Protein 7UQV (pdb70)

Nearest PDB structures (foldseek):
  7uqv-assembly1_B  TM=1.002E+00  e=7.032E-59  Pseudobacteroides cellulosolvens ATCC 35603 = DSM 2933
  7uqv-assembly2_C  TM=1.001E+00  e=6.908E-58  Pseudobacteroides cellulosolvens ATCC 35603 = DSM 2933
  7uqv-assembly1_A  TM=1.001E+00  e=1.542E-57  Pseudobacteroides cellulosolvens ATCC 35603 = DSM 2933
  7uqw-assembly1_A  TM=9.599E-01  e=1.735E-29  Synechocystis sp. PCC 6803
  3en0-assembly2_C-2  TM=9.474E-01  e=6.749E-29  Synechocystis sp. PCC 6803

Sequence (1038 aa):
GNLVIIGGAEDKKGESKILKKVAEIAGFGDMEFIVLTTATEHPVEVGNEYLNVFQRLGINNIEVLDISTREDANNEENYYKIVNSGGVFMTGGDQLRITSILGGTKVFNALIEAYLKGVVIAGTSAGASVMSNTMIVDNDPARKCTLKMASGLGLLEEAIIDQHFDQRGRFGRLLCGVAENPHMLGIGIDEDTAIRVYPDAHFEVVGSYAVTIIDGKSIVSSNVSELKPDEILAIANVTVHVLPEGYGFDMKRREVLRLGNLVIIGGAEDKKGESKILKKVAEIAGFGDMEFIVLTTATEHPVEVGNEYLNVFQRLGINNIEVLDISTREDANNEENYYKIVNSGGVFMTGGDQLRITSILGGTKVFNALIEAYLKGVVIAGTSAGASVMSNTMIVDGDPARKCTLKMASGLGLLEEAIIDQHFDQRGRFGRLLCGVAENPHMLGIGIDEDTAIRVYPDAHFEVVGSYAVTIIDGKSIVSSNVSELKPDEILAIANVTVHVLPEGYGFDMKRREVLRLGNLVIIGGAEDKKGESKILKKVAEIAGFGDMEFIVLTTATEHPVEVGNEYLNVFQRLGINNIEVLDISTREDANNEENYYKIVNSGGVFMTGGDQLRITSILGGTKVFNALIEAYLKGVVIAGTSAGASVMSNTMIVDGNDPARKCTLKMASGLGLLEEAIIDQHFDQRGRFGRLLCGVAENPHMLGIGIDEDTAIRVYPDAHFEVVGSYAVTIIDGKSIVSSNVSELKPDEILAIANVTVHVLPEGYGFDMKRREVLRLGNLVIIGGAEDKKGESKILKKVAEIAGFGDMEFIVLTTATEHPVEVGNEYLNVFQRLGINNIEVLDISTREDANNEENYYKIVNSGGVFMTGGDQLRITSILGGTKVFNALIEAYLKGVVIAGTSAGASVMSNTMIVDGNDPARKCTLKMASGLGLLEEAIIDQHFDQRGRFGRLLCGVAENPHMLGIGIDEDTAIRVYPDAHFEVVGSYAVTIIDGKSIVSSNVSELKPDEILAIANVTVHVLPEGYGFDMKRREVLRL

B-factor: mean 67.1, std 17.15, range [35.16, 161.22]

InterPro domains:
  IPR005320 Peptidase S51 [PF03575] (9-207)
  IPR011811 Peptidase S51, cyanophycinase [PIRSF032067] (3-265)
  IPR011811 Peptidase S51, cyanophycinase [TIGR02069] (9-256)
  IPR029062 Class I glutamine amidotransferase-like [G3DSA:3.40.50.880] (4-268)
  IPR029062 Class I glutamine amidotransferase-like [SSF52317] (9-223)

Foldseek 3Di:
DKEKFAQAPADQDPPSFSVLVQCVQLVLAPFEEEEEEQQAPPQVVVVVSNVVSSVVSRRDRYDYQDQHALVSLADVVLLVSLLRGSAYEYEHHWLVSCCVNNPPHSNLVSPVNNVVVPRYYYYYHSSNQQQEQKEWGDPADPQFEPTDIDGHSHNPYAAYEAHCCPDPRNVVHLVLVCQVPLSHKYKYAHHNKIWIADPQQKIFIDGDAKIKIKRCPQWDDKCSVVGDRPDGIDTPGIDIDIDHGQKMARRVVGDIGGD/DKEKFAQAPADQDPPRFSVLVQCVQLVLPPFEEEEEEQQAPPQVVVVVSNVVSSVVSRRDHYDYDDQHALVSQQDVVLLVSLLRGSAYEYEHHFLVSCCVNNPPHSNLVSNVNNVVVPRYYYYYHSSNQQQEQKGWGDPADPQFEPTDIDGHSHNPYAEYEAHCCPDHCNVVHLVLVCQVPLSHKYKYAHHNKIWIADPQQKIFIIGDAKIKIKRCPQWPDWCSVVDDGVDGIDTHGIDMDIGHGQKMARPVVRDIGGD/DWEKFAQAPADQDPPRFSVLVQLVQLPQDDFEEEEEEQQAPPQVVQVVSVVVSSVVSRRDRYDYDDQHALVSQADVVLLVSLLRGSEYEYEHHFLCSCCVNNPPHSNLVSNVNSVVVPRYYYYYHSSNQQQEQKGWGPPPADPQFEPTDIDGHSHNPYAAYEHHCCPDPRNVVHLVLVCQVPLSYKYKYAHHNKIWIADPQQKTFIIGDAKIKIKRCPQWPDWCSVVDDGVGGIDTHGIDMDIGHGQKMARPVVGDIGGD/DAEKFAQAPADQDPPSFSVLVQCVQLVQAPFEEEEEELQAPPQVVVVVSVVVRSVVSRRPRYYYDDQPALVSQADVVLLVSLLRGSAYEYEHHWLCSCCVNNPPHSNLVSNVNSVVVVRHYYYYHSSNQQQEQKGWGDDQQDPQFERTDIDGHSHNPYAAYEHHCCPDPRNVNHLVLVCQVPLSYKYKYAHHNKIWTADPQQKIFIIGDAKIKIKRCPQWPDWCSVVGDRVDGIDTPGIDIDIGHGQKMARRVVRDIGGD

Secondary structure (DSSP, 8-state):
--EEEE-SS--SSS--HHHHHHHHHHTTTSS-EEEE-TT-S-HHHHHHHHHHHHHHTT--SEEEE---SHHHHT-HHHHHHHHT-SEEEE--S-HHHHHHHHTTSHHHHHHHHHHHTT-EEEEETHHHHTTBSEEE-----TTB----EEE---SBTTEEEE---SSTTHHHHHHHHHHH-TTSEEEEE-TTEEEEE-TTSEEEEEESSEEEEEEGGG--EE-GGG--TTSBP-EEEEEEEEEETTEEEETTTTEEEE-/--EEEE-SS--SSS--HHHHHHHHHHTTTSSPEEEE-TT-S-HHHHHHHHHHHHHHTT--SEEEE---SHHHHT-HHHHHHHHT-SEEEE--S-HHHHHHHHTTSHHHHHHHHHHHTT-EEEEETHHHHTTBSEEEPP---TTB----EEE---SBTTEEEE-STTSTTHHHHHHHHHHH-TTSEEEEE-TTEEEEEPTTSEEEEEESSEEEEEE-TT--EE-GGG--TTSBP-EEEEEEEEEETTEEEETTTTEEEE-/--EEEE-SS--SSS--HHHHHHHHHHTTTSS-EEEE-TT-S-HHHHHHHHHHHHHHTT--SEEEE---SHHHHT-HHHHHHHHT-SEEEE-SS-HHHHHHHHTTSHHHHHHHHHHHTT-EEEEETHHHHTTBSEEE------TTB----EEE---SBTTEEEE-STTSTTHHHHHHHHHHH-TTSEEEEE-TTEEEEEPTTSEEEEEESSEEEEEE-TT--EE-GGG--TTSBP-EEEEEEEEEETTEEEETTTTEEEE-/--EEEE-SS--SSS--HHHHHHHHHHTSSSS-EEEE-TT-S-HHHHHHHHHHHHHHTT--SEEEE---SHHHHT-HHHHHHHHT-SEEEE--S-HHHHHHHHTTSHHHHHHHHHHHTT-EEEEETHHHHTTBSEEEE-----TTB---EEEE---SBTTEEEE-STTSTTHHHHHHHHHHH-TTSEEEEE-TTEEEEEETTTEEEEEESSEEEEEEGGG--EE-GGG--TTSBP-EEEEEEEEEETTEEEETTTTEEEE-

Solvent-accessible surface area: 38401 Å² total; per-residue (Å²): 33,27,1,2,0,0,0,0,58,6,46,42,182,39,112,0,87,3,0,87,45,0,0,94,42,10,38,93,6,133,98,60,1,0,0,3,1,5,2,20,125,114,27,97,113,32,2,73,75,11,44,90,6,0,88,121,23,35,0,130,64,26,51,41,10,72,1,58,65,102,146,45,0,61,65,92,115,16,42,122,66,0,12,86,0,14,0,0,0,4,1,15,44,74,5,72,70,2,24,68,23,1,22,75,2,75,0,34,78,0,0,55,75,0,31,130,131,36,17,2,0,0,0,3,20,1,0,0,1,0,0,0,67,52,0,1,22,101,158,47,57,40,59,47,22,50,36,117,44,22,86,17,13,21,10,12,126,92,1,3,0,0,3,31,8,49,80,167,20,21,52,27,29,0,8,2,1,0,5,94,78,45,94,22,5,0,0,0,0,0,52,30,0,0,0,39,6,46,92,84,26,31,0,40,4,18,11,56,74,0,0,10,0,0,15,1,128,49,33,110,56,40,16,27,110,105,35,124,107,105,68,24,9,1,3,3,47,1,17,2,1,10,1,10,70,33,24,0,0,29,39,155,168,30,77,36,54,173,114,26,23,0,1,0,0,0,0,58,4,43,39,171,47,116,0,83,4,0,86,66,0,0,81,42,9,39,84,6,135,99,58,0,0,0,3,1,5,2,19,115,122,28,99,129,36,1,72,67,11,44,97,9,0,95,130,25,33,1,130,62,25,51,42,8,78,2,66,64,8,145,52,0,54,65,101,103,15,47,122,55,0,10,88,0,11,0,1,0,2,0,16,48,45,4,13,40,3,0,9,23,0,0,8,1,80,0,2,60,0,0,48,70,0,37,131,128,29,17,2,0,0,0,4,19,1,0,0,0,0,0,0,38,1,0,2,18,51,121,119,64,20,59,50,21,75,12,62,2,0,5,9,12,18,8,10,124,86,2,1,0,0,4,29,7,68,86,170,27,26,51,28,32,0,7,2,1,0,1,3,2,0,16,12,4,0,0,0,0,1,51,29,0,0,0,39,6,53,93,83,28,33,0,46,5,19,9,53,80,0,0,8,0,0,14,0,77,50,7,90,54,38,19,8,20,90,35,128,106,104,62,24,8,1,2,2,43,0,16,2,1,12,0,10,69,35,22,0,0,28,40,154,162,31,69,33,56,163,117,33,22,0,2,0,0,0,0,58,6,45,44,182,47,118,1,89,4,0,97,58,0,0,73,46,21,48,95,32,152,94,79,2,0,0,3,1,6,2,22,122,115,27,94,110,35,1,74,78,11,42,94,7,0,90,132,33,30,3,129,43,29,51,45,10,77,2,62,62,10,145,51,0,53,67,99,96,16,45,121,54,0,7,89,0,11,0,0,0,4,0,14,48,47,5,13,33,3,0,10,23,0,0,10,2,78,0,2,70,0,0,50,70,0,32,136,114,32,19,4,0,0,0,3,19,1,0,0,1,0,0,0,33,0,0,2,14,69,74,166,38,67,33,54,50,24,64,12,52,2,1,4,9,12,18,9,11,118,94,1,1,0,0,4,29,11,71,84,166,21,24,52,23,14,0,7,2,1,0,1,5,2,1,16,13,3,0,0,0,0,1,50,28,0,0,0,23,6,46,89,82,28,41,0,50,4,19,6,54,80,0,0,9,0,0,15,0,81,49,8,88,54,34,16,8,22,83,35,133,105,105,67,23,7,1,2,3,45,1,19,1,5,14,1,10,74,26,21,4,0,31,38,155,169,32,72,34,70,167,180,27,24,0,2,0,0,0,0,57,6,43,48,186,41,108,0,75,3,0,88,59,0,0,87,44,10,40,90,7,134,94,68,1,0,0,3,1,6,2,22,119,110,26,99,110,34,2,78,74,12,44,100,9,0,84,128,27,34,0,126,62,24,50,39,10,72,2,61,66,105,146,51,0,59,68,99,99,16,58,122,58,0,10,82,1,13,0,0,0,2,0,16,42,74,5,75,77,3,22,67,26,0,22,75,2,77,0,35,87,0,0,55,80,0,33,125,116,42,16,2,0,0,0,3,21,2,0,0,1,0,0,0,70,54,0,1,18,53,97,139,35,53,41,38,48,23,66,34,114,46,22,88,14,11,20,9,11,124,88,3,3,0,0,2,29,8,40,75,163,19,29,52,23,15,0,7,1,1,0,6,96,77,45,93,31,3,0,0,0,0,1,49,25,0,0,0,40,5,50,91,84,26,29,0,45,6,15,7,58,78,0,0,5,0,0,14,1,129,40,34,112,52,45,17,26,115,109,34,129,114,105,65,22,7,1,2,3,48,0,15,0,0,9,1,9,75,36,22,0,0,30,36,156,163,28,76,35,58,167,118

Organism: NCBI:txid398512

Radius of gyration: 34.6 Å; Cα contacts (8 Å, |Δi|>4): 2922; chains: 4; bounding box: 70×110×81 Å

Structure (mmCIF, N/CA/C/O backbone):
data_7UQV
#
_entry.id   7UQV
#
_cell.length_a   172.797
_cell.length_b   172.797
_cell.length_c   116.938
_cell.angle_alpha   90.000
_cell.angle_beta   90.000
_cell.angle_gamma   120.000
#
_symmetry.space_group_name_H-M   'P 31 2 1'
#
loop_
_atom_site.group_PDB
_atom_site.id
_atom_site.type_symbol
_atom_site.label_atom_id
_atom_site.label_alt_id
_atom_site.label_comp_id
_atom_site.label_asym_id
_atom_site.label_entity_id
_atom_site.label_seq_id
_atom_site.pdbx_PDB_ins_code
_atom_site.Cartn_x
_atom_site.Cartn_y
_atom_site.Cartn_z
_atom_site.occupancy
_atom_site.B_iso_or_equiv
_atom_site.auth_seq_id
_atom_site.auth_comp_id
_atom_site.auth_asym_id
_atom_site.auth_atom_id
_atom_site.pdbx_PDB_model_num
ATOM 1 N N . GLY A 1 7 ? -64.39000 -19.76000 5.57300 1.000 75.91000 7 GLY A N 1
ATOM 2 C CA . GLY A 1 7 ? -63.94600 -19.59200 4.19300 1.000 82.29000 7 GLY A CA 1
ATOM 3 C C . GLY A 1 7 ? -63.75000 -18.17500 3.63600 1.000 89.05000 7 GLY A C 1
ATOM 4 O O . GLY A 1 7 ? -63.94700 -17.16800 4.32900 1.000 84.41000 7 GLY A O 1
ATOM 5 N N . ASN A 1 8 ? -63.39500 -18.11600 2.34700 1.000 78.00000 8 ASN A N 1
ATOM 6 C CA . ASN A 1 8 ? -63.04800 -16.88600 1.63500 1.000 66.10000 8 ASN A CA 1
ATOM 7 C C . ASN A 1 8 ? -64.15100 -16.49600 0.65100 1.000 68.56000 8 ASN A C 1
ATOM 8 O O . ASN A 1 8 ? -64.33200 -17.16000 -0.37500 1.000 70.92000 8 ASN A O 1
ATOM 13 N N . LEU A 1 9 ? -64.88100 -15.41500 0.94100 1.000 57.37000 9 LEU A N 1
ATOM 14 C CA . LEU A 1 9 ? -65.95200 -14.97000 0.05100 1.000 51.36000 9 LEU A CA 1
ATOM 15 C C . LEU A 1 9 ? -65.67000 -13.58700 -0.52600 1.000 56.74000 9 LEU A C 1
ATOM 16 O O . LEU A 1 9 ? -64.98900 -12.77100 0.09400 1.000 64.15000 9 LEU A O 1
ATOM 21 N N . VAL A 1 10 ? -66.16300 -13.33700 -1.74000 1.000 56.63000 10 VAL A N 1
ATOM 22 C CA . VAL A 1 10 ? -66.22200 -11.98700 -2.30700 1.000 43.78000 10 VAL A CA 1
ATOM 23 C C . VAL A 1 10 ? -67.66300 -11.75900 -2.73700 1.000 53.33000 10 VAL A C 1
ATOM 24 O O . VAL A 1 10 ? -68.15000 -12.41200 -3.67200 1.000 51.78000 10 VAL A O 1
ATOM 28 N N . ILE A 1 11 ? -68.35200 -10.84700 -2.06000 1.000 48.93000 11 ILE A N 1
ATOM 29 C CA . ILE A 1 11 ? -69.77800 -10.62300 -2.26800 1.000 46.34000 11 ILE A CA 1
ATOM 30 C C . ILE A 1 11 ? -69.94900 -9.24200 -2.90800 1.000 53.65000 11 ILE A C 1
ATOM 31 O O . ILE A 1 11 ? -69.70000 -8.21200 -2.26400 1.000 62.28000 11 ILE A O 1
ATOM 36 N N . ILE A 1 12 ? -70.41000 -9.22600 -4.16000 1.000 53.90000 12 ILE A N 1
ATOM 37 C CA . ILE A 1 12 ? -70.36400 -8.06400 -5.04200 1.000 44.15000 12 ILE A CA 1
ATOM 38 C C . ILE A 1 12 ? -71.77600 -7.54000 -5.29800 1.000 55.05000 12 ILE A C 1
ATOM 39 O O . ILE A 1 12 ? -72.68400 -8.31100 -5.63400 1.000 52.74000 12 ILE A O 1
ATOM 44 N N . GLY A 1 13 ? -71.94100 -6.21800 -5.19900 1.000 51.56000 13 GLY A N 1
ATOM 45 C CA . GLY A 1 13 ? -73.22800 -5.55000 -5.29100 1.000 44.50000 13 GLY A CA 1
ATOM 46 C C . GLY A 1 13 ? -73.83000 -5.42500 -6.67400 1.000 51.94000 13 GLY A C 1
ATOM 47 O O . GLY A 1 13 ? -74.90400 -4.82600 -6.81100 1.000 53.75000 13 GLY A O 1
ATOM 48 N N . GLY A 1 14 ? -73.18000 -5.94200 -7.70600 1.000 52.46000 14 GLY A N 1
ATOM 49 C CA . GLY A 1 14 ? -73.77100 -5.87600 -9.02700 1.000 52.34000 14 GLY A CA 1
ATOM 50 C C . GLY A 1 14 ? -73.21800 -4.72500 -9.85600 1.000 55.75000 14 GLY A C 1
ATOM 51 O O . GLY A 1 14 ? -72.69200 -3.73900 -9.33900 1.000 66.40000 14 GLY A O 1
ATOM 52 N N . ALA A 1 15 ? -73.37400 -4.85200 -11.17600 1.000 67.45000 15 ALA A N 1
ATOM 53 C CA . ALA A 1 15 ? -72.92800 -3.84000 -12.14300 1.000 43.45000 15 ALA A CA 1
ATOM 54 C C . ALA A 1 15 ? -71.47400 -3.45100 -11.91500 1.000 54.61000 15 ALA A C 1
ATOM 55 O O . ALA A 1 15 ? -71.09400 -2.28500 -12.04000 1.000 69.92000 15 ALA A O 1
ATOM 57 N N . GLU A 1 16 ? -70.64700 -4.44200 -11.59700 1.000 56.00000 16 GLU A N 1
ATOM 58 C CA . GLU A 1 16 ? -69.24400 -4.16400 -11.34100 1.000 59.49000 16 GLU A CA 1
ATOM 59 C C . GLU A 1 16 ? -68.53200 -3.84800 -12.65300 1.000 61.49000 16 GLU A C 1
ATOM 60 O O . GLU A 1 16 ? -68.99800 -4.18600 -13.74400 1.000 63.28000 16 GLU A O 1
ATOM 66 N N . ASP A 1 17 ? -67.39500 -3.17300 -12.53200 1.000 69.33000 17 ASP A N 1
ATOM 67 C CA . ASP A 1 17 ? -66.63000 -2.73600 -13.69200 1.000 60.43000 17 ASP A CA 1
ATOM 68 C C . ASP A 1 17 ? -66.08000 -3.94900 -14.42600 1.000 70.45000 17 ASP A C 1
ATOM 69 O O . ASP A 1 17 ? -65.26500 -4.70000 -13.87100 1.000 68.41000 17 ASP A O 1
ATOM 74 N N . LYS A 1 18 ? -66.50800 -4.13700 -15.67400 1.000 64.46000 18 LYS A N 1
ATOM 75 C CA . LYS A 1 18 ? -65.99900 -5.22800 -16.49400 1.000 70.11000 18 LYS A CA 1
ATOM 76 C C . LYS A 1 18 ? -65.17000 -4.73400 -17.67400 1.000 82.81000 18 LYS A C 1
ATOM 77 O O . LYS A 1 18 ? -64.68700 -5.55300 -18.46300 1.000 92.68000 18 LYS A O 1
ATOM 83 N N . LYS A 1 19 ? -64.96900 -3.42100 -17.80600 1.000 77.86000 19 LYS A N 1
ATOM 84 C CA . LYS A 1 19 ? -64.27600 -2.85600 -18.95800 1.000 77.52000 19 LYS A CA 1
ATOM 85 C C . LYS A 1 19 ? -63.03900 -2.04000 -18.60900 1.000 72.31000 19 LYS A C 1
ATOM 86 O O . LYS A 1 19 ? -62.11200 -1.97700 -19.41700 1.000 76.04000 19 LYS A O 1
ATOM 92 N N . GLY A 1 20 ? -62.99200 -1.41500 -17.44300 1.000 67.00000 20 GLY A N 1
ATOM 93 C CA . GLY A 1 20 ? -61.84000 -0.60400 -17.11700 1.000 59.09000 20 GLY A CA 1
ATOM 94 C C . GLY A 1 20 ? -60.87500 -1.27800 -16.17600 1.000 66.21000 20 GLY A C 1
ATOM 95 O O . GLY A 1 20 ? -60.42500 -2.40500 -16.42700 1.000 75.11000 20 GLY A O 1
ATOM 96 N N . GLU A 1 21 ? -60.53600 -0.57300 -15.09200 1.000 63.76000 21 GLU A N 1
ATOM 97 C CA . GLU A 1 21 ? -59.62300 -1.13300 -14.10300 1.000 59.87000 21 GLU A CA 1
ATOM 98 C C . GLU A 1 21 ? -60.13100 -2.47100 -13.58400 1.000 67.02000 21 GLU A C 1
ATOM 99 O O . GLU A 1 21 ? -59.33700 -3.38300 -13.33500 1.000 74.27000 21 GLU A O 1
ATOM 105 N N . SER A 1 22 ? -61.45600 -2.60700 -13.42300 1.000 77.19000 22 SER A N 1
ATOM 106 C CA . SER A 1 22 ? -62.08100 -3.83500 -12.92800 1.000 54.93000 22 SER A CA 1
ATOM 107 C C . SER A 1 22 ? -61.45500 -4.24100 -11.60000 1.000 53.52000 22 SER A C 1
ATOM 108 O O . SER A 1 22 ? -60.96700 -5.35800 -11.41700 1.000 66.88000 22 SER A O 1
ATOM 111 N N . LYS A 1 23 ? -61.44900 -3.28300 -10.67300 1.000 59.35000 23 LYS A N 1
ATOM 112 C CA . LYS A 1 23 ? -60.78000 -3.46200 -9.39300 1.000 62.63000 23 LYS A CA 1
ATOM 113 C C . LYS A 1 23 ? -61.33300 -4.66400 -8.62400 1.000 63.42000 23 LYS A C 1
ATOM 114 O O . LYS A 1 23 ? -60.56500 -5.44900 -8.04500 1.000 67.96000 23 LYS A O 1
ATOM 120 N N . ILE A 1 24 ? -62.65800 -4.84200 -8.62300 1.000 65.09000 24 ILE A N 1
ATOM 121 C CA . ILE A 1 24 ? -63.25500 -5.93100 -7.85000 1.000 63.17000 24 ILE A CA 1
ATOM 122 C C . ILE A 1 24 ? -62.91100 -7.27500 -8.47600 1.000 56.16000 24 ILE A C 1
ATOM 123 O O . ILE A 1 24 ? -62.46200 -8.20800 -7.79400 1.000 61.73000 24 ILE A O 1
ATOM 128 N N . LEU A 1 25 ? -63.10400 -7.39600 -9.79100 1.000 57.74000 25 LEU A N 1
ATOM 129 C CA . LEU A 1 25 ? -62.78600 -8.66000 -10.44600 1.000 49.44000 25 LEU A CA 1
ATOM 130 C C . LEU A 1 25 ? -61.29800 -8.95500 -10.39100 1.000 59.59000 25 LEU A C 1
ATOM 131 O O . LEU A 1 25 ? -60.89800 -10.12200 -10.35800 1.000 67.06000 25 LEU A O 1
ATOM 136 N N . LYS A 1 26 ? -60.46900 -7.91100 -10.38000 1.000 77.02000 26 LYS A N 1
ATOM 137 C CA . LYS A 1 26 ? -59.03400 -8.09600 -10.18300 1.000 63.33000 26 LYS A CA 1
ATOM 138 C C . LYS A 1 26 ? -58.73000 -8.69000 -8.81400 1.000 55.46000 26 LYS A C 1
ATOM 139 O O . LYS A 1 26 ? -57.86500 -9.56300 -8.68600 1.000 68.82000 26 LYS A O 1
ATOM 145 N N . LYS A 1 27 ? -59.42600 -8.22400 -7.78100 1.000 64.15000 27 LYS A N 1
ATOM 146 C CA . LYS A 1 27 ? -59.25900 -8.80500 -6.45300 1.000 60.86000 27 LYS A CA 1
ATOM 147 C C . LYS A 1 27 ? -59.70200 -10.26900 -6.43300 1.000 78.99000 27 LYS A C 1
ATOM 148 O O . LYS A 1 27 ? -59.04500 -11.12700 -5.82700 1.000 72.72000 27 LYS A O 1
ATOM 154 N N . VAL A 1 28 ? -60.80200 -10.58100 -7.12500 1.000 62.81000 28 VAL A N 1
ATOM 155 C CA . VAL A 1 28 ? -61.24000 -11.97400 -7.21600 1.000 64.09000 28 VAL A CA 1
ATOM 156 C C . VAL A 1 28 ? -60.15800 -12.82300 -7.87600 1.000 66.42000 28 VAL A C 1
ATOM 157 O O . VAL A 1 28 ? -59.75700 -13.87100 -7.35400 1.000 64.98000 28 VAL A O 1
ATOM 161 N N . ALA A 1 29 ? -59.64700 -12.35800 -9.02000 1.000 67.24000 29 ALA A N 1
ATOM 162 C CA . ALA A 1 29 ? -58.62900 -13.11500 -9.74000 1.000 69.17000 29 ALA A CA 1
ATOM 163 C C . ALA A 1 29 ? -57.39400 -13.30900 -8.87800 1.000 65.44000 29 ALA A C 1
ATOM 164 O O . ALA A 1 29 ? -56.80000 -14.39400 -8.84700 1.000 79.24000 29 ALA A O 1
ATOM 166 N N . GLU A 1 30 ? -57.01800 -12.27100 -8.14400 1.000 64.51000 30 GLU A N 1
ATOM 167 C CA . GLU A 1 30 ? -55.87200 -12.35000 -7.25300 1.000 71.30000 30 GLU A CA 1
ATOM 168 C C . GLU A 1 30 ? -56.07900 -13.41300 -6.18200 1.000 64.43000 30 GLU A C 1
ATOM 169 O O . GLU A 1 30 ? -55.18900 -14.23300 -5.92400 1.000 72.16000 30 GLU A O 1
ATOM 175 N N . ILE A 1 31 ? -57.25900 -13.43200 -5.56100 1.000 77.80000 31 ILE A N 1
ATOM 176 C CA . ILE A 1 31 ? -57.49000 -14.42300 -4.51300 1.000 65.87000 31 ILE A CA 1
ATOM 177 C C . ILE A 1 31 ? -57.49200 -15.82800 -5.10100 1.000 62.17000 31 ILE A C 1
ATOM 178 O O . ILE A 1 31 ? -57.01400 -16.78000 -4.47300 1.000 59.37000 31 ILE A O 1
ATOM 183 N N . ALA A 1 32 ? -58.04400 -15.98800 -6.30300 1.000 65.04000 32 ALA A N 1
ATOM 184 C CA . ALA A 1 32 ? -58.14700 -17.30400 -6.92400 1.000 61.50000 32 ALA A CA 1
ATOM 185 C C . ALA A 1 32 ? -56.81000 -17.86300 -7.40400 1.000 80.96000 32 ALA A C 1
ATOM 186 O O . ALA A 1 32 ? -56.74300 -19.05500 -7.72600 1.000 94.99000 32 ALA A O 1
ATOM 188 N N . GLY A 1 33 ? -55.76000 -17.05300 -7.49300 1.000 82.15000 33 GLY A N 1
ATOM 189 C CA . GLY A 1 33 ? -54.48500 -17.56000 -7.95900 1.000 83.34000 33 GLY A CA 1
ATOM 190 C C . GLY A 1 33 ? -54.28600 -17.49800 -9.45700 1.000 91.31000 33 GLY A C 1
ATOM 191 O O . GLY A 1 33 ? -53.35800 -18.13600 -9.97100 1.000 102.79000 33 GLY A O 1
ATOM 192 N N . PHE A 1 34 ? -55.13400 -16.75100 -10.16900 1.000 83.95000 34 PHE A N 1
ATOM 193 C CA . PHE A 1 34 ? -55.01800 -16.51700 -11.61400 1.000 102.32000 34 PHE A CA 1
ATOM 194 C C . PHE A 1 34 ? -55.08700 -17.79200 -12.45000 1.000 102.64000 34 PHE A C 1
ATOM 195 O O . PHE A 1 34 ? -54.59100 -17.82800 -13.58000 1.000 103.31000 34 PHE A O 1
ATOM 203 N N . GLY A 1 35 ? -55.69500 -18.85300 -11.93900 1.000 106.67000 35 GLY A N 1
ATOM 204 C CA . GLY A 1 35 ? -55.94200 -20.00300 -12.77800 1.000 91.54000 35 GLY A CA 1
ATOM 205 C C . GLY A 1 35 ? -55.09300 -21.21100 -12.48100 1.000 109.25000 35 GLY A C 1
ATOM 206 O O . GLY A 1 35 ? -55.17600 -22.19500 -13.22900 1.000 116.90000 35 GLY A O 1
ATOM 207 N N . ASP A 1 36 ? -54.23400 -21.14600 -11.45400 1.000 108.18000 36 ASP A N 1
ATOM 208 C CA . ASP A 1 36 ? -53.37000 -22.27500 -11.12600 1.000 113.96000 36 ASP A CA 1
ATOM 209 C C . ASP A 1 36 ? -54.17900 -23.56600 -11.09900 1.000 108.62000 36 ASP A C 1
ATOM 210 O O . ASP A 1 36 ? -53.80800 -24.56700 -11.72300 1.000 105.63000 36 ASP A O 1
ATOM 215 N N . MET A 1 37 ? -55.31600 -23.53400 -10.41700 1.000 89.55000 37 MET A N 1
ATOM 216 C CA . MET A 1 37 ? -56.38000 -24.50800 -10.58000 1.000 86.61000 37 MET A CA 1
ATOM 217 C C . MET A 1 37 ? -57.53400 -23.82800 -11.31100 1.000 83.91000 37 MET A C 1
ATOM 218 O O . MET A 1 37 ? -57.71900 -22.61300 -11.18800 1.000 99.47000 37 MET A O 1
ATOM 223 N N . GLU A 1 38 ? -58.30000 -24.60600 -12.08700 1.000 75.35000 38 GLU A N 1
ATOM 224 C CA . GLU A 1 38 ? -59.32200 -24.02200 -12.95600 1.000 74.22000 38 GLU A CA 1
ATOM 225 C C . GLU A 1 38 ? -60.21900 -23.04900 -12.19800 1.000 77.99000 38 GLU A C 1
ATOM 226 O O . GLU A 1 38 ? -60.58500 -23.27700 -11.04000 1.000 71.81000 38 GLU A O 1
ATOM 232 N N . PHE A 1 39 ? -60.52300 -21.93200 -12.85400 1.000 68.89000 39 PHE A N 1
ATOM 233 C CA . PHE A 1 39 ? -61.45300 -20.92700 -12.35500 1.000 60.53000 39 PHE A CA 1
ATOM 234 C C . PHE A 1 39 ? -62.78500 -21.15400 -13.05600 1.000 66.65000 39 PHE A C 1
ATOM 235 O O . PHE A 1 39 ? -62.81600 -21.33300 -14.27800 1.000 65.14000 39 PHE A O 1
ATOM 243 N N . ILE A 1 40 ? -63.87800 -21.16500 -12.29600 1.000 70.69000 40 ILE A N 1
ATOM 244 C CA . ILE A 1 40 ? -65.18500 -21.53100 -12.83000 1.000 62.37000 40 ILE A CA 1
ATOM 245 C C . ILE A 1 40 ? -66.13600 -20.34800 -12.74200 1.000 62.38000 40 ILE A C 1
ATOM 246 O O . ILE A 1 40 ? -66.23500 -19.70200 -11.69400 1.000 56.96000 40 ILE A O 1
ATOM 251 N N . VAL A 1 41 ? -66.80900 -20.05200 -13.84800 1.000 60.26000 41 VAL A N 1
ATOM 252 C CA . VAL A 1 41 ? -67.88600 -19.07000 -13.89200 1.000 56.65000 41 VAL A CA 1
ATOM 253 C C . VAL A 1 41 ? -69.20300 -19.83000 -14.04600 1.000 64.34000 41 VAL A C 1
ATOM 254 O O . VAL A 1 41 ? -69.37900 -20.58100 -15.01300 1.000 69.24000 41 VAL A O 1
ATOM 258 N N . LEU A 1 42 ? -70.13700 -19.61900 -13.11200 1.000 62.26000 42 LEU A N 1
ATOM 259 C CA . LEU A 1 42 ? -71.41800 -20.32700 -13.07400 1.000 52.26000 42 LEU A CA 1
ATOM 260 C C . LEU A 1 42 ? -72.52300 -19.37400 -13.48600 1.000 51.57000 42 LEU A C 1
ATOM 261 O O . LEU A 1 42 ? -72.76200 -18.37200 -12.80500 1.000 60.70000 42 LEU A O 1
ATOM 266 N N . THR A 1 43 ? -73.20800 -19.69000 -14.58000 1.000 52.75000 43 THR A N 1
ATOM 267 C CA . THR A 1 43 ? -74.18100 -18.77500 -15.15600 1.000 65.70000 43 THR A CA 1
ATOM 268 C C . THR A 1 43 ? -75.61700 -19.18300 -14.84100 1.000 67.93000 43 THR A C 1
ATOM 269 O O . THR A 1 43 ? -76.55300 -18.65800 -15.45800 1.000 79.18000 43 THR A O 1
ATOM 273 N N . THR A 1 44 ? -75.79800 -20.07900 -13.86100 1.000 65.47000 44 THR A N 1
ATOM 274 C CA . THR A 1 44 ? -77.11700 -20.61800 -13.51400 1.000 66.77000 44 THR A CA 1
ATOM 275 C C . THR A 1 44 ? -78.18100 -19.54500 -13.35100 1.000 66.92000 44 THR A C 1
ATOM 276 O O . THR A 1 44 ? -79.32200 -19.71800 -13.79900 1.000 62.13000 44 THR A O 1
ATOM 280 N N . ALA A 1 45 ? -77.82300 -18.42200 -12.73000 1.000 62.08000 45 ALA A N 1
ATOM 281 C CA . ALA A 1 45 ? -78.81900 -17.41900 -12.37000 1.000 60.49000 45 ALA A CA 1
ATOM 282 C C . ALA A 1 45 ? -79.49900 -16.78000 -13.57000 1.000 63.87000 45 ALA A C 1
ATOM 283 O O . ALA A 1 45 ? -80.60300 -16.23900 -13.41800 1.000 66.61000 45 ALA A O 1
ATOM 285 N N . THR A 1 46 ? -78.87300 -16.80100 -14.74500 1.000 69.69000 46 THR A N 1
ATOM 286 C CA . THR A 1 46 ? -79.34500 -15.96800 -15.83700 1.000 71.51000 46 THR A CA 1
ATOM 287 C C . THR A 1 46 ? -79.93400 -16.82100 -16.94700 1.000 56.50000 46 THR A C 1
ATOM 288 O O . THR A 1 46 ? -79.55000 -17.97500 -17.15200 1.000 69.65000 46 THR A O 1
ATOM 292 N N . GLU A 1 47 ? -80.86600 -16.20500 -17.67300 1.000 77.82000 47 GLU A N 1
ATOM 293 C CA . GLU A 1 47 ? -81.46800 -16.74400 -18.88400 1.000 76.00000 47 GLU A CA 1
ATOM 294 C C . GLU A 1 47 ? -80.67100 -16.35600 -20.11800 1.000 81.08000 47 GLU A C 1
ATOM 295 O O . GLU A 1 47 ? -81.09300 -16.66200 -21.23500 1.000 95.66000 47 GLU A O 1
ATOM 301 N N . HIS A 1 48 ? -79.54300 -15.67100 -19.93600 1.000 80.83000 48 HIS A N 1
ATOM 302 C CA . HIS A 1 48 ? -78.64600 -15.29300 -21.03000 1.000 73.96000 48 HIS A CA 1
ATOM 303 C C . HIS A 1 48 ? -77.23700 -15.81100 -20.74100 1.000 75.08000 48 HIS A C 1
ATOM 304 O O . HIS A 1 48 ? -76.26800 -15.04900 -20.76200 1.000 79.86000 48 HIS A O 1
ATOM 311 N N . PRO A 1 49 ? -77.08200 -17.12400 -20.50000 1.000 70.02000 49 PRO A N 1
ATOM 312 C CA . PRO A 1 49 ? -75.78900 -17.62700 -20.00600 1.000 67.19000 49 PRO A CA 1
ATOM 313 C C . PRO A 1 49 ? -74.65600 -17.55400 -21.01100 1.000 73.00000 49 PRO A C 1
ATOM 314 O O . PRO A 1 49 ? -73.48700 -17.61900 -20.59900 1.000 75.44000 49 PRO A O 1
ATOM 318 N N . VAL A 1 50 ? -74.94300 -17.45500 -22.30700 1.000 68.72000 50 VAL A N 1
ATOM 319 C CA . VAL A 1 50 ? -73.85200 -17.42000 -23.28000 1.000 79.46000 50 VAL A CA 1
ATOM 320 C C . VAL A 1 50 ? -73.22300 -16.03100 -23.33000 1.000 82.11000 50 VAL A C 1
ATOM 321 O O . VAL A 1 50 ? -72.00300 -15.87900 -23.17900 1.000 81.47000 50 VAL A O 1
ATOM 325 N N . GLU A 1 51 ? -74.05100 -14.99900 -23.51900 1.000 69.14000 51 GLU A N 1
ATOM 326 C CA . GLU A 1 51 ? -73.57200 -13.61900 -23.44900 1.000 67.71000 51 GLU A CA 1
ATOM 327 C C . GLU A 1 51 ? -72.84000 -13.34900 -22.13500 1.000 79.93000 51 GLU A C 1
ATOM 328 O O . GLU A 1 51 ? -71.68400 -12.90400 -22.13000 1.000 92.29000 51 GLU A O 1
ATOM 334 N N . VAL A 1 52 ? -73.50100 -13.63000 -21.00800 1.000 77.40000 52 VAL A N 1
ATOM 335 C CA . VAL A 1 52 ? -72.92200 -13.34500 -19.69600 1.000 61.55000 52 VAL A CA 1
ATOM 336 C C . VAL A 1 52 ? -71.64800 -14.15300 -19.48600 1.000 66.19000 52 VAL A C 1
ATOM 337 O O . VAL A 1 52 ? -70.62000 -13.63800 -19.01500 1.000 76.81000 52 VAL A O 1
ATOM 341 N N . GLY A 1 53 ? -71.70100 -15.43600 -19.82700 1.000 64.42000 53 GLY A N 1
ATOM 342 C CA . GLY A 1 53 ? -70.52700 -16.26800 -19.67100 1.000 74.13000 53 GLY A CA 1
ATOM 343 C C . GLY A 1 53 ? -69.36900 -15.75300 -20.49200 1.000 74.51000 53 GLY A C 1
ATOM 344 O O . GLY A 1 53 ? -68.22500 -15.75000 -20.03500 1.000 75.31000 53 GLY A O 1
ATOM 345 N N . ASN A 1 54 ? -69.65500 -15.28300 -21.71000 1.000 82.80000 54 ASN A N 1
ATOM 346 C CA . ASN A 1 54 ? -68.58700 -14.78500 -22.57000 1.000 83.91000 54 ASN A CA 1
ATOM 347 C C . ASN A 1 54 ? -68.00000 -13.48700 -22.03800 1.000 81.37000 54 ASN A C 1
ATOM 348 O O . ASN A 1 54 ? -66.77700 -13.29800 -22.06600 1.000 84.82000 54 ASN A O 1
ATOM 353 N N . GLU A 1 55 ? -68.84500 -12.59300 -21.52300 1.000 70.63000 55 GLU A N 1
ATOM 354 C CA . GLU A 1 55 ? -68.33800 -11.33600 -20.98100 1.000 65.78000 55 GLU A CA 1
ATOM 355 C C . GLU A 1 55 ? -67.42200 -11.58400 -19.78200 1.000 67.83000 55 GLU A C 1
ATOM 356 O O . GLU A 1 55 ? -66.31100 -11.03700 -19.70800 1.000 78.97000 55 GLU A O 1
ATOM 362 N N . TYR A 1 56 ? -67.84100 -12.45700 -18.85800 1.000 71.79000 56 TYR A N 1
ATOM 363 C CA . TYR A 1 56 ? -66.97600 -12.73700 -17.71000 1.000 68.33000 56 TYR A CA 1
ATOM 364 C C . TYR A 1 56 ? -65.73600 -13.50300 -18.14100 1.000 70.25000 56 TYR A C 1
ATOM 365 O O . TYR A 1 56 ? -64.65000 -13.31800 -17.56800 1.000 70.61000 56 TYR A O 1
ATOM 374 N N . LEU A 1 57 ? -65.87300 -14.31600 -19.18800 1.000 74.67000 57 LEU A N 1
ATOM 375 C CA . LEU A 1 57 ? -64.74900 -15.06600 -19.72200 1.000 73.83000 57 LEU A CA 1
ATOM 376 C C . LEU A 1 57 ? -63.68300 -14.11300 -20.23100 1.000 82.26000 57 LEU A C 1
ATOM 377 O O . LEU A 1 57 ? -62.50000 -14.23200 -19.88500 1.000 83.19000 57 LEU A O 1
ATOM 382 N N . ASN A 1 58 ? -64.11100 -13.10600 -20.99100 1.000 78.01000 58 ASN A N 1
ATOM 383 C CA . ASN A 1 58 ? -63.18600 -12.13000 -21.54900 1.000 74.77000 58 ASN A CA 1
ATOM 384 C C . ASN A 1 58 ? -62.55400 -11.26100 -20.47100 1.000 77.62000 58 ASN A C 1
ATOM 385 O O . ASN A 1 58 ? -61.34200 -11.01600 -20.50500 1.000 85.21000 58 ASN A O 1
ATOM 390 N N . VAL A 1 59 ? -63.33600 -10.82800 -19.48000 1.000 77.22000 59 VAL A N 1
ATOM 391 C CA . VAL A 1 59 ? -62.77000 -9.97400 -18.43800 1.000 65.23000 59 VAL A CA 1
ATOM 392 C C . VAL A 1 59 ? -61.71900 -10.73600 -17.64100 1.000 67.44000 59 VAL A C 1
ATOM 393 O O . VAL A 1 59 ? -60.63700 -10.21200 -17.34500 1.000 73.10000 59 VAL A O 1
ATOM 397 N N . PHE A 1 60 ? -62.02600 -11.97800 -17.26000 1.000 76.80000 60 PHE A N 1
ATOM 398 C CA . PHE A 1 60 ? -61.07200 -12.73800 -16.46500 1.000 73.48000 60 PHE A CA 1
ATOM 399 C C . PHE A 1 60 ? -59.84700 -13.13300 -17.27800 1.000 73.01000 60 PHE A C 1
ATOM 400 O O . PHE A 1 60 ? -58.75500 -13.27400 -16.70900 1.000 72.54000 60 PHE A O 1
ATOM 408 N N . GLN A 1 61 ? -59.98600 -13.32100 -18.59700 1.000 76.52000 61 GLN A N 1
ATOM 409 C CA . GLN A 1 61 ? -58.78000 -13.52100 -19.40000 1.000 80.86000 61 GLN A CA 1
ATOM 410 C C . GLN A 1 61 ? -57.93700 -12.25100 -19.43400 1.000 83.23000 61 GLN A C 1
ATOM 411 O O . GLN A 1 61 ? -56.72900 -12.28700 -19.16600 1.000 74.70000 61 GLN A O 1
ATOM 417 N N . ARG A 1 62 ? -58.58400 -11.10700 -19.66600 1.000 82.67000 62 ARG A N 1
ATOM 418 C CA . ARG A 1 62 ? -57.89600 -9.82000 -19.64500 1.000 65.19000 62 ARG A CA 1
ATOM 419 C C . ARG A 1 62 ? -57.19200 -9.55600 -18.31400 1.000 67.54000 62 ARG A C 1
ATOM 420 O O . ARG A 1 62 ? -56.17900 -8.85200 -18.28000 1.000 77.43000 62 ARG A O 1
ATOM 428 N N . LEU A 1 63 ? -57.72500 -10.06400 -17.21000 1.000 73.48000 63 LEU A N 1
ATOM 429 C CA . LEU A 1 63 ? -57.08800 -9.88200 -15.91400 1.000 64.30000 63 LEU A CA 1
ATOM 430 C C . LEU A 1 63 ? -56.02600 -10.92900 -15.62100 1.000 63.98000 63 LEU A C 1
ATOM 431 O O . LEU A 1 63 ? -55.44300 -10.91000 -14.53100 1.000 71.10000 63 LEU A O 1
ATOM 436 N N . GLY A 1 64 ? -55.79000 -11.86900 -16.52900 1.000 61.85000 64 GLY A N 1
ATOM 437 C CA . GLY A 1 64 ? -54.70100 -12.80500 -16.35400 1.000 73.67000 64 GLY A CA 1
ATOM 438 C C . GLY A 1 64 ? -55.04600 -14.22200 -15.94000 1.000 89.58000 64 GLY A C 1
ATOM 439 O O . GLY A 1 64 ? -54.13100 -14.97000 -15.56400 1.000 78.22000 64 GLY A O 1
ATOM 440 N N . ILE A 1 65 ? -56.31900 -14.61500 -15.95000 1.000 88.39000 65 ILE A N 1
ATOM 441 C CA . ILE A 1 65 ? -56.68600 -15.99900 -15.66900 1.000 78.39000 65 ILE A CA 1
ATOM 442 C C . ILE A 1 65 ? -56.84300 -16.70200 -17.00700 1.000 80.08000 65 ILE A C 1
ATOM 443 O O . ILE A 1 65 ? -57.65100 -16.28300 -17.84700 1.000 83.84000 65 ILE A O 1
ATOM 448 N N . ASN A 1 66 ? -56.03400 -17.73300 -17.22900 1.000 85.11000 66 ASN A N 1
ATOM 449 C CA . ASN A 1 66 ? -56.07100 -18.49900 -18.46900 1.000 83.39000 66 ASN A CA 1
ATOM 450 C C . ASN A 1 66 ? -56.82400 -19.81100 -18.34300 1.000 79.07000 66 ASN A C 1
ATOM 451 O O . ASN A 1 66 ? -57.40600 -20.26900 -19.33300 1.000 81.05000 66 ASN A O 1
ATOM 456 N N . ASN A 1 67 ? -56.83000 -20.42600 -17.15700 1.000 65.80000 67 ASN A N 1
ATOM 457 C CA . ASN A 1 67 ? -57.48800 -21.71500 -16.95800 1.000 78.40000 67 ASN A CA 1
ATOM 458 C C . ASN A 1 67 ? -58.90200 -21.42200 -16.44400 1.000 77.46000 67 ASN A C 1
ATOM 459 O O . ASN A 1 67 ? -59.18700 -21.41800 -15.24400 1.000 73.89000 67 ASN A O 1
ATOM 464 N N . ILE A 1 68 ? -59.80600 -21.18400 -17.39700 1.000 65.61000 68 ILE A N 1
ATOM 465 C CA . ILE A 1 68 ? -61.15300 -20.71700 -17.10800 1.000 64.21000 68 ILE A CA 1
ATOM 466 C C . ILE A 1 68 ? -62.16400 -21.63200 -17.79000 1.000 65.51000 68 ILE A C 1
ATOM 467 O O . ILE A 1 68 ? -62.03500 -21.94700 -18.98000 1.000 69.81000 68 ILE A O 1
ATOM 472 N N . GLU A 1 69 ? -63.20000 -22.01300 -17.05700 1.000 70.25000 69 GLU A N 1
ATOM 473 C CA . GLU A 1 69 ? -64.31200 -22.69800 -17.68200 1.000 64.72000 69 GLU A CA 1
ATOM 474 C C . GLU A 1 69 ? -65.62500 -22.07900 -17.21500 1.000 66.09000 69 GLU A C 1
ATOM 475 O O . GLU A 1 69 ? -65.81100 -21.77300 -16.02900 1.000 67.16000 69 GLU A O 1
ATOM 481 N N . VAL A 1 70 ? -66.52700 -21.88800 -18.16400 1.000 59.73000 70 VAL A N 1
ATOM 482 C CA . VAL A 1 70 ? -67.86500 -21.40500 -17.87800 1.000 55.56000 70 VAL A CA 1
ATOM 483 C C . VAL A 1 70 ? -68.77500 -22.62000 -17.89000 1.000 63.09000 70 VAL A C 1
ATOM 484 O O . VAL A 1 70 ? -68.87300 -23.31500 -18.90700 1.000 65.76000 70 VAL A O 1
ATOM 488 N N . LEU A 1 71 ? -69.46200 -22.86200 -16.77300 1.000 70.02000 71 LEU A N 1
ATOM 489 C CA . LEU A 1 71 ? -70.38900 -23.98000 -16.64000 1.000 61.33000 71 LEU A CA 1
ATOM 490 C C . LEU A 1 71 ? -71.81000 -23.46400 -16.80800 1.000 65.37000 71 LEU A C 1
ATOM 491 O O . LEU A 1 71 ? -72.29100 -22.66300 -16.00000 1.000 67.54000 71 LEU A O 1
ATOM 496 N N . ASP A 1 72 ? -72.46000 -23.88100 -17.88900 1.000 61.52000 72 ASP A N 1
ATOM 497 C CA . ASP A 1 72 ? -73.85900 -23.53800 -18.10000 1.000 78.11000 72 ASP A CA 1
ATOM 498 C C . ASP A 1 72 ? -74.70500 -24.59400 -17.39800 1.000 73.70000 72 ASP A C 1
ATOM 499 O O . ASP A 1 72 ? -75.19300 -25.55300 -18.00100 1.000 88.36000 72 ASP A O 1
ATOM 504 N N . ILE A 1 73 ? -74.86000 -24.41600 -16.08800 1.000 65.73000 73 ILE A N 1
ATOM 505 C CA . ILE A 1 73 ? -75.67900 -25.31200 -15.27800 1.000 64.28000 73 ILE A CA 1
ATOM 506 C C . ILE A 1 73 ? -77.07200 -24.69300 -15.20100 1.000 52.80000 73 ILE A C 1
ATOM 507 O O . ILE A 1 73 ? -77.35900 -23.86700 -14.33900 1.000 58.75000 73 ILE A O 1
ATOM 512 N N . SER A 1 74 ? -77.95500 -25.13900 -16.09300 1.000 53.50000 74 SER A N 1
ATOM 513 C CA . SER A 1 74 ? -79.27800 -24.56400 -16.28200 1.000 49.32000 74 SER A CA 1
ATOM 514 C C . SER A 1 74 ? -80.42600 -25.51600 -15.94200 1.000 57.59000 74 SER A C 1
ATOM 515 O O . SER A 1 74 ? -81.58900 -25.10800 -16.01000 1.000 71.77000 74 SER A O 1
ATOM 518 N N . THR A 1 75 ? -80.14400 -26.78500 -15.66800 1.000 60.75000 75 THR A N 1
ATOM 519 C CA . THR A 1 75 ? -81.14400 -27.75200 -15.25200 1.000 52.54000 75 THR A CA 1
ATOM 520 C C . THR A 1 75 ? -80.63700 -28.48900 -14.02300 1.000 60.42000 75 THR A C 1
ATOM 521 O O . THR A 1 75 ? -79.42800 -28.57100 -13.77200 1.000 64.14000 75 THR A O 1
ATOM 525 N N . ARG A 1 76 ? -81.57000 -29.08200 -13.28200 1.000 62.41000 76 ARG A N 1
ATOM 526 C CA . ARG A 1 76 ? -81.15000 -29.85100 -12.11800 1.000 61.84000 76 ARG A CA 1
ATOM 527 C C . ARG A 1 76 ? -80.39700 -31.10100 -12.54900 1.000 59.82000 76 ARG A C 1
ATOM 528 O O . ARG A 1 76 ? -79.56600 -31.62800 -11.79100 1.000 60.48000 76 ARG A O 1
ATOM 536 N N . GLU A 1 77 ? -80.66300 -31.57600 -13.77300 1.000 67.56000 77 GLU A N 1
ATOM 537 C CA . GLU A 1 77 ? -79.88100 -32.67500 -14.32800 1.000 62.39000 77 GLU A CA 1
ATOM 538 C C . GLU A 1 77 ? -78.41800 -32.28000 -14.42100 1.000 64.66000 77 GLU A C 1
ATOM 539 O O . GLU A 1 77 ? -77.53800 -32.98300 -13.90700 1.000 62.13000 77 GLU A O 1
ATOM 545 N N . ASP A 1 78 ? -78.15000 -31.10200 -15.00300 1.000 62.71000 78 ASP A N 1
ATOM 546 C CA . ASP A 1 78 ? -76.78200 -30.60000 -15.06300 1.000 57.58000 78 ASP A CA 1
ATOM 547 C C . ASP A 1 78 ? -76.20000 -30.46400 -13.66700 1.000 62.31000 78 ASP A C 1
ATOM 548 O O . ASP A 1 78 ? -75.04600 -30.84100 -13.42500 1.000 61.87000 78 ASP A O 1
ATOM 553 N N . ALA A 1 79 ? -77.00800 -29.96800 -12.72200 1.000 62.39000 79 ALA A N 1
ATOM 554 C CA . ALA A 1 79 ? -76.52700 -29.75500 -11.36600 1.000 53.06000 79 ALA A CA 1
ATOM 555 C C . ALA A 1 79 ? -76.20900 -31.05100 -10.65900 1.000 56.54000 79 ALA A C 1
ATOM 556 O O . ALA A 1 79 ? -75.50800 -31.02300 -9.64000 1.000 61.84000 79 ALA A O 1
ATOM 558 N N . ASN A 1 80 ? -76.71100 -32.18000 -11.16600 1.000 62.55000 80 ASN A N 1
ATOM 559 C CA . ASN A 1 80 ? -76.37300 -33.48500 -10.61200 1.000 59.71000 80 ASN A CA 1
ATOM 560 C C . ASN A 1 80 ? -75.40200 -34.27400 -11.48400 1.000 56.61000 80 ASN A C 1
ATOM 561 O O . ASN A 1 80 ? -75.12400 -35.44200 -11.18800 1.000 69.61000 80 ASN A O 1
ATOM 566 N N . ASN A 1 81 ? -74.79900 -33.63900 -12.48000 1.000 59.74000 81 ASN A N 1
ATOM 567 C CA . ASN A 1 81 ? -73.78600 -34.29200 -13.29800 1.000 53.31000 81 ASN A CA 1
ATOM 568 C C . ASN A 1 81 ? -72.46500 -34.29700 -12.53600 1.000 57.64000 81 ASN A C 1
ATOM 569 O O . ASN A 1 81 ? -71.90100 -33.23200 -12.25900 1.000 68.20000 81 ASN A O 1
ATOM 574 N N . GLU A 1 82 ? -71.94900 -35.49200 -12.22700 1.000 64.02000 82 GLU A N 1
ATOM 575 C CA . GLU A 1 82 ? -70.76300 -35.57600 -11.38200 1.000 50.67000 82 GLU A CA 1
ATOM 576 C C . GLU A 1 82 ? -69.55400 -34.91000 -12.02100 1.000 56.83000 82 GLU A C 1
ATOM 577 O O . GLU A 1 82 ? -68.59000 -34.57600 -11.31000 1.000 62.79000 82 GLU A O 1
ATOM 583 N N . GLU A 1 83 ? -69.56600 -34.72200 -13.34600 1.000 58.36000 83 GLU A N 1
ATOM 584 C CA . GLU A 1 83 ? -68.47600 -33.97700 -13.96800 1.000 64.22000 83 GLU A CA 1
ATOM 585 C C . GLU A 1 83 ? -68.37200 -32.59300 -13.36100 1.000 60.25000 83 GLU A C 1
ATOM 586 O O . GLU A 1 83 ? -67.27200 -32.12600 -13.03500 1.000 68.40000 83 GLU A O 1
ATOM 592 N N . ASN A 1 84 ? -69.52000 -31.94400 -13.14500 1.000 59.11000 84 ASN A N 1
ATOM 593 C CA . ASN A 1 84 ? -69.49900 -30.58300 -12.63000 1.000 51.83000 84 ASN A CA 1
ATOM 594 C C . ASN A 1 84 ? -69.12600 -30.57100 -11.15600 1.000 57.57000 84 ASN A C 1
ATOM 595 O O . ASN A 1 84 ? -68.37700 -29.69200 -10.70300 1.000 61.74000 84 ASN A O 1
ATOM 600 N N . TYR A 1 85 ? -69.55500 -31.59500 -10.41700 1.000 61.36000 85 TYR A N 1
ATOM 601 C CA . TYR A 1 85 ? -69.10100 -31.75200 -9.04200 1.000 56.75000 85 TYR A CA 1
ATOM 602 C C . TYR A 1 85 ? -67.58400 -31.73700 -8.99400 1.000 61.13000 85 TYR A C 1
ATOM 603 O O . TYR A 1 85 ? -66.97700 -30.97500 -8.22700 1.000 66.55000 85 TYR A O 1
ATOM 612 N N . TYR A 1 86 ? -66.95100 -32.55600 -9.83700 1.000 59.82000 86 TYR A N 1
ATOM 613 C CA . TYR A 1 86 ? -65.49600 -32.67500 -9.77000 1.000 59.74000 86 TYR A CA 1
ATOM 614 C C . TYR A 1 86 ? -64.79900 -31.41500 -10.26500 1.000 62.43000 86 TYR A C 1
ATOM 615 O O . TYR A 1 86 ? -63.77900 -31.00400 -9.69400 1.000 66.72000 86 TYR A O 1
ATOM 624 N N . LYS A 1 87 ? -65.33700 -30.77000 -11.30500 1.000 63.09000 87 LYS A N 1
ATOM 625 C CA . LYS A 1 87 ? -64.74800 -29.50700 -11.75000 1.000 56.45000 87 LYS A CA 1
ATOM 626 C C . LYS A 1 87 ? -64.77400 -28.47000 -10.63800 1.000 59.94000 87 LYS A C 1
ATOM 627 O O . LYS A 1 87 ? -63.78900 -27.75700 -10.42300 1.000 70.41000 87 LYS A O 1
ATOM 633 N N . ILE A 1 88 ? -65.86800 -28.40700 -9.87900 1.000 63.75000 88 ILE A N 1
ATOM 634 C CA . ILE A 1 88 ? -65.96700 -27.38700 -8.84200 1.000 46.00000 88 ILE A CA 1
ATOM 635 C C . ILE A 1 88 ? -65.07300 -27.71900 -7.65100 1.000 56.26000 88 ILE A C 1
ATOM 636 O O . ILE A 1 88 ? -64.35300 -26.84800 -7.15300 1.000 66.44000 88 ILE A O 1
ATOM 641 N N . VAL A 1 89 ? -65.10100 -28.96200 -7.15800 1.000 60.90000 89 VAL A N 1
ATOM 642 C CA . VAL A 1 89 ? -64.28600 -29.24200 -5.97000 1.000 62.99000 89 VAL A CA 1
ATOM 643 C C . VAL A 1 89 ? -62.79200 -29.13100 -6.25500 1.000 66.31000 89 VAL A C 1
ATOM 644 O O . VAL A 1 89 ? -61.99500 -28.95400 -5.32200 1.000 70.65000 89 VAL A O 1
ATOM 648 N N . ASN A 1 90 ? -62.38200 -29.24400 -7.51800 1.000 65.57000 90 ASN A N 1
ATOM 649 C CA . ASN A 1 90 ? -60.98000 -29.12500 -7.90000 1.000 73.29000 90 ASN A CA 1
ATOM 650 C C . ASN A 1 90 ? -60.62700 -27.75200 -8.45100 1.000 73.49000 90 ASN A C 1
ATOM 651 O O . ASN A 1 90 ? -59.54300 -27.58100 -9.02000 1.000 74.59000 90 ASN A O 1
ATOM 656 N N . SER A 1 91 ? -61.51800 -26.77900 -8.30800 1.000 75.08000 91 SER A N 1
ATOM 657 C CA . SER A 1 91 ? -61.27700 -25.44800 -8.83300 1.000 69.49000 91 SER A CA 1
ATOM 658 C C . SER A 1 91 ? -60.40200 -24.64400 -7.88100 1.000 70.27000 91 SER A C 1
ATOM 659 O O . SER A 1 91 ? -60.20600 -25.00400 -6.71100 1.000 70.30000 91 SER A O 1
ATOM 662 N N . GLY A 1 92 ? -59.87200 -23.53800 -8.40400 1.000 66.27000 92 GLY A N 1
ATOM 663 C CA . GLY A 1 92 ? -59.18500 -22.54400 -7.61100 1.000 68.49000 92 GLY A CA 1
ATOM 664 C C . GLY A 1 92 ? -60.07900 -21.39700 -7.21200 1.000 62.85000 92 GLY A C 1
ATOM 665 O O . GLY A 1 92 ? -59.65300 -20.52600 -6.44500 1.000 66.78000 92 GLY A O 1
ATOM 666 N N . GLY A 1 93 ? -61.33700 -21.41500 -7.65500 1.000 60.50000 93 GLY A N 1
ATOM 667 C CA . GLY A 1 93 ? -62.29100 -20.36400 -7.38400 1.000 55.70000 93 GLY A CA 1
ATOM 668 C C . GLY A 1 93 ? -63.53700 -20.48000 -8.24000 1.000 63.40000 93 GLY A C 1
ATOM 669 O O . GLY A 1 93 ? -63.48900 -20.95300 -9.38600 1.000 61.81000 93 GLY A O 1
ATOM 670 N N . VAL A 1 94 ? -64.66700 -20.04700 -7.68100 1.000 60.73000 94 VAL A N 1
ATOM 671 C CA . VAL A 1 94 ? -65.95800 -20.10400 -8.35700 1.000 55.54000 94 VAL A CA 1
ATOM 672 C C . VAL A 1 94 ? -66.55200 -18.70800 -8.32900 1.000 53.00000 94 VAL A C 1
ATOM 673 O O . VAL A 1 94 ? -66.45400 -18.01400 -7.31300 1.000 58.97000 94 VAL A O 1
ATOM 677 N N . PHE A 1 95 ? -67.10500 -18.27100 -9.45700 1.000 56.86000 95 PHE A N 1
ATOM 678 C CA . PHE A 1 95 ? -67.75200 -16.97000 -9.58100 1.000 50.17000 95 PHE A CA 1
ATOM 679 C C . PHE A 1 95 ? -69.18000 -17.14600 -10.07800 1.000 52.40000 95 PHE A C 1
ATOM 680 O O . PHE A 1 95 ? -69.39200 -17.54900 -11.22500 1.000 58.01000 95 PHE A O 1
ATOM 688 N N . MET A 1 96 ? -70.15600 -16.76000 -9.26300 1.000 47.36000 96 MET A N 1
ATOM 689 C CA . MET A 1 96 ? -71.55300 -16.89700 -9.64100 1.000 54.43000 96 MET A CA 1
ATOM 690 C C . MET A 1 96 ? -72.07000 -15.58800 -10.22100 1.000 51.06000 96 MET A C 1
ATOM 691 O O . MET A 1 96 ? -72.06100 -14.56100 -9.53800 1.000 57.17000 96 MET A O 1
ATOM 696 N N . THR A 1 97 ? -72.56600 -15.62900 -11.45400 1.000 51.66000 97 THR A N 1
ATOM 697 C CA . THR A 1 97 ? -73.02200 -14.41300 -12.10700 1.000 51.32000 97 THR A CA 1
ATOM 698 C C . THR A 1 97 ? -74.40500 -14.02500 -11.58500 1.000 56.36000 97 THR A C 1
ATOM 699 O O . THR A 1 97 ? -75.03200 -14.75300 -10.82000 1.000 60.54000 97 THR A O 1
ATOM 703 N N . GLY A 1 98 ? -74.88000 -12.85600 -12.01400 1.000 55.83000 98 GLY A N 1
ATOM 704 C CA . GLY A 1 98 ? -76.19000 -12.36300 -11.63800 1.000 55.48000 98 GLY A CA 1
ATOM 705 C C . GLY A 1 98 ? -77.32000 -13.00500 -12.42000 1.000 55.42000 98 GLY A C 1
ATOM 706 O O . GLY A 1 98 ? -77.10600 -13.86500 -13.27300 1.000 68.37000 98 GLY A O 1
ATOM 707 N N . GLY A 1 99 ? -78.54600 -12.52600 -12.15000 1.000 61.33000 99 GLY A N 1
ATOM 708 C CA . GLY A 1 99 ? -79.77400 -13.13600 -12.63900 1.000 57.91000 99 GLY A CA 1
ATOM 709 C C . GLY A 1 99 ? -80.90400 -13.08000 -11.61800 1.000 58.97000 99 GLY A C 1
ATOM 710 O O . GLY A 1 99 ? -81.17300 -12.00800 -11.07500 1.000 74.88000 99 GLY A O 1
ATOM 711 N N . ASP A 1 100 ? -81.61400 -14.19400 -11.40000 1.000 66.65000 100 ASP A N 1
ATOM 712 C CA . ASP A 1 100 ? -82.65100 -14.30900 -10.37500 1.000 53.46000 100 ASP A CA 1
ATOM 713 C C . ASP A 1 100 ? -82.14600 -15.21800 -9.25900 1.000 52.87000 100 ASP A C 1
ATOM 714 O O . ASP A 1 100 ? -81.61200 -16.29500 -9.53500 1.000 64.25000 100 ASP A O 1
ATOM 719 N N . GLN A 1 101 ? -82.29500 -14.78100 -8.00300 1.000 66.79000 101 GLN A N 1
ATOM 720 C CA . GLN A 1 101 ? -81.83300 -15.59500 -6.87800 1.000 53.21000 101 GLN A CA 1
ATOM 721 C C . GLN A 1 101 ? -82.52400 -16.96000 -6.84900 1.000 55.17000 101 GLN A C 1
ATOM 722 O O . GLN A 1 101 ? -81.87200 -18.00000 -6.62200 1.000 55.16000 101 GLN A O 1
ATOM 728 N N . LEU A 1 102 ? -83.83800 -16.99000 -7.13300 1.000 58.53000 102 LEU A N 1
ATOM 729 C CA . LEU A 1 102 ? -84.54500 -18.25800 -7.00700 1.000 60.97000 102 LEU A CA 1
ATOM 730 C C . LEU A 1 102 ? -84.18300 -19.21700 -8.11600 1.000 61.75000 102 LEU A C 1
ATOM 731 O O . LEU A 1 102 ? -84.32100 -20.42800 -7.93400 1.000 65.46000 102 LEU A O 1
ATOM 736 N N . ARG A 1 103 ? -83.64500 -18.72800 -9.22600 1.000 67.23000 103 ARG A N 1
ATOM 737 C CA . ARG A 1 103 ? -83.17000 -19.67600 -10.21900 1.000 56.65000 103 ARG A CA 1
ATOM 738 C C . ARG A 1 103 ? -81.95600 -20.40600 -9.67200 1.000 49.75000 103 ARG A C 1
ATOM 739 O O . ARG A 1 103 ? -81.85600 -21.63700 -9.78700 1.000 69.85000 103 ARG A O 1
ATOM 747 N N . ILE A 1 104 ? -81.08500 -19.68700 -8.96200 1.000 52.77000 104 ILE A N 1
ATOM 748 C CA . ILE A 1 104 ? -79.91700 -20.35000 -8.39000 1.000 50.72000 104 ILE A CA 1
ATOM 749 C C . ILE A 1 104 ? -80.34400 -21.39700 -7.38000 1.000 54.80000 104 ILE A C 1
ATOM 750 O O . ILE A 1 104 ? -79.84700 -22.52900 -7.39800 1.000 61.98000 104 ILE A O 1
ATOM 755 N N . THR A 1 105 ? -81.24900 -21.03700 -6.46100 1.000 60.72000 105 THR A N 1
ATOM 756 C CA . THR A 1 105 ? -81.57200 -22.00800 -5.41100 1.000 46.51000 105 THR A CA 1
ATOM 757 C C . THR A 1 105 ? -82.41300 -23.15400 -5.95300 1.000 53.70000 105 THR A C 1
ATOM 758 O O . THR A 1 105 ? -82.16200 -24.32200 -5.62800 1.000 51.38000 105 THR A O 1
ATOM 762 N N . SER A 1 106 ? -83.38000 -22.86000 -6.81800 1.000 45.39000 106 SER A N 1
ATOM 763 C CA . SER A 1 106 ? -84.23700 -23.91200 -7.33800 1.000 56.27000 106 SER A CA 1
ATOM 764 C C . SER A 1 106 ? -83.48300 -24.88000 -8.24100 1.000 58.98000 106 SER A C 1
ATOM 765 O O . SER A 1 106 ? -83.88000 -26.04600 -8.34900 1.000 72.33000 106 SER A O 1
ATOM 768 N N . ILE A 1 107 ? -82.39900 -24.44500 -8.87100 1.000 59.66000 107 ILE A N 1
ATOM 769 C CA . ILE A 1 107 ? -81.65200 -25.35400 -9.73000 1.000 52.38000 107 ILE A CA 1
ATOM 770 C C . ILE A 1 107 ? -80.51000 -26.02400 -8.99100 1.000 54.12000 107 ILE A C 1
ATOM 771 O O . ILE A 1 107 ? -80.21000 -27.18900 -9.25300 1.000 66.30000 107 ILE A O 1
ATOM 776 N N . LEU A 1 108 ? -79.85300 -25.32700 -8.06200 1.000 52.18000 108 LEU A N 1
ATOM 777 C CA . LEU A 1 108 ? -78.69800 -25.89300 -7.37800 1.000 52.02000 108 LEU A CA 1
ATOM 778 C C . LEU A 1 108 ? -79.00700 -26.50100 -6.01800 1.000 58.09000 108 LEU A C 1
ATOM 779 O O . LEU A 1 108 ? -78.22700 -27.33600 -5.54900 1.000 57.70000 108 LEU A O 1
ATOM 784 N N . GLY A 1 109 ? -80.08600 -26.09200 -5.35600 1.000 57.06000 109 GLY A N 1
ATOM 785 C CA . GLY A 1 109 ? -80.35600 -26.62700 -4.03600 1.000 58.52000 109 GLY A CA 1
ATOM 786 C C . GLY A 1 109 ? -80.56500 -28.12500 -4.07300 1.000 59.50000 109 GLY A C 1
ATOM 787 O O . GLY A 1 109 ? -81.26800 -28.63700 -4.95500 1.000 54.36000 109 GLY A O 1
ATOM 788 N N . GLY A 1 110 ? -79.93900 -28.85200 -3.14800 1.000 55.23000 110 GLY A N 1
ATOM 789 C CA . GLY A 1 110 ? -80.15400 -30.28000 -3.15500 1.000 67.47000 110 GLY A CA 1
ATOM 790 C C . GLY A 1 110 ? -79.43000 -31.04700 -4.23600 1.000 60.94000 110 GLY A C 1
ATOM 791 O O . GLY A 1 110 ? -79.80100 -32.19500 -4.49800 1.000 77.36000 110 GLY A O 1
ATOM 792 N N . THR A 1 111 ? -78.50400 -30.42500 -4.95400 1.000 57.72000 111 THR A N 1
ATOM 793 C CA . THR A 1 111 ? -77.79800 -31.08800 -6.04000 1.000 52.49000 111 THR A CA 1
ATOM 794 C C . THR A 1 111 ? -76.33800 -31.29300 -5.68000 1.000 59.28000 111 THR A C 1
ATOM 795 O O . THR A 1 111 ? -75.81900 -30.72800 -4.70800 1.000 60.69000 111 THR A O 1
ATOM 799 N N . LYS A 1 112 ? -75.66100 -32.07700 -6.52100 1.000 61.74000 112 LYS A N 1
ATOM 800 C CA . LYS A 1 112 ? -74.24100 -32.32700 -6.30000 1.000 62.70000 112 LYS A CA 1
ATOM 801 C C . LYS A 1 112 ? -73.41600 -31.05300 -6.44200 1.000 54.19000 112 LYS A C 1
ATOM 802 O O . LYS A 1 112 ? -72.46000 -30.84400 -5.68800 1.000 58.77000 112 LYS A O 1
ATOM 808 N N . VAL A 1 113 ? -73.77900 -30.18000 -7.38400 1.000 53.38000 113 VAL A N 1
ATOM 809 C CA . VAL A 1 113 ? -73.03900 -28.92700 -7.56900 1.000 59.55000 113 VAL A CA 1
ATOM 810 C C . VAL A 1 113 ? -73.05000 -28.09700 -6.28900 1.000 64.45000 113 VAL A C 1
ATOM 811 O O . VAL A 1 113 ? -72.03400 -27.50400 -5.90300 1.000 70.23000 113 VAL A O 1
ATOM 815 N N . PHE A 1 114 ? -74.20400 -28.03400 -5.62200 1.000 56.45000 114 PHE A N 1
ATOM 816 C CA . PHE A 1 114 ? -74.32500 -27.32400 -4.35100 1.000 50.51000 114 PHE A CA 1
ATOM 817 C C . PHE A 1 114 ? -73.32900 -27.86100 -3.32600 1.000 59.16000 114 PHE A C 1
ATOM 818 O O . PHE A 1 114 ? -72.60400 -27.09400 -2.66900 1.000 67.91000 114 PHE A O 1
ATOM 826 N N . ASN A 1 115 ? -73.25700 -29.19000 -3.20500 1.000 65.69000 115 ASN A N 1
ATOM 827 C CA . ASN A 1 115 ? -72.30400 -29.80400 -2.28800 1.000 61.36000 115 ASN A CA 1
ATOM 828 C C . ASN A 1 115 ? -70.87700 -29.52000 -2.70400 1.000 56.76000 115 ASN A C 1
ATOM 829 O O . ASN A 1 115 ? -69.99300 -29.39600 -1.84700 1.000 69.31000 115 ASN A O 1
ATOM 834 N N . ALA A 1 116 ? -70.62900 -29.43700 -4.01100 1.000 61.24000 116 ALA A N 1
ATOM 835 C CA . ALA A 1 116 ? -69.28900 -29.11200 -4.47200 1.000 58.53000 116 ALA A CA 1
ATOM 836 C C . ALA A 1 116 ? -68.91400 -27.70100 -4.05600 1.000 63.23000 116 ALA A C 1
ATOM 837 O O . ALA A 1 116 ? -67.79400 -27.46900 -3.58500 1.000 59.92000 116 ALA A O 1
ATOM 839 N N . LEU A 1 117 ? -69.85900 -26.75900 -4.17200 1.000 58.52000 117 LEU A N 1
ATOM 840 C CA . LEU A 1 117 ? -69.58400 -25.38800 -3.74400 1.000 60.24000 117 LEU A CA 1
ATOM 841 C C . LEU A 1 117 ? -69.27300 -25.34100 -2.26200 1.000 61.82000 117 LEU A C 1
ATOM 842 O O . LEU A 1 117 ? -68.31500 -24.68200 -1.84000 1.000 69.64000 117 LEU A O 1
ATOM 847 N N . ILE A 1 118 ? -70.04400 -26.07300 -1.46200 1.000 58.84000 118 ILE A N 1
ATOM 848 C CA . ILE A 1 118 ? -69.81200 -26.05900 -0.02100 1.000 58.61000 118 ILE A CA 1
ATOM 849 C C . ILE A 1 118 ? -68.47000 -26.69500 0.33000 1.000 62.99000 118 ILE A C 1
ATOM 850 O O . ILE A 1 118 ? -67.73100 -26.17900 1.17900 1.000 72.15000 118 ILE A O 1
ATOM 855 N N . GLU A 1 119 ? -68.12600 -27.81600 -0.31200 1.000 62.27000 119 GLU A N 1
ATOM 856 C CA . GLU A 1 119 ? -66.83300 -28.44500 -0.05700 1.000 67.70000 119 GLU A CA 1
ATOM 857 C C . GLU A 1 119 ? -65.68700 -27.52700 -0.44700 1.000 60.53000 119 GLU A C 1
ATOM 858 O O . GLU A 1 119 ? -64.72500 -27.35100 0.31500 1.000 75.35000 119 GLU A O 1
ATOM 864 N N . ALA A 1 120 ? -65.75800 -26.95700 -1.65200 1.000 59.74000 120 ALA A N 1
ATOM 865 C CA . ALA A 1 120 ? -64.74700 -26.00300 -2.09300 1.000 60.78000 120 ALA A CA 1
ATOM 866 C C . ALA A 1 120 ? -64.61000 -24.86400 -1.09500 1.000 67.80000 120 ALA A C 1
ATOM 867 O O . ALA A 1 120 ? -63.49700 -24.50900 -0.69000 1.000 73.36000 120 ALA A O 1
ATOM 869 N N . TYR A 1 121 ? -65.74400 -24.31400 -0.64600 1.000 63.98000 121 TYR A N 1
ATOM 870 C CA . TYR A 1 121 ? -65.72200 -23.20400 0.29800 1.000 63.69000 121 TYR A CA 1
ATOM 871 C C . TYR A 1 121 ? -64.98400 -23.59300 1.56100 1.000 58.68000 121 TYR A C 1
ATOM 872 O O . TYR A 1 121 ? -64.10900 -22.86100 2.03500 1.000 80.77000 121 TYR A O 1
ATOM 881 N N . LEU A 1 122 ? -65.30700 -24.76800 2.10100 1.000 61.83000 122 LEU A N 1
ATOM 882 C CA . LEU A 1 122 ? -64.68500 -25.22800 3.33600 1.000 59.16000 122 LEU A CA 1
ATOM 883 C C . LEU A 1 122 ? -63.19600 -25.51700 3.16700 1.000 66.48000 122 LEU A C 1
ATOM 884 O O . LEU A 1 122 ? -62.45000 -25.47300 4.15100 1.000 78.10000 122 LEU A O 1
ATOM 889 N N . LYS A 1 123 ? -62.73900 -25.82500 1.95200 1.000 60.43000 123 LYS A N 1
ATOM 890 C CA . LYS A 1 123 ? -61.30200 -25.99900 1.75100 1.000 64.26000 123 LYS A CA 1
ATOM 891 C C . LYS A 1 123 ? -60.56400 -24.68700 1.54900 1.000 71.32000 123 LYS A C 1
ATOM 892 O O . LYS A 1 123 ? -59.34700 -24.71500 1.33700 1.000 78.89000 123 LYS A O 1
ATOM 898 N N . GLY A 1 124 ? -61.25700 -23.55600 1.53600 1.000 62.92000 124 GLY A N 1
ATOM 899 C CA . GLY A 1 124 ? -60.60100 -22.28800 1.31100 1.000 70.76000 124 GLY A CA 1
ATOM 900 C C . GLY A 1 124 ? -60.64400 -21.78000 -0.10900 1.000 68.74000 124 GLY A C 1
ATOM 901 O O . GLY A 1 124 ? -59.96700 -20.79100 -0.41300 1.000 83.39000 124 GLY A O 1
ATOM 902 N N . VAL A 1 125 ? -61.41700 -22.42100 -0.98400 1.000 66.65000 125 VAL A N 1
ATOM 903 C CA . VAL A 1 125 ? -61.60600 -21.92900 -2.34200 1.000 61.80000 125 VAL A CA 1
ATOM 904 C C . VAL A 1 125 ? -62.45700 -20.67100 -2.29800 1.000 63.82000 125 VAL A C 1
ATOM 905 O O . VAL A 1 125 ? -63.45000 -20.60500 -1.56100 1.000 76.83000 125 VAL A O 1
ATOM 909 N N . VAL A 1 126 ? -62.02900 -19.63100 -3.01300 1.000 61.38000 126 VAL A N 1
ATOM 910 C CA . VAL A 1 126 ? -62.80500 -18.40300 -2.99400 1.000 62.13000 126 VAL A CA 1
ATOM 911 C C . VAL A 1 126 ? -64.09400 -18.62100 -3.77000 1.000 59.63000 126 VAL A C 1
ATOM 912 O O . VAL A 1 126 ? -64.09500 -19.11100 -4.91400 1.000 60.62000 126 VAL A O 1
ATOM 916 N N . ILE A 1 127 ? -65.20300 -18.27600 -3.13800 1.000 56.86000 127 ILE A N 1
ATOM 917 C CA . ILE A 1 127 ? -66.50200 -18.24200 -3.78200 1.000 57.79000 127 ILE A CA 1
ATOM 918 C C . ILE A 1 127 ? -66.84200 -16.76800 -3.90300 1.000 57.51000 127 ILE A C 1
ATOM 919 O O . ILE A 1 127 ? -66.80700 -16.03200 -2.90700 1.000 62.24000 127 ILE A O 1
ATOM 924 N N . ALA A 1 128 ? -67.12000 -16.32700 -5.11600 1.000 51.57000 128 ALA A N 1
ATOM 925 C CA . ALA A 1 128 ? -67.49800 -14.95600 -5.39300 1.000 48.68000 128 ALA A CA 1
ATOM 926 C C . ALA A 1 128 ? -68.84700 -14.97000 -6.07900 1.000 52.05000 128 ALA A C 1
ATOM 927 O O . ALA A 1 128 ? -69.20800 -15.94800 -6.73700 1.000 56.01000 128 ALA A O 1
ATOM 929 N N . GLY A 1 129 ? -69.59100 -13.88100 -5.95000 1.000 59.36000 129 GLY A N 1
ATOM 930 C CA . GLY A 1 129 ? -70.83400 -13.77200 -6.68500 1.000 56.65000 129 GLY A CA 1
ATOM 931 C C . GLY A 1 129 ? -71.28300 -12.33400 -6.70700 1.000 56.93000 129 GLY A C 1
ATOM 932 O O . GLY A 1 129 ? -70.93600 -11.55300 -5.81800 1.000 62.06000 129 GLY A O 1
ATOM 933 N N . THR A 1 130 ? -72.04200 -11.98000 -7.73800 1.000 51.66000 130 THR A N 1
ATOM 934 C CA . THR A 1 130 ? -72.47000 -10.60500 -7.91700 1.000 49.91000 130 THR A CA 1
ATOM 935 C C . THR A 1 130 ? -73.97100 -10.59100 -8.14800 1.000 59.62000 130 THR A C 1
ATOM 936 O O . THR A 1 130 ? -74.51700 -11.50200 -8.78000 1.000 59.93000 130 THR A O 1
ATOM 940 N N . SER A 1 131 ? -74.63300 -9.56300 -7.62000 1.000 62.23000 131 SER A N 1
ATOM 941 C CA . SER A 1 131 ? -76.07400 -9.40700 -7.78100 1.000 57.66000 131 SER A CA 1
ATOM 942 C C . SER A 1 131 ? -76.80100 -10.60700 -7.17000 1.000 67.13000 131 SER A C 1
ATOM 943 O O . SER A 1 131 ? -76.70700 -10.83000 -5.95300 1.000 68.53000 131 SER A O 1
ATOM 946 N N . ALA A 1 132 ? -77.50600 -11.40300 -7.98500 1.000 57.90000 132 ALA A N 1
ATOM 947 C CA . ALA A 1 132 ? -78.18400 -12.57900 -7.43800 1.000 50.10000 132 ALA A CA 1
ATOM 948 C C . ALA A 1 132 ? -77.19500 -13.53900 -6.78400 1.000 49.41000 132 ALA A C 1
ATOM 949 O O . ALA A 1 132 ? -77.46700 -14.09800 -5.70400 1.000 59.34000 132 ALA A O 1
ATOM 951 N N . GLY A 1 133 ? -76.01500 -13.68500 -7.38800 1.000 49.19000 133 GLY A N 1
ATOM 952 C CA . GLY A 1 133 ? -74.97300 -14.54600 -6.85800 1.000 41.05000 133 GLY A CA 1
ATOM 953 C C . GLY A 1 133 ? -74.41800 -14.07900 -5.53900 1.000 50.28000 133 GLY A C 1
ATOM 954 O O . GLY A 1 133 ? -73.65900 -14.81800 -4.90100 1.000 54.12000 133 GLY A O 1
ATOM 955 N N . ALA A 1 134 ? -74.72000 -12.84200 -5.15600 1.000 60.05000 134 ALA A N 1
ATOM 956 C CA . ALA A 1 134 ? -74.38900 -12.32300 -3.84200 1.000 49.01000 134 ALA A CA 1
ATOM 957 C C . ALA A 1 134 ? -75.51500 -12.58500 -2.85200 1.000 55.81000 134 ALA A C 1
ATOM 958 O O . ALA A 1 134 ? -75.27000 -13.01900 -1.71600 1.000 58.24000 134 ALA A O 1
ATOM 960 N N . SER A 1 135 ? -76.75400 -12.35900 -3.28700 1.000 52.93000 135 SER A N 1
ATOM 961 C CA . SER A 1 135 ? -77.90100 -12.54900 -2.40900 1.000 51.92000 135 SER A CA 1
ATOM 962 C C . SER A 1 135 ? -77.97400 -13.97300 -1.90300 1.000 60.94000 135 SER A C 1
ATOM 963 O O . SER A 1 135 ? -78.36500 -14.21300 -0.75300 1.000 61.75000 135 SER A O 1
ATOM 966 N N . VAL A 1 136 ? -77.63300 -14.93800 -2.76000 1.000 55.31000 136 VAL A N 1
ATOM 967 C CA . VAL A 1 136 ? -77.79700 -16.33500 -2.37500 1.000 49.58000 136 VAL A CA 1
ATOM 968 C C . VAL A 1 136 ? -76.78100 -16.77400 -1.33300 1.000 49.95000 136 VAL A C 1
ATOM 969 O O . VAL A 1 136 ? -76.84000 -17.90800 -0.85900 1.000 64.82000 136 VAL A O 1
ATOM 973 N N . MET A 1 137 ? -75.82300 -15.92800 -0.97700 1.000 53.57000 137 MET A N 1
ATOM 974 C CA . MET A 1 137 ? -74.82000 -16.43700 -0.05200 1.000 47.76000 137 MET A CA 1
ATOM 975 C C . MET A 1 137 ? -75.28500 -16.47700 1.38700 1.000 51.65000 137 MET A C 1
ATOM 976 O O . MET A 1 137 ? -74.66000 -17.16700 2.20500 1.000 64.77000 137 MET A O 1
ATOM 981 N N . SER A 1 138 ? -76.34900 -15.76400 1.71900 1.000 55.90000 138 SER A N 1
ATOM 982 C CA . SER A 1 138 ? -76.85500 -15.77900 3.08000 1.000 63.29000 138 SER A CA 1
ATOM 983 C C . SER A 1 138 ? -77.76700 -16.99000 3.31800 1.000 57.26000 138 SER A C 1
ATOM 984 O O . SER A 1 138 ? -78.22100 -17.65000 2.37600 1.000 60.33000 138 SER A O 1
ATOM 987 N N . ASN A 1 139 ? -78.02500 -17.29900 4.60100 1.000 68.94000 139 ASN A N 1
ATOM 988 C CA . ASN A 1 139 ? -78.96400 -18.38400 4.91500 1.000 62.65000 139 ASN A CA 1
ATOM 989 C C . ASN A 1 139 ? -80.36100 -18.05000 4.44000 1.000 60.31000 139 ASN A C 1
ATOM 990 O O . ASN A 1 139 ? -81.05100 -18.88900 3.84900 1.000 61.30000 139 ASN A O 1
ATOM 995 N N . THR A 1 140 ? -80.78700 -16.82500 4.68200 1.000 58.35000 140 THR A N 1
ATOM 996 C CA . THR A 1 140 ? -82.08400 -16.36600 4.24100 1.000 64.03000 140 THR A CA 1
ATOM 997 C C . THR A 1 140 ? -81.81200 -15.11000 3.44900 1.000 61.92000 140 THR A C 1
ATOM 998 O O . THR A 1 140 ? -81.14000 -14.20300 3.94300 1.000 75.63000 140 THR A O 1
ATOM 1002 N N . MET A 1 141 ? -82.31700 -15.07600 2.22400 1.000 56.38000 141 MET A N 1
ATOM 1003 C CA . MET A 1 141 ? -82.00800 -14.05800 1.24400 1.000 59.04000 141 MET A CA 1
ATOM 1004 C C . MET A 1 141 ? -83.27800 -13.31700 0.87100 1.000 52.49000 141 MET A C 1
ATOM 1005 O O . MET A 1 141 ? -84.38900 -13.83200 1.02900 1.000 64.53000 141 MET A O 1
ATOM 1010 N N . ILE A 1 142 ? -83.09900 -12.09700 0.38600 1.000 56.35000 142 ILE A N 1
ATOM 1011 C CA . ILE A 1 142 ? -84.20100 -11.28000 -0.11300 1.000 51.97000 142 ILE A CA 1
ATOM 1012 C C . ILE A 1 142 ? -84.43900 -11.61100 -1.58000 1.000 65.57000 142 ILE A C 1
ATOM 1013 O O . ILE A 1 142 ? -83.48900 -11.79100 -2.35300 1.000 66.26000 142 ILE A O 1
ATOM 1018 N N . VAL A 1 143 ? -85.70300 -11.75100 -1.95900 1.000 66.09000 143 VAL A N 1
ATOM 1019 C CA . VAL A 1 143 ? -86.08300 -12.06300 -3.32700 1.000 62.17000 143 VAL A CA 1
ATOM 1020 C C . VAL A 1 143 ? -86.64900 -10.80900 -3.98300 1.000 71.54000 143 VAL A C 1
ATOM 1021 O O . VAL A 1 143 ? -87.48500 -10.10700 -3.39200 1.000 67.15000 143 VAL A O 1
ATOM 1025 N N . ASP A 1 144 ? -86.19500 -10.52800 -5.20400 1.000 76.22000 144 ASP A N 1
ATOM 1026 C CA . ASP A 1 144 ? -86.62200 -9.33200 -5.92700 1.000 84.95000 144 ASP A CA 1
ATOM 1027 C C . ASP A 1 144 ? -87.97600 -9.53100 -6.60800 1.000 85.06000 144 ASP A C 1
ATOM 1028 O O . ASP A 1 144 ? -88.17800 -10.49100 -7.35300 1.000 99.08000 144 ASP A O 1
ATOM 1033 N N . ASN A 1 148 ? -92.07200 -5.26100 -6.28300 1.000 107.74000 148 ASN A N 1
ATOM 1034 C CA . ASN A 1 148 ? -93.00800 -4.78200 -5.27200 1.000 127.04000 148 ASN A CA 1
ATOM 1035 C C . ASN A 1 148 ? -92.25600 -4.28100 -4.03100 1.000 135.28000 148 ASN A C 1
ATOM 1036 O O . ASN A 1 148 ? -91.88200 -5.08100 -3.16200 1.000 120.41000 148 ASN A O 1
ATOM 1041 N N . ASP A 1 149 ? -92.04200 -2.94700 -3.94800 1.000 132.60000 149 ASP A N 1
ATOM 1042 C CA . ASP A 1 149 ? -91.30300 -2.33600 -2.83800 1.000 124.86000 149 ASP A CA 1
ATOM 1043 C C . ASP A 1 149 ? -91.77700 -0.92100 -2.48800 1.000 113.54000 149 ASP A C 1
ATOM 1044 O O 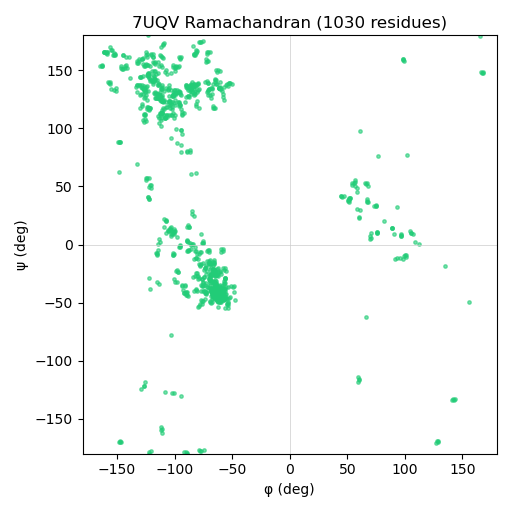. ASP A 1 149 ? -90.98800 0.03100 -2.57600 1.000 103.71000 149 ASP A O 1
ATOM 1049 N N . PRO A 1 150 ? -93.03300 -0.74100 -2.06200 1.000 109.42000 150 PRO A N 1
ATOM 1050 C CA . PRO A 1 150 ? -93.50900 0.60700 -1.71900 1.000 105.53000 150 PRO A CA 1
ATOM 1051 C C . PRO A 1 150 ? -92.75600 1.16900 -0.52500 1.000 96.23000 150 PRO A C 1
ATOM 1052 O O . PRO A 1 150 ? -92.44100 0.45000 0.42600 1.000 90.68000 150 PRO A O 1
ATOM 1056 N N . ALA A 1 151 ? -92.47500 2.47100 -0.58300 1.000 97.78000 151 ALA A N 1
ATOM 1057 C CA . ALA A 1 151 ? -91.66900 3.11300 0.44800 1.000 83.32000 151 ALA A CA 1
ATOM 1058 C C . ALA A 1 151 ? -92.39000 3.09100 1.79400 1.000 78.65000 151 ALA A C 1
ATOM 1059 O O . ALA A 1 151 ? -93.61300 3.24400 1.86600 1.000 79.84000 151 ALA A O 1
ATOM 1061 N N . ARG A 1 152 ? -91.61500 2.88400 2.86300 1.000 58.89000 152 ARG A N 1
ATOM 1062 C CA . ARG A 1 152 ? -92.00300 2.90100 4.27600 1.000 64.27000 152 ARG A CA 1
ATOM 1063 C C . ARG A 1 152 ? -92.87200 1.71500 4.69700 1.000 62.45000 152 ARG A C 1
ATOM 1064 O O . ARG A 1 152 ? -93.24400 1.63800 5.87900 1.000 60.92000 152 ARG A O 1
ATOM 1072 N N . LYS A 1 153 ? -93.10900 0.73800 3.81800 1.000 67.41000 153 LYS A N 1
ATOM 1073 C CA . LYS A 1 153 ? -93.91300 -0.44200 4.10800 1.000 61.81000 153 LYS A CA 1
ATOM 1074 C C . LYS A 1 153 ? -93.06100 -1.69000 3.91500 1.000 65.05000 153 LYS A C 1
ATOM 1075 O O . LYS A 1 153 ? -91.99000 -1.63800 3.29800 1.000 73.70000 153 LYS A O 1
ATOM 1081 N N . CYS A 1 154 ? -93.53100 -2.82200 4.46000 1.000 69.45000 154 CYS A N 1
ATOM 1082 C CA . CYS A 1 154 ? -92.86700 -4.11400 4.27200 1.000 73.65000 154 CYS A CA 1
ATOM 1083 C C . CYS A 1 154 ? -93.71500 -4.98200 3.34600 1.000 62.06000 154 CYS A C 1
ATOM 1084 O O . CYS A 1 154 ? -94.81700 -5.41000 3.70700 1.000 85.38000 154 CYS A O 1
ATOM 1087 N N . THR A 1 155 ? -93.21500 -5.18000 2.13600 1.000 68.33000 155 THR A N 1
ATOM 1088 C CA . THR A 1 155 ? -93.75200 -6.07700 1.12300 1.000 70.39000 155 THR A CA 1
ATOM 1089 C C . THR A 1 155 ? -92.64600 -7.05600 0.74400 1.000 74.27000 155 THR A C 1
ATOM 1090 O O . THR A 1 155 ? -92.36000 -7.31400 -0.42600 1.000 87.27000 155 THR A O 1
ATOM 1094 N N . LEU A 1 156 ? -91.93200 -7.48800 1.76900 1.000 63.08000 156 LEU A N 1
ATOM 1095 C CA . LEU A 1 156 ? -90.70300 -8.24300 1.64300 1.000 60.97000 156 LEU A CA 1
ATOM 1096 C C . LEU A 1 156 ? -90.99000 -9.72200 1.42800 1.000 64.71000 156 LEU A C 1
ATOM 1097 O O . LEU A 1 156 ? -91.81800 -10.30400 2.13500 1.000 65.47000 156 LEU A O 1
ATOM 1102 N N . LYS A 1 157 ? -90.31100 -10.33300 0.45600 1.000 69.96000 157 LYS A N 1
ATOM 1103 C CA . LYS A 1 157 ? -90.32300 -11.78300 0.29200 1.000 59.21000 157 LYS A CA 1
ATOM 1104 C C . LYS A 1 157 ? -88.91600 -12.31500 0.47100 1.000 48.34000 157 LYS A C 1
ATOM 1105 O O . LYS A 1 157 ? -87.98300 -11.84500 -0.18200 1.000 66.37000 157 LYS A O 1
ATOM 1111 N N . MET A 1 158 ? -88.77400 -13.32800 1.30600 1.000 55.90000 158 MET A N 1
ATOM 1112 C CA . MET A 1 158 ? -87.47400 -13.91300 1.56200 1.000 52.13000 158 MET A CA 1
ATOM 1113 C C . MET A 1 158 ? -87.56600 -15.39200 1.26000 1.000 53.39000 158 MET A C 1
ATOM 1114 O O . MET A 1 158 ? -88.66000 -15.94600 1.11500 1.000 62.84000 158 MET A O 1
ATOM 1119 N N . ALA A 1 159 ? -86.39600 -16.01200 1.11300 1.000 59.01000 159 ALA A N 1
ATOM 1120 C CA . ALA A 1 159 ? -86.33100 -17.42900 0.78900 1.000 45.12000 159 ALA A CA 1
ATOM 1121 C C . ALA A 1 159 ? -85.02500 -17.97700 1.32800 1.000 47.26000 159 ALA A C 1
ATOM 1122 O O . ALA A 1 159 ? -84.11700 -17.22600 1.67600 1.000 60.85000 159 ALA A O 1
ATOM 1124 N N . SER A 1 160 ? -84.92500 -19.29500 1.40900 1.000 54.83000 160 SER A N 1
ATOM 1125 C CA . SER A 1 160 ? -83.67600 -19.89100 1.87300 1.000 58.24000 160 SER A CA 1
ATOM 1126 C C . SER A 1 160 ? -82.61600 -19.78800 0.79300 1.000 60.69000 160 SER A C 1
ATOM 1127 O O . SER A 1 160 ? -82.90200 -19.98100 -0.39400 1.000 69.85000 160 SER A O 1
ATOM 1130 N N . GLY A 1 161 ? -81.38200 -19.49200 1.21100 1.000 58.83000 161 GLY A N 1
ATOM 1131 C CA . GLY A 1 161 ? -80.25300 -19.40400 0.32100 1.000 47.13000 161 GLY A CA 1
ATOM 1132 C C . GLY A 1 161 ? -79.24300 -20.50900 0.53900 1.000 51.15000 161 GLY A C 1
ATOM 1133 O O . GLY A 1 161 ? -79.54100 -21.55500 1.12700 1.000 70.30000 161 GLY A O 1
ATOM 1134 N N . LEU A 1 162 ? -78.01300 -20.25800 0.07500 1.000 55.80000 162 LEU A N 1
ATOM 1135 C CA . LEU A 1 162 ? -76.90500 -21.20600 0.18200 1.000 51.20000 162 LEU A CA 1
ATOM 1136 C C . LEU A 1 162 ? -76.26900 -21.21200 1.56300 1.000 60.03000 162 LEU A C 1
ATOM 1137 O O . LEU A 1 162 ? -75.60900 -22.19100 1.92800 1.000 63.74000 162 LEU A O 1
ATOM 1142 N N . GLY A 1 163 ? -76.33700 -20.10200 2.29000 1.000 59.82000 163 GLY A N 1
ATOM 1143 C CA . GLY A 1 163 ? -75.84900 -20.12900 3.65500 1.000 53.87000 163 GLY A CA 1
ATOM 1144 C C . GLY A 1 163 ? -74.35400 -20.18100 3.77800 1.000 48.46000 163 GLY A C 1
ATOM 1145 O O . GLY A 1 163 ? -73.83600 -20.75500 4.74000 1.000 67.37000 163 GLY A O 1
ATOM 1146 N N . LEU A 1 164 ? -73.63500 -19.56200 2.84900 1.000 57.12000 164 LEU A N 1
ATOM 1147 C CA . LEU A 1 164 ? -72.19000 -19.48000 2.99500 1.000 55.29000 164 LEU A CA 1
ATOM 1148 C C . LEU A 1 164 ? -71.79500 -18.46000 4.05500 1.000 58.25000 164 LEU A C 1
ATOM 1149 O O . LEU A 1 164 ? -70.72100 -18.57800 4.65900 1.000 64.11000 164 LEU A O 1
ATOM 1154 N N . LEU A 1 165 ? -72.63400 -17.44800 4.25900 1.000 55.67000 165 LEU A N 1
ATOM 1155 C CA . LEU A 1 165 ? -72.46000 -16.41400 5.27100 1.000 53.15000 165 LEU A CA 1
ATOM 1156 C C . LEU A 1 165 ? -73.59900 -16.56900 6.27500 1.000 56.99000 165 LEU A C 1
ATOM 1157 O O . LEU A 1 165 ? -74.76700 -16.33500 5.94200 1.000 70.45000 165 LEU A O 1
ATOM 1162 N N . GLU A 1 166 ? -73.27100 -17.00500 7.49300 1.000 73.12000 166 GLU A N 1
ATOM 1163 C CA . GLU A 1 166 ? -74.29900 -17.59800 8.34400 1.000 86.90000 166 GLU A CA 1
ATOM 1164 C C . GLU A 1 166 ? -75.26500 -16.56900 8.92700 1.000 99.85000 166 GLU A C 1
ATOM 1165 O O . GLU A 1 166 ? -76.48100 -16.81500 8.95100 1.000 109.20000 166 GLU A O 1
ATOM 1171 N N . GLU A 1 167 ? -74.78100 -15.41200 9.38800 1.000 63.98000 167 GLU A N 1
ATOM 1172 C CA . GLU A 1 167 ? -75.72500 -14.58200 10.15000 1.000 73.59000 167 GLU A CA 1
ATOM 1173 C C . GLU A 1 167 ? -75.93700 -13.20800 9.53900 1.000 61.62000 167 GLU A C 1
ATOM 1174 O O . GLU A 1 167 ? -75.84300 -12.18300 10.21900 1.000 66.15000 167 GLU A O 1
ATOM 1180 N N . ALA A 1 168 ? -76.24800 -13.18400 8.25500 1.000 58.02000 168 ALA A N 1
ATOM 1181 C CA . ALA A 1 168 ? -76.39600 -11.92700 7.56300 1.000 48.90000 168 ALA A CA 1
ATOM 1182 C C . ALA A 1 168 ? -77.46600 -12.06700 6.49700 1.000 56.75000 168 ALA A C 1
ATOM 1183 O O . ALA A 1 168 ? -77.68800 -13.15500 5.96500 1.000 79.87000 168 ALA A O 1
ATOM 1185 N N . ILE A 1 169 ? -78.11800 -10.95100 6.18400 1.000 53.92000 169 ILE A N 1
ATOM 1186 C CA . ILE A 1 169 ? -78.99800 -10.84100 5.02900 1.000 58.18000 169 ILE A CA 1
ATOM 1187 C C . ILE A 1 169 ? -78.28900 -9.91100 4.05600 1.000 60.36000 169 ILE A C 1
ATOM 1188 O O . ILE A 1 169 ? -77.96900 -8.77000 4.41000 1.000 63.99000 169 ILE A O 1
ATOM 1193 N N . ILE A 1 170 ? -78.04800 -10.37800 2.84000 1.000 55.85000 170 ILE A N 1
ATOM 1194 C CA . ILE A 1 170 ? -77.33000 -9.59700 1.84500 1.000 43.63000 170 ILE A CA 1
ATOM 1195 C C . ILE A 1 170 ? -78.31900 -8.98500 0.86800 1.000 60.05000 170 ILE A C 1
ATOM 1196 O O . ILE A 1 170 ? -79.15000 -9.69500 0.28800 1.000 72.37000 170 ILE A O 1
ATOM 1201 N N . ASP A 1 171 ? -78.22500 -7.66900 0.68100 1.000 58.38000 171 ASP A N 1
ATOM 1202 C CA . ASP A 1 171 ? -78.94800 -6.96700 -0.36800 1.000 52.32000 171 ASP A CA 1
ATOM 1203 C C . ASP A 1 171 ? -77.93500 -6.22900 -1.23800 1.000 57.07000 171 ASP A C 1
ATOM 1204 O O . ASP A 1 171 ? -76.84900 -5.86900 -0.77400 1.000 57.29000 171 ASP A O 1
ATOM 1209 N N . GLN A 1 172 ? -78.24100 -6.12300 -2.52500 1.000 56.56000 172 GLN A N 1
ATOM 1210 C CA . GLN A 1 172 ? -77.33500 -5.58900 -3.53800 1.000 52.12000 172 GLN A CA 1
ATOM 1211 C C . GLN A 1 172 ? -77.99800 -4.40800 -4.25400 1.000 59.26000 172 GLN A C 1
ATOM 1212 O O . GLN A 1 172 ? -79.16500 -4.09100 -4.01200 1.000 68.49000 172 GLN A O 1
ATOM 1218 N N . HIS A 1 173 ? -77.27300 -3.81500 -5.21500 1.000 56.38000 173 HIS A N 1
ATOM 1219 C CA . HIS A 1 173 ? -77.75700 -2.64900 -5.96600 1.000 51.90000 173 HIS A CA 1
ATOM 1220 C C . HIS A 1 173 ? -78.34700 -1.59400 -5.04200 1.000 52.93000 173 HIS A C 1
ATOM 1221 O O . HIS A 1 173 ? -79.35000 -0.95100 -5.36000 1.000 62.45000 173 HIS A O 1
ATOM 1228 N N . PHE A 1 174 ? -77.67400 -1.36600 -3.91300 1.000 50.77000 174 PHE A N 1
ATOM 1229 C CA . PHE A 1 174 ? -78.34400 -0.73100 -2.78100 1.000 51.53000 174 PHE A CA 1
ATOM 1230 C C . PHE A 1 174 ? -78.68100 0.74200 -3.03700 1.000 60.82000 174 PHE A C 1
ATOM 1231 O O . PHE A 1 174 ? -79.48300 1.31200 -2.28800 1.000 62.29000 174 PHE A O 1
ATOM 1239 N N . ASP A 1 175 ? -78.08400 1.37700 -4.05700 1.000 82.88000 175 ASP A N 1
ATOM 1240 C CA . ASP A 1 175 ? -78.49200 2.71600 -4.50100 1.000 65.63000 175 ASP A CA 1
ATOM 1241 C C . ASP A 1 175 ? -79.65200 2.58900 -5.49000 1.000 79.09000 175 ASP A C 1
ATOM 1242 O O . ASP A 1 175 ? -79.56800 2.93600 -6.66700 1.000 82.94000 175 ASP A O 1
ATOM 1247 N N . GLN A 1 176 ? -80.73300 2.00200 -4.98300 1.000 84.35000 176 GLN A N 1
ATOM 1248 C CA . GLN A 1 176 ? -81.99600 1.86200 -5.68800 1.000 67.65000 176 GLN A CA 1
ATOM 1249 C C . GLN A 1 176 ? -83.10800 2.15400 -4.70300 1.000 67.03000 176 GLN A C 1
ATOM 1250 O O . GLN A 1 176 ? -83.01600 1.77700 -3.52700 1.000 62.05000 176 GLN A O 1
ATOM 1256 N N . ARG A 1 177 ? -84.15900 2.80600 -5.20500 1.000 82.22000 177 ARG A N 1
ATOM 1257 C CA . ARG A 1 177 ? -85.27900 3.19100 -4.36000 1.000 78.86000 177 ARG A CA 1
ATOM 1258 C C . ARG A 1 177 ? -85.85300 1.94800 -3.69500 1.000 82.99000 177 ARG A C 1
ATOM 1259 O O . ARG A 1 177 ? -86.18100 0.95700 -4.35800 1.000 85.24000 177 ARG A O 1
ATOM 1267 N N . GLY A 1 178 ? -85.91900 1.98700 -2.36800 1.000 81.11000 178 GLY A N 1
ATOM 1268 C CA . GLY A 1 178 ? -86.56100 0.94800 -1.60000 1.000 74.72000 178 GLY A CA 1
ATOM 1269 C C . GLY A 1 178 ? -85.64900 -0.10400 -1.00200 1.000 71.04000 178 GLY A C 1
ATOM 1270 O O . GLY A 1 178 ? -86.11100 -0.85400 -0.13000 1.000 73.66000 178 GLY A O 1
ATOM 1271 N N . ARG A 1 179 ? -84.37000 -0.17900 -1.41400 1.000 68.13000 179 ARG A N 1
ATOM 1272 C CA . ARG A 1 179 ? -83.50000 -1.23300 -0.89500 1.000 57.07000 179 ARG A CA 1
ATOM 1273 C C . ARG A 1 179 ? -83.19900 -1.02500 0.58300 1.000 59.60000 179 ARG A C 1
ATOM 1274 O O . ARG A 1 179 ? -83.17900 -1.99000 1.36200 1.000 73.77000 179 ARG A O 1
ATOM 1282 N N . PHE A 1 180 ? -82.97400 0.21900 0.99800 1.000 56.51000 180 PHE A N 1
ATOM 1283 C CA . PHE A 1 180 ? -82.73100 0.44400 2.41700 1.000 57.35000 180 PHE A CA 1
ATOM 1284 C C . PHE A 1 180 ? -83.96100 0.05600 3.23100 1.000 58.72000 180 PHE A C 1
ATOM 1285 O O . PHE A 1 180 ? -83.85300 -0.62000 4.26600 1.000 62.37000 180 PHE A O 1
ATOM 1293 N N . GLY A 1 181 ? -85.14300 0.44800 2.76000 1.000 58.17000 181 GLY A N 1
ATOM 1294 C CA . GLY A 1 181 ? -86.35500 0.13300 3.49100 1.000 53.32000 181 GLY A CA 1
ATOM 1295 C C . GLY A 1 181 ? -86.60300 -1.35900 3.61600 1.000 56.48000 181 GLY A C 1
ATOM 1296 O O . GLY A 1 181 ? -87.01100 -1.84100 4.67700 1.000 58.18000 181 GLY A O 1
ATOM 1297 N N . ARG A 1 182 ? -86.35200 -2.11900 2.54500 1.000 51.90000 182 ARG A N 1
ATOM 1298 C CA . ARG A 1 182 ? -86.64400 -3.54000 2.64800 1.000 52.83000 182 ARG A CA 1
ATOM 1299 C C . ARG A 1 182 ? -85.58300 -4.27300 3.45500 1.000 56.39000 182 ARG A C 1
ATOM 1300 O O . ARG A 1 182 ? -85.91600 -5.21900 4.18200 1.000 63.55000 182 ARG A O 1
ATOM 1308 N N . LEU A 1 183 ? -84.31300 -3.86400 3.37000 1.000 59.61000 183 LEU A N 1
ATOM 1309 C CA . LEU A 1 183 ? -83.32200 -4.50800 4.23000 1.000 47.70000 183 LEU A CA 1
ATOM 1310 C C . LEU A 1 183 ? -83.60500 -4.19500 5.69300 1.000 49.62000 183 LEU A C 1
ATOM 1311 O O . LEU A 1 183 ? -83.36900 -5.02500 6.58500 1.000 55.65000 183 LEU A O 1
ATOM 1316 N N . LEU A 1 184 ? -84.11000 -2.99600 5.95900 1.000 51.32000 184 LEU A N 1
ATOM 1317 C CA . LEU A 1 184 ? -84.51400 -2.64900 7.31400 1.000 49.79000 184 LEU A CA 1
ATOM 1318 C C . LEU A 1 184 ? -85.70100 -3.49800 7.76800 1.000 53.54000 184 LEU A C 1
ATOM 1319 O O . LEU A 1 184 ? -85.75600 -3.92200 8.93100 1.000 57.53000 184 LEU A O 1
ATOM 1324 N N . CYS A 1 185 ? -86.67000 -3.74700 6.87400 1.000 59.16000 185 CYS A N 1
ATOM 1325 C CA . CYS A 1 185 ? -87.75200 -4.67900 7.20100 1.000 54.75000 185 CYS A CA 1
ATOM 1326 C C . CYS A 1 185 ? -87.19600 -6.05000 7.55100 1.000 60.79000 185 CYS A C 1
ATOM 1327 O O . CYS A 1 185 ? -87.59200 -6.66200 8.55200 1.000 59.55000 185 CYS A O 1
ATOM 1330 N N . GLY A 1 186 ? -86.25600 -6.54000 6.74100 1.000 55.36000 186 GLY A N 1
ATOM 1331 C CA . GLY A 1 186 ? -85.71000 -7.86200 6.99400 1.000 45.60000 186 GLY A CA 1
ATOM 1332 C C . GLY A 1 186 ? -85.02300 -7.94900 8.34200 1.000 52.05000 186 GLY A C 1
ATOM 1333 O O . GLY A 1 186 ? -85.25000 -8.89000 9.10700 1.000 59.79000 186 GLY A O 1
ATOM 1334 N N . VAL A 1 187 ? -84.21300 -6.94400 8.67500 1.000 51.59000 187 VAL A N 1
ATOM 1335 C CA . VAL A 1 187 ? -83.53100 -6.97500 9.96500 1.000 50.36000 187 VAL A CA 1
ATOM 1336 C C . VAL A 1 187 ? -84.53600 -6.86900 11.09900 1.000 47.96000 187 VAL A C 1
ATOM 1337 O O . VAL A 1 187 ? -84.37800 -7.50400 12.15200 1.000 57.02000 187 VAL A O 1
ATOM 1341 N N . ALA A 1 188 ? -85.57900 -6.06300 10.91800 1.000 50.17000 188 ALA A N 1
ATOM 1342 C CA . ALA A 1 188 ? -86.58800 -5.95800 11.96300 1.000 49.87000 188 ALA A CA 1
ATOM 1343 C C . ALA A 1 188 ? -87.24500 -7.30500 12.21800 1.000 59.26000 188 ALA A C 1
ATOM 1344 O O . ALA A 1 188 ? -87.50800 -7.66500 13.37400 1.000 65.46000 188 ALA A O 1
ATOM 1346 N N . GLU A 1 189 ? -87.48700 -8.07900 11.15300 1.000 59.74000 189 GLU A N 1
ATOM 1347 C CA . GLU A 1 189 ? -88.16600 -9.36200 11.32500 1.000 45.37000 189 GLU A CA 1
ATOM 1348 C C . GLU A 1 189 ? -87.36500 -10.29600 12.21000 1.000 51.07000 189 GLU A C 1
ATOM 1349 O O . GLU A 1 189 ? -87.93200 -11.08500 12.97300 1.000 56.45000 189 GLU A O 1
ATOM 1355 N N . ASN A 1 190 ? -86.04200 -10.25700 12.10500 1.000 53.36000 190 ASN A N 1
ATOM 1356 C CA . ASN A 1 190 ? -85.19900 -11.09300 12.95100 1.000 49.98000 190 ASN A CA 1
ATOM 1357 C C . ASN A 1 190 ? -83.91100 -10.34300 13.20900 1.000 56.39000 190 ASN A C 1
ATOM 1358 O O . ASN A 1 190 ? -82.92100 -10.51200 12.48500 1.000 57.54000 190 ASN A O 1
ATOM 1363 N N . PRO A 1 191 ? -83.87500 -9.51000 14.25300 1.000 58.42000 191 PRO A N 1
ATOM 1364 C CA . PRO A 1 191 ? -82.65400 -8.73800 14.54100 1.000 49.17000 191 PRO A CA 1
ATOM 1365 C C . PRO A 1 191 ? -81.42300 -9.58400 14.76500 1.000 52.60000 191 PRO A C 1
ATOM 1366 O O . PRO A 1 191 ? -80.32200 -9.02700 14.88000 1.000 59.65000 191 PRO A O 1
ATOM 1370 N N . HIS A 1 192 ? -81.55300 -10.90700 14.80300 1.000 57.51000 192 HIS A N 1
ATOM 1371 C CA . HIS A 1 192 ? -80.36200 -11.74100 14.89300 1.000 62.87000 192 HIS A CA 1
ATOM 1372 C C . HIS A 1 192 ? -79.49100 -11.58800 13.65200 1.000 53.90000 192 HIS A C 1
ATOM 1373 O O . HIS A 1 192 ? -78.27300 -11.81600 13.70800 1.000 57.85000 192 HIS A O 1
ATOM 1380 N N . MET A 1 193 ? -80.09700 -11.23100 12.51900 1.000 52.66000 193 MET A N 1
ATOM 1381 C CA . MET A 1 193 ? -79.37300 -11.16200 11.25400 1.000 54.66000 193 MET A CA 1
ATOM 1382 C C . MET A 1 193 ? -78.77300 -9.77900 11.02600 1.000 53.81000 193 MET A C 1
ATOM 1383 O O . MET A 1 193 ? -79.42500 -8.75100 11.24900 1.000 51.23000 193 MET A O 1
ATOM 1388 N N . LEU A 1 194 ? -77.53300 -9.76000 10.55000 1.000 54.69000 194 LEU A N 1
ATOM 1389 C CA . LEU A 1 194 ? -76.87800 -8.51900 10.18100 1.000 47.14000 194 LEU A CA 1
ATOM 1390 C C . LEU A 1 194 ? -77.31800 -8.15900 8.77000 1.000 51.72000 194 LEU A C 1
ATOM 1391 O O . LEU A 1 194 ? -77.23400 -9.00100 7.87100 1.000 58.86000 194 LEU A O 1
ATOM 1396 N N . GLY A 1 195 ? -77.78900 -6.93400 8.56900 1.000 49.73000 195 GLY A N 1
ATOM 1397 C CA . GLY A 1 195 ? -78.16500 -6.47600 7.23800 1.000 47.90000 195 GLY A CA 1
ATOM 1398 C C . GLY A 1 195 ? -76.94000 -5.87200 6.57600 1.000 62.16000 195 GLY A C 1
ATOM 1399 O O . GLY A 1 195 ? -76.25500 -5.03600 7.17100 1.000 53.51000 195 GLY A O 1
ATOM 1400 N N . ILE A 1 196 ? -76.63000 -6.34300 5.36600 1.000 58.76000 196 ILE A N 1
ATOM 1401 C CA . ILE A 1 196 ? -75.48400 -5.86600 4.59200 1.000 48.95000 196 ILE A CA 1
ATOM 1402 C C . ILE A 1 196 ? -75.99600 -5.45600 3.22900 1.000 45.85000 196 ILE A C 1
ATOM 1403 O O . ILE A 1 196 ? -76.28900 -6.30500 2.39000 1.000 58.39000 196 ILE A O 1
ATOM 1408 N N . GLY A 1 197 ? -76.08400 -4.13400 2.98100 1.000 49.65000 197 GLY A N 1
ATOM 1409 C CA . GLY A 1 197 ? -76.49600 -3.62300 1.69500 1.000 47.89000 197 GLY A CA 1
ATOM 1410 C C . GLY A 1 197 ? -75.29700 -3.11100 0.92200 1.000 50.67000 197 GLY A C 1
ATOM 1411 O O . GLY A 1 197 ? -74.58100 -2.22900 1.39000 1.000 53.36000 197 GLY A O 1
ATOM 1412 N N . ILE A 1 198 ? -75.09800 -3.65300 -0.27200 1.000 46.51000 198 ILE A N 1
ATOM 1413 C CA . ILE A 1 198 ? -73.88800 -3.41300 -1.04500 1.000 42.04000 198 ILE A CA 1
ATOM 1414 C C . ILE A 1 198 ? -74.25600 -2.62000 -2.28200 1.000 54.51000 198 ILE A C 1
ATOM 1415 O O . ILE A 1 198 ? -75.15600 -3.01900 -3.02800 1.000 60.60000 198 ILE A O 1
ATOM 1420 N N . ASP A 1 199 ? -73.58100 -1.48800 -2.48700 1.000 64.10000 199 ASP A N 1
ATOM 1421 C CA . ASP A 1 199 ? -73.82800 -0.66000 -3.66300 1.000 50.33000 199 ASP A CA 1
ATOM 1422 C C . ASP A 1 199 ? -73.27900 -1.33200 -4.91600 1.000 43.61000 199 ASP A C 1
ATOM 1423 O O . ASP A 1 199 ? -72.39000 -2.18600 -4.85200 1.000 55.74000 199 ASP A O 1
ATOM 1428 N N . GLU A 1 200 ? -73.72300 -0.84000 -6.06900 1.000 53.15000 200 GLU A N 1
ATOM 1429 C CA . GLU A 1 200 ? -73.17600 -1.30100 -7.33700 1.000 43.83000 200 GLU A CA 1
ATOM 1430 C C . GLU A 1 200 ? -71.68100 -1.00900 -7.41100 1.000 56.92000 200 GLU A C 1
ATOM 1431 O O . GLU A 1 200 ? -71.17800 -0.06800 -6.79200 1.000 59.08000 200 GLU A O 1
ATOM 1437 N N . ASP A 1 201 ? -70.96200 -1.86700 -8.13600 1.000 54.77000 201 ASP A N 1
ATOM 1438 C CA . ASP A 1 201 ? -69.51300 -1.74400 -8.29600 1.000 59.79000 201 ASP A CA 1
ATOM 1439 C C . ASP A 1 201 ? -68.83000 -1.58100 -6.94300 1.000 55.62000 201 ASP A C 1
ATOM 1440 O O . ASP A 1 201 ? -67.87100 -0.81900 -6.78200 1.000 63.24000 201 ASP A O 1
ATOM 1445 N N . THR A 1 202 ? -69.35400 -2.29400 -5.95500 1.000 51.89000 202 THR A N 1
ATOM 1446 C CA . THR A 1 202 ? -68.79900 -2.33400 -4.61200 1.000 51.46000 202 THR A CA 1
ATOM 1447 C C . THR A 1 202 ? -68.97000 -3.75000 -4.08700 1.000 58.68000 202 THR A C 1
ATOM 1448 O O . THR A 1 202 ? -69.89300 -4.46800 -4.47700 1.000 61.03000 202 THR A O 1
ATOM 1452 N N . ALA A 1 203 ? -68.08000 -4.15200 -3.19800 1.000 51.09000 203 ALA A N 1
ATOM 1453 C CA . ALA A 1 203 ? -68.07900 -5.52300 -2.74200 1.000 45.67000 203 ALA A CA 1
ATOM 1454 C C . ALA A 1 203 ? -67.48600 -5.57800 -1.34600 1.000 54.55000 203 ALA A C 1
ATOM 1455 O O . ALA A 1 203 ? -66.80200 -4.65500 -0.90000 1.000 56.99000 203 ALA A O 1
ATOM 1457 N N . ILE A 1 204 ? -67.73200 -6.68700 -0.66500 1.000 64.92000 204 ILE A N 1
ATOM 1458 C CA . ILE A 1 204 ? -67.01700 -6.99500 0.56600 1.000 59.26000 204 ILE A CA 1
ATOM 1459 C C . ILE A 1 204 ? -66.24000 -8.28300 0.35000 1.000 59.05000 204 ILE A C 1
ATOM 1460 O O . ILE A 1 204 ? -66.69100 -9.19100 -0.36200 1.000 62.79000 204 ILE A O 1
ATOM 1465 N N . ARG A 1 205 ? -65.04200 -8.32600 0.91000 1.000 50.91000 205 ARG A N 1
ATOM 1466 C CA . ARG A 1 205 ? -64.23200 -9.52900 0.96600 1.000 50.99000 205 ARG A CA 1
ATOM 1467 C C . ARG A 1 205 ? -64.30500 -10.07800 2.37600 1.000 56.03000 205 ARG A C 1
ATOM 1468 O O . ARG A 1 205 ? -63.87300 -9.40900 3.32100 1.000 64.41000 205 ARG A O 1
ATOM 1476 N N . VAL A 1 206 ? -64.83700 -11.28600 2.51500 1.000 57.98000 206 VAL A N 1
ATOM 1477 C CA . VAL A 1 206 ? -65.01500 -11.91800 3.81300 1.000 58.06000 206 VAL A CA 1
ATOM 1478 C C . VAL A 1 206 ? -63.89100 -12.92700 3.99300 1.000 58.13000 206 VAL A C 1
ATOM 1479 O O . VAL A 1 206 ? -63.63000 -13.74600 3.09800 1.000 68.85000 206 VAL A O 1
ATOM 1483 N N . TYR A 1 207 ? -63.21500 -12.85000 5.11600 1.000 57.08000 207 TYR A N 1
ATOM 1484 C CA . TYR A 1 207 ? -62.07200 -13.60400 5.60100 1.000 67.97000 207 TYR A CA 1
ATOM 1485 C C . TYR A 1 207 ? -62.49800 -14.69700 6.57900 1.000 68.94000 207 TYR A C 1
ATOM 1486 O O . TYR A 1 207 ? -63.52600 -14.57200 7.25700 1.000 65.15000 207 TYR A O 1
ATOM 1495 N N . PRO A 1 208 ? -61.70500 -15.77200 6.66600 1.000 69.36000 208 PRO A N 1
ATOM 1496 C CA . PRO A 1 208 ? -62.04300 -16.87200 7.58400 1.000 63.10000 208 PRO A CA 1
ATOM 1497 C C . PRO A 1 208 ? -62.20300 -16.45900 9.03800 1.000 63.20000 208 PRO A C 1
ATOM 1498 O O . PRO A 1 208 ? -62.90400 -17.16300 9.77600 1.000 61.59000 208 PRO A O 1
ATOM 1502 N N . ASP A 1 209 ? -61.63000 -15.33300 9.47300 1.000 68.92000 209 ASP A N 1
ATOM 1503 C CA . ASP A 1 209 ? -61.74400 -14.93000 10.87200 1.000 70.58000 209 ASP A CA 1
ATOM 1504 C C . ASP A 1 209 ? -62.99500 -14.10100 11.15000 1.000 67.73000 209 ASP A C 1
ATOM 1505 O O . ASP A 1 209 ? -63.09400 -13.48200 12.21700 1.000 80.99000 209 ASP A O 1
ATOM 1510 N N . ALA A 1 210 ? -63.95800 -14.11300 10.22200 1.000 64.63000 210 ALA A N 1
ATOM 1511 C CA . ALA A 1 210 ? -65.26600 -13.46900 10.37200 1.000 59.66000 210 ALA A CA 1
ATOM 1512 C C . ALA A 1 210 ? -65.17400 -11.93900 10.42400 1.000 79.04000 210 ALA A C 1
ATOM 1513 O O . ALA A 1 210 ? -65.96100 -11.28100 11.10900 1.000 82.38000 210 ALA A O 1
ATOM 1515 N N . HIS A 1 211 ? -64.25900 -11.36100 9.64700 1.000 68.04000 211 HIS A N 1
ATOM 1516 C CA . HIS A 1 211 ? -64.26500 -9.92900 9.39000 1.000 62.58000 211 HIS A CA 1
ATOM 1517 C C . HIS A 1 211 ? -64.24100 -9.74100 7.88000 1.000 55.93000 211 HIS A C 1
ATOM 1518 O O . HIS A 1 211 ? -63.74400 -10.59400 7.14300 1.000 65.74000 211 HIS A O 1
ATOM 1525 N N . PHE A 1 212 ? -64.76400 -8.61600 7.40700 1.000 55.33000 212 PHE A N 1
ATOM 1526 C CA . PHE A 1 212 ? -64.70700 -8.34000 5.97600 1.000 57.51000 212 PHE A CA 1
ATOM 1527 C C . PHE A 1 212 ? -64.17300 -6.93200 5.72100 1.000 65.06000 212 PHE A C 1
ATOM 1528 O O . PHE A 1 212 ? -64.16600 -6.07600 6.60700 1.000 61.56000 212 PHE A O 1
ATOM 1536 N N . GLU A 1 213 ? -63.64900 -6.73800 4.50900 1.000 59.79000 213 GLU A N 1
ATOM 1537 C CA . GLU A 1 213 ? -63.11800 -5.46300 4.04000 1.000 45.37000 213 GLU A CA 1
ATOM 1538 C C . GLU A 1 213 ? -63.90300 -5.00200 2.82100 1.000 57.00000 213 GLU A C 1
ATOM 1539 O O . GLU A 1 213 ? -64.20900 -5.80700 1.93900 1.000 63.52000 213 GLU A O 1
ATOM 1545 N N . VAL A 1 214 ? -64.18400 -3.69900 2.72700 1.000 66.54000 214 VAL A N 1
ATOM 1546 C CA . VAL A 1 214 ? -64.91500 -3.14600 1.58800 1.000 50.67000 214 VAL A CA 1
ATOM 1547 C C . VAL A 1 214 ? -63.93700 -2.83900 0.46400 1.000 56.50000 214 VAL A C 1
ATOM 1548 O O . VAL A 1 214 ? -62.79800 -2.42000 0.70500 1.000 63.82000 214 VAL A O 1
ATOM 1552 N N . VAL A 1 215 ? -64.35300 -3.16000 -0.75700 1.000 50.57000 215 VAL A N 1
ATOM 1553 C CA . VAL A 1 215 ? -63.57600 -2.97800 -1.97600 1.000 45.83000 215 VAL A CA 1
ATOM 1554 C C . VAL A 1 215 ? -64.46700 -2.31400 -3.01200 1.000 47.57000 215 VAL A C 1
ATOM 1555 O O . VAL A 1 215 ? -65.60000 -2.75400 -3.21300 1.000 53.37000 215 VAL A O 1
ATOM 1559 N N . GLY A 1 216 ? -63.98700 -1.25700 -3.66700 1.000 56.56000 216 GLY A N 1
ATOM 1560 C CA . GLY A 1 216 ? -64.80900 -0.81300 -4.77000 1.000 52.37000 216 GLY A CA 1
ATOM 1561 C C . GLY A 1 216 ? -65.11700 0.66100 -4.71200 1.000 57.20000 216 GLY A C 1
ATOM 1562 O O . GLY A 1 216 ? -64.55800 1.40900 -3.90300 1.000 55.23000 216 GLY A O 1
ATOM 1563 N N . SER A 1 217 ? -66.06500 1.06800 -5.57700 1.000 42.98000 217 SER A N 1
ATOM 1564 C CA . SER A 1 217 ? -66.31400 2.47100 -5.88000 1.000 45.85000 217 SER A CA 1
ATOM 1565 C C . SER A 1 217 ? -67.22600 3.19500 -4.89100 1.000 63.57000 217 SER A C 1
ATOM 1566 O O . SER A 1 217 ? -67.11400 4.42000 -4.75500 1.000 67.16000 217 SER A O 1
ATOM 1569 N N . TYR A 1 218 ? -68.14400 2.50500 -4.21200 1.000 58.90000 218 TYR A N 1
ATOM 1570 C CA . TYR A 1 218 ? -69.08200 3.25400 -3.37600 1.000 53.72000 218 TYR A CA 1
ATOM 1571 C C . TYR A 1 218 ? -69.11300 2.76000 -1.93700 1.000 49.33000 218 TYR A C 1
ATOM 1572 O O . TYR A 1 218 ? -68.06700 2.74100 -1.28300 1.000 62.17000 218 TYR A O 1
ATOM 1581 N N . ALA A 1 219 ? -70.26700 2.33300 -1.42500 1.000 54.75000 219 ALA A N 1
ATOM 1582 C CA . ALA A 1 219 ? -70.31900 2.03100 -0.00200 1.000 49.42000 219 ALA A CA 1
ATOM 1583 C C . ALA A 1 219 ? -71.18500 0.82500 0.30000 1.000 54.92000 219 ALA A C 1
ATOM 1584 O O . ALA A 1 219 ? -72.05000 0.42400 -0.48100 1.000 65.13000 219 ALA A O 1
ATOM 1586 N N . VAL A 1 220 ? -70.94400 0.29500 1.49500 1.000 47.12000 220 VAL A N 1
ATOM 1587 C CA . VAL A 1 220 ? -71.70200 -0.78600 2.09500 1.000 47.26000 220 VAL A CA 1
ATOM 1588 C C . VAL A 1 220 ? -72.42900 -0.20000 3.30000 1.000 53.65000 220 VAL A C 1
ATOM 1589 O O . VAL A 1 220 ? -71.80300 0.39200 4.18700 1.000 50.80000 220 VAL A O 1
ATOM 1593 N N . THR A 1 221 ? -73.74500 -0.35800 3.33100 1.000 50.94000 221 THR A N 1
ATOM 1594 C CA . THR A 1 221 ? -74.55800 0.03200 4.47100 1.000 41.73000 221 THR A CA 1
ATOM 1595 C C . THR A 1 221 ? -74.75400 -1.20100 5.34200 1.000 56.22000 221 THR A C 1
ATOM 1596 O O . THR A 1 221 ? -75.10300 -2.27200 4.83900 1.000 63.00000 221 THR A O 1
ATOM 1600 N N . ILE A 1 222 ? -74.48400 -1.07000 6.63200 1.000 45.17000 222 ILE A N 1
ATOM 1601 C CA . ILE A 1 222 ? -74.61500 -2.17000 7.57400 1.000 43.70000 222 ILE A CA 1
ATOM 1602 C C . ILE A 1 222 ? -75.69900 -1.80500 8.56500 1.000 51.74000 222 ILE A C 1
ATOM 1603 O O . ILE A 1 222 ? -75.65100 -0.73200 9.17200 1.000 52.61000 222 ILE A O 1
ATOM 1608 N N . ILE A 1 223 ? -76.67900 -2.68500 8.71600 1.000 54.57000 223 ILE A N 1
ATOM 1609 C CA . ILE A 1 223 ? -77.79100 -2.49000 9.63500 1.000 43.27000 223 ILE A CA 1
ATOM 1610 C C . ILE A 1 223 ? -77.64400 -3.53100 10.73800 1.000 54.26000 223 ILE A C 1
ATOM 1611 O O . ILE A 1 223 ? -77.70400 -4.73900 10.48400 1.000 59.09000 223 ILE A O 1
ATOM 1616 N N . ASP A 1 224 ? -77.37900 -3.06400 11.94700 1.000 55.18000 224 ASP A N 1
ATOM 1617 C CA . ASP A 1 224 ? -77.24400 -3.89200 13.13600 1.000 45.81000 224 ASP A CA 1
ATOM 1618 C C . ASP A 1 224 ? -78.48300 -3.69000 14.00000 1.000 54.29000 224 ASP A C 1
ATOM 1619 O O . ASP A 1 224 ? -78.65700 -2.62800 14.62000 1.000 51.23000 224 ASP A O 1
ATOM 1624 N N . GLY A 1 225 ? -79.32300 -4.72300 14.06000 1.000 62.09000 225 GLY A N 1
ATOM 1625 C CA . GLY A 1 225 ? -80.57900 -4.67700 14.77000 1.000 44.60000 225 GLY A CA 1
ATOM 1626 C C . GLY A 1 225 ? -80.49500 -5.05900 16.22200 1.000 49.51000 225 GLY A C 1
ATOM 1627 O O . GLY A 1 225 ? -81.49000 -4.93200 16.93400 1.000 55.04000 225 GLY A O 1
ATOM 1628 N N . LYS A 1 226 ? -79.33100 -5.50000 16.70300 1.000 47.22000 226 LYS A N 1
ATOM 1629 C CA . LYS A 1 226 ? -79.24700 -5.92900 18.09200 1.000 46.14000 226 LYS A CA 1
ATOM 1630 C C . LYS A 1 226 ? -79.53000 -4.78600 19.06000 1.000 54.86000 226 LYS A C 1
ATOM 1631 O O . LYS A 1 226 ? -79.93000 -5.02900 20.20200 1.000 71.24000 226 LYS A O 1
ATOM 1637 N N . SER A 1 227 ? -79.32700 -3.53600 18.63700 1.000 64.17000 227 SER A N 1
ATOM 1638 C CA . SER A 1 227 ? -79.67600 -2.39200 19.47400 1.000 51.84000 227 SER A CA 1
ATOM 1639 C C . SER A 1 227 ? -81.17200 -2.08800 19.47700 1.000 52.77000 227 SER A C 1
ATOM 1640 O O . SER A 1 227 ? -81.61200 -1.22200 20.24100 1.000 58.67000 227 SER A O 1
ATOM 1643 N N . ILE A 1 228 ? -81.96500 -2.77500 18.65000 1.000 52.90000 228 ILE A N 1
ATOM 1644 C CA . ILE A 1 228 ? -83.35900 -2.39000 18.48300 1.000 52.21000 228 ILE A CA 1
ATOM 1645 C C . ILE A 1 228 ? -84.10300 -2.50200 19.80300 1.000 57.10000 228 ILE A C 1
ATOM 1646 O O . ILE A 1 228 ? -83.95500 -3.47800 20.54900 1.000 62.25000 228 ILE A O 1
ATOM 1651 N N . VAL A 1 229 ? -84.89200 -1.47600 20.10300 1.000 55.25000 229 VAL A N 1
ATOM 1652 C CA . VAL A 1 229 ? -85.70200 -1.43000 21.31500 1.000 50.67000 229 VAL A CA 1
ATOM 1653 C C . VAL A 1 229 ? -87.09500 -1.98900 21.07100 1.000 59.91000 229 VAL A C 1
ATOM 1654 O O . VAL A 1 229 ? -87.63700 -2.70900 21.91500 1.000 57.35000 229 VAL A O 1
ATOM 1658 N N . SER A 1 230 ? -87.69700 -1.65400 19.93400 1.000 57.20000 230 SER A N 1
ATOM 1659 C CA . SER A 1 230 ? -89.01800 -2.15600 19.59500 1.000 51.89000 230 SER A CA 1
ATOM 1660 C C . SER A 1 230 ? -89.21900 -2.00000 18.09800 1.000 55.32000 230 SER A C 1
ATOM 1661 O O . SER A 1 230 ? -88.48000 -1.28500 17.42300 1.000 53.26000 230 SER A O 1
ATOM 1664 N N . SER A 1 231 ? -90.24900 -2.67200 17.59500 1.000 56.62000 231 SER A N 1
ATOM 1665 C CA . SER A 1 231 ? -90.72700 -2.47200 16.23600 1.000 49.60000 231 SER A CA 1
ATOM 1666 C C . SER A 1 231 ? -92.14700 -2.98000 16.20500 1.000 54.11000 231 SER A C 1
ATOM 1667 O O . SER A 1 231 ? -92.57400 -3.71700 17.09900 1.000 60.08000 231 SER A O 1
ATOM 1670 N N . ASN A 1 232 ? -92.86300 -2.60700 15.14800 1.000 46.11000 232 ASN A N 1
ATOM 1671 C CA . ASN A 1 232 ? -94.22100 -3.07400 14.94700 1.000 49.29000 232 ASN A CA 1
ATOM 1672 C C . ASN A 1 232 ? -94.28900 -4.09300 13.82300 1.000 60.85000 232 ASN A C 1
ATOM 1673 O O . ASN A 1 232 ? -95.37000 -4.33100 13.26700 1.000 66.63000 232 ASN A O 1
ATOM 1678 N N . VAL A 1 233 ? -93.15400 -4.70900 13.47900 1.000 56.26000 233 VAL A N 1
ATOM 1679 C CA . VAL A 1 233 ? -93.12800 -5.52500 12.27300 1.000 55.04000 233 VAL A CA 1
ATOM 1680 C C . VAL A 1 233 ? -94.03100 -6.74800 12.40100 1.000 66.36000 233 VAL A C 1
ATOM 1681 O O . VAL A 1 233 ? -94.64400 -7.16900 11.41200 1.000 68.02000 233 VAL A O 1
ATOM 1685 N N . SER A 1 234 ? -94.16000 -7.32400 13.60800 1.000 65.24000 234 SER A N 1
ATOM 1686 C CA . SER A 1 234 ? -94.98000 -8.52800 13.76900 1.000 55.99000 234 SER A CA 1
ATOM 1687 C C . SER A 1 234 ? -96.47600 -8.24400 13.73900 1.000 58.60000 234 SER A C 1
ATOM 1688 O O . SER A 1 234 ? -97.26500 -9.18000 13.58600 1.000 95.18000 234 SER A O 1
ATOM 1691 N N . GLU A 1 235 ? -96.88400 -6.99100 13.90300 1.000 78.61000 235 GLU A N 1
ATOM 1692 C CA . GLU A 1 235 ? -98.28900 -6.59500 13.86700 1.000 75.46000 235 GLU A CA 1
ATOM 1693 C C . GLU A 1 235 ? -98.66600 -5.93200 12.54900 1.000 72.18000 235 GLU A C 1
ATOM 1694 O O . GLU A 1 235 ? -99.78700 -5.42600 12.40600 1.000 80.99000 235 GLU A O 1
ATOM 1700 N N . LEU A 1 236 ? -97.76800 -5.93500 11.58100 1.000 75.21000 236 LEU A N 1
ATOM 1701 C CA . LEU A 1 236 ? -97.87000 -5.00600 10.47300 1.000 77.96000 236 LEU A CA 1
ATOM 1702 C C . LEU A 1 236 ? -98.73700 -5.58600 9.36400 1.000 66.70000 236 LEU A C 1
ATOM 1703 O O . LEU A 1 236 ? -98.58100 -6.74900 8.98400 1.000 83.41000 236 LEU A O 1
ATOM 1708 N N . LYS A 1 237 ? -99.65100 -4.76500 8.83700 1.000 66.17000 237 LYS A N 1
ATOM 1709 C CA . LYS A 1 237 ? -100.44600 -5.16200 7.68200 1.000 67.06000 237 LYS A CA 1
ATOM 1710 C C . LYS A 1 237 ? -99.80900 -4.63300 6.40300 1.000 82.31000 237 LYS A C 1
ATOM 1711 O O . LYS A 1 237 ? -99.00600 -3.69600 6.44100 1.000 90.14000 237 LYS A O 1
ATOM 1717 N N . PRO A 1 238 ? -100.14100 -5.21800 5.24600 1.000 87.79000 238 PRO A N 1
ATOM 1718 C CA . PRO A 1 238 ? -99.36600 -4.93200 4.01800 1.000 91.47000 238 PRO A CA 1
ATOM 1719 C C . PRO A 1 238 ? -99.27900 -3.45800 3.63700 1.000 84.85000 238 PRO A C 1
ATOM 1720 O O . PRO A 1 238 ? -98.30800 -3.05100 2.98100 1.000 79.33000 238 PRO A O 1
ATOM 1724 N N . ASP A 1 239 ? -100.27400 -2.65400 3.99500 1.000 74.56000 239 ASP A N 1
ATOM 1725 C CA . ASP A 1 239 ? -100.31500 -1.24200 3.64000 1.000 73.86000 239 ASP A CA 1
ATOM 1726 C C . ASP A 1 239 ? -99.93500 -0.32400 4.79900 1.000 73.13000 239 ASP A C 1
ATOM 1727 O O . ASP A 1 239 ? -100.06600 0.89500 4.67300 1.000 78.14000 239 ASP A O 1
ATOM 1732 N N . GLU A 1 240 ? -99.44600 -0.87100 5.91000 1.000 63.16000 240 GLU A N 1
ATOM 1733 C CA . GLU A 1 240 ? -99.15800 -0.08900 7.10100 1.000 59.90000 240 GLU A CA 1
ATOM 1734 C C . GLU A 1 240 ? -97.67700 0.26500 7.19100 1.000 63.13000 240 GLU A C 1
ATOM 1735 O O . GLU A 1 240 ? -96.80900 -0.46000 6.69900 1.000 65.46000 240 GLU A O 1
ATOM 1741 N N . ILE A 1 241 ? -97.40500 1.38000 7.87000 1.000 63.12000 241 ILE A N 1
ATOM 1742 C CA . ILE A 1 241 ? -96.07300 1.97000 7.92100 1.000 50.12000 241 ILE A CA 1
ATOM 1743 C C . ILE A 1 241 ? -95.26500 1.31300 9.03500 1.000 47.47000 241 ILE A C 1
ATOM 1744 O O . ILE A 1 241 ? -95.75400 1.13000 10.15900 1.000 54.15000 241 ILE A O 1
ATOM 1749 N N . LEU A 1 242 ? -94.02700 0.94300 8.71600 1.000 46.44000 242 LEU A N 1
ATOM 1750 C CA . LEU A 1 242 ? -93.11800 0.33300 9.67800 1.000 51.69000 242 LEU A CA 1
ATOM 1751 C C . LEU A 1 242 ? -92.64300 1.32900 10.73200 1.000 57.49000 242 LEU A C 1
ATOM 1752 O O . LEU A 1 242 ? -92.21700 2.44200 10.40400 1.000 54.78000 242 LEU A O 1
ATOM 1757 N N . ALA A 1 243 ? -92.67700 0.91100 11.99600 1.000 57.11000 243 ALA A N 1
ATOM 1758 C CA . ALA A 1 243 ? -92.09400 1.65800 13.10600 1.000 39.81000 243 ALA A CA 1
ATOM 1759 C C . ALA A 1 243 ? -90.92200 0.88300 13.68200 1.000 46.00000 243 ALA A C 1
ATOM 1760 O O . ALA A 1 243 ? -90.99800 -0.33800 13.85000 1.000 58.89000 243 ALA A O 1
ATOM 1762 N N . ILE A 1 244 ? -89.84000 1.58200 14.00600 1.000 47.83000 244 ILE A N 1
ATOM 1763 C CA . ILE A 1 244 ? -88.67800 0.88400 14.52500 1.000 51.74000 244 ILE A CA 1
ATOM 1764 C C . ILE A 1 244 ? -87.84600 1.86500 15.34700 1.000 56.43000 244 ILE A C 1
ATOM 1765 O O . ILE A 1 244 ? -87.69400 3.03100 14.97800 1.000 52.37000 244 ILE A O 1
ATOM 1770 N N . ALA A 1 245 ? -87.32000 1.39000 16.47700 1.000 56.89000 245 ALA A N 1
ATOM 1771 C CA . ALA A 1 245 ? -86.59400 2.24700 17.40200 1.000 48.29000 245 ALA A CA 1
ATOM 1772 C C . ALA A 1 245 ? -85.21100 1.66900 17.69500 1.000 54.80000 245 ALA A C 1
ATOM 1773 O O . ALA A 1 245 ? -85.08800 0.49100 18.03500 1.000 61.38000 245 ALA A O 1
ATOM 1775 N N . ASN A 1 246 ? -84.18200 2.52300 17.59900 1.000 53.47000 246 ASN A N 1
ATOM 1776 C CA . ASN A 1 246 ? -82.79400 2.20500 17.95000 1.000 52.05000 246 ASN A CA 1
ATOM 1777 C C . ASN A 1 246 ? -82.13700 1.17000 17.04200 1.000 50.91000 246 ASN A C 1
ATOM 1778 O O . ASN A 1 246 ? -81.50400 0.21300 17.49900 1.000 56.45000 246 ASN A O 1
ATOM 1783 N N . VAL A 1 247 ? -82.18900 1.43300 15.73900 1.000 48.99000 247 VAL A N 1
ATOM 1784 C CA . VAL A 1 247 ? -81.39700 0.67100 14.77500 1.000 53.17000 247 VAL A CA 1
ATOM 1785 C C . VAL A 1 247 ? -79.99600 1.24900 14.71400 1.000 52.66000 247 VAL A C 1
ATOM 1786 O O . VAL A 1 247 ? -79.83100 2.47500 14.70200 1.000 58.88000 247 VAL A O 1
ATOM 1790 N N . THR A 1 248 ? -78.97200 0.39800 14.66100 1.000 60.42000 248 THR A N 1
ATOM 1791 C CA . THR A 1 248 ? -77.61300 0.90100 14.48100 1.000 54.69000 248 THR A CA 1
ATOM 1792 C C . THR A 1 248 ? -77.22500 0.78600 13.01300 1.000 52.64000 248 THR A C 1
ATOM 1793 O O . THR A 1 248 ? -77.49100 -0.23800 12.38800 1.000 62.68000 248 THR A O 1
ATOM 1797 N N . VAL A 1 249 ? -76.66300 1.85800 12.44700 1.000 53.05000 249 VAL A N 1
ATOM 1798 C CA . VAL A 1 249 ? -76.31900 1.91600 11.02900 1.000 43.10000 249 VAL A CA 1
ATOM 1799 C C . VAL A 1 249 ? -74.87200 2.36300 10.84800 1.000 49.12000 249 VAL A C 1
ATOM 1800 O O . VAL A 1 249 ? -74.41100 3.29700 11.51500 1.000 60.03000 249 VAL A O 1
ATOM 1804 N N . HIS A 1 250 ? -74.15600 1.67900 9.95200 1.000 51.03000 250 HIS A N 1
ATOM 1805 C CA . HIS A 1 250 ? -72.80400 2.03300 9.54100 1.000 48.69000 250 HIS A CA 1
ATOM 1806 C C . HIS A 1 250 ? -72.79200 2.21300 8.03300 1.000 47.71000 250 HIS A C 1
ATOM 1807 O O . HIS A 1 250 ? -73.55900 1.56900 7.31900 1.000 62.07000 250 HIS A O 1
ATOM 1814 N N . VAL A 1 251 ? -71.95300 3.11400 7.53700 1.000 56.39000 251 VAL A N 1
ATOM 1815 C CA . VAL A 1 251 ? -71.73200 3.22700 6.09700 1.000 54.33000 251 VAL A CA 1
ATOM 1816 C C . VAL A 1 251 ? -70.23100 3.17600 5.87500 1.000 57.29000 251 VAL A C 1
ATOM 1817 O O . VAL A 1 251 ? -69.50200 4.01000 6.41700 1.000 57.91000 251 VAL A O 1
ATOM 1821 N N . LEU A 1 252 ? -69.76800 2.16900 5.13100 1.000 54.80000 252 LEU A N 1
ATOM 1822 C CA . LEU A 1 252 ? -68.34900 1.86900 4.99600 1.000 55.90000 252 LEU A CA 1
ATOM 1823 C C . LEU A 1 252 ? -67.93500 1.91700 3.53300 1.000 60.89000 252 LEU A C 1
ATOM 1824 O O . LEU A 1 252 ? -68.48000 1.15900 2.71400 1.000 59.98000 252 LEU A O 1
ATOM 1829 N N . PRO A 1 253 ? -67.05100 2.81400 3.15300 1.000 64.71000 253 PRO A N 1
ATOM 1830 C CA . PRO A 1 253 ? -66.48000 2.78800 1.80300 1.000 51.78000 253 PRO A CA 1
ATOM 1831 C C . PRO A 1 253 ? -65.19000 1.98800 1.75500 1.000 60.88000 253 PRO A C 1
ATOM 1832 O O . PRO A 1 253 ? -64.75600 1.43900 2.77700 1.000 60.11000 253 PRO A O 1
ATOM 1836 N N . GLU A 1 254 ? -64.56000 1.92000 0.58200 1.000 51.44000 254 GLU A N 1
ATOM 1837 C CA . GLU A 1 254 ? -63.29300 1.21000 0.47800 1.000 55.05000 254 GLU A CA 1
ATOM 1838 C C . GLU A 1 254 ? -62.29700 1.70600 1.51900 1.000 57.07000 254 GLU A C 1
ATOM 1839 O O . GLU A 1 254 ? -62.20500 2.90200 1.80400 1.000 66.22000 254 GLU A O 1
ATOM 1845 N N . GLY A 1 255 ? -61.57500 0.76200 2.11100 1.000 64.98000 255 GLY A N 1
ATOM 1846 C CA . GLY A 1 255 ? -60.61900 1.04400 3.15500 1.000 72.02000 255 GLY A CA 1
ATOM 1847 C C . GLY A 1 255 ? -61.13000 0.74700 4.54400 1.000 70.43000 255 GLY A C 1
ATOM 1848 O O . GLY A 1 255 ? -60.34000 0.72700 5.49800 1.000 80.58000 255 GLY A O 1
ATOM 1849 N N . TYR A 1 256 ? -62.41900 0.47900 4.67900 1.000 73.26000 256 TYR A N 1
ATOM 1850 C CA . TYR A 1 256 ? -63.00900 0.15100 5.96100 1.000 61.99000 256 TYR A CA 1
ATOM 1851 C C . TYR A 1 256 ? -63.43700 -1.31100 5.96500 1.000 62.32000 256 TYR A C 1
ATOM 1852 O O . TYR A 1 256 ? -63.55900 -1.95100 4.91800 1.000 64.35000 256 TYR A O 1
ATOM 1861 N N . GLY A 1 257 ? -63.62800 -1.84200 7.16300 1.000 61.79000 257 GLY A N 1
ATOM 1862 C CA . GLY A 1 257 ? -64.04900 -3.21600 7.31500 1.000 59.35000 257 GLY A CA 1
ATOM 1863 C C . GLY A 1 257 ? -64.93700 -3.39500 8.52500 1.000 59.84000 257 GLY A C 1
ATOM 1864 O O . GLY A 1 257 ? -65.34700 -2.41600 9.15800 1.000 63.37000 257 GLY A O 1
ATOM 1865 N N . PHE A 1 258 ? -65.21800 -4.64400 8.87600 1.000 62.78000 258 PHE A N 1
ATOM 1866 C CA . PHE A 1 258 ? -66.17800 -4.92600 9.93300 1.000 58.37000 258 PHE A CA 1
ATOM 1867 C C . PHE A 1 258 ? -65.83700 -6.26400 10.57400 1.000 59.97000 258 PHE A C 1
ATOM 1868 O O . PHE A 1 258 ? -65.56400 -7.23900 9.86500 1.000 63.60000 258 PHE A O 1
ATOM 1876 N N . ASP A 1 259 ? -65.81900 -6.28200 11.90800 1.000 63.19000 259 ASP A N 1
ATOM 1877 C CA . ASP A 1 259 ? -65.66500 -7.49100 12.71200 1.000 60.10000 259 ASP A CA 1
ATOM 1878 C C . ASP A 1 259 ? -67.06600 -7.99600 13.00200 1.000 67.07000 259 ASP A C 1
ATOM 1879 O O . ASP A 1 259 ? -67.82700 -7.33900 13.73200 1.000 65.70000 259 ASP A O 1
ATOM 1884 N N . MET A 1 260 ? -67.40400 -9.16000 12.43700 1.000 63.95000 260 MET A N 1
ATOM 1885 C CA . MET A 1 260 ? -68.74800 -9.69300 12.58300 1.000 57.94000 260 MET A CA 1
ATOM 1886 C C . MET A 1 260 ? -68.95200 -10.44200 13.88600 1.000 51.97000 260 MET A C 1
ATOM 1887 O O . MET A 1 260 ? -70.10300 -10.66300 14.27900 1.000 67.52000 260 MET A O 1
ATOM 1892 N N . LYS A 1 261 ? -67.88500 -10.74900 14.61600 1.000 60.11000 261 LYS A N 1
ATOM 1893 C CA . LYS A 1 261 ? -68.08800 -11.42600 15.89000 1.000 68.88000 261 LYS A CA 1
ATOM 1894 C C . LYS A 1 261 ? -68.47300 -10.41800 16.96000 1.000 66.22000 261 LYS A C 1
ATOM 1895 O O . LYS A 1 261 ? -69.38300 -10.66000 17.76000 1.000 87.14000 261 LYS A O 1
ATOM 1901 N N . ARG A 1 262 ? -67.83600 -9.25700 16.93100 1.000 72.56000 262 ARG A N 1
ATOM 1902 C CA . ARG A 1 262 ? -68.08400 -8.18200 17.87200 1.000 67.44000 262 ARG A CA 1
ATOM 1903 C C . ARG A 1 262 ? -68.96400 -7.09300 17.27800 1.000 74.10000 262 ARG A C 1
ATOM 1904 O O . ARG A 1 262 ? -69.38700 -6.19200 18.01200 1.000 72.41000 262 ARG A O 1
ATOM 1912 N N . ARG A 1 263 ? -69.22500 -7.15200 15.96600 1.000 69.40000 263 ARG A N 1
ATOM 1913 C CA . ARG A 1 263 ? -69.99800 -6.13700 15.25400 1.000 66.34000 263 ARG A CA 1
ATOM 1914 C C . ARG A 1 263 ? -69.38600 -4.74300 15.41200 1.000 64.65000 263 ARG A C 1
ATOM 1915 O O . ARG A 1 263 ? -70.06200 -3.78000 15.77000 1.000 60.09000 263 ARG A O 1
ATOM 1923 N N . GLU A 1 264 ? -68.08400 -4.64200 15.14900 1.000 72.96000 264 GLU A N 1
ATOM 1924 C CA . GLU A 1 264 ? -67.36300 -3.37800 15.27300 1.000 57.97000 264 GLU A CA 1
ATOM 1925 C C . GLU A 1 264 ? -66.79500 -2.93600 13.93100 1.000 61.11000 264 GLU A C 1
ATOM 1926 O O . GLU A 1 264 ? -66.28700 -3.75500 13.15900 1.000 66.64000 264 GLU A O 1
ATOM 1932 N N . VAL A 1 265 ? -66.81700 -1.63100 13.68600 1.000 71.45000 265 VAL A N 1
ATOM 1933 C CA . VAL A 1 265 ? -66.26400 -1.07700 12.45400 1.000 65.78000 265 VAL A CA 1
ATOM 1934 C C . VAL A 1 265 ? -64.75600 -0.98400 12.58400 1.000 58.17000 265 VAL A C 1
ATOM 1935 O O . VAL A 1 265 ? -64.23600 -0.62400 13.64600 1.000 70.40000 265 VAL A O 1
ATOM 1939 N N . LEU A 1 266 ? -64.04900 -1.34700 11.51500 1.000 66.93000 266 LEU A N 1
ATOM 1940 C CA . LEU A 1 266 ? -62.59500 -1.33800 11.46900 1.000 64.20000 266 LEU A CA 1
ATOM 1941 C C . LEU A 1 266 ? -62.11500 -0.31600 10.45200 1.000 68.43000 266 LEU A C 1
ATOM 1942 O O . LEU A 1 266 ? -62.69400 -0.19400 9.36700 1.000 68.65000 266 LEU A O 1
ATOM 1947 N N . ARG A 1 267 ? -61.03300 0.38500 10.78200 1.000 81.25000 267 ARG A N 1
ATOM 1948 C CA . ARG A 1 267 ? -60.31800 1.20700 9.81500 1.000 74.28000 267 ARG A CA 1
ATOM 1949 C C . ARG A 1 267 ? -59.03500 0.48700 9.42400 1.000 73.71000 267 ARG A C 1
ATOM 1950 O O . ARG A 1 267 ? -58.26200 0.07000 10.29500 1.000 75.65000 267 ARG A O 1
ATOM 1958 N N . LEU A 1 268 ? -58.82300 0.32600 8.12300 1.000 78.09000 268 LEU A N 1
ATOM 1959 C CA . LEU A 1 268 ? -57.65300 -0.39400 7.62600 1.000 87.52000 268 LEU A CA 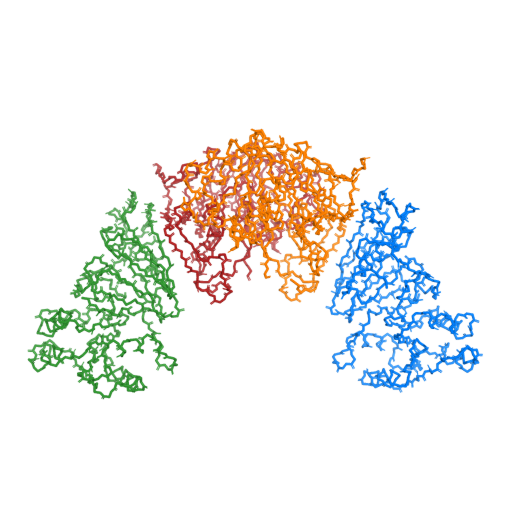1
ATOM 1960 C C . LEU A 1 268 ? -56.78200 0.50100 6.74600 1.000 88.44000 268 LEU A C 1
ATOM 1961 O O . LEU A 1 268 ? -55.80200 1.08500 7.21800 1.000 105.45000 268 LEU A O 1
ATOM 1966 N N . GLY B 1 7 ? -94.62200 27.33600 23.16600 1.000 96.17000 7 GLY B N 1
ATOM 1967 C CA . GLY B 1 7 ? -93.75900 26.83200 22.10500 1.000 92.70000 7 GLY B CA 1
ATOM 1968 C C . GLY B 1 7 ? -94.34200 25.68600 21.28200 1.000 81.52000 7 GLY B C 1
ATOM 1969 O O . GLY B 1 7 ? -93.88000 24.55100 21.39100 1.000 72.45000 7 GLY B O 1
ATOM 1970 N N . ASN B 1 8 ? -95.33100 25.99700 20.43500 1.000 68.54000 8 ASN B N 1
ATOM 1971 C CA . ASN B 1 8 ? -96.08400 25.01300 19.65200 1.000 59.52000 8 ASN B CA 1
ATOM 1972 C C . ASN B 1 8 ? -95.71400 25.05200 18.17000 1.000 62.54000 8 ASN B C 1
ATOM 1973 O O . ASN B 1 8 ? -96.04000 26.01400 17.46500 1.000 69.11000 8 ASN B O 1
ATOM 1978 N N . LEU B 1 9 ? -95.05800 24.00300 17.68600 1.000 61.88000 9 LEU B N 1
ATOM 1979 C CA . LEU B 1 9 ? -94.70400 23.94500 16.27300 1.000 56.42000 9 LEU B CA 1
ATOM 1980 C C . LEU B 1 9 ? -95.42000 22.78900 15.58200 1.000 55.43000 9 LEU B C 1
ATOM 1981 O O . LEU B 1 9 ? -95.67000 21.74400 16.18000 1.000 59.58000 9 LEU B O 1
ATOM 1986 N N . VAL B 1 10 ? -95.76500 22.98400 14.31400 1.000 55.88000 10 VAL B N 1
ATOM 1987 C CA . VAL B 1 10 ? -96.19200 21.89800 13.43900 1.000 49.99000 10 VAL B CA 1
ATOM 1988 C C . VAL B 1 10 ? -95.29700 21.96400 12.21300 1.000 61.47000 10 VAL B C 1
ATOM 1989 O O . VAL B 1 10 ? -95.36700 22.92700 11.44000 1.000 62.25000 10 VAL B O 1
ATOM 1993 N N . ILE B 1 11 ? -94.44300 20.95900 12.04700 1.000 56.96000 11 ILE B N 1
ATOM 1994 C CA . ILE B 1 11 ? -93.41000 20.94800 11.02000 1.000 51.60000 11 ILE B CA 1
ATOM 1995 C C . ILE B 1 11 ? -93.77200 19.87200 10.00300 1.000 52.82000 11 ILE B C 1
ATOM 1996 O O . ILE B 1 11 ? -93.74600 18.67700 10.31900 1.000 52.84000 11 ILE B O 1
ATOM 2001 N N . ILE B 1 12 ? -94.09500 20.29300 8.78100 1.000 50.42000 12 ILE B N 1
ATOM 2002 C CA . ILE B 1 12 ? -94.75000 19.45800 7.77700 1.000 45.46000 12 ILE B CA 1
ATOM 2003 C C . ILE B 1 12 ? -93.78300 19.17300 6.63400 1.000 51.65000 12 ILE B C 1
ATOM 2004 O O . ILE B 1 12 ? -93.12800 20.09000 6.12300 1.000 63.59000 12 ILE B O 1
ATOM 2009 N N . GLY B 1 13 ? -93.72400 17.91400 6.20200 1.000 53.31000 13 GLY B N 1
ATOM 2010 C CA . GLY B 1 13 ? -92.78600 17.44900 5.18200 1.000 45.52000 13 GLY B CA 1
ATOM 2011 C C . GLY B 1 13 ? -93.09500 17.83600 3.74400 1.000 47.30000 13 GLY B C 1
ATOM 2012 O O . GLY B 1 13 ? -92.35400 17.42800 2.84400 1.000 48.91000 13 GLY B O 1
ATOM 2013 N N . GLY B 1 14 ? -94.15800 18.58100 3.48300 1.000 49.42000 14 GLY B N 1
ATOM 2014 C CA . GLY B 1 14 ? -94.43800 19.03600 2.13700 1.000 48.06000 14 GLY B CA 1
ATOM 2015 C C . GLY B 1 14 ? -95.47900 18.18200 1.43200 1.000 53.20000 14 GLY B C 1
ATOM 2016 O O . GLY B 1 14 ? -95.68200 17.00700 1.73900 1.000 62.05000 14 GLY B O 1
ATOM 2017 N N . ALA B 1 15 ? -96.11000 18.78000 0.42000 1.000 52.51000 15 ALA B N 1
ATOM 2018 C CA . ALA B 1 15 ? -97.13400 18.09900 -0.37900 1.000 51.41000 15 ALA B CA 1
ATOM 2019 C C . ALA B 1 15 ? -98.22200 17.48800 0.49800 1.000 52.52000 15 ALA B C 1
ATOM 2020 O O . ALA B 1 15 ? -98.72900 16.39700 0.22700 1.000 60.00000 15 ALA B O 1
ATOM 2022 N N . GLU B 1 16 ? -98.61600 18.21400 1.53800 1.000 55.14000 16 GLU B N 1
ATOM 2023 C CA . GLU B 1 16 ? -99.62700 17.68600 2.43300 1.000 54.83000 16 GLU B CA 1
ATOM 2024 C C . GLU B 1 16 ? -100.98600 17.68700 1.73800 1.000 60.39000 16 GLU B C 1
ATOM 2025 O O . GLU B 1 16 ? -101.23900 18.43800 0.79300 1.000 64.26000 16 GLU B O 1
ATOM 2031 N N . ASP B 1 17 ? -101.86900 16.83500 2.24300 1.000 69.51000 17 ASP B N 1
ATOM 2032 C CA . ASP B 1 17 ? -103.19100 16.63900 1.66800 1.000 55.73000 17 ASP B CA 1
ATOM 2033 C C . ASP B 1 17 ? -104.00400 17.91000 1.79400 1.000 55.69000 17 ASP B C 1
ATOM 2034 O O . ASP B 1 17 ? -104.29600 18.35800 2.91000 1.000 58.52000 17 ASP B O 1
ATOM 2039 N N . LYS B 1 18 ? -104.39000 18.48100 0.65800 1.000 62.03000 18 LYS B N 1
ATOM 2040 C CA . LYS B 1 18 ? -105.21500 19.68200 0.64400 1.000 61.88000 18 LYS B CA 1
ATOM 2041 C C . LYS B 1 18 ? -106.60100 19.44200 0.06100 1.000 65.68000 18 LYS B C 1
ATOM 2042 O O . LYS B 1 18 ? -107.40100 20.37900 -0.00900 1.000 77.51000 18 LYS B O 1
ATOM 2048 N N . LYS B 1 19 ? -106.90700 18.21700 -0.35500 1.000 74.05000 19 LYS B N 1
ATOM 2049 C CA . LYS B 1 19 ? -108.14300 17.90600 -1.06100 1.000 73.51000 19 LYS B CA 1
ATOM 2050 C C . LYS B 1 19 ? -109.06900 16.97000 -0.29900 1.000 80.40000 19 LYS B C 1
ATOM 2051 O O . LYS B 1 19 ? -110.28800 17.08800 -0.43600 1.000 81.81000 19 LYS B O 1
ATOM 2057 N N . GLY B 1 20 ? -108.52800 16.05200 0.49900 1.000 71.75000 20 GLY B N 1
ATOM 2058 C CA . GLY B 1 20 ? -109.31600 15.02100 1.14800 1.000 59.00000 20 GLY B CA 1
ATOM 2059 C C . GLY B 1 20 ? -109.48200 15.21600 2.63900 1.000 69.98000 20 GLY B C 1
ATOM 2060 O O . GLY B 1 20 ? -109.93800 16.27800 3.08200 1.000 62.52000 20 GLY B O 1
ATOM 2061 N N . GLU B 1 21 ? -109.13700 14.17800 3.41600 1.000 65.81000 21 GLU B N 1
ATOM 2062 C CA . GLU B 1 21 ? -109.27200 14.25400 4.86800 1.000 57.49000 21 GLU B CA 1
ATOM 2063 C C . GLU B 1 21 ? -108.48300 15.43200 5.44000 1.000 78.76000 21 GLU B C 1
ATOM 2064 O O . GLU B 1 21 ? -108.96100 16.12100 6.34900 1.000 74.35000 21 GLU B O 1
ATOM 2070 N N . SER B 1 22 ? -107.29200 15.70800 4.88700 1.000 74.18000 22 SER B N 1
ATOM 2071 C CA . SER B 1 22 ? -106.44500 16.82600 5.31700 1.000 57.78000 22 SER B CA 1
ATOM 2072 C C . SER B 1 22 ? -106.13000 16.75700 6.81400 1.000 52.89000 22 SER B C 1
ATOM 2073 O O . SER B 1 22 ? -106.33200 17.72000 7.55500 1.000 58.69000 22 SER B O 1
ATOM 2076 N N . LYS B 1 23 ? -105.62300 15.60200 7.25700 1.000 53.03000 23 LYS B N 1
ATOM 2077 C CA . LYS B 1 23 ? -105.36600 15.40300 8.68300 1.000 53.75000 23 LYS B CA 1
ATOM 2078 C C . LYS B 1 23 ? -104.40100 16.43700 9.25100 1.000 62.01000 23 LYS B C 1
ATOM 2079 O O . LYS B 1 23 ? -104.67400 17.02700 10.30500 1.000 69.88000 23 LYS B O 1
ATOM 2085 N N . ILE B 1 24 ? -103.29500 16.71400 8.55000 1.000 69.61000 24 ILE B N 1
ATOM 2086 C CA . ILE B 1 24 ? -102.27200 17.60500 9.10500 1.000 56.57000 24 ILE B CA 1
ATOM 2087 C C . ILE B 1 24 ? -102.79500 19.03000 9.20500 1.000 50.74000 24 ILE B C 1
ATOM 2088 O O . ILE B 1 24 ? -102.71700 19.67100 10.26500 1.000 54.97000 24 ILE B O 1
ATOM 2093 N N . LEU B 1 25 ? -103.37100 19.53800 8.11400 1.000 46.76000 25 LEU B N 1
ATOM 2094 C CA . LEU B 1 25 ? -103.90200 20.89000 8.16400 1.000 57.90000 25 LEU B CA 1
ATOM 2095 C C . LEU B 1 25 ? -105.05900 21.00500 9.15200 1.000 62.46000 25 LEU B C 1
ATOM 2096 O O . LEU B 1 25 ? -105.23300 22.06000 9.77600 1.000 65.04000 25 LEU B O 1
ATOM 2101 N N . LYS B 1 26 ? -105.83700 19.93300 9.33300 1.000 69.68000 26 LYS B N 1
ATOM 2102 C CA . LYS B 1 26 ? -106.89100 19.94500 10.34700 1.000 63.41000 26 LYS B CA 1
ATOM 2103 C C . LYS B 1 26 ? -106.29200 20.05300 11.74600 1.000 55.89000 26 LYS B C 1
ATOM 2104 O O . LYS B 1 26 ? -106.82600 20.76200 12.60700 1.000 69.56000 26 LYS B O 1
ATOM 2110 N N . LYS B 1 27 ? -105.17600 19.35900 11.99400 1.000 53.35000 27 LYS B N 1
ATOM 2111 C CA . LYS B 1 27 ? -104.51000 19.49700 13.29000 1.000 67.44000 27 LYS B CA 1
ATOM 2112 C C . LYS B 1 27 ? -104.00000 20.92000 13.49400 1.000 62.54000 27 LYS B C 1
ATOM 2113 O O . LYS B 1 27 ? -104.09500 21.48000 14.60200 1.000 68.09000 27 LYS B O 1
ATOM 2119 N N . VAL B 1 28 ? -103.48400 21.53600 12.42700 1.000 60.59000 28 VAL B N 1
ATOM 2120 C CA . VAL B 1 28 ? -103.05900 22.93200 12.53700 1.000 68.75000 28 VAL B CA 1
ATOM 2121 C C . VAL B 1 28 ? -104.24800 23.79800 12.92400 1.000 59.69000 28 VAL B C 1
ATOM 2122 O O . VAL B 1 28 ? -104.15400 24.66100 13.81000 1.000 62.86000 28 VAL B O 1
ATOM 2126 N N . ALA B 1 29 ? -105.39300 23.56000 12.27800 1.000 55.87000 29 ALA B N 1
ATOM 2127 C CA . ALA B 1 29 ? -106.59800 24.31900 12.58400 1.000 56.55000 29 ALA B CA 1
ATOM 2128 C C . ALA B 1 29 ? -107.01600 24.14800 14.04100 1.000 63.57000 29 ALA B C 1
ATOM 2129 O O . ALA B 1 29 ? -107.33700 25.13400 14.72200 1.000 74.91000 29 ALA B O 1
ATOM 2131 N N . GLU B 1 30 ? -106.96000 22.91500 14.55400 1.000 64.24000 30 GLU B N 1
ATOM 2132 C CA . GLU B 1 30 ? -107.36700 22.68300 15.94100 1.000 63.34000 30 GLU B CA 1
ATOM 2133 C C . GLU B 1 30 ? -106.49400 23.46700 16.89300 1.000 59.98000 30 GLU B C 1
ATOM 2134 O O . GLU B 1 30 ? -106.99200 24.15300 17.79200 1.000 73.60000 30 GLU B O 1
ATOM 2140 N N . ILE B 1 31 ? -105.17700 23.39500 16.69200 1.000 61.64000 31 ILE B N 1
ATOM 2141 C CA . ILE B 1 31 ? -104.27400 24.07000 17.61400 1.000 56.87000 31 ILE B CA 1
ATOM 2142 C C . ILE B 1 31 ? -104.47300 25.57800 17.53500 1.000 62.25000 31 ILE B C 1
ATOM 2143 O O . ILE B 1 31 ? -104.34700 26.29000 18.53900 1.000 66.53000 31 ILE B O 1
ATOM 2148 N N . ALA B 1 32 ? -104.76200 26.09200 16.33600 1.000 67.78000 32 ALA B N 1
ATOM 2149 C CA . ALA B 1 32 ? -104.90800 27.53300 16.15800 1.000 65.16000 32 ALA B CA 1
ATOM 2150 C C . ALA B 1 32 ? -106.16100 28.10000 16.81200 1.000 79.08000 32 ALA B C 1
ATOM 2151 O O . ALA B 1 32 ? -106.23300 29.31800 17.01900 1.000 84.11000 32 ALA B O 1
ATOM 2153 N N . GLY B 1 33 ? -107.13500 27.26300 17.15600 1.000 79.19000 33 GLY B N 1
ATOM 2154 C CA . GLY B 1 33 ? -108.35900 27.75600 17.75400 1.000 82.98000 33 GLY B CA 1
ATOM 2155 C C . GLY B 1 33 ? -109.42800 28.12800 16.75200 1.000 97.86000 33 GLY B C 1
ATOM 2156 O O . GLY B 1 33 ? -110.41100 28.78600 17.12700 1.000 99.78000 33 GLY B O 1
ATOM 2157 N N . PHE B 1 34 ? -109.26800 27.71400 15.49300 1.000 90.90000 34 PHE B N 1
ATOM 2158 C CA . PHE B 1 34 ? -110.24200 27.94100 14.42300 1.000 101.22000 34 PHE B CA 1
ATOM 2159 C C . PHE B 1 34 ? -110.48200 29.42900 14.15100 1.000 110.33000 34 PHE B C 1
ATOM 2160 O O . PHE B 1 34 ? -111.56800 29.83600 13.71600 1.000 112.63000 34 PHE B O 1
ATOM 2168 N N . GLY B 1 35 ? -109.46300 30.25200 14.39200 1.000 113.82000 35 GLY B N 1
ATOM 2169 C CA . GLY B 1 35 ? -109.51400 31.63900 13.97700 1.000 105.44000 35 GLY B CA 1
ATOM 2170 C C . GLY B 1 35 ? -110.25900 32.57600 14.89400 1.000 114.65000 35 GLY B C 1
ATOM 2171 O O . GLY B 1 35 ? -110.69100 33.64200 14.44300 1.000 114.77000 35 GLY B O 1
ATOM 2172 N N . ASP B 1 36 ? -110.44500 32.20800 16.16600 1.000 115.12000 36 ASP B N 1
ATOM 2173 C CA . ASP B 1 36 ? -110.90200 33.18800 17.14500 1.000 107.97000 36 ASP B CA 1
ATOM 2174 C C . ASP B 1 36 ? -110.00100 34.41700 17.12100 1.000 106.08000 36 ASP B C 1
ATOM 2175 O O . ASP B 1 36 ? -110.48600 35.55400 17.09600 1.000 112.65000 36 ASP B O 1
ATOM 2180 N N . MET B 1 37 ? -108.68700 34.20000 17.11100 1.000 107.08000 37 MET B N 1
ATOM 2181 C CA . MET B 1 37 ? -107.70100 35.19500 16.71200 1.000 94.42000 37 MET B CA 1
ATOM 2182 C C . MET B 1 37 ? -107.26900 34.91300 15.27400 1.000 92.44000 37 MET B C 1
ATOM 2183 O O . MET B 1 37 ? -107.25900 33.75700 14.83900 1.000 102.19000 37 MET B O 1
ATOM 2188 N N . GLU B 1 38 ? -106.91600 35.97300 14.53400 1.000 83.47000 38 GLU B N 1
ATOM 2189 C CA . GLU B 1 38 ? -106.61500 35.82000 13.11100 1.000 78.06000 38 GLU B CA 1
ATOM 2190 C C . GLU B 1 38 ? -105.55700 34.75500 12.86300 1.000 77.44000 38 GLU B C 1
ATOM 2191 O O . GLU B 1 38 ? -104.54400 34.67000 13.56800 1.000 65.80000 38 GLU B O 1
ATOM 2197 N N . PHE B 1 39 ? -105.81200 33.93800 11.84900 1.000 61.65000 39 PHE B N 1
ATOM 2198 C CA . PHE B 1 39 ? -104.86900 32.92700 11.39400 1.000 65.90000 39 PHE B CA 1
ATOM 2199 C C . PHE B 1 39 ? -104.17100 33.47300 10.16200 1.000 59.22000 39 PHE B C 1
ATOM 2200 O O . PHE B 1 39 ? -104.83000 33.94900 9.23500 1.000 66.99000 39 PHE B O 1
ATOM 2208 N N . ILE B 1 40 ? -102.85200 33.39000 10.13000 1.000 60.31000 40 ILE B N 1
ATOM 2209 C CA . ILE B 1 40 ? -102.08100 34.05100 9.09000 1.000 60.24000 40 ILE B CA 1
ATOM 2210 C C . ILE B 1 40 ? -101.38300 33.01200 8.23400 1.000 59.65000 40 ILE B C 1
ATOM 2211 O O . ILE B 1 40 ? -100.72000 32.11300 8.76000 1.000 59.10000 40 ILE B O 1
ATOM 2216 N N . VAL B 1 41 ? -101.54400 33.13900 6.92300 1.000 59.03000 41 VAL B N 1
ATOM 2217 C CA . VAL B 1 41 ? -100.83000 32.33900 5.94000 1.000 53.61000 41 VAL B CA 1
ATOM 2218 C C . VAL B 1 41 ? -99.74100 33.23600 5.37300 1.000 60.54000 41 VAL B C 1
ATOM 2219 O O . VAL B 1 41 ? -100.04000 34.28000 4.78600 1.000 62.75000 41 VAL B O 1
ATOM 2223 N N . LEU B 1 42 ? -98.48300 32.83100 5.51200 1.000 54.32000 42 LEU B N 1
ATOM 2224 C CA . LEU B 1 42 ? -97.34600 33.64900 5.12200 1.000 50.64000 42 LEU B CA 1
ATOM 2225 C C . LEU B 1 42 ? -96.71000 33.02200 3.88600 1.000 48.73000 42 LEU B C 1
ATOM 2226 O O . LEU B 1 42 ? -96.21400 31.89100 3.94000 1.000 47.72000 42 LEU B O 1
ATOM 2231 N N . THR B 1 43 ? -96.73400 33.75500 2.77100 1.000 55.57000 43 THR B N 1
ATOM 2232 C CA . THR B 1 43 ? -96.35900 33.21100 1.46900 1.000 54.04000 43 THR B CA 1
ATOM 2233 C C . THR B 1 43 ? -94.97000 33.64100 1.01100 1.000 53.47000 43 THR B C 1
ATOM 2234 O O . THR B 1 43 ? -94.61400 33.42900 -0.15400 1.000 63.71000 43 THR B O 1
ATOM 2238 N N . THR B 1 44 ? -94.17000 34.21100 1.90700 1.000 57.17000 44 THR B N 1
ATOM 2239 C CA . THR B 1 44 ? -92.86300 34.73600 1.53400 1.000 51.89000 44 THR B CA 1
ATOM 2240 C C . THR B 1 44 ? -92.01700 33.73200 0.76300 1.000 59.05000 44 THR B C 1
ATOM 2241 O O . THR B 1 44 ? -91.23400 34.11700 -0.11400 1.000 59.85000 44 THR B O 1
ATOM 2245 N N . ALA B 1 45 ? -92.11700 32.44800 1.10400 1.000 52.50000 45 ALA B N 1
ATOM 2246 C CA . ALA B 1 45 ? -91.20100 31.47600 0.51600 1.000 49.32000 45 ALA B CA 1
ATOM 2247 C C . ALA B 1 45 ? -91.38500 31.30300 -0.98700 1.000 60.06000 45 ALA B C 1
ATOM 2248 O O . ALA B 1 45 ? -90.43900 30.86600 -1.65600 1.000 60.74000 45 ALA B O 1
ATOM 2250 N N . THR B 1 46 ? -92.56100 31.61600 -1.53500 1.000 49.52000 46 THR B N 1
ATOM 2251 C CA . THR B 1 46 ? -92.87500 31.23800 -2.90500 1.000 58.91000 46 THR B CA 1
ATOM 2252 C C . THR B 1 46 ? -92.96500 32.45300 -3.81600 1.000 62.81000 46 THR B C 1
ATOM 2253 O O . THR B 1 46 ? -93.29800 33.56100 -3.38800 1.000 61.53000 46 THR B O 1
ATOM 2257 N N . GLU B 1 47 ? -92.71500 32.20900 -5.10000 1.000 62.52000 47 GLU B N 1
ATOM 2258 C CA . GLU B 1 47 ? -92.92500 33.20900 -6.13800 1.000 69.55000 47 GLU B CA 1
ATOM 2259 C C . GLU B 1 47 ? -94.33500 33.17800 -6.70700 1.000 62.10000 47 GLU B C 1
ATOM 2260 O O . GLU B 1 47 ? -94.62700 33.93500 -7.63000 1.000 68.04000 47 GLU B O 1
ATOM 2266 N N . HIS B 1 48 ? -95.21600 32.33600 -6.17600 1.000 73.94000 48 HIS B N 1
ATOM 2267 C CA . HIS B 1 48 ? -96.60800 32.26300 -6.61000 1.000 61.07000 48 HIS B CA 1
ATOM 2268 C C . HIS B 1 48 ? -97.52700 32.51300 -5.42500 1.000 60.38000 48 HIS B C 1
ATOM 2269 O O . HIS B 1 48 ? -98.39700 31.68700 -5.11800 1.000 66.17000 48 HIS B O 1
ATOM 2276 N N . PRO B 1 49 ? -97.38500 33.65600 -4.74900 1.000 57.49000 49 PRO B N 1
ATOM 2277 C CA . PRO B 1 49 ? -98.12500 33.84200 -3.49500 1.000 56.27000 49 PRO B CA 1
ATOM 2278 C C . PRO B 1 49 ? -99.63600 33.93200 -3.65800 1.000 59.69000 49 PRO B C 1
ATOM 2279 O O . PRO B 1 49 ? -100.35400 33.60100 -2.70400 1.000 68.22000 49 PRO B O 1
ATOM 2283 N N . VAL B 1 50 ? -100.15900 34.30400 -4.82500 1.000 69.38000 50 VAL B N 1
ATOM 2284 C CA . VAL B 1 50 ? -101.61100 34.41300 -4.94600 1.000 56.51000 50 VAL B CA 1
ATOM 2285 C C . VAL B 1 50 ? -102.24300 33.03700 -5.09400 1.000 59.41000 50 VAL B C 1
ATOM 2286 O O . VAL B 1 50 ? -103.17200 32.69200 -4.35400 1.000 68.44000 50 VAL B O 1
ATOM 2290 N N . GLU B 1 51 ? -101.74300 32.22500 -6.03600 1.000 54.93000 51 GLU B N 1
ATOM 2291 C CA . GLU B 1 51 ? -102.21700 30.84600 -6.15400 1.000 51.30000 51 GLU B CA 1
ATOM 2292 C C . GLU B 1 51 ? -102.05500 30.09700 -4.83900 1.000 61.49000 51 GLU B C 1
ATOM 2293 O O . GLU B 1 51 ? -103.01800 29.52500 -4.31000 1.000 73.66000 51 GLU B O 1
ATOM 2299 N N . VAL B 1 52 ? -100.83300 30.08800 -4.30100 1.000 54.88000 52 VAL B N 1
ATOM 2300 C CA . VAL B 1 52 ? -100.55900 29.33000 -3.08600 1.000 50.93000 52 VAL B CA 1
ATOM 2301 C C . VAL B 1 52 ? -101.37100 29.87500 -1.92500 1.000 52.89000 52 VAL B C 1
ATOM 2302 O O . VAL B 1 52 ? -102.00300 29.11600 -1.17000 1.000 65.99000 52 VAL B O 1
ATOM 2306 N N . GLY B 1 53 ? -101.40000 31.19400 -1.78600 1.000 53.50000 53 GLY B N 1
ATOM 2307 C CA . GLY B 1 53 ? -102.18500 31.77700 -0.72000 1.000 56.93000 53 GLY B CA 1
ATOM 2308 C C . GLY B 1 53 ? -103.65500 31.43500 -0.83500 1.000 62.17000 53 GLY B C 1
ATOM 2309 O O . GLY B 1 53 ? -104.28200 31.06600 0.15800 1.000 68.61000 53 GLY B O 1
ATOM 2310 N N . ASN B 1 54 ? -104.21100 31.48600 -2.05800 1.000 63.69000 54 ASN B N 1
ATOM 2311 C CA . ASN B 1 54 ? -105.63700 31.19600 -2.21600 1.000 64.08000 54 ASN B CA 1
ATOM 2312 C C . ASN B 1 54 ? -105.94300 29.73600 -1.93900 1.000 61.94000 54 ASN B C 1
ATOM 2313 O O . ASN B 1 54 ? -106.98200 29.42200 -1.34700 1.000 64.70000 54 ASN B O 1
ATOM 2318 N N . GLU B 1 55 ? -105.05700 28.83000 -2.34800 1.000 55.94000 55 GLU B N 1
ATOM 2319 C CA . GLU B 1 55 ? -105.29600 27.42500 -2.05300 1.000 59.46000 55 GLU B CA 1
ATOM 2320 C C . GLU B 1 55 ? -105.32600 27.19100 -0.54400 1.000 68.38000 55 GLU B C 1
ATOM 2321 O O . GLU B 1 55 ? -106.22600 26.51400 -0.02300 1.000 72.23000 55 GLU B O 1
ATOM 2327 N N . TYR B 1 56 ? -104.37600 27.78000 0.19000 1.000 60.91000 56 TYR B N 1
ATOM 2328 C CA . TYR B 1 56 ? -104.42500 27.58300 1.63600 1.000 61.65000 56 TYR B CA 1
ATOM 2329 C C . TYR B 1 56 ? -105.61500 28.29800 2.26400 1.000 63.17000 56 TYR B C 1
ATOM 2330 O O . TYR B 1 56 ? -106.16700 27.82500 3.26900 1.000 56.92000 56 TYR B O 1
ATOM 2339 N N . LEU B 1 57 ? -106.03800 29.41800 1.67800 1.000 70.25000 57 LEU B N 1
ATOM 2340 C CA . LEU B 1 57 ? -107.19200 30.14500 2.19400 1.000 66.52000 57 LEU B CA 1
ATOM 2341 C C . LEU B 1 57 ? -108.45700 29.30100 2.08100 1.000 74.50000 57 LEU B C 1
ATOM 2342 O O . LEU B 1 57 ? -109.22900 29.16700 3.04300 1.000 67.65000 57 LEU B O 1
ATOM 2347 N N . ASN B 1 58 ? -108.66300 28.68900 0.91200 1.000 62.87000 58 ASN B N 1
ATOM 2348 C CA . ASN B 1 58 ? -109.83900 27.85100 0.71500 1.000 61.80000 58 ASN B CA 1
ATOM 2349 C C . ASN B 1 58 ? -109.79300 26.60700 1.58900 1.000 62.12000 58 ASN B C 1
ATOM 2350 O O . ASN B 1 58 ? -110.80200 26.24100 2.20800 1.000 75.56000 58 ASN B O 1
ATOM 2355 N N . VAL B 1 59 ? -108.62800 25.97400 1.70600 1.000 65.80000 59 VAL B N 1
ATOM 2356 C CA . VAL B 1 59 ? -108.55800 24.77200 2.52200 1.000 57.92000 59 VAL B CA 1
ATOM 2357 C C . VAL B 1 59 ? -108.83900 25.10600 3.98300 1.000 58.94000 59 VAL B C 1
ATOM 2358 O O . VAL B 1 59 ? -109.65700 24.45000 4.63600 1.000 77.69000 59 VAL B O 1
ATOM 2362 N N . PHE B 1 60 ? -108.21500 26.15900 4.51000 1.000 67.66000 60 PHE B N 1
ATOM 2363 C CA . PHE B 1 60 ? -108.42800 26.45200 5.92000 1.000 67.85000 60 PHE B CA 1
ATOM 2364 C C . PHE B 1 60 ? -109.84700 26.93300 6.20300 1.000 69.49000 60 PHE B C 1
ATOM 2365 O O . PHE B 1 60 ? -110.35800 26.68800 7.30500 1.000 69.40000 60 PHE B O 1
ATOM 2373 N N . GLN B 1 61 ? -110.51300 27.60700 5.25100 1.000 72.04000 61 GLN B N 1
ATOM 2374 C CA . GLN B 1 61 ? -111.92800 27.90800 5.48500 1.000 73.72000 61 GLN B CA 1
ATOM 2375 C C . GLN B 1 61 ? -112.76200 26.63600 5.48000 1.000 68.09000 61 GLN B C 1
ATOM 2376 O O . GLN B 1 61 ? -113.62900 26.44800 6.34500 1.000 66.79000 61 GLN B O 1
ATOM 2382 N N . ARG B 1 62 ? -112.49500 25.73500 4.53100 1.000 65.32000 62 ARG B N 1
ATOM 2383 C CA . ARG B 1 62 ? -113.20900 24.46500 4.52900 1.000 66.11000 62 ARG B CA 1
ATOM 2384 C C . ARG B 1 62 ? -113.03200 23.73000 5.84900 1.000 69.19000 62 ARG B C 1
ATOM 2385 O O . ARG B 1 62 ? -113.94400 23.02900 6.29400 1.000 82.19000 62 ARG B O 1
ATOM 2393 N N . LEU B 1 63 ? -111.87500 23.87500 6.48800 1.000 73.32000 63 LEU B N 1
ATOM 2394 C CA . LEU B 1 63 ? -111.62300 23.19500 7.74900 1.000 54.42000 63 LEU B CA 1
ATOM 2395 C C . LEU B 1 63 ? -112.16600 23.95700 8.95100 1.000 63.39000 63 LEU B C 1
ATOM 2396 O O . LEU B 1 63 ? -111.97000 23.50800 10.08600 1.000 61.08000 63 LEU B O 1
ATOM 2401 N N . GLY B 1 64 ? -112.79600 25.11400 8.75400 1.000 61.92000 64 GLY B N 1
ATOM 2402 C CA . GLY B 1 64 ? -113.45400 25.78900 9.85300 1.000 65.87000 64 GLY B CA 1
ATOM 2403 C C . GLY B 1 64 ? -112.76800 27.00900 10.43600 1.000 80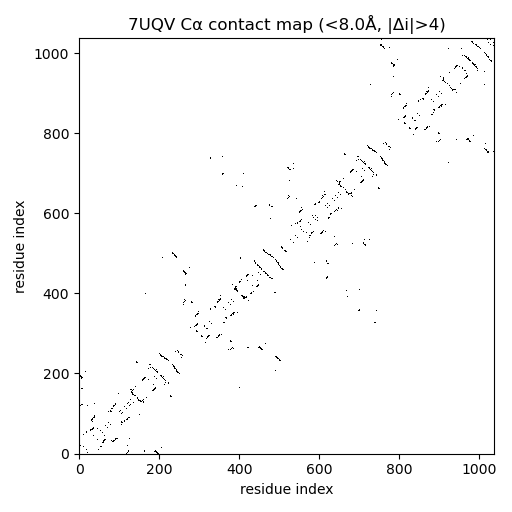.33000 64 GLY B C 1
ATOM 2404 O O . GLY B 1 64 ? -113.17700 27.46400 11.51300 1.000 84.12000 64 GLY B O 1
ATOM 2405 N N . ILE B 1 65 ? -111.73800 27.54800 9.79300 1.000 84.11000 65 ILE B N 1
ATOM 2406 C CA . ILE B 1 65 ? -111.11800 28.77700 10.26900 1.000 77.75000 65 ILE B CA 1
ATOM 2407 C C . ILE B 1 65 ? -111.83600 29.91100 9.57200 1.000 79.57000 65 ILE B C 1
ATOM 2408 O O . ILE B 1 65 ? -111.90100 29.95000 8.33700 1.000 75.89000 65 ILE B O 1
ATOM 2413 N N . ASN B 1 66 ? -112.39700 30.82000 10.36600 1.000 88.43000 66 ASN B N 1
ATOM 2414 C CA . ASN B 1 66 ? -113.20500 31.88800 9.80400 1.000 94.98000 66 ASN B CA 1
ATOM 2415 C C . ASN B 1 66 ? -112.37800 33.13200 9.53900 1.000 93.87000 66 ASN B C 1
ATOM 2416 O O . ASN B 1 66 ? -112.53900 33.78200 8.49900 1.000 93.09000 66 ASN B O 1
ATOM 2421 N N . ASN B 1 67 ? -111.46200 33.44000 10.44700 1.000 84.31000 67 ASN B N 1
ATOM 2422 C CA . ASN B 1 67 ? -110.66000 34.65300 10.39100 1.000 75.28000 67 ASN B CA 1
ATOM 2423 C C . ASN B 1 67 ? -109.25200 34.32000 9.88600 1.000 83.22000 67 ASN B C 1
ATOM 2424 O O . ASN B 1 67 ? -108.36000 33.96000 10.66100 1.000 82.71000 67 ASN B O 1
ATOM 2429 N N . ILE B 1 68 ? -109.06600 34.41400 8.56500 1.000 73.23000 68 ILE B N 1
ATOM 2430 C CA . ILE B 1 68 ? -107.81300 34.07500 7.89800 1.000 66.29000 68 ILE B CA 1
ATOM 2431 C C . ILE B 1 68 ? -107.34500 35.27500 7.09500 1.000 72.79000 68 ILE B C 1
ATOM 2432 O O . ILE B 1 68 ? -108.14800 35.94300 6.43100 1.000 75.22000 68 ILE B O 1
ATOM 2437 N N . GLU B 1 69 ? -106.05100 35.56200 7.16800 1.000 74.52000 69 GLU B N 1
ATOM 2438 C CA . GLU B 1 69 ? -105.45500 36.54800 6.28600 1.000 62.69000 69 GLU B CA 1
ATOM 2439 C C . GLU B 1 69 ? -104.17000 35.98300 5.70000 1.000 64.44000 69 GLU B C 1
ATOM 2440 O O . GLU B 1 69 ? -103.37200 35.35400 6.40300 1.000 70.24000 69 GLU B O 1
ATOM 2446 N N . VAL B 1 70 ? -103.97700 36.21700 4.41000 1.000 59.32000 70 VAL B N 1
ATOM 2447 C CA . VAL B 1 70 ? -102.76400 35.82600 3.71000 1.000 55.75000 70 VAL B CA 1
ATOM 2448 C C . VAL B 1 70 ? -101.87800 37.05500 3.60500 1.000 62.20000 70 VAL B C 1
ATOM 2449 O O . VAL B 1 70 ? -102.30900 38.08700 3.07300 1.000 60.32000 70 VAL B O 1
ATOM 2453 N N . LEU B 1 71 ? -100.63700 36.94600 4.10400 1.000 56.76000 71 LEU B N 1
ATOM 2454 C CA . LEU B 1 71 ? -99.66400 38.02800 4.04600 1.000 47.14000 71 LEU B CA 1
ATOM 2455 C C . LEU B 1 71 ? -98.69500 37.76600 2.90500 1.000 55.62000 71 LEU B C 1
ATOM 2456 O O . LEU B 1 71 ? -97.83900 36.87200 2.99100 1.000 61.95000 71 LEU B O 1
ATOM 2461 N N . ASP B 1 72 ? -98.82900 38.56800 1.84800 1.000 53.77000 72 ASP B N 1
ATOM 2462 C CA . ASP B 1 72 ? -97.91500 38.55900 0.71100 1.000 62.58000 72 ASP B CA 1
ATOM 2463 C C . ASP B 1 72 ? -96.76300 39.49700 1.04200 1.000 64.86000 72 ASP B C 1
ATOM 2464 O O . ASP B 1 72 ? -96.73400 40.66300 0.65000 1.000 78.04000 72 ASP B O 1
ATOM 2469 N N . ILE B 1 73 ? -95.82800 38.98400 1.83600 1.000 69.08000 73 ILE B N 1
ATOM 2470 C CA . ILE B 1 73 ? -94.62600 39.71400 2.22800 1.000 60.62000 73 ILE B CA 1
ATOM 2471 C C . ILE B 1 73 ? -93.46700 39.27700 1.33600 1.000 62.69000 73 ILE B C 1
ATOM 2472 O O . ILE B 1 73 ? -92.84000 38.23900 1.57800 1.000 63.55000 73 ILE B O 1
ATOM 2477 N N . SER B 1 74 ? -93.15900 40.08100 0.30800 1.000 61.65000 74 SER B N 1
ATOM 2478 C CA . SER B 1 74 ? -92.14400 39.72300 -0.68000 1.000 57.13000 74 SER B CA 1
ATOM 2479 C C . SER B 1 74 ? -90.92200 40.64700 -0.69500 1.000 58.74000 74 SER B C 1
ATOM 2480 O O . SER B 1 74 ? -89.94800 40.34700 -1.39500 1.000 60.13000 74 SER B O 1
ATOM 2483 N N . THR B 1 75 ? -90.93500 41.74700 0.05100 1.000 59.86000 75 THR B N 1
ATOM 2484 C CA . THR B 1 75 ? -89.80000 42.65300 0.14100 1.000 54.10000 75 THR B CA 1
ATOM 2485 C C . THR B 1 75 ? -89.45100 42.86900 1.60200 1.000 58.85000 75 THR B C 1
ATOM 2486 O O . THR B 1 75 ? -90.28500 42.69800 2.49800 1.000 66.66000 75 THR B O 1
ATOM 2490 N N . ARG B 1 76 ? -88.22000 43.32000 1.82900 1.000 53.34000 76 ARG B N 1
ATOM 2491 C CA . ARG B 1 76 ? -87.81300 43.62800 3.18900 1.000 50.54000 76 ARG B CA 1
ATOM 2492 C C . ARG B 1 76 ? -88.55900 44.85100 3.72200 1.000 49.98000 76 ARG B C 1
ATOM 2493 O O . ARG B 1 76 ? -88.79900 44.96300 4.93900 1.000 68.84000 76 ARG B O 1
ATOM 2501 N N . GLU B 1 77 ? -88.99800 45.74300 2.82600 1.000 57.99000 77 GLU B N 1
ATOM 2502 C CA . GLU B 1 77 ? -89.80500 46.87700 3.26200 1.000 53.43000 77 GLU B CA 1
ATOM 2503 C C . GLU B 1 77 ? -91.10700 46.38900 3.87900 1.000 69.81000 77 GLU B C 1
ATOM 2504 O O . GLU B 1 77 ? -91.45800 46.77400 5.00600 1.000 69.03000 77 GLU B O 1
ATOM 2510 N N . ASP B 1 78 ? -91.80300 45.47800 3.17700 1.000 68.05000 78 ASP B N 1
ATOM 2511 C CA . ASP B 1 78 ? -93.04400 44.91100 3.70400 1.000 59.99000 78 ASP B CA 1
ATOM 2512 C C . ASP B 1 78 ? -92.79900 44.23200 5.03500 1.000 56.46000 78 ASP B C 1
ATOM 2513 O O . ASP B 1 78 ? -93.62800 44.31400 5.94800 1.000 62.60000 78 ASP B O 1
ATOM 2518 N N . ALA B 1 79 ? -91.66300 43.54400 5.15100 1.000 51.07000 79 ALA B N 1
ATOM 2519 C CA . ALA B 1 79 ? -91.31800 42.82300 6.36500 1.000 56.58000 79 ALA B CA 1
ATOM 2520 C C . ALA B 1 79 ? -91.01100 43.75500 7.51400 1.000 56.96000 79 ALA B C 1
ATOM 2521 O O . ALA B 1 79 ? -90.97800 43.30400 8.66600 1.000 60.79000 79 ALA B O 1
ATOM 2523 N N . ASN B 1 80 ? -90.75200 45.03200 7.23400 1.000 60.67000 80 ASN B N 1
ATOM 2524 C CA . ASN B 1 80 ? -90.53100 45.99700 8.30400 1.000 65.45000 80 ASN B CA 1
ATOM 2525 C C . ASN B 1 80 ? -91.72800 46.91900 8.53900 1.000 60.86000 80 ASN B C 1
ATOM 2526 O O . ASN B 1 80 ? -91.62700 47.86700 9.32700 1.000 69.66000 80 ASN B O 1
ATOM 2531 N N . ASN B 1 81 ? -92.88200 46.60000 7.96200 1.000 62.19000 81 ASN B N 1
ATOM 2532 C CA . ASN B 1 81 ? -94.10500 47.36300 8.18400 1.000 61.79000 81 ASN B CA 1
ATOM 2533 C C . ASN B 1 81 ? -94.72300 46.94100 9.51100 1.000 65.25000 81 ASN B C 1
ATOM 2534 O O . ASN B 1 81 ? -94.96300 45.74500 9.72100 1.000 79.29000 81 ASN B O 1
ATOM 2539 N N . GLU B 1 82 ? -94.94300 47.91000 10.42100 1.000 71.19000 82 GLU B N 1
ATOM 2540 C CA . GLU B 1 82 ? -95.47200 47.57700 11.75000 1.000 76.33000 82 GLU B CA 1
ATOM 2541 C C . GLU B 1 82 ? -96.82800 46.90600 11.66100 1.000 71.94000 82 GLU B C 1
ATOM 2542 O O . GLU B 1 82 ? -97.18600 46.11700 12.54300 1.000 80.89000 82 GLU B O 1
ATOM 2548 N N . GLU B 1 83 ? -97.56200 47.16900 10.58100 1.000 74.44000 83 GLU B N 1
ATOM 2549 C CA . GLU B 1 83 ? -98.85200 46.53300 10.35600 1.000 72.51000 83 GLU B CA 1
ATOM 2550 C C . GLU B 1 83 ? -98.70500 45.01600 10.37300 1.000 74.69000 83 GLU B C 1
ATOM 2551 O O . GLU B 1 83 ? -99.45900 44.31300 11.06500 1.000 77.98000 83 GLU B O 1
ATOM 2557 N N . ASN B 1 84 ? -97.66700 44.50700 9.70700 1.000 66.30000 84 ASN B N 1
ATOM 2558 C CA . ASN B 1 84 ? -97.46000 43.06700 9.63900 1.000 64.02000 84 ASN B CA 1
ATOM 2559 C C . ASN B 1 84 ? -96.91200 42.51800 10.95200 1.000 66.37000 84 ASN B C 1
ATOM 2560 O O . ASN B 1 84 ? -97.27500 41.40200 11.37100 1.000 76.84000 84 ASN B O 1
ATOM 2565 N N . TYR B 1 85 ? -96.09200 43.31600 11.64400 1.000 61.79000 85 TYR B N 1
ATOM 2566 C CA . TYR B 1 85 ? -95.65400 42.93800 12.98500 1.000 68.34000 85 TYR B CA 1
ATOM 2567 C C . TYR B 1 85 ? -96.85600 42.66100 13.86900 1.000 66.43000 85 TYR B C 1
ATOM 2568 O O . TYR B 1 85 ? -96.94900 41.60300 14.50600 1.000 74.44000 85 TYR B O 1
ATOM 2577 N N . TYR B 1 86 ? -97.80500 43.59900 13.89600 1.000 70.32000 86 TYR B N 1
ATOM 2578 C CA . TYR B 1 86 ? -98.93500 43.45900 14.80600 1.000 72.08000 86 TYR B CA 1
ATOM 2579 C C . TYR B 1 86 ? -99.87900 42.35400 14.35500 1.000 70.06000 86 TYR B C 1
ATOM 2580 O O . TYR B 1 86 ? -100.43400 41.63100 15.19600 1.000 71.25000 86 TYR B O 1
ATOM 2589 N N . LYS B 1 87 ? -100.07100 42.18800 13.03900 1.000 60.76000 87 LYS B N 1
ATOM 2590 C CA . LYS B 1 87 ? -100.90000 41.07200 12.59800 1.000 55.03000 87 LYS B CA 1
ATOM 2591 C C . LYS B 1 87 ? -100.33900 39.75300 13.10900 1.000 69.94000 87 LYS B C 1
ATOM 2592 O O . LYS B 1 87 ? -101.09000 38.89600 13.58800 1.000 74.72000 87 LYS B O 1
ATOM 2598 N N . ILE B 1 88 ? -99.01500 39.59900 13.08500 1.000 67.36000 88 ILE B N 1
ATOM 2599 C CA . ILE B 1 88 ? -98.43000 38.32500 13.48600 1.000 52.16000 88 ILE B CA 1
ATOM 2600 C C . ILE B 1 88 ? -98.45100 38.13800 15.00400 1.000 62.84000 88 ILE B C 1
ATOM 2601 O O . ILE B 1 88 ? -98.85300 37.08100 15.50200 1.000 70.13000 88 ILE B O 1
ATOM 2606 N N . VAL B 1 89 ? -98.01500 39.13600 15.77400 1.000 67.19000 89 VAL B N 1
ATOM 2607 C CA . VAL B 1 89 ? -97.95500 38.92100 17.22100 1.000 66.54000 89 VAL B CA 1
ATOM 2608 C C . VAL B 1 89 ? -99.33400 38.75100 17.84400 1.000 67.39000 89 VAL B C 1
ATOM 2609 O O . VAL B 1 89 ? -99.44500 38.19900 18.94500 1.000 66.46000 89 VAL B O 1
ATOM 2613 N N . ASN B 1 90 ? -100.38400 39.24400 17.19200 1.000 70.78000 90 ASN B N 1
ATOM 2614 C CA . ASN B 1 90 ? -101.74900 39.12100 17.68700 1.000 69.08000 90 ASN B CA 1
ATOM 2615 C C . ASN B 1 90 ? -102.52300 38.00700 17.00500 1.000 72.27000 90 ASN B C 1
ATOM 2616 O O . ASN B 1 90 ? -103.75300 37.96000 17.11100 1.000 82.55000 90 ASN B O 1
ATOM 2621 N N . SER B 1 91 ? -101.84100 37.13700 16.27600 1.000 72.91000 91 SER B N 1
ATOM 2622 C CA . SER B 1 91 ? -102.50200 36.07000 15.55200 1.000 61.34000 91 SER B CA 1
ATOM 2623 C C . SER B 1 91 ? -102.81400 34.88700 16.47000 1.000 68.42000 91 SER B C 1
ATOM 2624 O O . SER B 1 91 ? -102.29900 34.75800 17.59000 1.000 63.58000 91 SER B O 1
ATOM 2627 N N . GLY B 1 92 ? -103.67400 34.01400 15.97500 1.000 61.23000 92 GLY B N 1
ATOM 2628 C CA . GLY B 1 92 ? -103.91800 32.75600 16.62800 1.000 66.19000 92 GLY B CA 1
ATOM 2629 C C . GLY B 1 92 ? -103.08700 31.64800 16.05600 1.000 62.68000 92 GLY B C 1
ATOM 2630 O O . GLY B 1 92 ? -103.17500 30.51200 16.53000 1.000 74.87000 92 GLY B O 1
ATOM 2631 N N . GLY B 1 93 ? -102.26700 31.94800 15.05300 1.000 68.04000 93 GLY B N 1
ATOM 2632 C CA . GLY B 1 93 ? -101.44700 30.94900 14.40700 1.000 69.22000 93 GLY B CA 1
ATOM 2633 C C . GLY B 1 93 ? -100.87000 31.45300 13.10200 1.000 65.89000 93 GLY B C 1
ATOM 2634 O O . GLY B 1 93 ? -101.49200 32.27400 12.41200 1.000 59.15000 93 GLY B O 1
ATOM 2635 N N . VAL B 1 94 ? -99.67400 30.97800 12.75900 1.000 58.01000 94 VAL B N 1
ATOM 2636 C CA . VAL B 1 94 ? -98.99500 31.38800 11.53500 1.000 58.67000 94 VAL B CA 1
ATOM 2637 C C . VAL B 1 94 ? -98.63400 30.12900 10.77300 1.000 54.83000 94 VAL B C 1
ATOM 2638 O O . VAL B 1 94 ? -98.08900 29.18700 11.35800 1.000 57.44000 94 VAL B O 1
ATOM 2642 N N . PHE B 1 95 ? -98.92800 30.11000 9.47600 1.000 55.48000 95 PHE B N 1
ATOM 2643 C CA . PHE B 1 95 ? -98.59200 28.99000 8.60600 1.000 51.97000 95 PHE B CA 1
ATOM 2644 C C . PHE B 1 95 ? -97.70200 29.51100 7.49300 1.000 53.66000 95 PHE B C 1
ATOM 2645 O O . PHE B 1 95 ? -98.14000 30.32800 6.68700 1.000 60.53000 95 PHE B O 1
ATOM 2653 N N . MET B 1 96 ? -96.47600 29.02000 7.42300 1.000 51.42000 96 MET B N 1
ATOM 2654 C CA . MET B 1 96 ? -95.53300 29.43600 6.39800 1.000 52.26000 96 MET B CA 1
ATOM 2655 C C . MET B 1 96 ? -95.57900 28.45200 5.23500 1.000 47.27000 96 MET B C 1
ATOM 2656 O O . MET B 1 96 ? -95.22400 27.28400 5.40000 1.000 46.81000 96 MET B O 1
ATOM 2661 N N . THR B 1 97 ? -95.90700 28.93800 4.04000 1.000 50.67000 97 THR B N 1
ATOM 2662 C CA . THR B 1 97 ? -96.02900 27.99500 2.94000 1.000 42.77000 97 THR B CA 1
ATOM 2663 C C . THR B 1 97 ? -94.65200 27.55500 2.46700 1.000 55.76000 97 THR B C 1
ATOM 2664 O O . THR B 1 97 ? -93.61400 28.01800 2.95000 1.000 49.60000 97 THR B O 1
ATOM 2668 N N . GLY B 1 98 ? -94.65800 26.61500 1.52900 1.000 55.20000 98 GLY B N 1
ATOM 2669 C CA . GLY B 1 98 ? -93.44000 26.17700 0.89100 1.000 51.13000 98 GLY B CA 1
ATOM 2670 C C . GLY B 1 98 ? -92.98800 27.17500 -0.15500 1.000 54.27000 98 GLY B C 1
ATOM 2671 O O . GLY B 1 98 ? -93.62100 28.20800 -0.39500 1.000 62.66000 98 GLY B O 1
ATOM 2672 N N . GLY B 1 99 ? -91.89300 26.81700 -0.82600 1.000 51.06000 99 GLY B N 1
ATOM 2673 C CA . GLY B 1 99 ? -91.18700 27.70800 -1.72400 1.000 39.84000 99 GLY B CA 1
ATOM 2674 C C . GLY B 1 99 ? -89.69700 27.44900 -1.61500 1.000 52.34000 99 GLY B C 1
ATOM 2675 O O . GLY B 1 99 ? -89.28300 26.28500 -1.67900 1.000 62.61000 99 GLY B O 1
ATOM 2676 N N . ASP B 1 100 ? -88.88900 28.51200 -1.49500 1.000 57.81000 100 ASP B N 1
ATOM 2677 C CA . ASP B 1 100 ? -87.43900 28.42700 -1.30900 1.000 56.57000 100 ASP B CA 1
ATOM 2678 C C . ASP B 1 100 ? -87.05300 28.92100 0.08700 1.000 44.11000 100 ASP B C 1
ATOM 2679 O O . ASP B 1 100 ? -87.48600 30.00700 0.49500 1.000 58.52000 100 ASP B O 1
ATOM 2684 N N . GLN B 1 101 ? -86.23200 28.13800 0.81600 1.000 59.31000 101 GLN B N 1
ATOM 2685 C CA . GLN B 1 101 ? -85.81900 28.51800 2.18000 1.000 54.54000 101 GLN B CA 1
ATOM 2686 C C . GLN B 1 101 ? -85.06900 29.85000 2.21800 1.000 53.95000 101 GLN B C 1
ATOM 2687 O O . GLN B 1 101 ? -85.28800 30.68100 3.12500 1.000 58.30000 101 GLN B O 1
ATOM 2693 N N . LEU B 1 102 ? -84.16600 30.07900 1.25200 1.000 55.50000 102 LEU B N 1
ATOM 2694 C CA . LEU B 1 102 ? -83.38200 31.30400 1.33500 1.000 57.22000 102 LEU B CA 1
ATOM 2695 C C . LEU B 1 102 ? -84.20400 32.51500 0.99700 1.000 52.42000 102 LEU B C 1
ATOM 2696 O O . LEU B 1 102 ? -83.82900 33.61800 1.39200 1.000 63.03000 102 LEU B O 1
ATOM 2701 N N . ARG B 1 103 ? -85.35200 32.34000 0.34900 1.000 59.31000 103 ARG B N 1
ATOM 2702 C CA . ARG B 1 103 ? -86.21000 33.49700 0.17900 1.000 56.31000 103 ARG B CA 1
ATOM 2703 C C . ARG B 1 103 ? -86.76900 33.92900 1.52500 1.000 57.02000 103 ARG B C 1
ATOM 2704 O O . ARG B 1 103 ? -86.76400 35.12900 1.84800 1.000 74.69000 103 ARG B O 1
ATOM 2712 N N . ILE B 1 104 ? -87.14500 32.95700 2.36900 1.000 57.30000 104 ILE B N 1
ATOM 2713 C CA . ILE B 1 104 ? -87.67400 33.30000 3.68900 1.000 54.97000 104 ILE B CA 1
ATOM 2714 C C . ILE B 1 104 ? -86.61600 34.01500 4.49900 1.000 51.84000 104 ILE B C 1
ATOM 2715 O O . ILE B 1 104 ? -86.86600 35.07100 5.08700 1.000 54.31000 104 ILE B O 1
ATOM 2720 N N . THR B 1 105 ? -85.41200 33.45200 4.54300 1.000 50.69000 105 THR B N 1
ATOM 2721 C CA . THR B 1 105 ? -84.42200 34.04900 5.43000 1.000 43.19000 105 THR B CA 1
ATOM 2722 C C . THR B 1 105 ? -83.90900 35.37500 4.89400 1.000 55.57000 105 THR B C 1
ATOM 2723 O O . THR B 1 105 ? -83.75700 36.33700 5.65800 1.000 48.43000 105 THR B O 1
ATOM 2727 N N . SER B 1 106 ? -83.66400 35.46600 3.58500 1.000 52.20000 106 SER B N 1
ATOM 2728 C CA . SER B 1 106 ? -83.12300 36.69900 3.02900 1.000 48.72000 106 SER B CA 1
ATOM 2729 C C . SER B 1 106 ? -84.13700 37.83900 3.06300 1.000 51.25000 106 SER B C 1
ATOM 2730 O O . SER B 1 106 ? -83.74600 39.01100 3.12900 1.000 62.75000 106 SER B O 1
ATOM 2733 N N . ILE B 1 107 ? -85.42800 37.53900 3.06000 1.000 56.66000 107 ILE B N 1
ATOM 2734 C CA . ILE B 1 107 ? -86.39100 38.62100 3.11100 1.000 46.43000 107 ILE B CA 1
ATOM 2735 C C . ILE B 1 107 ? -86.82400 38.93100 4.53500 1.000 51.75000 107 ILE B C 1
ATOM 2736 O O . ILE B 1 107 ? -87.10900 40.08900 4.85900 1.000 60.37000 107 ILE B O 1
ATOM 2741 N N . LEU B 1 108 ? -86.92300 37.91900 5.39800 1.000 49.26000 108 LEU B N 1
ATOM 2742 C CA . LEU B 1 108 ? -87.43700 38.13300 6.74600 1.000 49.98000 108 LEU B CA 1
ATOM 2743 C C . LEU B 1 108 ? -86.35600 38.26400 7.80700 1.000 52.77000 108 LEU B C 1
ATOM 2744 O O . LEU B 1 108 ? -86.63000 38.82900 8.87300 1.000 52.77000 108 LEU B O 1
ATOM 2749 N N . GLY B 1 109 ? -85.15600 37.73900 7.57300 1.000 49.38000 109 GLY B N 1
ATOM 2750 C CA . GLY B 1 109 ? -84.12700 37.82100 8.59700 1.000 50.70000 109 GLY B CA 1
ATOM 2751 C C . GLY B 1 109 ? -83.81200 39.27100 8.93400 1.000 58.37000 109 GLY B C 1
ATOM 2752 O O . GLY B 1 109 ? -83.68300 40.12300 8.05000 1.000 56.54000 109 GLY B O 1
ATOM 2753 N N . GLY B 1 110 ? -83.72000 39.56500 10.22800 1.000 49.83000 110 GLY B N 1
ATOM 2754 C CA . GLY B 1 110 ? -83.39000 40.92400 10.59200 1.000 59.47000 110 GLY B CA 1
ATOM 2755 C C . GLY B 1 110 ? -84.51200 41.92200 10.44700 1.000 54.22000 110 GLY B C 1
ATOM 2756 O O . GLY B 1 110 ? -84.24100 43.12700 10.43500 1.000 63.12000 110 GLY B O 1
ATOM 2757 N N . THR B 1 111 ? -85.74100 41.46900 10.21700 1.000 52.19000 111 THR B N 1
ATOM 2758 C CA . THR B 1 111 ? -86.88400 42.35300 10.03700 1.000 48.59000 111 THR B CA 1
ATOM 2759 C C . THR B 1 111 ? -87.82200 42.25600 11.22800 1.000 58.07000 111 THR B C 1
ATOM 2760 O O . THR B 1 111 ? -87.67900 41.39100 12.09900 1.000 64.85000 111 THR B O 1
ATOM 2764 N N . LYS B 1 112 ? -88.81000 43.15600 11.22900 1.000 57.63000 112 LYS B N 1
ATOM 2765 C CA . LYS B 1 112 ? -89.81300 43.14200 12.28500 1.000 64.51000 112 LYS B CA 1
ATOM 2766 C C . LYS B 1 112 ? -90.62400 41.85700 12.25700 1.000 62.82000 112 LYS B C 1
ATOM 2767 O O . LYS B 1 112 ? -90.96300 41.31800 13.31300 1.000 70.38000 112 LYS B O 1
ATOM 2773 N N . VAL B 1 113 ? -90.92400 41.33800 11.06000 1.000 57.82000 113 VAL B N 1
ATOM 2774 C CA . VAL B 1 113 ? -91.70900 40.10700 10.93300 1.000 66.47000 113 VAL B CA 1
ATOM 2775 C C . VAL B 1 113 ? -91.00800 38.91900 11.59800 1.000 63.86000 113 VAL B C 1
ATOM 2776 O O . VAL B 1 113 ? -91.64500 38.07400 12.24000 1.000 67.06000 113 VAL B O 1
ATOM 2780 N N . PHE B 1 114 ? -89.69900 38.81400 11.42600 1.000 58.20000 114 PHE B N 1
ATOM 2781 C CA . PHE B 1 114 ? -88.93800 37.75700 12.08400 1.000 53.08000 114 PHE B CA 1
ATOM 2782 C C . PHE B 1 114 ? -89.12900 37.83900 13.59500 1.000 64.64000 114 PHE B C 1
ATOM 2783 O O . PHE B 1 114 ? -89.44300 36.84100 14.26300 1.000 80.79000 114 PHE B O 1
ATOM 2791 N N . ASN B 1 115 ? -89.00500 39.05200 14.14100 1.000 67.69000 115 ASN B N 1
ATOM 2792 C CA . ASN B 1 115 ? -89.19200 39.26000 15.57200 1.000 67.18000 115 ASN B CA 1
ATOM 2793 C C . ASN B 1 115 ? -90.62000 38.96900 15.99900 1.000 61.05000 115 ASN B C 1
ATOM 2794 O O . ASN B 1 115 ? -90.84900 38.46700 17.10600 1.000 70.65000 115 ASN B O 1
ATOM 2799 N N . ALA B 1 116 ? -91.59000 39.26100 15.13500 1.000 58.22000 116 ALA B N 1
ATOM 2800 C CA . ALA B 1 116 ? -92.98200 38.95000 15.44200 1.000 61.27000 116 ALA B CA 1
ATOM 2801 C C . ALA B 1 116 ? -93.20900 37.44100 15.50100 1.000 70.39000 116 ALA B C 1
ATOM 2802 O O . ALA B 1 116 ? -93.91800 36.94800 16.38900 1.000 70.20000 116 ALA B O 1
ATOM 2804 N N . LEU B 1 117 ? -92.60400 36.69000 14.57400 1.000 58.59000 117 LEU B N 1
ATOM 2805 C CA . LEU B 1 117 ? -92.74700 35.23600 14.60300 1.000 57.12000 117 LEU B CA 1
ATOM 2806 C C . LEU B 1 117 ? -92.15700 34.67500 15.88000 1.000 62.68000 117 LEU B C 1
ATOM 2807 O O . LEU B 1 117 ? -92.75700 33.80500 16.52600 1.000 69.86000 117 LEU B O 1
ATOM 2812 N N . ILE B 1 118 ? -90.99500 35.19200 16.27800 1.000 68.71000 118 ILE B N 1
ATOM 2813 C CA . ILE B 1 118 ? -90.36600 34.69500 17.49300 1.000 56.09000 118 ILE B CA 1
ATOM 2814 C C . ILE B 1 118 ? -91.20200 35.05500 18.71800 1.000 65.84000 118 ILE B C 1
ATOM 2815 O O . ILE B 1 118 ? -91.40400 34.22300 19.61100 1.000 72.98000 118 ILE B O 1
ATOM 2820 N N . GLU B 1 119 ? -91.73900 36.27800 18.76900 1.000 67.62000 119 GLU B N 1
ATOM 2821 C CA . GLU B 1 119 ? -92.56000 36.66000 19.91500 1.000 61.73000 119 GLU B CA 1
ATOM 2822 C C . GLU B 1 119 ? -93.79100 35.78100 20.02000 1.000 62.53000 119 GLU B C 1
ATOM 2823 O O . GLU B 1 119 ? -94.05600 35.18800 21.07500 1.000 78.20000 119 GLU B O 1
ATOM 2829 N N . ALA B 1 120 ? -94.55900 35.68900 18.93000 1.000 63.08000 120 ALA B N 1
ATOM 2830 C CA . ALA B 1 120 ? -95.74600 34.84300 18.91300 1.000 60.07000 120 ALA B CA 1
ATOM 2831 C C . ALA B 1 120 ? -95.42100 33.43200 19.37300 1.000 68.08000 120 ALA B C 1
ATOM 2832 O O . ALA B 1 120 ? -96.16200 32.83900 20.16900 1.000 76.17000 120 ALA B O 1
ATOM 2834 N N . TYR B 1 121 ? -94.31800 32.87200 18.87200 1.000 62.06000 121 TYR B N 1
ATOM 2835 C CA . TYR B 1 121 ? -93.92600 31.53100 19.28200 1.000 63.57000 121 TYR B CA 1
ATOM 2836 C C . TYR B 1 121 ? -93.70100 31.46600 20.78500 1.000 64.09000 121 TYR B C 1
ATOM 2837 O O . TYR B 1 121 ? -94.18700 30.54800 21.45800 1.000 75.95000 121 TYR B O 1
ATOM 2846 N N . LEU B 1 122 ? -92.97400 32.44600 21.33300 1.000 66.74000 122 LEU B N 1
ATOM 2847 C CA . LEU B 1 122 ? -92.67100 32.45000 22.76200 1.000 57.91000 122 LEU B CA 1
ATOM 2848 C C . LEU B 1 122 ? -93.91800 32.61700 23.61900 1.000 68.74000 122 LEU B C 1
ATOM 2849 O O . LEU B 1 122 ? -93.88500 32.26200 24.80000 1.000 82.29000 122 LEU B O 1
ATOM 2854 N N . LYS B 1 123 ? -94.99200 33.18700 23.07000 1.000 67.21000 123 LYS B N 1
ATOM 2855 C CA . LYS B 1 123 ? -96.28200 33.28100 23.75200 1.000 67.59000 123 LYS B CA 1
ATOM 2856 C C . LYS B 1 123 ? -97.15800 32.04700 23.58200 1.000 73.67000 123 LYS B C 1
ATOM 2857 O O . LYS B 1 123 ? -98.26700 32.02600 24.12700 1.000 85.65000 123 LYS B O 1
ATOM 2863 N N . GLY B 1 124 ? -96.74000 31.06400 22.79500 1.000 64.27000 124 GLY B N 1
ATOM 2864 C CA . GLY B 1 124 ? -97.53700 29.87800 22.58400 1.000 71.30000 124 GLY B CA 1
ATOM 2865 C C . GLY B 1 124 ? -98.39800 29.86700 21.34400 1.000 70.06000 124 GLY B C 1
ATOM 2866 O O . GLY B 1 124 ? -99.18900 28.93200 21.17500 1.000 85.23000 124 GLY B O 1
ATOM 2867 N N . VAL B 1 125 ? -98.25100 30.84800 20.45600 1.000 62.35000 125 VAL B N 1
ATOM 2868 C CA . VAL B 1 125 ? -98.96800 30.81500 19.18500 1.000 65.43000 125 VAL B CA 1
ATOM 2869 C C . VAL B 1 125 ? -98.38500 29.70400 18.32400 1.000 61.92000 125 VAL B C 1
ATOM 2870 O O . VAL B 1 125 ? -97.16500 29.49100 18.29100 1.000 59.55000 125 VAL B O 1
ATOM 2874 N N . VAL B 1 126 ? -99.25500 28.90400 17.71900 1.000 54.77000 126 VAL B N 1
ATOM 2875 C CA . VAL B 1 126 ? -98.75000 27.81500 16.90200 1.000 56.48000 126 VAL B CA 1
ATOM 2876 C C . VAL B 1 126 ? -98.09500 28.38900 15.64900 1.000 60.76000 126 VAL B C 1
ATOM 2877 O O . VAL B 1 126 ? -98.67400 29.23500 14.94600 1.000 61.20000 126 VAL B O 1
ATOM 2881 N N . ILE B 1 127 ? -96.86100 27.96200 15.39000 1.000 55.41000 127 ILE B N 1
ATOM 2882 C CA . ILE B 1 127 ? -96.16200 28.25400 14.14600 1.000 49.81000 127 ILE B CA 1
ATOM 2883 C C . ILE B 1 127 ? -96.07000 26.94500 13.38100 1.000 53.37000 127 ILE B C 1
ATOM 2884 O O . ILE B 1 127 ? -95.49100 25.96600 13.87200 1.000 59.44000 127 ILE B O 1
ATOM 2889 N N . ALA B 1 128 ? -96.60300 26.93400 12.17300 1.000 53.78000 128 ALA B N 1
ATOM 2890 C CA . ALA B 1 128 ? -96.57600 25.77300 11.31000 1.000 50.24000 128 ALA B CA 1
ATOM 2891 C C . ALA B 1 128 ? -95.87800 26.14500 10.01700 1.000 50.67000 128 ALA B C 1
ATOM 2892 O O . ALA B 1 128 ? -95.89400 27.29700 9.58500 1.000 52.74000 128 ALA B O 1
ATOM 2894 N N . GLY B 1 129 ? -95.30000 25.14900 9.37200 1.000 50.14000 129 GLY B N 1
ATOM 2895 C CA . GLY B 1 129 ? -94.72000 25.37800 8.06900 1.000 52.19000 129 GLY B CA 1
ATOM 2896 C C . GLY B 1 129 ? -94.50200 24.06500 7.36200 1.000 51.55000 129 GLY B C 1
ATOM 2897 O O . GLY B 1 129 ? -94.34800 23.01600 7.99700 1.000 55.92000 129 GLY B O 1
ATOM 2898 N N . THR B 1 130 ? -94.50400 24.13000 6.03500 1.000 50.58000 130 THR B N 1
ATOM 2899 C CA . THR B 1 130 ? -94.36400 22.95200 5.19300 1.000 50.24000 130 THR B CA 1
ATOM 2900 C C . THR B 1 130 ? -93.26800 23.20200 4.16200 1.000 55.90000 130 THR B C 1
ATOM 2901 O O . THR B 1 130 ? -93.08600 24.32900 3.68200 1.000 53.26000 130 THR B O 1
ATOM 2905 N N . SER B 1 131 ? -92.51900 22.15300 3.85200 1.000 51.68000 131 SER B N 1
ATOM 2906 C CA . SER B 1 131 ? -91.47400 22.18100 2.83100 1.000 50.32000 131 SER B CA 1
ATOM 2907 C C . SER B 1 131 ? -90.44300 23.23400 3.23500 1.000 58.89000 131 SER B C 1
ATOM 2908 O O . SER B 1 131 ? -89.79700 23.06500 4.28600 1.000 59.55000 131 SER B O 1
ATOM 2911 N N . ALA B 1 132 ? -90.25100 24.31100 2.46900 1.000 55.44000 132 ALA B N 1
ATOM 2912 C CA . ALA B 1 132 ? -89.28200 25.32000 2.87900 1.000 40.60000 132 ALA B CA 1
ATOM 2913 C C . ALA B 1 132 ? -89.65500 25.92300 4.21900 1.000 46.74000 132 ALA B C 1
ATOM 2914 O O . ALA B 1 132 ? -88.76700 26.20900 5.04500 1.000 55.92000 132 ALA B O 1
ATOM 2916 N N . GLY B 1 133 ? -90.96000 26.07600 4.47400 1.000 50.93000 133 GLY B N 1
ATOM 2917 C CA . GLY B 1 133 ? -91.41100 26.61400 5.74600 1.000 43.85000 133 GLY B CA 1
ATOM 2918 C C . GLY B 1 133 ? -91.11300 25.71600 6.92600 1.000 49.25000 133 GLY B C 1
ATOM 2919 O O . GLY B 1 133 ? -91.16500 26.17100 8.07300 1.000 55.47000 133 GLY B O 1
ATOM 2920 N N . ALA B 1 134 ? -90.79900 24.45000 6.67300 1.000 53.61000 134 ALA B N 1
ATOM 2921 C CA . ALA B 1 134 ? -90.36100 23.56100 7.73600 1.000 40.81000 134 ALA B CA 1
ATOM 2922 C C . ALA B 1 134 ? -88.85400 23.60800 7.90500 1.000 48.39000 134 ALA B C 1
ATOM 2923 O O . ALA B 1 134 ? -88.34200 23.62900 9.03200 1.000 54.25000 134 ALA B O 1
ATOM 2925 N N . SER B 1 135 ? -88.13000 23.63700 6.78900 1.000 51.91000 135 SER B N 1
ATOM 2926 C CA . SER B 1 135 ? -86.68100 23.67800 6.86100 1.000 52.04000 135 SER B CA 1
ATOM 2927 C C . SER B 1 135 ? -86.22000 24.87600 7.66800 1.000 54.84000 135 SER B C 1
ATOM 2928 O O . SER B 1 135 ? -85.25800 24.77500 8.44100 1.000 52.34000 135 SER B O 1
ATOM 2931 N N . VAL B 1 136 ? -86.89600 26.02100 7.51200 1.000 49.89000 136 VAL B N 1
ATOM 2932 C CA . VAL B 1 136 ? -86.38800 27.20700 8.19300 1.000 53.18000 136 VAL B CA 1
ATOM 2933 C C . VAL B 1 136 ? -86.54600 27.16400 9.70000 1.000 53.24000 136 VAL B C 1
ATOM 2934 O O . VAL B 1 136 ? -86.03400 28.06000 10.37900 1.000 65.78000 136 VAL B O 1
ATOM 2938 N N . MET B 1 137 ? -87.21800 26.16400 10.25900 1.000 58.77000 137 MET B N 1
ATOM 2939 C CA . MET B 1 137 ? -87.46100 26.22200 11.69400 1.000 55.32000 137 MET B CA 1
ATOM 2940 C C . MET B 1 137 ? -86.24600 25.85800 12.52700 1.000 54.10000 137 MET B C 1
ATOM 2941 O O . MET B 1 137 ? -86.22600 26.16800 13.72700 1.000 61.26000 137 MET B O 1
ATOM 2946 N N . SER B 1 138 ? -85.24400 25.21600 11.93600 1.000 54.24000 138 SER B N 1
ATOM 2947 C CA . SER B 1 138 ? -84.05000 24.87200 12.68700 1.000 66.11000 138 SER B CA 1
ATOM 2948 C C . SER B 1 138 ? -83.07300 26.06600 12.74900 1.000 62.46000 138 SER B C 1
ATOM 2949 O O . SER B 1 138 ? -83.22600 27.07000 12.04100 1.000 57.70000 138 SER B O 1
ATOM 2952 N N . ASN B 1 139 ? -82.10500 25.99000 13.67900 1.000 66.46000 139 ASN B N 1
ATOM 2953 C CA . ASN B 1 139 ? -81.08000 27.03200 13.73400 1.000 49.64000 139 ASN B CA 1
ATOM 2954 C C . ASN B 1 139 ? -80.24800 27.01800 12.47300 1.000 59.66000 139 ASN B C 1
ATOM 2955 O O . ASN B 1 139 ? -79.97600 28.06700 11.87700 1.000 63.87000 139 ASN B O 1
ATOM 2960 N N . THR B 1 140 ? -79.88700 25.83200 12.02500 1.000 57.86000 140 THR B N 1
ATOM 2961 C CA . THR B 1 140 ? -79.11700 25.66500 10.81100 1.000 62.13000 140 THR B CA 1
ATOM 2962 C C . THR B 1 140 ? -79.91500 24.74100 9.92300 1.000 59.80000 140 THR B C 1
ATOM 2963 O O . THR B 1 140 ? -80.24000 23.62400 10.32900 1.000 62.04000 140 THR B O 1
ATOM 2967 N N . MET B 1 141 ? -80.19600 25.19700 8.71100 1.000 46.60000 141 MET B N 1
ATOM 2968 C CA . MET B 1 141 ? -81.11200 24.52700 7.81600 1.000 58.00000 141 MET B CA 1
ATOM 2969 C C . MET B 1 141 ? -80.36400 24.07200 6.57500 1.000 49.75000 141 MET B C 1
ATOM 2970 O O . MET B 1 141 ? -79.30600 24.61100 6.23800 1.000 59.11000 141 MET B O 1
ATOM 2975 N N . ILE B 1 142 ? -80.90500 23.05100 5.92800 1.000 54.68000 142 ILE B N 1
ATOM 2976 C CA . ILE B 1 142 ? -80.36700 22.53500 4.67600 1.000 55.99000 142 ILE B CA 1
ATOM 2977 C C . ILE B 1 142 ? -80.99400 23.30300 3.52600 1.000 64.44000 142 ILE B C 1
ATOM 2978 O O . ILE B 1 142 ? -82.20800 23.54400 3.52200 1.000 72.95000 142 ILE B O 1
ATOM 2983 N N . VAL B 1 143 ? -80.17700 23.70300 2.55500 1.000 71.16000 143 VAL B N 1
ATOM 2984 C CA . VAL B 1 143 ? -80.65100 24.46000 1.40100 1.000 63.73000 143 VAL B CA 1
ATOM 2985 C C . VAL B 1 143 ? -80.73500 23.54200 0.19100 1.000 54.71000 143 VAL B C 1
ATOM 2986 O O . VAL B 1 143 ? -79.80200 22.77800 -0.08200 1.000 64.57000 143 VAL B O 1
ATOM 2990 N N . ASP B 1 144 ? -81.85600 23.60900 -0.52900 1.000 72.69000 144 ASP B N 1
ATOM 2991 C CA . ASP B 1 144 ? -82.07200 22.76500 -1.70300 1.000 91.51000 144 ASP B CA 1
ATOM 2992 C C . ASP B 1 144 ? -81.45100 23.36900 -2.96000 1.000 93.01000 144 ASP B C 1
ATOM 2993 O O . ASP B 1 144 ? -81.52900 24.57900 -3.19000 1.000 104.41000 144 ASP B O 1
ATOM 2998 N N . GLY B 1 145 ? -80.84300 22.51400 -3.78200 1.000 110.75000 145 GLY B N 1
ATOM 2999 C CA . GLY B 1 145 ? -80.27000 22.94100 -5.05200 1.000 108.02000 145 GLY B CA 1
ATOM 3000 C C . GLY B 1 145 ? -81.11000 22.58000 -6.27100 1.000 110.29000 145 GLY B C 1
ATOM 3001 O O . GLY B 1 145 ? -82.01300 21.73600 -6.20700 1.000 103.72000 145 GLY B O 1
ATOM 3002 N N . ASP B 1 149 ? -77.11700 15.83700 -3.70900 1.000 103.28000 149 ASP B N 1
ATOM 3003 C CA . ASP B 1 149 ? -77.75800 14.80000 -4.51700 1.000 110.91000 149 ASP B CA 1
ATOM 3004 C C . ASP B 1 149 ? -76.90200 13.54100 -4.74200 1.000 110.44000 149 ASP B C 1
ATOM 3005 O O . ASP B 1 149 ? -77.41200 12.43600 -4.52700 1.000 103.93000 149 ASP B O 1
ATOM 3010 N N . PRO B 1 150 ? -75.63400 13.68300 -5.17100 1.000 109.15000 150 PRO B N 1
ATOM 3011 C CA . PRO B 1 150 ? -74.86600 12.48800 -5.55600 1.000 102.90000 150 PRO B CA 1
ATOM 3012 C C . PRO B 1 150 ? -74.78800 11.48200 -4.41900 1.000 98.47000 150 PRO B C 1
ATOM 3013 O O . PRO B 1 150 ? -74.50600 11.82900 -3.27000 1.000 96.34000 150 PRO B O 1
ATOM 3017 N N . ALA B 1 151 ? -74.99600 10.21800 -4.77000 1.000 102.20000 151 ALA B N 1
ATOM 3018 C CA . ALA B 1 151 ? -75.10500 9.16800 -3.77100 1.000 83.19000 151 ALA B CA 1
ATOM 3019 C C . ALA B 1 151 ? -73.78200 8.95700 -3.04700 1.000 76.22000 151 ALA B C 1
ATOM 3020 O O . ALA B 1 151 ? -72.71500 8.91600 -3.66900 1.000 79.59000 151 ALA B O 1
ATOM 3022 N N . ARG B 1 152 ? -73.87100 8.77800 -1.72600 1.000 62.81000 152 ARG B N 1
ATOM 3023 C CA . ARG B 1 152 ? -72.78000 8.41600 -0.82100 1.000 65.28000 152 ARG B CA 1
ATOM 3024 C C . ARG B 1 152 ? -71.75400 9.53300 -0.63000 1.000 58.79000 152 ARG B C 1
ATOM 3025 O O . ARG B 1 152 ? -70.75500 9.33500 0.08200 1.000 60.70000 152 ARG B O 1
ATOM 3033 N N . LYS B 1 153 ? -72.01500 10.72900 -1.15400 1.000 73.02000 153 LYS B N 1
ATOM 3034 C CA . LYS B 1 153 ? -71.11400 11.86900 -1.07000 1.000 62.12000 153 LYS B CA 1
ATOM 3035 C C . LYS B 1 153 ? -71.79100 13.00300 -0.31600 1.000 76.30000 153 LYS B C 1
ATOM 3036 O O . LYS B 1 153 ? -73.02100 13.04600 -0.19800 1.000 80.93000 153 LYS B O 1
ATOM 3042 N N . CYS B 1 154 ? -70.98600 13.94500 0.17900 1.000 66.58000 154 CYS B N 1
ATOM 3043 C CA . CYS B 1 154 ? -71.51400 15.12500 0.86000 1.000 59.92000 154 CYS B CA 1
ATOM 3044 C C . CYS B 1 154 ? -71.32400 16.34800 -0.02900 1.000 52.51000 154 CYS B C 1
ATOM 3045 O O . CYS B 1 154 ? -70.20000 16.80200 -0.25400 1.000 83.28000 154 CYS B O 1
ATOM 3048 N N . THR B 1 155 ? -72.42400 16.84600 -0.56300 1.000 67.14000 155 THR B N 1
ATOM 3049 C CA . THR B 1 155 ? -72.48100 18.08200 -1.32500 1.000 63.59000 155 THR B CA 1
ATOM 3050 C C . THR B 1 155 ? -73.48200 19.00100 -0.64700 1.000 64.98000 155 THR B C 1
ATOM 3051 O O . THR B 1 155 ? -74.30700 19.66100 -1.27800 1.000 74.69000 155 THR B O 1
ATOM 3055 N N . LEU B 1 156 ? -73.44300 18.97400 0.67300 1.000 75.10000 156 LEU B N 1
ATOM 3056 C CA . LEU B 1 156 ? -74.44000 19.61400 1.51200 1.000 67.68000 156 LEU B CA 1
ATOM 3057 C C . LEU B 1 156 ? -74.17400 21.10700 1.61700 1.000 59.54000 156 LEU B C 1
ATOM 3058 O O . LEU B 1 156 ? -73.04600 21.52400 1.89500 1.000 69.92000 156 LEU B O 1
ATOM 3063 N N . LYS B 1 157 ? -75.21400 21.91300 1.43400 1.000 71.31000 157 LYS B N 1
ATOM 3064 C CA . LYS B 1 157 ? -75.13900 23.33900 1.72200 1.000 57.26000 157 LYS B CA 1
ATOM 3065 C C . LYS B 1 157 ? -76.10900 23.67200 2.84400 1.000 55.16000 157 LYS B C 1
ATOM 3066 O O . LYS B 1 157 ? -77.29500 23.32700 2.76800 1.000 58.90000 157 LYS B O 1
ATOM 3072 N N . MET B 1 158 ? -75.62000 24.38500 3.85700 1.000 60.08000 158 MET B N 1
ATOM 3073 C CA . MET B 1 158 ? -76.45200 24.78600 4.98000 1.000 51.72000 158 MET B CA 1
ATOM 3074 C C . MET B 1 158 ? -76.40700 26.29400 5.16900 1.000 52.20000 158 MET B C 1
ATOM 3075 O O . MET B 1 158 ? -75.55700 26.98900 4.60800 1.000 67.16000 158 MET B O 1
ATOM 3080 N N . ALA B 1 159 ? -77.38100 26.79200 5.93000 1.000 58.66000 159 ALA B N 1
ATOM 3081 C CA . ALA B 1 159 ? -77.54700 28.22100 6.15000 1.000 48.86000 159 ALA B CA 1
ATOM 3082 C C . ALA B 1 159 ? -78.27300 28.45600 7.47400 1.000 55.33000 159 ALA B C 1
ATOM 3083 O O . ALA B 1 159 ? -78.82500 27.53700 8.07200 1.000 65.64000 159 ALA B O 1
ATOM 3085 N N . SER B 1 160 ? -78.26900 29.69800 7.93500 1.000 57.56000 160 SER B N 1
ATOM 3086 C CA . SER B 1 160 ? -78.98600 30.02900 9.16000 1.000 58.69000 160 SER B CA 1
ATOM 3087 C C . SER B 1 160 ? -80.48000 30.00700 8.90600 1.000 58.53000 160 SER B C 1
ATOM 3088 O O . SER B 1 160 ? -80.94400 30.46400 7.86000 1.000 67.11000 160 SER B O 1
ATOM 3091 N N . GLY B 1 161 ? -81.24000 29.49300 9.87600 1.000 53.95000 161 GLY B N 1
ATOM 3092 C CA . GLY B 1 161 ? -82.68000 29.50600 9.82500 1.000 49.48000 161 GLY B CA 1
ATOM 3093 C C . GLY B 1 161 ? -83.27000 30.44200 10.85900 1.000 50.25000 161 GLY B C 1
ATOM 3094 O O . GLY B 1 161 ? -82.60600 31.36200 11.35100 1.000 65.17000 161 GLY B O 1
ATOM 3095 N N . LEU B 1 162 ? -84.54500 30.20300 11.19700 1.000 55.86000 162 LEU B N 1
ATOM 3096 C CA . LEU B 1 162 ? -85.20400 30.97700 12.24700 1.000 47.40000 162 LEU B CA 1
ATOM 3097 C C . LEU B 1 162 ? -84.83100 30.51200 13.63900 1.000 53.03000 162 LEU B C 1
ATOM 3098 O O . LEU B 1 162 ? -84.89900 31.30200 14.58600 1.000 62.57000 162 LEU B O 1
ATOM 3103 N N . GLY B 1 163 ? -84.51000 29.23300 13.79900 1.000 52.66000 163 GLY B N 1
ATOM 3104 C CA . GLY B 1 163 ? -84.11600 28.74400 15.10100 1.000 49.82000 163 GLY B CA 1
ATOM 3105 C C . GLY B 1 163 ? -85.25100 28.57100 16.07900 1.000 54.67000 163 GLY B C 1
ATOM 3106 O O . GLY B 1 163 ? -85.03800 28.70600 17.28900 1.000 70.05000 163 GLY B O 1
ATOM 3107 N N . LEU B 1 164 ? -86.44600 28.21600 15.60300 1.000 55.62000 164 LEU B N 1
ATOM 3108 C CA . LEU B 1 164 ? -87.52800 27.91900 16.53500 1.000 56.18000 164 LEU B CA 1
ATOM 3109 C C . LEU B 1 164 ? -87.34000 26.56300 17.21300 1.000 52.18000 164 LEU B C 1
ATOM 3110 O O . LEU B 1 164 ? -87.81100 26.36900 18.33900 1.000 69.34000 164 LEU B O 1
ATOM 3115 N N . LEU B 1 165 ? -86.66100 25.62700 16.54500 1.000 59.53000 165 LEU B N 1
ATOM 3116 C CA . LEU B 1 165 ? -86.33200 24.29600 17.06100 1.000 47.52000 165 LEU B CA 1
ATOM 3117 C C . LEU B 1 165 ? -84.81400 24.24200 17.21500 1.000 56.35000 165 LEU B C 1
ATOM 3118 O O . LEU B 1 165 ? -84.08500 24.21300 16.21400 1.000 60.33000 165 LEU B O 1
ATOM 3123 N N . GLU B 1 166 ? -84.33000 24.24200 18.46200 1.000 67.00000 166 GLU B N 1
ATOM 3124 C CA . GLU B 1 166 ? -82.95100 24.66700 18.69700 1.000 72.89000 166 GLU B CA 1
ATOM 3125 C C . GLU B 1 166 ? -81.90800 23.63300 18.28200 1.000 78.22000 166 GLU B C 1
ATOM 3126 O O . GLU B 1 166 ? -80.85400 24.00500 17.75000 1.000 97.86000 166 GLU B O 1
ATOM 3132 N N . GLU B 1 167 ? -82.13200 22.34800 18.53200 1.000 55.92000 167 GLU B N 1
ATOM 3133 C CA . GLU B 1 167 ? -80.98500 21.46200 18.29500 1.000 58.86000 167 GLU B CA 1
ATOM 3134 C C . GLU B 1 167 ? -81.30600 20.38900 17.27000 1.000 56.43000 167 GLU B C 1
ATOM 3135 O O . GLU B 1 167 ? -81.06800 19.20100 17.49800 1.000 55.67000 167 GLU B O 1
ATOM 3141 N N . ALA B 1 168 ? -81.82600 20.80400 16.12800 1.000 54.07000 168 ALA B N 1
ATOM 3142 C CA . ALA B 1 168 ? -82.28900 19.84900 15.14900 1.000 44.29000 168 ALA B CA 1
ATOM 3143 C C . ALA B 1 168 ? -82.02400 20.38000 13.75400 1.000 50.20000 168 ALA B C 1
ATOM 3144 O O . ALA B 1 168 ? -82.01900 21.58900 13.52900 1.000 59.37000 168 ALA B O 1
ATOM 3146 N N . ILE B 1 169 ? -81.81800 19.46000 12.81900 1.000 54.39000 169 ILE B N 1
ATOM 3147 C CA . ILE B 1 169 ? -81.78000 19.76600 11.39600 1.000 51.46000 169 ILE B CA 1
ATOM 3148 C C . ILE B 1 169 ? -83.01400 19.10900 10.80400 1.000 58.93000 169 ILE B C 1
ATOM 3149 O O . ILE B 1 169 ? -83.17100 17.88600 10.91000 1.000 63.97000 169 ILE B O 1
ATOM 3154 N N . ILE B 1 170 ? -83.85800 19.89000 10.14900 1.000 51.82000 170 ILE B N 1
ATOM 3155 C CA . ILE B 1 170 ? -85.09600 19.39800 9.56300 1.000 49.56000 170 ILE B CA 1
ATOM 3156 C C . ILE B 1 170 ? -84.88600 19.21300 8.07100 1.000 52.22000 170 ILE B C 1
ATOM 3157 O O . ILE B 1 170 ? -84.40700 20.12700 7.38700 1.000 65.22000 170 ILE B O 1
ATOM 3162 N N . ASP B 1 171 ? -85.21300 18.03100 7.56300 1.000 51.34000 171 ASP B N 1
ATOM 3163 C CA . ASP B 1 171 ? -85.22500 17.80500 6.12500 1.000 49.38000 171 ASP B CA 1
ATOM 3164 C C . ASP B 1 171 ? -86.61000 17.31300 5.73200 1.000 53.45000 171 ASP B C 1
ATOM 3165 O O . ASP B 1 171 ? -87.27900 16.62500 6.50700 1.000 55.62000 171 ASP B O 1
ATOM 3170 N N . GLN B 1 172 ? -87.06600 17.71600 4.55700 1.000 60.17000 172 GLN B N 1
ATOM 3171 C CA . GLN B 1 172 ? -88.44500 17.48600 4.16600 1.000 52.76000 172 GLN B CA 1
ATOM 3172 C C . GLN B 1 172 ? -88.47900 16.67500 2.86600 1.000 58.86000 172 GLN B C 1
ATOM 3173 O O . GLN B 1 172 ? -87.43400 16.36400 2.28800 1.000 57.56000 172 GLN B O 1
ATOM 3179 N N . HIS B 1 173 ? -89.69500 16.38100 2.37500 1.000 50.65000 173 HIS B N 1
ATOM 3180 C CA . HIS B 1 173 ? -89.87500 15.54500 1.17700 1.000 47.02000 173 HIS B CA 1
ATOM 3181 C C . HIS B 1 173 ? -88.97600 14.32100 1.24900 1.000 49.45000 173 HIS B C 1
ATOM 3182 O O . HIS B 1 173 ? -88.40300 13.87900 0.25200 1.000 58.53000 173 HIS B O 1
ATOM 3189 N N . PHE B 1 174 ? -88.88600 13.73800 2.44200 1.000 47.98000 174 PHE B N 1
ATOM 3190 C CA . PHE B 1 174 ? -87.74100 12.89300 2.76800 1.000 52.44000 174 PHE B CA 1
ATOM 3191 C C . PHE B 1 174 ? -87.69100 11.57800 2.00400 1.000 57.39000 174 PHE B C 1
ATOM 3192 O O . PHE B 1 174 ? -86.65100 10.91200 2.03500 1.000 75.11000 174 PHE B O 1
ATOM 3200 N N . ASP B 1 175 ? -88.76100 11.17900 1.33600 1.000 76.75000 175 ASP B N 1
ATOM 3201 C CA . ASP B 1 175 ? -88.74300 9.99000 0.49400 1.000 55.24000 175 ASP B CA 1
ATOM 3202 C C . ASP B 1 175 ? -88.19300 10.26700 -0.89100 1.000 68.25000 175 ASP B C 1
ATOM 3203 O O . ASP B 1 175 ? -88.42900 9.46500 -1.79400 1.000 88.04000 175 ASP B O 1
ATOM 3208 N N . GLN B 1 176 ? -87.37400 11.30500 -1.05600 1.000 89.65000 176 GLN B N 1
ATOM 3209 C CA . GLN B 1 176 ? -86.76000 11.62200 -2.33500 1.000 68.91000 176 GLN B CA 1
ATOM 3210 C C . GLN B 1 176 ? -85.31300 11.17500 -2.28600 1.000 68.31000 176 GLN B C 1
ATOM 3211 O O . GLN B 1 176 ? -84.67300 11.17900 -1.22500 1.000 73.70000 176 GLN B O 1
ATOM 3217 N N . ARG B 1 177 ? -84.80800 10.76000 -3.44500 1.000 86.75000 177 ARG B N 1
ATOM 3218 C CA . ARG B 1 177 ? -83.49300 10.14100 -3.48900 1.000 94.83000 177 ARG B CA 1
ATOM 3219 C C . ARG B 1 177 ? -82.45000 11.09300 -2.93000 1.000 90.41000 177 ARG B C 1
ATOM 3220 O O . ARG B 1 177 ? -82.39400 12.26800 -3.30700 1.000 81.00000 177 ARG B O 1
ATOM 3228 N N . GLY B 1 178 ? -81.64700 10.59300 -1.99800 1.000 93.09000 178 GLY B N 1
ATOM 3229 C CA . GLY B 1 178 ? -80.53800 11.35300 -1.48200 1.000 87.25000 178 GLY B CA 1
ATOM 3230 C C . GLY B 1 178 ? -80.82200 12.16400 -0.23800 1.000 89.77000 178 GLY B C 1
ATOM 3231 O O . GLY B 1 178 ? -79.86200 12.66500 0.37600 1.000 86.34000 178 GLY B O 1
ATOM 3232 N N . ARG B 1 179 ? -82.09700 12.32100 0.16300 1.000 81.24000 179 ARG B N 1
ATOM 3233 C CA . ARG B 1 179 ? -82.35700 13.12500 1.35500 1.000 59.26000 179 ARG B CA 1
ATOM 3234 C C . ARG B 1 179 ? -81.76700 12.44100 2.57900 1.000 59.37000 179 ARG B C 1
ATOM 3235 O O . ARG B 1 179 ? -81.12500 13.09000 3.41600 1.000 66.69000 179 ARG B O 1
ATOM 3243 N N . PHE B 1 180 ? -81.87700 11.11700 2.64800 1.000 60.22000 180 PHE B N 1
ATOM 3244 C CA . PHE B 1 180 ? -81.29300 10.42500 3.78500 1.000 48.39000 180 PHE B CA 1
ATOM 3245 C C . PHE B 1 180 ? -79.78700 10.63600 3.82700 1.000 54.98000 180 PHE B C 1
ATOM 3246 O O . PHE B 1 180 ? -79.21900 10.90100 4.89600 1.000 67.59000 180 PHE B O 1
ATOM 3254 N N . GLY B 1 181 ? -79.12300 10.54200 2.67300 1.000 56.21000 181 GLY B N 1
ATOM 3255 C CA . GLY B 1 181 ? -77.68100 10.72300 2.65100 1.000 57.27000 181 GLY B CA 1
ATOM 3256 C C . GLY B 1 181 ? -77.23900 12.11500 3.07300 1.000 61.37000 181 GLY B C 1
ATOM 3257 O O . GLY B 1 181 ? -76.26900 12.26700 3.82700 1.000 58.14000 181 GLY B O 1
ATOM 3258 N N . ARG B 1 182 ? -77.95100 13.15300 2.62400 1.000 44.11000 182 ARG B N 1
ATOM 3259 C CA . ARG B 1 182 ? -77.47800 14.47700 3.00000 1.000 45.92000 182 ARG B CA 1
ATOM 3260 C C . ARG B 1 182 ? -77.80100 14.80100 4.45300 1.000 57.83000 182 ARG B C 1
ATOM 3261 O O . ARG B 1 182 ? -76.99900 15.45800 5.12900 1.000 55.57000 182 ARG B O 1
ATOM 3269 N N . LEU B 1 183 ? -78.94600 14.34000 4.96600 1.000 55.57000 183 LEU B N 1
ATOM 3270 C CA . LEU B 1 183 ? -79.22000 14.56100 6.38100 1.000 45.78000 183 LEU B CA 1
ATOM 3271 C C . LEU B 1 183 ? -78.20100 13.81900 7.23100 1.000 53.11000 183 LEU B C 1
ATOM 3272 O O . LEU B 1 183 ? -77.77500 14.30200 8.29000 1.000 56.70000 183 LEU B O 1
ATOM 3277 N N . LEU B 1 184 ? -77.77600 12.65000 6.76700 1.000 51.09000 184 LEU B N 1
ATOM 3278 C CA . LEU B 1 184 ? -76.71800 11.93000 7.45600 1.000 43.42000 184 LEU B CA 1
ATOM 3279 C C . LEU B 1 184 ? -75.40700 12.70900 7.40300 1.000 56.06000 184 LEU B C 1
ATOM 3280 O O . LEU B 1 184 ? -74.66900 12.75100 8.39700 1.000 57.50000 184 LEU B O 1
ATOM 3285 N N . CYS B 1 185 ? -75.09400 13.34000 6.25900 1.000 63.41000 185 CYS B N 1
ATOM 3286 C CA . CYS B 1 185 ? -73.90800 14.20400 6.19600 1.000 63.03000 185 CYS B CA 1
ATOM 3287 C C . CYS B 1 185 ? -74.00400 15.33200 7.21600 1.000 58.03000 185 CYS B C 1
ATOM 3288 O O . CYS B 1 185 ? -73.04500 15.61100 7.94600 1.000 58.91000 185 CYS B O 1
ATOM 3291 N N . GLY B 1 186 ? -75.16500 15.98600 7.28500 1.000 49.20000 186 GLY B N 1
ATOM 3292 C CA . GLY B 1 186 ? -75.31800 17.09700 8.21400 1.000 46.38000 186 GLY B CA 1
ATOM 3293 C C . GLY B 1 186 ? -75.13100 16.66800 9.65400 1.000 49.83000 186 GLY B C 1
ATOM 3294 O O . GLY B 1 186 ? -74.37700 17.29300 10.40700 1.000 63.20000 186 GLY B O 1
ATOM 3295 N N . VAL B 1 187 ? -75.74100 15.54400 10.03300 1.000 45.61000 187 VAL B N 1
ATOM 3296 C CA . VAL B 1 187 ? -75.57900 15.05500 11.39800 1.000 48.17000 187 VAL B CA 1
ATOM 3297 C C . VAL B 1 187 ? -74.12900 14.67500 11.65000 1.000 47.83000 187 VAL B C 1
ATOM 3298 O O . VAL B 1 187 ? -73.59200 14.91100 12.73900 1.000 57.51000 187 VAL B O 1
ATOM 3302 N N . ALA B 1 188 ? -73.46700 14.08900 10.65000 1.000 53.13000 188 ALA B N 1
ATOM 3303 C CA . ALA B 1 188 ? -72.05200 13.74200 10.79700 1.000 50.41000 188 ALA B CA 1
ATOM 3304 C C . ALA B 1 188 ? -71.20200 14.97400 11.05800 1.000 51.66000 188 ALA B C 1
ATOM 3305 O O . ALA B 1 188 ? -70.23600 14.91800 11.82700 1.000 59.44000 188 ALA B O 1
ATOM 3307 N N . GLU B 1 189 ? -71.52000 16.08700 10.39200 1.000 66.12000 189 GLU B N 1
ATOM 3308 C CA . GLU B 1 189 ? -70.73900 17.30800 10.57500 1.000 50.90000 189 GLU B CA 1
ATOM 3309 C C . GLU B 1 189 ? -70.83000 17.82900 12.00600 1.000 53.88000 189 GLU B C 1
ATOM 3310 O O . GLU B 1 189 ? -69.84500 18.35200 12.54000 1.000 64.81000 189 GLU B O 1
ATOM 3316 N N . ASN B 1 190 ? -71.99400 17.70700 12.64500 1.000 50.07000 190 ASN B N 1
ATOM 3317 C CA . ASN B 1 190 ? -72.15400 18.15700 14.03000 1.000 46.45000 190 ASN B CA 1
ATOM 3318 C C . ASN B 1 190 ? -73.14900 17.24500 14.72300 1.000 54.07000 190 ASN B C 1
ATOM 3319 O O . ASN B 1 190 ? -74.35700 17.51800 14.74300 1.000 54.86000 190 ASN B O 1
ATOM 3324 N N . PRO B 1 191 ? -72.68000 16.14500 15.31400 1.000 53.19000 191 PRO B N 1
ATOM 3325 C CA . PRO B 1 191 ? -73.61100 15.20400 15.96900 1.000 53.61000 191 PRO B CA 1
ATOM 3326 C C . PRO B 1 191 ? -74.42200 15.80600 17.09800 1.000 55.99000 191 PRO B C 1
ATOM 3327 O O . PRO B 1 191 ? -75.35100 15.15100 17.59100 1.000 62.80000 191 PRO B O 1
ATOM 3331 N N . HIS B 1 192 ? -74.14300 17.04400 17.49100 1.000 56.62000 192 HIS B N 1
ATOM 3332 C CA . HIS B 1 192 ? -74.97700 17.68300 18.49600 1.000 50.20000 192 HIS B CA 1
ATOM 3333 C C . HIS B 1 192 ? -76.39300 17.83500 17.98400 1.000 47.97000 192 HIS B C 1
ATOM 3334 O O . HIS B 1 192 ? -77.34800 17.85200 18.77300 1.000 51.67000 192 HIS B O 1
ATOM 3341 N N . MET B 1 193 ? -76.54700 17.92600 16.66400 1.000 50.74000 193 MET B N 1
ATOM 3342 C CA . MET B 1 193 ? -77.83600 18.20800 16.05400 1.000 51.08000 193 MET B CA 1
ATOM 3343 C C . MET B 1 193 ? -78.58300 16.91500 15.76900 1.000 55.49000 193 MET B C 1
ATOM 3344 O O . MET B 1 193 ? -78.00600 15.93300 15.28700 1.000 59.99000 193 MET B O 1
ATOM 3349 N N . LEU B 1 194 ? -79.87200 16.92300 16.07400 1.000 51.98000 194 LEU B N 1
ATOM 3350 C CA . LEU B 1 194 ? -80.72900 15.79000 15.78900 1.000 44.60000 194 LEU B CA 1
ATOM 3351 C C . LEU B 1 194 ? -81.22500 15.93000 14.36000 1.000 52.07000 194 LEU B C 1
ATOM 3352 O O . LEU B 1 194 ? -81.73300 16.99000 13.98200 1.000 49.93000 194 LEU B O 1
ATOM 3357 N N . GLY B 1 195 ? -81.08500 14.87700 13.56400 1.000 46.76000 195 GLY B N 1
ATOM 3358 C CA . GLY B 1 195 ? -81.57000 14.91200 12.20000 1.000 45.95000 195 GLY B CA 1
ATOM 3359 C C . GLY B 1 195 ? -83.01100 14.45500 12.19400 1.000 48.84000 195 GLY B C 1
ATOM 3360 O O . GLY B 1 195 ? -83.33800 13.40600 12.75100 1.000 57.65000 195 GLY B O 1
ATOM 3361 N N . ILE B 1 196 ? -83.87500 15.25800 11.59200 1.000 51.09000 196 ILE B N 1
ATOM 3362 C CA . ILE B 1 196 ? -85.29000 14.94500 11.47300 1.000 44.52000 196 ILE B CA 1
ATOM 3363 C C . ILE B 1 196 ? -85.65800 15.02200 10.00700 1.000 46.76000 196 ILE B C 1
ATOM 3364 O O . ILE B 1 196 ? -85.70800 16.10400 9.42400 1.000 52.88000 196 ILE B O 1
ATOM 3369 N N . GLY B 1 197 ? -85.89500 13.84700 9.38000 1.000 46.47000 197 GLY B N 1
ATOM 3370 C CA . GLY B 1 197 ? -86.33800 13.79600 8.01100 1.000 45.90000 197 GLY B CA 1
ATOM 3371 C C . GLY B 1 197 ? -87.81500 13.46600 7.96800 1.000 43.69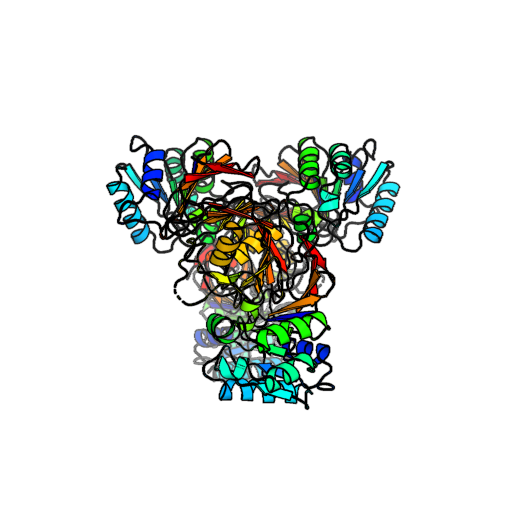000 197 GLY B C 1
ATOM 3372 O O . GLY B 1 197 ? -88.24000 12.43600 8.48300 1.000 57.73000 197 GLY B O 1
ATOM 3373 N N . ILE B 1 198 ? -88.59100 14.33900 7.34100 1.000 44.43000 198 ILE B N 1
ATOM 3374 C CA . ILE B 1 198 ? -90.04600 14.25300 7.35600 1.000 40.19000 198 ILE B CA 1
ATOM 3375 C C . ILE B 1 198 ? -90.54700 13.90700 5.96100 1.000 49.43000 198 ILE B C 1
ATOM 3376 O O . ILE B 1 198 ? -90.19500 14.58000 4.98400 1.000 52.39000 198 ILE B O 1
ATOM 3381 N N . ASP B 1 199 ? -91.35400 12.85300 5.86000 1.000 47.72000 199 ASP B N 1
ATOM 3382 C CA . ASP B 1 199 ? -91.90800 12.45400 4.57300 1.000 51.14000 199 ASP B CA 1
ATOM 3383 C C . ASP B 1 199 ? -92.97600 13.44900 4.10800 1.000 42.90000 199 ASP B C 1
ATOM 3384 O O . ASP B 1 199 ? -93.51200 14.23800 4.89200 1.000 53.19000 199 ASP B O 1
ATOM 3389 N N . GLU B 1 200 ? -93.33700 13.35900 2.82500 1.000 50.93000 200 GLU B N 1
ATOM 3390 C CA . GLU B 1 200 ? -94.45000 14.14500 2.30200 1.000 45.49000 200 GLU B CA 1
ATOM 3391 C C . GLU B 1 200 ? -95.75800 13.74000 2.98100 1.000 48.36000 200 GLU B C 1
ATOM 3392 O O . GLU B 1 200 ? -95.94900 12.58600 3.36900 1.000 61.32000 200 GLU B O 1
ATOM 3398 N N . ASP B 1 201 ? -96.66200 14.70700 3.12600 1.000 56.22000 201 ASP B N 1
ATOM 3399 C CA . ASP B 1 201 ? -97.95400 14.50000 3.79500 1.000 60.12000 201 ASP B CA 1
ATOM 3400 C C . ASP B 1 201 ? -97.76500 13.85600 5.16800 1.000 59.90000 201 ASP B C 1
ATOM 3401 O O . ASP B 1 201 ? -98.57200 13.04000 5.61500 1.000 69.97000 201 ASP B O 1
ATOM 3406 N N . THR B 1 202 ? -96.69400 14.24800 5.84900 1.000 57.63000 202 THR B N 1
ATOM 3407 C CA . THR B 1 202 ? -96.36200 13.77100 7.18400 1.000 51.48000 202 THR B CA 1
ATOM 3408 C C . THR B 1 202 ? -95.80400 14.95800 7.95300 1.000 58.00000 202 THR B C 1
ATOM 3409 O O . THR B 1 202 ? -95.22200 15.86800 7.36100 1.000 55.40000 202 THR B O 1
ATOM 3413 N N . ALA B 1 203 ? -95.96600 14.94700 9.27200 1.000 50.88000 203 ALA B N 1
ATOM 3414 C CA . ALA B 1 203 ? -95.59800 16.10400 10.06900 1.000 40.92000 203 ALA B CA 1
ATOM 3415 C C . ALA B 1 203 ? -95.21600 15.67500 11.47400 1.000 49.22000 203 ALA B C 1
ATOM 3416 O O . ALA B 1 203 ? -95.53900 14.57500 11.92500 1.000 52.92000 203 ALA B O 1
ATOM 3418 N N . ILE B 1 204 ? -94.54400 16.57300 12.17800 1.000 59.37000 204 ILE B N 1
ATOM 3419 C CA . ILE B 1 204 ? -94.37700 16.42100 13.61300 1.000 51.45000 204 ILE B CA 1
ATOM 3420 C C . ILE B 1 204 ? -95.02800 17.60900 14.29600 1.000 54.62000 204 ILE B C 1
ATOM 3421 O O . ILE B 1 204 ? -94.95300 18.74700 13.81500 1.000 57.06000 204 ILE B O 1
ATOM 3426 N N . ARG B 1 205 ? -95.69600 17.32800 15.40400 1.000 55.04000 205 ARG B N 1
ATOM 3427 C CA . ARG B 1 205 ? -96.21000 18.34700 16.29300 1.000 49.43000 205 ARG B CA 1
ATOM 3428 C C . ARG B 1 205 ? -95.27500 18.41500 17.48200 1.000 53.64000 205 ARG B C 1
ATOM 3429 O O . ARG B 1 205 ? -95.13200 17.43000 18.21500 1.000 54.42000 205 ARG B O 1
ATOM 3437 N N . VAL B 1 206 ? -94.63500 19.56200 17.65700 1.000 51.84000 206 VAL B N 1
ATOM 3438 C CA . VAL B 1 206 ? -93.69500 19.78400 18.73900 1.000 54.05000 206 VAL B CA 1
ATOM 3439 C C . VAL B 1 206 ? -94.42000 20.57800 19.81600 1.000 52.45000 206 VAL B C 1
ATOM 3440 O O . VAL B 1 206 ? -95.08100 21.58500 19.52000 1.000 55.76000 206 VAL B O 1
ATOM 3444 N N . TYR B 1 207 ? -94.34300 20.08900 21.05900 1.000 58.03000 207 TYR B N 1
ATOM 3445 C CA . TYR B 1 207 ? -94.93900 20.54600 22.29800 1.000 55.87000 207 TYR B CA 1
ATOM 3446 C C . TYR B 1 207 ? -93.92600 21.31000 23.14500 1.000 60.64000 207 TYR B C 1
ATOM 3447 O O . TYR B 1 207 ? -92.71600 21.05200 23.06600 1.000 56.31000 207 TYR B O 1
ATOM 3456 N N . PRO B 1 208 ? -94.40100 22.23900 23.98300 1.000 66.44000 208 PRO B N 1
ATOM 3457 C CA . PRO B 1 208 ? -93.46900 23.02300 24.81300 1.000 52.29000 208 PRO B CA 1
ATOM 3458 C C . PRO B 1 208 ? -92.57500 22.18700 25.71800 1.000 58.20000 208 PRO B C 1
ATOM 3459 O O . PRO B 1 208 ? -91.51600 22.68300 26.12700 1.000 64.33000 208 PRO B O 1
ATOM 3463 N N . ASP B 1 209 ? -92.92900 20.93900 26.02900 1.000 59.42000 209 ASP B N 1
ATOM 3464 C CA . ASP B 1 209 ? -92.09600 20.12200 26.90900 1.000 58.53000 209 ASP B CA 1
ATOM 3465 C C . ASP B 1 209 ? -91.02200 19.35600 26.15000 1.000 63.68000 209 ASP B C 1
ATOM 3466 O O . ASP B 1 209 ? -90.41400 18.43700 26.71300 1.000 69.70000 209 ASP B O 1
ATOM 3471 N N . ALA B 1 210 ? -90.76300 19.74600 24.89700 1.000 60.69000 210 ALA B N 1
ATOM 3472 C CA . ALA B 1 210 ? -89.68800 19.19300 24.07000 1.000 59.19000 210 ALA B CA 1
ATOM 3473 C C . ALA B 1 210 ? -89.93300 17.72900 23.69300 1.000 69.63000 210 ALA B C 1
ATOM 3474 O O . ALA B 1 210 ? -88.98900 16.94600 23.56200 1.000 72.05000 210 ALA B O 1
ATOM 3476 N N . HIS B 1 211 ? -91.18900 17.36800 23.43500 1.000 60.00000 211 HIS B N 1
ATOM 3477 C CA . HIS B 1 211 ? -91.47300 16.08700 22.81300 1.000 57.12000 211 HIS B CA 1
ATOM 3478 C C . HIS B 1 211 ? -92.31000 16.38700 21.58400 1.000 62.72000 211 HIS B C 1
ATOM 3479 O O . HIS B 1 211 ? -92.96900 17.43000 21.51200 1.000 61.22000 211 HIS B O 1
ATOM 3486 N N . PHE B 1 212 ? -92.25000 15.50200 20.59300 1.000 55.82000 212 PHE B N 1
ATOM 3487 C CA . PHE B 1 212 ? -93.09800 15.68900 19.42200 1.000 52.41000 212 PHE B CA 1
ATOM 3488 C C . PHE B 1 212 ? -93.79400 14.38700 19.05700 1.000 50.98000 212 PHE B C 1
ATOM 3489 O O . PHE B 1 212 ? -93.37200 13.29800 19.44400 1.000 56.08000 212 PHE B O 1
ATOM 3497 N N . GLU B 1 213 ? -94.90300 14.54000 18.34100 1.000 50.28000 213 GLU B N 1
ATOM 3498 C CA . GLU B 1 213 ? -95.74400 13.44600 17.88500 1.000 53.52000 213 GLU B CA 1
ATOM 3499 C C . GLU B 1 213 ? -95.82500 13.45400 16.36800 1.000 50.14000 213 GLU B C 1
ATOM 3500 O O . GLU B 1 213 ? -95.92900 14.51800 15.75900 1.000 57.15000 213 GLU B O 1
ATOM 3506 N N . VAL B 1 214 ? -95.82800 12.28100 15.75300 1.000 58.13000 214 VAL B N 1
ATOM 3507 C CA . VAL B 1 214 ? -95.95900 12.18200 14.30400 1.000 54.38000 214 VAL B CA 1
ATOM 3508 C C . VAL B 1 214 ? -97.43400 12.20500 13.92700 1.000 54.83000 214 VAL B C 1
ATOM 3509 O O . VAL B 1 214 ? -98.26000 11.55200 14.57300 1.000 63.12000 214 VAL B O 1
ATOM 3513 N N . VAL B 1 215 ? -97.76400 12.98700 12.89800 1.000 48.93000 215 VAL B N 1
ATOM 3514 C CA . VAL B 1 215 ? -99.11600 13.12000 12.36700 1.000 51.63000 215 VAL B CA 1
ATOM 3515 C C . VAL B 1 215 ? -99.03400 12.85700 10.86900 1.000 53.31000 215 VAL B C 1
ATOM 3516 O O . VAL B 1 215 ? -98.19300 13.45000 10.19100 1.000 65.56000 215 VAL B O 1
ATOM 3520 N N . GLY B 1 216 ? -99.87500 11.97300 10.33700 1.000 66.84000 216 GLY B N 1
ATOM 3521 C CA . GLY B 1 216 ? -99.86900 11.94700 8.88700 1.000 44.56000 216 GLY B CA 1
ATOM 3522 C C . GLY B 1 216 ? -99.68300 10.56800 8.28300 1.000 53.93000 216 GLY B C 1
ATOM 3523 O O . GLY B 1 216 ? -99.69100 9.53900 8.97100 1.000 54.98000 216 GLY B O 1
ATOM 3524 N N . SER B 1 217 ? -99.45900 10.56600 6.96400 1.000 52.12000 217 SER B N 1
ATOM 3525 C CA . SER B 1 217 ? -99.56500 9.35900 6.15500 1.000 52.58000 217 SER B CA 1
ATOM 3526 C C . SER B 1 217 ? -98.33000 8.46800 6.17400 1.000 59.65000 217 SER B C 1
ATOM 3527 O O . SER B 1 217 ? -98.45900 7.25700 5.96400 1.000 64.37000 217 SER B O 1
ATOM 3530 N N . TYR B 1 218 ? -97.13300 9.00400 6.39700 1.000 52.26000 218 TYR B N 1
ATOM 3531 C CA . TYR B 1 218 ? -95.98700 8.10400 6.29300 1.000 50.39000 218 TYR B CA 1
ATOM 3532 C C . TYR B 1 218 ? -95.12400 8.13900 7.54000 1.000 48.18000 218 TYR B C 1
ATOM 3533 O O . TYR B 1 218 ? -95.63500 7.91800 8.64400 1.000 59.36000 218 TYR B O 1
ATOM 3542 N N . ALA B 1 219 ? -93.84100 8.47500 7.40300 1.000 46.12000 219 ALA B N 1
ATOM 3543 C CA . ALA B 1 219 ? -92.93800 8.33700 8.53300 1.000 44.38000 219 ALA B CA 1
ATOM 3544 C C . ALA B 1 219 ? -91.97000 9.50700 8.64800 1.000 59.45000 219 ALA B C 1
ATOM 3545 O O . ALA B 1 219 ? -91.74900 10.28200 7.71100 1.000 55.32000 219 ALA B O 1
ATOM 3547 N N . VAL B 1 220 ? -91.41200 9.61700 9.84900 1.000 47.74000 220 VAL B N 1
ATOM 3548 C CA . VAL B 1 220 ? -90.35400 10.55200 10.17700 1.000 47.79000 220 VAL B CA 1
ATOM 3549 C C . VAL B 1 220 ? -89.14000 9.70400 10.50600 1.000 48.81000 220 VAL B C 1
ATOM 3550 O O . VAL B 1 220 ? -89.22900 8.79600 11.33800 1.000 56.14000 220 VAL B O 1
ATOM 3554 N N . THR B 1 221 ? -88.02600 9.96600 9.83800 1.000 48.33000 221 THR B N 1
ATOM 3555 C CA . THR B 1 221 ? -86.76700 9.30600 10.14000 1.000 45.73000 221 THR B CA 1
ATOM 3556 C C . THR B 1 221 ? -85.98300 10.20900 11.07800 1.000 50.44000 221 THR B C 1
ATOM 3557 O O . THR B 1 221 ? -85.91500 11.42400 10.86200 1.000 52.27000 221 THR B O 1
ATOM 3561 N N . ILE B 1 222 ? -85.46900 9.63600 12.15900 1.000 41.32000 222 ILE B N 1
ATOM 3562 C CA . ILE B 1 222 ? -84.71100 10.37300 13.15600 1.000 37.38000 222 ILE B CA 1
ATOM 3563 C C . ILE B 1 222 ? -83.30700 9.82700 13.16100 1.000 45.37000 222 ILE B C 1
ATOM 3564 O O . ILE B 1 222 ? -83.11400 8.61400 13.30100 1.000 57.30000 222 ILE B O 1
ATOM 3569 N N . ILE B 1 223 ? -82.33000 10.70900 12.99100 1.000 50.48000 223 ILE B N 1
ATOM 3570 C CA . ILE B 1 223 ? -80.92600 10.32900 13.01400 1.000 39.15000 223 ILE B CA 1
ATOM 3571 C C . ILE B 1 223 ? -80.31300 10.96100 14.25000 1.000 55.10000 223 ILE B C 1
ATOM 3572 O O . ILE B 1 223 ? -80.22000 12.19300 14.35600 1.000 54.55000 223 ILE B O 1
ATOM 3577 N N . ASP B 1 224 ? -79.93400 10.10900 15.19500 1.000 52.82000 224 ASP B N 1
ATOM 3578 C CA . ASP B 1 224 ? -79.27700 10.50500 16.42700 1.000 54.99000 224 ASP B CA 1
ATOM 3579 C C . ASP B 1 224 ? -77.80300 10.16200 16.27000 1.000 56.52000 224 ASP B C 1
ATOM 3580 O O . ASP B 1 224 ? -77.42400 8.98000 16.20000 1.000 60.04000 224 ASP B O 1
ATOM 3585 N N . GLY B 1 225 ? -76.98600 11.20700 16.18500 1.000 58.94000 225 GLY B N 1
ATOM 3586 C CA . GLY B 1 225 ? -75.56400 11.06400 15.99200 1.000 43.89000 225 GLY B CA 1
ATOM 3587 C C . GLY B 1 225 ? -74.76800 10.94000 17.25300 1.000 45.65000 225 GLY B C 1
ATOM 3588 O O . GLY B 1 225 ? -73.55400 10.71100 17.17900 1.000 53.22000 225 GLY B O 1
ATOM 3589 N N . LYS B 1 226 ? -75.40300 11.06700 18.42200 1.000 44.49000 226 LYS B N 1
ATOM 3590 C CA . LYS B 1 226 ? -74.61600 11.04200 19.65200 1.000 59.29000 226 LYS B CA 1
ATOM 3591 C C . LYS B 1 226 ? -73.90800 9.70400 19.84400 1.000 51.85000 226 LYS B C 1
ATOM 3592 O O . LYS B 1 226 ? -72.84800 9.64300 20.47600 1.000 72.71000 226 LYS B O 1
ATOM 3598 N N . SER B 1 227 ? -74.44500 8.63700 19.27300 1.000 60.73000 227 SER B N 1
ATOM 3599 C CA . SER B 1 227 ? -73.80900 7.33100 19.34300 1.000 53.99000 227 SER B CA 1
ATOM 3600 C C . SER B 1 227 ? -72.63500 7.18400 18.38600 1.000 54.24000 227 SER B C 1
ATOM 3601 O O . SER B 1 227 ? -71.94900 6.15800 18.43400 1.000 62.76000 227 SER B O 1
ATOM 3604 N N . ILE B 1 228 ? -72.38600 8.16900 17.51900 1.000 52.41000 228 ILE B N 1
ATOM 3605 C CA . ILE B 1 228 ? -71.38200 7.99800 16.47000 1.000 48.44000 228 ILE B CA 1
ATOM 3606 C C . ILE B 1 228 ? -70.01700 7.75500 17.09000 1.000 55.69000 228 ILE B C 1
ATOM 3607 O O . ILE B 1 228 ? -69.61800 8.41900 18.05500 1.000 64.04000 228 ILE B O 1
ATOM 3612 N N . VAL B 1 229 ? -69.30500 6.76900 16.55500 1.000 60.71000 229 VAL B N 1
ATOM 3613 C CA . VAL B 1 229 ? -67.95800 6.44000 17.01400 1.000 53.71000 229 VAL B CA 1
ATOM 3614 C C . VAL B 1 229 ? -66.90000 7.18800 16.20700 1.000 59.19000 229 VAL B C 1
ATOM 3615 O O . VAL B 1 229 ? -65.91400 7.67700 16.77000 1.000 58.24000 229 VAL B O 1
ATOM 3619 N N . SER B 1 230 ? -67.07800 7.28500 14.88800 1.000 54.56000 230 SER B N 1
ATOM 3620 C CA . SER B 1 230 ? -66.15600 8.02900 14.03800 1.000 47.45000 230 SER B CA 1
ATOM 3621 C C . SER B 1 230 ? -66.83600 8.34600 12.71300 1.000 50.08000 230 SER B C 1
ATOM 3622 O O . SER B 1 230 ? -67.85300 7.75500 12.35600 1.000 59.87000 230 SER B O 1
ATOM 3625 N N . SER B 1 231 ? -66.23000 9.26700 11.97400 1.000 60.99000 231 SER B N 1
ATOM 3626 C CA . SER B 1 231 ? -66.60200 9.52600 10.58900 1.000 55.62000 231 SER B CA 1
ATOM 3627 C C . SER B 1 231 ? -65.41300 10.20300 9.93400 1.000 52.48000 231 SER B C 1
ATOM 3628 O O . SER B 1 231 ? -64.49500 10.66600 10.61400 1.000 72.38000 231 SER B O 1
ATOM 3631 N N . ASN B 1 232 ? -65.43400 10.25400 8.60500 1.000 46.81000 232 ASN B N 1
ATOM 3632 C CA . ASN B 1 232 ? -64.37200 10.89700 7.84700 1.000 58.12000 232 ASN B CA 1
ATOM 3633 C C . ASN B 1 232 ? -64.83600 12.21800 7.23900 1.000 61.31000 232 ASN B C 1
ATOM 3634 O O . ASN B 1 232 ? -64.20800 12.73900 6.30800 1.000 66.37000 232 ASN B O 1
ATOM 3639 N N . VAL B 1 233 ? -65.90700 12.78900 7.78400 1.000 57.61000 233 VAL B N 1
ATOM 3640 C CA . VAL B 1 233 ? -66.56400 13.91600 7.13800 1.000 67.71000 233 VAL B CA 1
ATOM 3641 C C . VAL B 1 233 ? -65.67300 15.14800 7.11000 1.000 63.79000 233 VAL B C 1
ATOM 3642 O O . VAL B 1 233 ? -65.75400 15.94600 6.17100 1.000 68.73000 233 VAL B O 1
ATOM 3646 N N . SER B 1 234 ? -64.82000 15.33800 8.11900 1.000 65.86000 234 SER B N 1
ATOM 3647 C CA . SER B 1 234 ? -63.94900 16.51300 8.14300 1.000 64.05000 234 SER B CA 1
ATOM 3648 C C . SER B 1 234 ? -62.79000 16.42000 7.15400 1.000 69.41000 234 SER B C 1
ATOM 3649 O O . SER B 1 234 ? -62.22700 17.45400 6.77700 1.000 81.29000 234 SER B O 1
ATOM 3652 N N . GLU B 1 235 ? -62.41900 15.21200 6.73700 1.000 75.36000 235 GLU B N 1
ATOM 3653 C CA . GLU B 1 235 ? -61.33000 14.98300 5.79800 1.000 64.89000 235 GLU B CA 1
ATOM 3654 C C . GLU B 1 235 ? -61.83100 14.78800 4.37000 1.000 60.95000 235 GLU B C 1
ATOM 3655 O O . GLU B 1 235 ? -61.03900 14.49600 3.46800 1.000 81.35000 235 GLU B O 1
ATOM 3661 N N . LEU B 1 236 ? -63.11900 14.96900 4.14000 1.000 73.54000 236 LEU B N 1
ATOM 3662 C CA . LEU B 1 236 ? -63.75800 14.47500 2.93600 1.000 71.27000 236 LEU B CA 1
ATOM 3663 C C . LEU B 1 236 ? -63.65800 15.51400 1.83000 1.000 64.97000 236 LEU B C 1
ATOM 3664 O O . LEU B 1 236 ? -63.97500 16.68700 2.04300 1.000 82.57000 236 LEU B O 1
ATOM 3669 N N . LYS B 1 237 ? -63.26900 15.07600 0.64700 1.000 75.28000 237 LYS B N 1
ATOM 3670 C CA . LYS B 1 237 ? -63.25500 15.92500 -0.53200 1.000 68.63000 237 LYS B CA 1
ATOM 3671 C C . LYS B 1 237 ? -64.56100 15.73600 -1.29400 1.000 78.87000 237 LYS B C 1
ATOM 3672 O O . LYS B 1 237 ? -65.26600 14.74500 -1.08700 1.000 89.92000 237 LYS B O 1
ATOM 3678 N N . PRO B 1 238 ? -64.93400 16.67200 -2.17400 1.000 88.21000 238 PRO B N 1
ATOM 3679 C CA . PRO B 1 238 ? -66.30500 16.65800 -2.72900 1.000 85.77000 238 PRO B CA 1
ATOM 3680 C C . PRO B 1 238 ? -66.73200 15.36600 -3.42100 1.000 87.78000 238 PRO B C 1
ATOM 3681 O O . PRO B 1 238 ? -67.92700 15.03300 -3.39800 1.000 86.50000 238 PRO B O 1
ATOM 3685 N N . ASP B 1 239 ? -65.80800 14.61600 -4.01700 1.000 76.98000 239 ASP B N 1
ATOM 3686 C CA . ASP B 1 239 ? -66.15300 13.40200 -4.74500 1.000 74.64000 239 ASP B CA 1
ATOM 3687 C C . ASP B 1 239 ? -65.89000 12.13400 -3.93400 1.000 78.97000 239 ASP B C 1
ATOM 3688 O O . ASP B 1 239 ? -66.01900 11.03000 -4.46900 1.000 73.04000 239 ASP B O 1
ATOM 3693 N N . GLU B 1 240 ? -65.57600 12.26400 -2.64800 1.000 70.60000 240 GLU B N 1
ATOM 3694 C CA . GLU B 1 240 ? -65.19300 11.13200 -1.82200 1.000 60.56000 240 GLU B CA 1
ATOM 3695 C C . GLU B 1 240 ? -66.39000 10.60600 -1.03500 1.000 65.76000 240 GLU B C 1
ATOM 3696 O O . GLU B 1 240 ? -67.34800 11.33500 -0.75900 1.000 72.64000 240 GLU B O 1
ATOM 3702 N N . ILE B 1 241 ? -66.32700 9.31500 -0.69600 1.000 62.66000 241 ILE B N 1
ATOM 3703 C CA . ILE B 1 241 ? -67.45200 8.60400 -0.09600 1.000 55.77000 241 ILE B CA 1
ATOM 3704 C C . ILE B 1 241 ? -67.43500 8.80000 1.41100 1.000 52.66000 241 ILE B C 1
ATOM 3705 O O . ILE B 1 241 ? -66.39100 8.64700 2.06100 1.000 58.09000 241 ILE B O 1
ATOM 3710 N N . LEU B 1 242 ? -68.59900 9.12800 1.96500 1.000 55.62000 242 LEU B N 1
ATOM 3711 C CA . LEU B 1 242 ? -68.74000 9.31200 3.40300 1.000 51.23000 242 LEU B CA 1
ATOM 3712 C C . LEU B 1 242 ? -68.58000 7.99500 4.15300 1.000 54.94000 242 LEU B C 1
ATOM 3713 O O . LEU B 1 242 ? -69.13300 6.96200 3.75800 1.000 53.83000 242 LEU B O 1
ATOM 3718 N N . ALA B 1 243 ? -67.80500 8.02600 5.22900 1.000 60.37000 243 ALA B N 1
ATOM 3719 C CA . ALA B 1 243 ? -67.68900 6.90500 6.15400 1.000 52.24000 243 ALA B CA 1
ATOM 3720 C C . ALA B 1 243 ? -68.25700 7.32000 7.50300 1.000 57.06000 243 ALA B C 1
ATOM 3721 O O . ALA B 1 243 ? -68.04500 8.45400 7.94800 1.000 65.27000 243 ALA B O 1
ATOM 3723 N N . ILE B 1 244 ? -68.99500 6.42400 8.15100 1.000 58.25000 244 ILE B N 1
ATOM 3724 C CA . ILE B 1 244 ? -69.58800 6.79200 9.42800 1.000 50.60000 244 ILE B CA 1
ATOM 3725 C C . ILE B 1 244 ? -69.88600 5.52600 10.21600 1.000 60.35000 244 ILE B C 1
ATOM 3726 O O . ILE B 1 244 ? -70.31800 4.51200 9.65800 1.000 54.91000 244 ILE B O 1
ATOM 3731 N N . ALA B 1 245 ? -69.63500 5.58500 11.52300 1.000 54.25000 245 ALA B N 1
ATOM 3732 C CA . ALA B 1 245 ? -69.76400 4.41500 12.37700 1.000 41.93000 245 ALA B CA 1
ATOM 3733 C C . ALA B 1 245 ? -70.69800 4.71900 13.53500 1.000 56.17000 245 ALA B C 1
ATOM 3734 O O . ALA B 1 245 ? -70.54600 5.74800 14.19800 1.000 63.41000 245 ALA B O 1
ATOM 3736 N N . ASN B 1 246 ? -71.64900 3.80600 13.77100 1.000 58.20000 246 ASN B N 1
ATOM 3737 C CA . ASN B 1 246 ? -72.55500 3.78700 14.93000 1.000 55.45000 246 ASN B CA 1
ATOM 3738 C C . ASN B 1 246 ? -73.52200 4.96300 14.95100 1.000 50.55000 246 ASN B C 1
ATOM 3739 O O . ASN B 1 246 ? -73.68700 5.64700 15.96400 1.000 63.94000 246 ASN B O 1
ATOM 3744 N N . VAL B 1 247 ? -74.21700 5.14500 13.84200 1.000 47.76000 247 VAL B N 1
ATOM 3745 C CA . VAL B 1 247 ? -75.33100 6.08000 13.77500 1.000 50.92000 247 VAL B CA 1
ATOM 3746 C C . VAL B 1 247 ? -76.57200 5.40000 14.32200 1.000 50.77000 247 VAL B C 1
ATOM 3747 O O . VAL B 1 247 ? -76.83700 4.24300 13.99900 1.000 66.43000 247 VAL B O 1
ATOM 3751 N N . THR B 1 248 ? -77.34900 6.10300 15.14100 1.000 56.12000 248 THR B N 1
ATOM 3752 C CA . THR B 1 248 ? -78.61100 5.56200 15.62600 1.000 45.17000 248 THR B CA 1
ATOM 3753 C C . THR B 1 248 ? -79.76700 6.10500 14.80100 1.000 50.23000 248 THR B C 1
ATOM 3754 O O . THR B 1 248 ? -79.86200 7.31600 14.60200 1.000 62.10000 248 THR B O 1
ATOM 3758 N N . VAL B 1 249 ? -80.65200 5.21900 14.32600 1.000 52.64000 249 VAL B N 1
ATOM 3759 C CA . VAL B 1 249 ? -81.75600 5.62100 13.45500 1.000 47.63000 249 VAL B CA 1
ATOM 3760 C C . VAL B 1 249 ? -83.08400 5.09600 13.98800 1.000 48.95000 249 VAL B C 1
ATOM 3761 O O . VAL B 1 249 ? -83.17900 3.94800 14.43700 1.000 58.52000 249 VAL B O 1
ATOM 3765 N N . HIS B 1 250 ? -84.10100 5.95000 13.95600 1.000 45.86000 250 HIS B N 1
ATOM 3766 C CA . HIS B 1 250 ? -85.46900 5.60100 14.30800 1.000 42.63000 250 HIS B CA 1
ATOM 3767 C C . HIS B 1 250 ? -86.36500 5.92000 13.11900 1.000 46.84000 250 HIS B C 1
ATOM 3768 O O . HIS B 1 250 ? -86.10500 6.86600 12.37800 1.000 51.06000 250 HIS B O 1
ATOM 3775 N N . VAL B 1 251 ? -87.41600 5.13400 12.90900 1.000 54.00000 251 VAL B N 1
ATOM 3776 C CA . VAL B 1 251 ? -88.41500 5.46600 11.89700 1.000 47.46000 251 VAL B CA 1
ATOM 3777 C C . VAL B 1 251 ? -89.78400 5.38100 12.54300 1.000 46.86000 251 VAL B C 1
ATOM 3778 O O . VAL B 1 251 ? -90.19500 4.30000 12.97700 1.000 58.56000 251 VAL B O 1
ATOM 3782 N N . LEU B 1 252 ? -90.49100 6.50500 12.59200 1.000 51.82000 252 LEU B N 1
ATOM 3783 C CA . LEU B 1 252 ? -91.69900 6.64600 13.38900 1.000 43.70000 252 LEU B CA 1
ATOM 3784 C C . LEU B 1 252 ? -92.87900 7.04200 12.51300 1.000 57.30000 252 LEU B C 1
ATOM 3785 O O . LEU B 1 252 ? -92.84400 8.11900 11.89100 1.000 52.82000 252 LEU B O 1
ATOM 3790 N N . PRO B 1 253 ? -93.92400 6.22000 12.41400 1.000 53.72000 253 PRO B N 1
ATOM 3791 C CA . PRO B 1 253 ? -95.14700 6.63900 11.72100 1.000 44.75000 253 PRO B CA 1
ATOM 3792 C C . PRO B 1 253 ? -96.11000 7.30600 12.68300 1.000 51.29000 253 PRO B C 1
ATOM 3793 O O . PRO B 1 253 ? -95.81500 7.43700 13.88000 1.000 54.00000 253 PRO B O 1
ATOM 3797 N N . GLU B 1 254 ? -97.27400 7.70800 12.17100 1.000 51.02000 254 GLU B N 1
ATOM 3798 C CA . GLU B 1 254 ? -98.29000 8.33200 13.00500 1.000 50.86000 254 GLU B CA 1
ATOM 3799 C C . GLU B 1 254 ? -98.58000 7.47400 14.22600 1.000 53.17000 254 GLU B C 1
ATOM 3800 O O . GLU B 1 254 ? -98.60300 6.24600 14.15100 1.000 60.72000 254 GLU B O 1
ATOM 3806 N N . GLY B 1 255 ? -98.73500 8.12200 15.37200 1.000 71.08000 255 GLY B N 1
ATOM 3807 C CA . GLY B 1 255 ? -98.99100 7.41500 16.60500 1.000 62.67000 255 GLY B CA 1
ATOM 3808 C C . GLY B 1 255 ? -97.77400 7.24900 17.47800 1.000 65.75000 255 GLY B C 1
ATOM 3809 O O . GLY B 1 255 ? -97.90100 6.80100 18.62600 1.000 76.72000 255 GLY B O 1
ATOM 3810 N N . TYR B 1 256 ? -96.60400 7.58200 16.95900 1.000 69.02000 256 TYR B N 1
ATOM 3811 C CA . TYR B 1 256 ? -95.35500 7.52000 17.69200 1.000 55.96000 256 TYR B CA 1
ATOM 3812 C C . TYR B 1 256 ? -94.85000 8.93700 17.91400 1.000 53.36000 256 TYR B C 1
ATOM 3813 O O . TYR B 1 256 ? -95.31500 9.89700 17.29300 1.000 71.68000 256 TYR B O 1
ATOM 3822 N N . GLY B 1 257 ? -93.94700 9.07700 18.86500 1.000 52.82000 257 GLY B N 1
ATOM 3823 C CA . GLY B 1 257 ? -93.38700 10.37900 19.14100 1.000 41.43000 257 GLY B CA 1
ATOM 3824 C C . GLY B 1 257 ? -91.96500 10.24500 19.62400 1.000 55.62000 257 GLY B C 1
ATOM 3825 O O . GLY B 1 257 ? -91.39700 9.14300 19.62900 1.000 48.56000 257 GLY B O 1
ATOM 3826 N N . PHE B 1 258 ? -91.40400 11.34900 20.10400 1.000 49.25000 258 PHE B N 1
ATOM 3827 C CA . PHE B 1 258 ? -89.99400 11.37400 20.45400 1.000 51.40000 258 PHE B CA 1
ATOM 3828 C C . PHE B 1 258 ? -89.78700 12.37900 21.57400 1.000 57.12000 258 PHE B C 1
ATOM 3829 O O . PHE B 1 258 ? -90.38300 13.46400 21.55900 1.000 58.15000 258 PHE B O 1
ATOM 3837 N N . ASP B 1 259 ? -89.01300 11.96000 22.57900 1.000 50.89000 259 ASP B N 1
ATOM 3838 C CA . ASP B 1 259 ? -88.56300 12.80300 23.67900 1.000 55.90000 259 ASP B CA 1
ATOM 3839 C C . ASP B 1 259 ? -87.20400 13.34400 23.26900 1.000 63.65000 259 ASP B C 1
ATOM 3840 O O . ASP B 1 259 ? -86.22100 12.58200 23.21200 1.000 63.84000 259 ASP B O 1
ATOM 3845 N N . MET B 1 260 ? -87.13900 14.65500 23.01200 1.000 57.77000 260 MET B N 1
ATOM 3846 C CA . MET B 1 260 ? -85.90700 15.24900 22.52700 1.000 54.08000 260 MET B CA 1
ATOM 3847 C C . MET B 1 260 ? -84.91900 15.52800 23.63900 1.000 53.55000 260 MET B C 1
ATOM 3848 O O . MET B 1 260 ? -83.73500 15.73400 23.35100 1.000 66.93000 260 MET B O 1
ATOM 3853 N N . LYS B 1 261 ? -85.35000 15.42900 24.89800 1.000 62.67000 261 LYS B N 1
ATOM 3854 C CA . LYS B 1 261 ? -84.43800 15.65000 26.01600 1.000 62.61000 261 LYS B CA 1
ATOM 3855 C C . LYS B 1 261 ? -83.62400 14.40400 26.30700 1.000 61.93000 261 LYS B C 1
ATOM 3856 O O . LYS B 1 261 ? -82.42000 14.48500 26.57400 1.000 75.47000 261 LYS B O 1
ATOM 3862 N N . ARG B 1 262 ? -84.26000 13.24600 26.21100 1.000 71.32000 262 ARG B N 1
ATOM 3863 C CA . ARG B 1 262 ? -83.61700 11.96800 26.45100 1.000 62.49000 262 ARG B CA 1
ATOM 3864 C C . ARG B 1 262 ? -83.23900 11.25800 25.15800 1.000 66.61000 262 ARG B C 1
ATOM 3865 O O . ARG B 1 262 ? -82.52600 10.24500 25.20700 1.000 67.99000 262 ARG B O 1
ATOM 3873 N N . ARG B 1 263 ? -83.68400 11.78000 24.00900 1.000 69.81000 263 ARG B N 1
ATOM 3874 C CA . ARG B 1 263 ? -83.47300 11.14300 22.71200 1.000 58.34000 263 ARG B CA 1
ATOM 3875 C C . ARG B 1 263 ? -84.09000 9.74100 22.72100 1.000 61.22000 263 ARG B C 1
ATOM 3876 O O . ARG B 1 263 ? -83.42900 8.74800 22.40500 1.000 55.94000 263 ARG B O 1
ATOM 3884 N N . GLU B 1 264 ? -85.35000 9.65300 23.17300 1.000 52.27000 264 GLU B N 1
ATOM 3885 C CA . GLU B 1 264 ? -86.04400 8.36800 23.28000 1.000 51.18000 264 GLU B CA 1
ATOM 3886 C C . GLU B 1 264 ? -87.33500 8.34800 22.47700 1.000 56.72000 264 GLU B C 1
ATOM 3887 O O . GLU B 1 264 ? -88.08700 9.32400 22.47300 1.000 58.21000 264 GLU B O 1
ATOM 3893 N N . VAL B 1 265 ? -87.63600 7.19300 21.87300 1.000 55.99000 265 VAL B N 1
ATOM 3894 C CA . VAL B 1 265 ? -88.87500 7.01300 21.12300 1.000 55.58000 265 VAL B CA 1
ATOM 3895 C C . VAL B 1 265 ? -90.00900 6.74000 22.09900 1.000 52.83000 265 VAL B C 1
ATOM 3896 O O . VAL B 1 265 ? -89.82100 6.04900 23.10700 1.000 60.35000 265 VAL B O 1
ATOM 3900 N N . LEU B 1 266 ? -91.17400 7.33500 21.84300 1.000 58.24000 266 LEU B N 1
ATOM 3901 C CA . LEU B 1 266 ? -92.37600 7.15100 22.64900 1.000 54.10000 266 LEU B CA 1
ATOM 3902 C C . LEU B 1 266 ? -93.47200 6.50800 21.80100 1.000 61.86000 266 LEU B C 1
ATOM 3903 O O . LEU B 1 266 ? -93.64500 6.86600 20.63100 1.000 64.51000 266 LEU B O 1
ATOM 3908 N N . ARG B 1 267 ? -94.25900 5.61100 22.38600 1.000 67.20000 267 ARG B N 1
ATOM 3909 C CA . ARG B 1 267 ? -95.48700 5.16800 21.73900 1.000 68.26000 267 ARG B CA 1
ATOM 3910 C C . ARG B 1 267 ? -96.69600 5.75000 22.45800 1.000 67.40000 267 ARG B C 1
ATOM 3911 O O . ARG B 1 267 ? -96.77300 5.71800 23.69000 1.000 90.86000 267 ARG B O 1
ATOM 3919 N N . LEU B 1 268 ? -97.64300 6.26900 21.68600 1.000 77.08000 268 LEU B N 1
ATOM 3920 C CA . LEU B 1 268 ? -98.75400 7.03400 22.25500 1.000 89.73000 268 LEU B CA 1
ATOM 3921 C C . LEU B 1 268 ? -100.12600 6.41600 21.96100 1.000 81.13000 268 LEU B C 1
ATOM 3922 O O . LEU B 1 268 ? -100.42300 5.29500 22.39400 1.000 87.88000 268 LEU B O 1
ATOM 3927 N N . GLY C 1 7 ? -71.54400 35.64900 29.74800 1.000 73.33000 7 GLY D N 1
ATOM 3928 C CA . GLY C 1 7 ? -70.67300 35.10000 28.71100 1.000 74.56000 7 GLY D CA 1
ATOM 3929 C C . GLY C 1 7 ? -69.39000 35.86200 28.35700 1.000 68.64000 7 GLY D C 1
ATOM 3930 O O . GLY C 1 7 ? -69.45300 36.97600 27.83900 1.000 72.28000 7 GLY D O 1
ATOM 3931 N N . ASN C 1 8 ? -68.22500 35.23600 28.59000 1.000 68.14000 8 ASN D N 1
ATOM 3932 C CA . ASN C 1 8 ? -66.90500 35.85000 28.39700 1.000 65.07000 8 ASN D CA 1
ATOM 3933 C C . ASN C 1 8 ? -66.14300 35.16900 27.26100 1.000 57.23000 8 ASN D C 1
ATOM 3934 O O . ASN C 1 8 ? -65.59800 34.07700 27.44700 1.000 67.18000 8 ASN D O 1
ATOM 3939 N N . LEU C 1 9 ? -66.06000 35.82200 26.09600 1.000 55.69000 9 LEU D N 1
ATOM 3940 C CA . LEU C 1 9 ? -65.36300 35.22100 24.95900 1.000 54.79000 9 LEU D CA 1
ATOM 3941 C C . LEU C 1 9 ? -64.18900 36.06400 24.48100 1.000 57.12000 9 LEU D C 1
ATOM 3942 O O . LEU C 1 9 ? -64.20900 37.28600 24.59000 1.000 61.15000 9 LEU D O 1
ATOM 3947 N N . VAL C 1 10 ? -63.16100 35.40700 23.94300 1.000 62.91000 10 VAL D N 1
ATOM 3948 C CA . VAL C 1 10 ? -62.09800 36.07900 23.18600 1.000 55.08000 10 VAL D CA 1
ATOM 3949 C C . VAL C 1 10 ? -62.00400 35.38500 21.83800 1.000 59.60000 10 VAL D C 1
ATOM 3950 O O . VAL C 1 10 ? -61.55100 34.23600 21.75400 1.000 65.45000 10 VAL D O 1
ATOM 3954 N N . ILE C 1 11 ? -62.39000 36.08200 20.78200 1.000 53.09000 11 ILE D N 1
ATOM 3955 C CA . ILE C 1 11 ? -62.51000 35.49100 19.45600 1.000 52.99000 11 ILE D CA 1
ATOM 3956 C C . ILE C 1 11 ? -61.40700 36.09300 18.59300 1.000 52.56000 11 ILE D C 1
ATOM 3957 O O . ILE C 1 11 ? -61.43800 37.29200 18.29500 1.000 57.90000 11 ILE D O 1
ATOM 3962 N N . ILE C 1 12 ? -60.44200 35.26200 18.18300 1.000 44.25000 12 ILE D N 1
ATOM 3963 C CA . ILE C 1 12 ? -59.17600 35.70000 17.59700 1.000 48.96000 12 ILE D CA 1
ATOM 3964 C C . ILE C 1 12 ? -59.12300 35.34000 16.11500 1.000 48.05000 12 ILE D C 1
ATOM 3965 O O . ILE C 1 12 ? -59.44200 34.21100 15.73200 1.000 63.73000 12 ILE D O 1
ATOM 3970 N N . GLY C 1 13 ? -58.67500 36.28500 15.28900 1.000 53.87000 13 GLY D N 1
ATOM 3971 C CA . GLY C 1 13 ? -58.64900 36.12700 13.84200 1.000 45.49000 13 GLY D CA 1
ATOM 3972 C C . GLY C 1 13 ? -57.55000 35.24600 13.28000 1.000 59.25000 13 GLY D C 1
ATOM 3973 O O . GLY C 1 13 ? -57.42700 35.14600 12.05200 1.000 55.82000 13 GLY D O 1
ATOM 3974 N N . GLY C 1 14 ? -56.71200 34.65100 14.11200 1.000 56.53000 14 GLY D N 1
ATOM 3975 C CA . GLY C 1 14 ? -55.71100 33.75700 13.57300 1.000 56.99000 14 GLY D CA 1
ATOM 3976 C C . GLY C 1 14 ? -54.36700 34.44300 13.42200 1.000 58.64000 14 GLY D C 1
ATOM 3977 O O . GLY C 1 14 ? -54.26300 35.66700 13.33900 1.000 65.49000 14 GLY D O 1
ATOM 3978 N N . ALA C 1 15 ? -53.31900 33.62100 13.36100 1.000 65.96000 15 ALA D N 1
ATOM 3979 C CA . ALA C 1 15 ? -51.94100 34.09500 13.21000 1.000 51.98000 15 ALA D CA 1
ATOM 3980 C C . ALA C 1 15 ? -51.59200 35.16100 14.24600 1.000 55.06000 15 ALA D C 1
ATOM 3981 O O . ALA C 1 15 ? -50.88100 36.12900 13.96300 1.000 64.14000 15 ALA D O 1
ATOM 3983 N N . GLU C 1 16 ? -52.06800 34.96800 15.47000 1.000 69.42000 16 GLU D N 1
ATOM 3984 C CA . GLU C 1 16 ? -51.81000 35.95400 16.50700 1.000 63.03000 16 GLU D CA 1
ATOM 3985 C C . GLU C 1 16 ? -50.34800 35.88100 16.95200 1.000 67.98000 16 GLU D C 1
ATOM 3986 O O . GLU C 1 16 ? -49.66400 34.86500 16.79200 1.000 69.73000 16 GLU D O 1
ATOM 3992 N N . ASP C 1 17 ? -49.87900 36.99300 17.51500 1.000 73.21000 17 ASP D N 1
ATOM 3993 C CA . ASP C 1 17 ? -48.49400 37.14900 17.94800 1.000 54.19000 17 ASP D CA 1
ATOM 3994 C C . ASP C 1 17 ? -48.19800 36.20400 19.10200 1.000 58.79000 17 ASP D C 1
ATOM 3995 O O . ASP C 1 17 ? -48.79500 36.33200 20.17700 1.000 62.37000 17 ASP D O 1
ATOM 4000 N N . LYS C 1 18 ? -47.26700 35.26800 18.89000 1.000 67.85000 18 LYS D N 1
ATOM 4001 C CA . LYS C 1 18 ? -46.85300 34.32800 19.92800 1.000 70.67000 18 LYS D CA 1
ATOM 4002 C C . LYS C 1 18 ? -45.40600 34.53200 20.37500 1.000 80.06000 18 LYS D C 1
ATOM 4003 O O . LYS C 1 18 ? -44.90400 33.75900 21.20100 1.000 85.83000 18 LYS D O 1
ATOM 4009 N N . LYS C 1 19 ? -44.72900 35.56100 19.86700 1.000 85.63000 19 LYS D N 1
ATOM 4010 C CA . LYS C 1 19 ? -43.31100 35.78700 20.14000 1.000 86.70000 19 LYS D CA 1
ATOM 4011 C C . LYS C 1 19 ? -43.02300 37.12900 20.78900 1.000 78.88000 19 LYS D C 1
ATOM 4012 O O . LYS C 1 19 ? -42.15300 37.20900 21.65800 1.000 80.56000 19 LYS D O 1
ATOM 4018 N N . GLY C 1 20 ? -43.71800 38.18800 20.38900 1.000 76.93000 20 GLY D N 1
ATOM 4019 C CA . GLY C 1 20 ? -43.44800 39.50300 20.92900 1.000 49.82000 20 GLY D CA 1
ATOM 4020 C C . GLY C 1 20 ? -44.32400 39.88700 22.10000 1.000 55.73000 20 GLY D C 1
ATOM 4021 O O . GLY C 1 20 ? -44.46500 39.12100 23.06200 1.000 65.24000 20 GLY D O 1
ATOM 4022 N N . GLU C 1 21 ? -44.91500 41.08400 22.01500 1.000 63.47000 21 GLU D N 1
ATOM 4023 C CA . GLU C 1 21 ? -45.75700 41.59500 23.09500 1.000 68.11000 21 GLU D CA 1
ATOM 4024 C C . GLU C 1 21 ? -46.92800 40.66400 23.38900 1.000 82.56000 21 GLU D C 1
ATOM 4025 O O . GLU C 1 21 ? -47.28600 40.46600 24.55800 1.000 79.47000 21 GLU D O 1
ATOM 4031 N N . SER C 1 22 ? -47.52900 40.07500 22.33800 1.000 80.48000 22 SER D N 1
ATOM 4032 C CA . SER C 1 22 ? -48.66800 39.15800 22.46100 1.000 62.94000 22 SER D CA 1
ATOM 4033 C C . SER C 1 22 ? -49.85400 39.78700 23.20000 1.000 65.90000 22 SER D C 1
ATOM 4034 O O . SER C 1 22 ? -50.33500 39.25100 24.20500 1.000 57.98000 22 SER D O 1
ATOM 4037 N N . LYS C 1 23 ? -50.32400 40.94400 22.70100 1.000 62.79000 23 LYS D N 1
ATOM 4038 C CA . LYS C 1 23 ? -51.42200 41.65200 23.37200 1.000 75.06000 23 LYS D CA 1
ATOM 4039 C C . LYS C 1 23 ? -52.65100 40.76600 23.54700 1.000 66.59000 23 LYS D C 1
ATOM 4040 O O . LYS C 1 23 ? -53.29100 40.78300 24.60500 1.000 70.98000 23 LYS D O 1
ATOM 4046 N N . ILE C 1 24 ? -53.00000 39.98700 22.51700 1.000 65.68000 24 ILE D N 1
ATOM 4047 C CA . ILE C 1 24 ? -54.22900 39.19700 22.55800 1.000 65.79000 24 ILE D CA 1
ATOM 4048 C C . ILE C 1 24 ? -54.11500 38.07300 23.58100 1.000 59.13000 24 ILE D C 1
ATOM 4049 O O . ILE C 1 24 ? -55.00200 37.88100 24.42800 1.000 62.66000 24 ILE D O 1
ATOM 4054 N N . LEU C 1 25 ? -53.02100 37.31200 23.52500 1.000 57.09000 25 LEU D N 1
ATOM 4055 C CA . LEU C 1 25 ? -52.85700 36.22700 24.48100 1.000 56.08000 25 LEU D CA 1
ATOM 4056 C C . LEU C 1 25 ? -52.65100 36.76200 25.89700 1.000 60.59000 25 LEU D C 1
ATOM 4057 O O . LEU C 1 25 ? -53.10400 36.14400 26.87000 1.000 64.53000 25 LEU D O 1
ATOM 4062 N N . LYS C 1 26 ? -52.01600 37.93200 26.03000 1.000 69.20000 26 LYS D N 1
ATOM 4063 C CA . LYS C 1 26 ? -51.92400 38.59200 27.33200 1.000 71.56000 26 LYS D CA 1
ATOM 4064 C C . LYS C 1 26 ? -53.30900 38.95300 27.86800 1.000 72.32000 26 LYS D C 1
ATOM 4065 O O . LYS C 1 26 ? -53.57900 38.81600 29.06900 1.000 62.70000 26 LYS D O 1
ATOM 4071 N N . LYS C 1 27 ? -54.20100 39.42500 26.98900 1.000 65.24000 27 LYS D N 1
ATOM 4072 C CA . LYS C 1 27 ? -55.56600 39.72600 27.40500 1.000 62.39000 27 LYS D CA 1
ATOM 4073 C C . LYS C 1 27 ? -56.28500 38.46200 27.86400 1.000 62.42000 27 LYS D C 1
ATOM 4074 O O . LYS C 1 27 ? -57.01800 38.46700 28.86800 1.000 63.92000 27 LYS D O 1
ATOM 4080 N N . VAL C 1 28 ? -56.05600 37.35500 27.15600 1.000 63.85000 28 VAL D N 1
ATOM 4081 C CA . VAL C 1 28 ? -56.66300 36.08900 27.55800 1.000 65.38000 28 VAL D CA 1
ATOM 4082 C C . VAL C 1 28 ? -56.17700 35.70000 28.95400 1.000 73.75000 28 VAL D C 1
ATOM 4083 O O . VAL C 1 28 ? -56.97100 35.34600 29.84000 1.000 63.88000 28 VAL D O 1
ATOM 4087 N N . ALA C 1 29 ? -54.85900 35.78500 29.17300 1.000 62.35000 29 ALA D N 1
ATOM 4088 C CA . ALA C 1 29 ? -54.30000 35.41700 30.46900 1.000 55.54000 29 ALA D CA 1
ATOM 4089 C C . ALA C 1 29 ? -54.86000 36.29300 31.58300 1.000 62.25000 29 ALA D C 1
ATOM 4090 O O . ALA C 1 29 ? -55.21400 35.79000 32.65700 1.000 68.00000 29 ALA D O 1
ATOM 4092 N N . GLU C 1 30 ? -54.98400 37.60000 31.32500 1.000 74.69000 30 GLU D N 1
ATOM 4093 C CA . GLU C 1 30 ? -55.53600 38.51900 32.31900 1.000 66.87000 30 GLU D CA 1
ATOM 4094 C C . GLU C 1 30 ? -56.95500 38.13200 32.68500 1.000 72.80000 30 GLU D C 1
ATOM 4095 O O . GLU C 1 30 ? -57.35400 38.25000 33.85100 1.000 78.22000 30 GLU D O 1
ATOM 4101 N N . ILE C 1 31 ? -57.76100 37.75800 31.68300 1.000 72.68000 31 ILE D N 1
ATOM 4102 C CA . ILE C 1 31 ? -59.13700 37.35600 31.96800 1.000 70.43000 31 ILE D CA 1
ATOM 4103 C C . ILE C 1 31 ? -59.18000 36.03800 32.74800 1.000 74.34000 31 ILE D C 1
ATOM 4104 O O . ILE C 1 31 ? -60.03600 35.85500 33.62400 1.000 72.86000 31 ILE D O 1
ATOM 4109 N N . ALA C 1 32 ? -58.27900 35.09100 32.44100 1.000 68.34000 32 ALA D N 1
ATOM 4110 C CA . ALA C 1 32 ? -58.32000 33.81800 33.16000 1.000 55.07000 32 ALA D CA 1
ATOM 4111 C C . ALA C 1 32 ? -57.89500 33.96400 34.61800 1.000 72.68000 32 ALA D C 1
ATOM 4112 O O . ALA C 1 32 ? -58.29100 33.14000 35.45100 1.000 83.73000 32 ALA D O 1
ATOM 4114 N N . GLY C 1 33 ? -57.15400 35.02100 34.95000 1.000 73.98000 33 GLY D N 1
ATOM 4115 C CA . GLY C 1 33 ? -56.78700 35.36700 36.31400 1.000 86.26000 33 GLY D CA 1
ATOM 4116 C C . GLY C 1 33 ? -55.49800 34.83100 36.91200 1.000 103.88000 33 GLY D C 1
ATOM 4117 O O . GLY C 1 33 ? -55.28400 35.03100 38.11400 1.000 122.51000 33 GLY D O 1
ATOM 4118 N N . PHE C 1 34 ? -54.61600 34.20300 36.13200 1.000 90.13000 34 PHE D N 1
ATOM 4119 C CA . PHE C 1 34 ? -53.25200 33.86600 36.59000 1.000 120.45000 34 PHE D CA 1
ATOM 4120 C C . PHE C 1 34 ? -53.18500 32.96900 37.83700 1.000 132.76000 34 PHE D C 1
ATOM 4121 O O . PHE C 1 34 ? -52.25300 33.10000 38.63800 1.000 124.24000 34 PHE D O 1
ATOM 4129 N N . GLY C 1 35 ? -54.13200 32.08100 38.09700 1.000 131.68000 35 GLY D N 1
ATOM 4130 C CA . GLY C 1 35 ? -53.89600 31.18800 39.21400 1.000 96.74000 35 GLY D CA 1
ATOM 4131 C C . GLY C 1 35 ? -55.14200 30.46300 39.65800 1.000 117.31000 35 GLY D C 1
ATOM 4132 O O . GLY C 1 35 ? -56.23400 30.63800 39.10700 1.000 133.51000 35 GLY D O 1
ATOM 4133 N N . ASP C 1 36 ? -54.93800 29.62900 40.68000 1.000 121.75000 36 ASP D N 1
ATOM 4134 C CA . ASP C 1 36 ? -55.97500 28.79800 41.28500 1.000 126.28000 36 ASP D CA 1
ATOM 4135 C C . ASP C 1 36 ? -56.47900 27.72900 40.31800 1.000 115.65000 36 ASP D C 1
ATOM 4136 O O . ASP C 1 36 ? -56.32700 26.53100 40.57900 1.000 128.00000 36 ASP D O 1
ATOM 4141 N N . MET C 1 37 ? -57.06700 28.13900 39.20100 1.000 111.24000 37 MET D N 1
ATOM 4142 C CA . MET C 1 37 ? -57.79400 27.22500 38.33400 1.000 108.21000 37 MET D CA 1
ATOM 4143 C C . MET C 1 37 ? -56.99900 26.90600 37.07100 1.000 104.44000 37 MET D C 1
ATOM 4144 O O . MET C 1 37 ? -56.39300 27.79500 36.46000 1.000 105.94000 37 MET D O 1
ATOM 4149 N N . GLU C 1 38 ? -57.01700 25.62500 36.69500 1.000 96.25000 38 GLU D N 1
ATOM 4150 C CA . GLU C 1 38 ? -56.27300 25.12900 35.54200 1.000 79.22000 38 GLU D CA 1
ATOM 4151 C C . GLU C 1 38 ? -56.76000 25.76600 34.24200 1.000 73.85000 38 GLU D C 1
ATOM 4152 O O . GLU C 1 38 ? -57.96200 25.95700 34.02200 1.000 76.89000 38 GLU D O 1
ATOM 4158 N N . PHE C 1 39 ? -55.81100 26.12200 33.39200 1.000 71.68000 39 PHE D N 1
ATOM 4159 C CA . PHE C 1 39 ? -56.08300 26.69200 32.08000 1.000 66.83000 39 PHE D CA 1
ATOM 4160 C C . PHE C 1 39 ? -55.93300 25.58300 31.05300 1.000 75.27000 39 PHE D C 1
ATOM 4161 O O . PHE C 1 39 ? -54.93100 24.86000 31.07000 1.000 83.12000 39 PHE D O 1
ATOM 4169 N N . ILE C 1 40 ? -56.89600 25.46000 30.14100 1.000 69.97000 40 ILE D N 1
ATOM 4170 C CA . ILE C 1 40 ? -56.94000 24.32000 29.23200 1.000 62.01000 40 ILE D CA 1
ATOM 4171 C C . ILE C 1 40 ? -56.70900 24.77700 27.80400 1.000 68.32000 40 ILE D C 1
ATOM 4172 O O . ILE C 1 40 ? -57.40500 25.67500 27.32100 1.000 70.36000 40 ILE D O 1
ATOM 4177 N N . VAL C 1 41 ? -55.76200 24.13000 27.12100 1.000 70.93000 41 VAL D N 1
ATOM 4178 C CA . VAL C 1 41 ? -55.53200 24.33200 25.69200 1.000 64.57000 41 VAL D CA 1
ATOM 4179 C C . VAL C 1 41 ? -56.09100 23.12200 24.95900 1.000 63.63000 41 VAL D C 1
ATOM 4180 O O . VAL C 1 41 ? -55.63000 21.99500 25.16800 1.000 69.81000 41 VAL D O 1
ATOM 4184 N N . LEU C 1 42 ? -57.04100 23.35500 24.06000 1.000 70.06000 42 LEU D N 1
ATOM 4185 C CA . LEU C 1 42 ? -57.78600 22.29500 23.39400 1.000 63.16000 42 LEU D CA 1
ATOM 4186 C C . LEU C 1 42 ? -57.39500 22.25700 21.92200 1.000 56.68000 42 LEU D C 1
ATOM 4187 O O . LEU C 1 42 ? -57.66800 23.20600 21.17900 1.000 66.57000 42 LEU D O 1
ATOM 4192 N N . THR C 1 43 ? -56.77700 21.15300 21.50000 1.000 71.85000 43 THR D N 1
ATOM 4193 C CA . THR C 1 43 ? -56.14700 21.04100 20.18800 1.000 64.73000 43 THR D CA 1
ATOM 4194 C C . THR C 1 43 ? -56.96200 20.21500 19.19500 1.000 67.53000 43 THR D C 1
ATOM 4195 O O . THR C 1 43 ? -56.44700 19.86400 18.12400 1.000 64.38000 43 THR D O 1
ATOM 4199 N N . THR C 1 44 ? -58.22900 19.92900 19.51800 1.000 60.99000 44 THR D N 1
ATOM 4200 C CA . THR C 1 44 ? -59.09100 19.10600 18.67100 1.000 54.55000 44 THR D CA 1
ATOM 4201 C C . THR C 1 44 ? -59.07200 19.54500 17.20600 1.000 69.42000 44 THR D C 1
ATOM 4202 O O . THR C 1 44 ? -59.18000 18.71500 16.29600 1.000 76.63000 44 THR D O 1
ATOM 4206 N N . ALA C 1 45 ? -58.97200 20.85200 16.96400 1.000 74.42000 45 ALA D N 1
ATOM 4207 C CA . ALA C 1 45 ? -59.11200 21.38800 15.61500 1.000 63.09000 45 ALA D CA 1
ATOM 4208 C C . ALA C 1 45 ? -57.99800 20.94500 14.66700 1.000 61.76000 45 ALA D C 1
ATOM 4209 O O . ALA C 1 45 ? -58.20900 20.91500 13.44700 1.000 67.09000 45 ALA D O 1
ATOM 4211 N N . THR C 1 46 ? -56.81200 20.62000 15.18000 1.000 68.10000 46 THR D N 1
ATOM 4212 C CA . THR C 1 46 ? -55.65600 20.47100 14.30800 1.000 75.24000 46 THR D CA 1
ATOM 4213 C C . THR C 1 46 ? -55.14400 19.03600 14.28800 1.000 71.41000 46 THR D C 1
ATOM 4214 O O . THR C 1 46 ? -55.35400 18.25100 15.22000 1.000 66.81000 46 THR D O 1
ATOM 4218 N N . GLU C 1 47 ? -54.44100 18.72200 13.20200 1.000 76.67000 47 GLU D N 1
ATOM 4219 C CA . GLU C 1 47 ? -53.75400 17.45200 13.02000 1.000 88.64000 47 GLU D CA 1
ATOM 4220 C C . GLU C 1 47 ? -52.33500 17.47900 13.57900 1.000 89.38000 47 GLU D C 1
ATOM 4221 O O . GLU C 1 47 ? -51.61800 16.48000 13.47600 1.000 87.33000 47 GLU D O 1
ATOM 4227 N N . HIS C 1 48 ? -51.92100 18.58800 14.18400 1.000 81.90000 48 HIS D N 1
ATOM 4228 C CA . HIS C 1 48 ? -50.59200 18.71900 14.77900 1.000 73.57000 48 HIS D CA 1
ATOM 4229 C C . HIS C 1 48 ? -50.71800 19.12700 16.24100 1.000 77.07000 48 HIS D C 1
ATOM 4230 O O . HIS C 1 48 ? -50.16600 20.14600 16.66500 1.000 77.42000 48 HIS D O 1
ATOM 4237 N N . PRO C 1 49 ? -51.42500 18.33700 17.05500 1.000 79.20000 49 PRO D N 1
ATOM 4238 C CA . PRO C 1 49 ? -51.72200 18.79700 18.42000 1.000 74.10000 49 PRO D CA 1
ATOM 4239 C C . PRO C 1 49 ? -50.50500 18.92300 19.31400 1.000 77.50000 49 PRO D C 1
ATOM 4240 O O . PRO C 1 49 ? -50.53500 19.74500 20.23500 1.000 84.62000 49 PRO D O 1
ATOM 4244 N N . VAL C 1 50 ? -49.41000 18.21400 19.04400 1.000 83.64000 50 VAL D N 1
ATOM 4245 C CA . VAL C 1 50 ? -48.27100 18.28300 19.95400 1.000 81.00000 50 VAL D CA 1
ATOM 4246 C C . VAL C 1 50 ? -47.51500 19.58500 19.76200 1.000 79.96000 50 VAL D C 1
ATOM 4247 O O . VAL C 1 50 ? -47.25800 20.32300 20.72000 1.000 88.84000 50 VAL D O 1
ATOM 4251 N N . GLU C 1 51 ? -47.17400 19.89200 18.51500 1.000 77.75000 51 GLU D N 1
ATOM 4252 C CA . GLU C 1 51 ? -46.46200 21.12300 18.20200 1.000 77.45000 51 GLU D CA 1
ATOM 4253 C C . GLU C 1 51 ? -47.28400 22.34400 18.60500 1.000 88.18000 51 GLU D C 1
ATOM 4254 O O . GLU C 1 51 ? -46.78500 23.25400 19.28200 1.000 96.58000 51 GLU D O 1
ATOM 4260 N N . VAL C 1 52 ? -48.56300 22.36300 18.21200 1.000 80.80000 52 VAL D N 1
ATOM 4261 C CA . VAL C 1 52 ? -49.44400 23.49500 18.48600 1.000 77.14000 52 VAL D CA 1
ATOM 4262 C C . VAL C 1 52 ? -49.69700 23.63700 19.98600 1.000 73.14000 52 VAL D C 1
ATOM 4263 O O . VAL C 1 52 ? -49.63900 24.74700 20.54700 1.000 79.96000 52 VAL D O 1
ATOM 4267 N N . GLY C 1 53 ? -49.96600 22.51900 20.66100 1.000 65.98000 53 GLY D N 1
ATOM 4268 C CA . GLY C 1 53 ? -50.15800 22.56300 22.09700 1.000 71.46000 53 GLY D CA 1
ATOM 4269 C C . GLY C 1 53 ? -48.92700 23.05800 22.82700 1.000 85.43000 53 GLY D C 1
ATOM 4270 O O . GLY C 1 53 ? -49.03400 23.85400 23.76000 1.000 93.94000 53 GLY D O 1
ATOM 4271 N N . ASN C 1 54 ? -47.73700 22.62700 22.38800 1.000 89.73000 54 ASN D N 1
ATOM 4272 C CA . ASN C 1 54 ? -46.50600 23.06400 23.03900 1.000 89.81000 54 ASN D CA 1
ATOM 4273 C C . ASN C 1 54 ? -46.23700 24.53900 22.80100 1.000 83.50000 54 ASN D C 1
ATOM 4274 O O . ASN C 1 54 ? -45.78800 25.24300 23.71600 1.000 83.50000 54 ASN D O 1
ATOM 4279 N N . GLU C 1 55 ? -46.50800 25.02900 21.58900 1.000 74.07000 55 GLU D N 1
ATOM 4280 C CA . GLU C 1 55 ? -46.29100 26.44700 21.32600 1.000 73.89000 55 GLU D CA 1
ATOM 4281 C C . GLU C 1 55 ? -47.19500 27.30500 22.20300 1.000 71.14000 55 GLU D C 1
ATOM 4282 O O . GLU C 1 55 ? -46.73000 28.25900 22.84800 1.000 86.60000 55 GLU D O 1
ATOM 4288 N N . TYR C 1 56 ? -48.47700 26.93900 22.30100 1.000 64.73000 56 TYR D N 1
ATOM 4289 C CA . TYR C 1 56 ? -49.35800 27.72200 23.16200 1.000 78.08000 56 TYR D CA 1
ATOM 4290 C C . TYR C 1 56 ? -49.00600 27.54000 24.63000 1.000 70.47000 56 TYR D C 1
ATOM 4291 O O . TYR C 1 56 ? -49.17100 28.47200 25.42800 1.000 80.76000 56 TYR D O 1
ATOM 4300 N N . LEU C 1 57 ? -48.50000 26.36500 24.99700 1.000 78.77000 57 LEU D N 1
ATOM 4301 C CA . LEU C 1 57 ? -48.09600 26.11800 26.37400 1.000 79.05000 57 LEU D CA 1
ATOM 4302 C C . LEU C 1 57 ? -46.94500 27.03900 26.76100 1.000 82.79000 57 LEU D C 1
ATOM 4303 O O . LEU C 1 57 ? -46.96700 27.66700 27.83000 1.000 85.18000 57 LEU D O 1
ATOM 4308 N N . ASN C 1 58 ? -45.95200 27.16700 25.87400 1.000 75.64000 58 ASN D N 1
ATOM 4309 C CA . ASN C 1 58 ? -44.81500 28.04000 26.14900 1.000 89.17000 58 ASN D CA 1
ATOM 4310 C C . ASN C 1 58 ? -45.24800 29.49500 26.21800 1.000 82.58000 58 ASN D C 1
ATOM 4311 O O . ASN C 1 58 ? -44.85800 30.21900 27.14500 1.000 89.98000 58 ASN D O 1
ATOM 4316 N N . VAL C 1 59 ? -46.12200 29.91800 25.30200 1.000 76.42000 59 VAL D N 1
ATOM 4317 C CA . VAL C 1 59 ? -46.54200 31.31600 25.28900 1.000 70.06000 59 VAL D CA 1
ATOM 4318 C C . VAL C 1 59 ? -47.31900 31.65900 26.55600 1.000 77.97000 59 VAL D C 1
ATOM 4319 O O . VAL C 1 59 ? -47.10300 32.71600 27.16200 1.000 77.45000 59 VAL D O 1
ATOM 4323 N N . PHE C 1 60 ? -48.25600 30.79200 26.96300 1.000 75.61000 60 PHE D N 1
ATOM 4324 C CA . PHE C 1 60 ? -49.04000 31.08300 28.16200 1.000 72.27000 60 PHE D CA 1
ATOM 4325 C C . PHE C 1 60 ? -48.20700 30.97500 29.43600 1.000 81.70000 60 PHE D C 1
ATOM 4326 O O . PHE C 1 60 ? -48.50800 31.66500 30.42100 1.000 76.69000 60 PHE D O 1
ATOM 4334 N N . GLN C 1 61 ? -47.17800 30.11400 29.46100 1.000 88.46000 61 GLN D N 1
ATOM 4335 C CA . GLN C 1 61 ? -46.29400 30.11900 30.62500 1.000 84.40000 61 GLN D CA 1
ATOM 4336 C C . GLN C 1 61 ? -45.51500 31.42100 30.70100 1.000 84.31000 61 GLN D C 1
ATOM 4337 O O . GLN C 1 61 ? -45.44300 32.04700 31.76800 1.000 75.93000 61 GLN D O 1
ATOM 4343 N N . ARG C 1 62 ? -44.98300 31.87500 29.56200 1.000 77.74000 62 ARG D N 1
ATOM 4344 C CA . ARG C 1 62 ? -44.28000 33.15000 29.53400 1.000 68.99000 62 ARG D CA 1
ATOM 4345 C C . ARG C 1 62 ? -45.15800 34.29400 30.02200 1.000 73.29000 62 ARG D C 1
ATOM 4346 O O . ARG C 1 62 ? -44.65000 35.23300 30.64100 1.000 90.65000 62 ARG D O 1
ATOM 4354 N N . LEU C 1 63 ? -46.46500 34.24300 29.75800 1.000 71.45000 63 LEU D N 1
ATOM 4355 C CA . LEU C 1 63 ? -47.36300 35.32100 30.16000 1.000 58.75000 63 LEU D CA 1
ATOM 4356 C C . LEU C 1 63 ? -47.87000 35.19200 31.59000 1.000 64.88000 63 LEU D C 1
ATOM 4357 O O . LEU C 1 63 ? -48.68000 36.02200 32.01700 1.000 64.85000 63 LEU D O 1
ATOM 4362 N N . GLY C 1 64 ? -47.46000 34.16800 32.32800 1.000 71.14000 64 GLY D N 1
ATOM 4363 C CA . GLY C 1 64 ? -47.77000 34.08700 33.74000 1.000 67.47000 64 GLY D CA 1
ATOM 4364 C C . GLY C 1 64 ? -48.80400 33.07500 34.18400 1.000 79.29000 64 GLY D C 1
ATOM 4365 O O . GLY C 1 64 ? -49.18500 33.09300 35.36200 1.000 77.19000 64 GLY D O 1
ATOM 4366 N N . ILE C 1 65 ? -49.26200 32.18300 33.31400 1.000 81.27000 65 ILE D N 1
ATOM 4367 C CA . ILE C 1 65 ? -50.17100 31.12100 33.72900 1.000 84.02000 65 ILE D CA 1
ATOM 4368 C C . ILE C 1 65 ? -49.30500 29.90300 34.00500 1.000 87.88000 65 ILE D C 1
ATOM 4369 O O . ILE C 1 65 ? -48.58600 29.43500 33.11300 1.000 90.92000 65 ILE D O 1
ATOM 4374 N N . ASN C 1 66 ? -49.34200 29.40600 35.24100 1.000 89.07000 66 ASN D N 1
ATOM 4375 C CA . ASN C 1 66 ? -48.46900 28.30800 35.63600 1.000 101.06000 66 ASN D CA 1
ATOM 4376 C C . ASN C 1 66 ? -49.14300 26.94500 35.59300 1.000 94.84000 66 ASN D C 1
ATOM 4377 O O . ASN C 1 66 ? -48.46700 25.94600 35.30700 1.000 89.23000 66 ASN D O 1
ATOM 4382 N N . ASN C 1 67 ? -50.45100 26.89800 35.86200 1.000 93.47000 67 ASN D N 1
ATOM 4383 C CA . ASN C 1 67 ? -51.24400 25.66500 35.89300 1.000 87.19000 67 ASN D CA 1
ATOM 4384 C C . ASN C 1 67 ? -51.96600 25.50500 34.54800 1.000 88.16000 67 ASN D C 1
ATOM 4385 O O . ASN C 1 67 ? -53.11200 25.92700 34.36400 1.000 92.92000 67 ASN D O 1
ATOM 4390 N N . ILE C 1 68 ? -51.27900 24.87900 33.58800 1.000 85.69000 68 ILE D N 1
ATOM 4391 C CA . ILE C 1 68 ? -51.77600 24.73700 32.22300 1.000 71.08000 68 ILE D CA 1
ATOM 4392 C C . ILE C 1 68 ? -51.77700 23.26800 31.83200 1.000 79.23000 68 ILE D C 1
ATOM 4393 O O . ILE C 1 68 ? -50.79000 22.55300 32.05500 1.000 100.25000 68 ILE D O 1
ATOM 4398 N N . GLU C 1 69 ? -52.86900 22.82600 31.20900 1.000 82.09000 69 GLU D N 1
ATOM 4399 C CA . GLU C 1 69 ? -52.93400 21.48000 30.66800 1.000 82.46000 69 GLU D CA 1
ATOM 4400 C C . GLU C 1 69 ? -53.43100 21.52000 29.23100 1.000 82.34000 69 GLU D C 1
ATOM 4401 O O . GLU C 1 69 ? -54.35200 22.27400 28.89300 1.000 84.05000 69 GLU D O 1
ATOM 4407 N N . VAL C 1 70 ? -52.78900 20.72800 28.38000 1.000 77.38000 70 VAL D N 1
ATOM 4408 C CA . VAL C 1 70 ? -53.16300 20.60100 26.97700 1.000 73.01000 70 VAL D CA 1
ATOM 4409 C C . VAL C 1 70 ? -53.93200 19.30000 26.80400 1.000 74.71000 70 VAL D C 1
ATOM 4410 O O . VAL C 1 70 ? -53.41200 18.22300 27.12100 1.000 86.80000 70 VAL D O 1
ATOM 4414 N N . LEU C 1 71 ? -55.16500 19.39600 26.28800 1.000 74.30000 71 LEU D N 1
ATOM 4415 C CA . LEU C 1 71 ? -56.02400 18.24000 26.03200 1.000 70.51000 71 LEU D CA 1
ATOM 4416 C C . LEU C 1 71 ? -56.01500 17.91200 24.54600 1.000 78.84000 71 LEU D C 1
ATOM 4417 O O . LEU C 1 71 ? -56.52400 18.68700 23.72700 1.000 74.73000 71 LEU D O 1
ATOM 4422 N N . ASP C 1 72 ? -55.42200 16.76800 24.20500 1.000 78.57000 72 ASP D N 1
ATOM 4423 C CA . ASP C 1 72 ? -55.45500 16.24100 22.84100 1.000 84.71000 72 ASP D CA 1
ATOM 4424 C C . ASP C 1 72 ? -56.69800 15.36700 22.69700 1.000 75.06000 72 ASP D C 1
ATOM 4425 O O . ASP C 1 72 ? -56.64800 14.13700 22.76900 1.000 96.97000 72 ASP D O 1
ATOM 4430 N N . ILE C 1 73 ? -57.83700 16.01900 22.48900 1.000 70.94000 73 ILE D N 1
ATOM 4431 C CA . ILE C 1 73 ? -59.10800 15.32100 22.31600 1.000 66.17000 73 ILE D CA 1
ATOM 4432 C C . ILE C 1 73 ? -59.33300 15.13500 20.81800 1.000 60.20000 73 ILE D C 1
ATOM 4433 O O . ILE C 1 73 ? -59.79600 16.04100 20.12500 1.000 72.42000 73 ILE D O 1
ATOM 4438 N N . SER C 1 74 ? -59.01400 13.94500 20.31800 1.000 68.54000 74 SER D N 1
ATOM 4439 C CA . SER C 1 74 ? -59.03200 13.66900 18.89000 1.000 66.33000 74 SER D CA 1
ATOM 4440 C C . SER C 1 74 ? -60.07200 12.62800 18.47400 1.000 75.33000 74 SER D C 1
ATOM 4441 O O . SER C 1 74 ? -60.27700 12.43000 17.26900 1.000 69.13000 74 SER D O 1
ATOM 4444 N N . THR C 1 75 ? -60.72400 11.94900 19.42200 1.000 66.22000 75 THR D N 1
ATOM 4445 C CA . THR C 1 75 ? -61.76200 10.98200 19.09700 1.000 57.51000 75 THR D CA 1
ATOM 4446 C C . THR C 1 75 ? -62.99500 11.30700 19.91700 1.000 66.36000 75 THR D C 1
ATOM 4447 O O . THR C 1 75 ? -62.91300 11.93700 20.97600 1.000 68.69000 75 THR D O 1
ATOM 4451 N N . ARG C 1 76 ? -64.13900 10.80700 19.45100 1.000 64.40000 76 ARG D N 1
ATOM 4452 C CA . ARG C 1 76 ? -65.36700 11.02700 20.19500 1.000 49.02000 76 ARG D CA 1
ATOM 4453 C C . ARG C 1 76 ? -65.35300 10.26300 21.51100 1.000 62.34000 76 ARG D C 1
ATOM 4454 O O . ARG C 1 76 ? -66.01800 10.67400 22.47700 1.000 73.13000 76 ARG D O 1
ATOM 4462 N N . GLU C 1 77 ? -64.59600 9.16000 21.57800 1.000 70.97000 77 GLU D N 1
ATOM 4463 C CA . GLU C 1 77 ? -64.42800 8.45900 22.84800 1.000 69.75000 77 GLU D CA 1
ATOM 4464 C C . GLU C 1 77 ? -63.74200 9.36100 23.86500 1.000 83.67000 77 GLU D C 1
ATOM 4465 O O . GLU C 1 77 ? -64.21500 9.50800 25.00300 1.000 75.72000 77 GLU D O 1
ATOM 4471 N N . ASP C 1 78 ? -62.64900 10.02100 23.45000 1.000 72.81000 78 ASP D N 1
ATOM 4472 C CA . ASP C 1 78 ? -61.99400 10.98200 24.33300 1.000 75.37000 78 ASP D CA 1
ATOM 4473 C C . ASP C 1 78 ? -62.97700 12.05200 24.77800 1.000 75.66000 78 ASP D C 1
ATOM 4474 O O . ASP C 1 78 ? -63.03900 12.40100 25.96500 1.000 74.36000 78 ASP D O 1
ATOM 4479 N N . ALA C 1 79 ? -63.80000 12.53900 23.84100 1.000 68.08000 79 ALA D N 1
ATOM 4480 C CA . ALA C 1 79 ? -64.74500 13.60600 24.13300 1.000 58.81000 79 ALA D CA 1
ATOM 4481 C C . ALA C 1 79 ? -65.85100 13.16600 25.07000 1.000 60.74000 79 ALA D C 1
ATOM 4482 O O . ALA C 1 79 ? -66.54500 14.02700 25.62200 1.000 67.75000 79 ALA D O 1
ATOM 4484 N N . ASN C 1 80 ? -66.05000 11.85700 25.24400 1.000 73.35000 80 ASN D N 1
ATOM 4485 C CA . ASN C 1 80 ? -67.06700 11.34800 26.16000 1.000 73.36000 80 ASN D CA 1
ATOM 4486 C C . ASN C 1 80 ? -66.49100 10.77800 27.45300 1.000 71.58000 80 ASN D C 1
ATOM 4487 O O . ASN C 1 80 ? -67.22300 10.14700 28.22400 1.000 75.46000 80 ASN D O 1
ATOM 4492 N N . ASN C 1 81 ? -65.21500 11.03200 27.72300 1.000 62.17000 81 ASN D N 1
ATOM 4493 C CA . ASN C 1 81 ? -64.56800 10.66500 28.97600 1.000 65.55000 81 ASN D CA 1
ATOM 4494 C C . ASN C 1 81 ? -64.88000 11.70700 30.05000 1.000 68.12000 81 ASN D C 1
ATOM 4495 O O . ASN C 1 81 ? -64.55100 12.88500 29.88000 1.000 83.81000 81 ASN D O 1
ATOM 4500 N N . GLU C 1 82 ? -65.49800 11.27900 31.16500 1.000 72.51000 82 GLU D N 1
ATOM 4501 C CA . GLU C 1 82 ? -65.89900 12.22900 32.20800 1.000 69.19000 82 GLU D CA 1
ATOM 4502 C C . GLU C 1 82 ? -64.70900 12.97500 32.80000 1.000 80.25000 82 GLU D C 1
ATOM 4503 O O . GLU C 1 82 ? -64.87700 14.06900 33.35400 1.000 89.64000 82 GLU D O 1
ATOM 4509 N N . GLU C 1 83 ? -63.50500 12.40200 32.71200 1.000 81.56000 83 GLU D N 1
ATOM 4510 C CA . GLU C 1 83 ? -62.32100 13.10100 33.19800 1.000 76.74000 83 GLU D CA 1
ATOM 4511 C C . GLU C 1 83 ? -62.14500 14.44400 32.50000 1.000 78.40000 83 GLU D C 1
ATOM 4512 O O . GLU C 1 83 ? -61.89200 15.46900 33.15000 1.000 78.18000 83 GLU D O 1
ATOM 4518 N N . ASN C 1 84 ? -62.32900 14.46700 31.18000 1.000 75.14000 84 ASN D N 1
ATOM 4519 C CA . ASN C 1 84 ? -62.15900 15.70400 30.43400 1.000 75.90000 84 ASN D CA 1
ATOM 4520 C C . ASN C 1 84 ? -63.33900 16.63600 30.64900 1.000 71.52000 84 ASN D C 1
ATOM 4521 O O . ASN C 1 84 ? -63.16500 17.86400 30.68900 1.000 77.28000 84 ASN D O 1
ATOM 4526 N N . TYR C 1 85 ? -64.53300 16.07300 30.83600 1.000 66.69000 85 TYR D N 1
ATOM 4527 C CA . TYR C 1 85 ? -65.65800 16.90000 31.24100 1.000 67.92000 85 TYR D CA 1
ATOM 4528 C C . TYR C 1 85 ? -65.30100 17.69500 32.48900 1.000 70.76000 85 TYR D C 1
ATOM 4529 O O . TYR C 1 85 ? -65.48400 18.91800 32.53800 1.000 77.28000 85 TYR D O 1
ATOM 4538 N N . TYR C 1 86 ? -64.77000 17.01300 33.50600 1.000 78.06000 86 TYR D N 1
ATOM 4539 C CA . TYR C 1 86 ? -64.49300 17.69800 34.76300 1.000 80.29000 86 TYR D CA 1
ATOM 4540 C C . TYR C 1 86 ? -63.32700 18.66400 34.62400 1.000 76.24000 86 TYR D C 1
ATOM 4541 O O . TYR C 1 86 ? -63.34300 19.74600 35.22600 1.000 78.41000 86 TYR D O 1
ATOM 4550 N N . LYS C 1 87 ? -62.31400 18.30800 33.83000 1.000 61.61000 87 LYS D N 1
ATOM 4551 C CA . LYS C 1 87 ? -61.22700 19.25600 33.60500 1.000 61.17000 87 LYS D CA 1
ATOM 4552 C C . LYS C 1 87 ? -61.75100 20.55200 33.00900 1.000 76.74000 87 LYS D C 1
ATOM 4553 O O . LYS C 1 87 ? -61.33500 21.64300 33.41500 1.000 84.24000 87 LYS D O 1
ATOM 4559 N N . ILE C 1 88 ? -62.69400 20.46100 32.07300 1.000 69.73000 88 ILE D N 1
ATOM 4560 C CA . ILE C 1 88 ? -63.15800 21.67400 31.41100 1.000 62.37000 88 ILE D CA 1
ATOM 4561 C C . ILE C 1 88 ? -64.11800 22.46800 32.29500 1.000 70.20000 88 ILE D C 1
ATOM 4562 O O . ILE C 1 88 ? -63.95900 23.68400 32.45200 1.000 87.95000 88 ILE D O 1
ATOM 4567 N N . VAL C 1 89 ? -65.11800 21.82000 32.89800 1.000 65.55000 89 VAL D N 1
ATOM 4568 C CA . VAL C 1 89 ? -66.07500 22.59100 33.69500 1.000 70.03000 89 VAL D CA 1
ATOM 4569 C C . VAL C 1 89 ? -65.42600 23.23000 34.91700 1.000 80.58000 89 VAL D C 1
ATOM 4570 O O . VAL C 1 89 ? -65.96500 24.20300 35.46100 1.000 79.58000 89 VAL D O 1
ATOM 4574 N N . ASN C 1 90 ? -64.29500 22.69600 35.38300 1.000 75.54000 90 ASN D N 1
ATOM 4575 C CA . ASN C 1 90 ? -63.58800 23.24400 36.53400 1.000 81.41000 90 ASN D CA 1
ATOM 4576 C C . ASN C 1 90 ? -62.38700 24.09300 36.14500 1.000 74.89000 90 ASN D C 1
ATOM 4577 O O . ASN C 1 90 ? -61.58200 24.44500 37.01000 1.000 79.85000 90 ASN D O 1
ATOM 4582 N N . SER C 1 91 ? -62.24900 24.43200 34.87200 1.000 72.91000 91 SER D N 1
ATOM 4583 C CA . SER C 1 91 ? -61.09900 25.18500 34.41400 1.000 67.67000 91 SER D CA 1
ATOM 4584 C C . SER C 1 91 ? -61.26900 26.67300 34.71300 1.000 82.84000 91 SER D C 1
ATOM 4585 O O . SER C 1 91 ? -62.35500 27.15600 35.05700 1.000 74.09000 91 SER D O 1
ATOM 4588 N N . GLY C 1 92 ? -60.16200 27.39900 34.59600 1.000 68.22000 92 GLY D N 1
ATOM 4589 C CA . GLY C 1 92 ? -60.18800 28.83700 34.68100 1.000 62.50000 92 GLY D CA 1
ATOM 4590 C C . GLY C 1 92 ? -60.26100 29.51800 33.34300 1.000 67.86000 92 GLY D C 1
ATOM 4591 O O . GLY C 1 92 ? -60.36700 30.74700 33.28800 1.000 77.43000 92 GLY D O 1
ATOM 4592 N N . GLY C 1 93 ? -60.26300 28.75200 32.25900 1.000 71.92000 93 GLY D N 1
ATOM 4593 C CA . GLY C 1 93 ? -60.28900 29.29900 30.91900 1.000 59.87000 93 GLY D CA 1
ATOM 4594 C C . GLY C 1 93 ? -59.96200 28.21700 29.91500 1.000 65.54000 93 GLY D C 1
ATOM 4595 O O . GLY C 1 93 ? -59.20200 27.28300 30.21500 1.000 61.72000 93 GLY D O 1
ATOM 4596 N N . VAL C 1 94 ? -60.54500 28.31200 28.72400 1.000 61.58000 94 VAL D N 1
ATOM 4597 C CA . VAL C 1 94 ? -60.32800 27.31600 27.68300 1.000 63.00000 94 VAL D CA 1
ATOM 4598 C C . VAL C 1 94 ? -59.88200 28.05300 26.44100 1.000 64.06000 94 VAL D C 1
ATOM 4599 O O . VAL C 1 94 ? -60.46900 29.08100 26.08800 1.000 61.90000 94 VAL D O 1
ATOM 4603 N N . PHE C 1 95 ? -58.83500 27.55200 25.79400 1.000 57.18000 95 PHE D N 1
ATOM 4604 C CA . PHE C 1 95 ? -58.33900 28.13500 24.55900 1.000 58.34000 95 PHE D CA 1
ATOM 4605 C C . PHE C 1 95 ? -58.39200 27.07100 23.48000 1.000 60.97000 95 PHE D C 1
ATOM 4606 O O . PHE C 1 95 ? -57.69700 26.05900 23.57600 1.000 62.42000 95 PHE D O 1
ATOM 4614 N N . MET C 1 96 ? -59.18700 27.31100 22.44900 1.000 52.59000 96 MET D N 1
ATOM 4615 C CA . MET C 1 96 ? -59.30900 26.39000 21.33100 1.000 51.62000 96 MET D CA 1
ATOM 4616 C C . MET C 1 96 ? -58.39300 26.84600 20.20300 1.000 50.20000 96 MET D C 1
ATOM 4617 O O . MET C 1 96 ? -58.54500 27.95700 19.68300 1.000 60.93000 96 MET D O 1
ATOM 4622 N N . THR C 1 97 ? -57.48500 25.97400 19.78800 1.000 53.60000 97 THR D N 1
ATOM 4623 C CA . THR C 1 97 ? -56.51300 26.33700 18.77200 1.000 58.71000 97 THR D CA 1
ATOM 4624 C C . THR C 1 97 ? -57.14000 26.30700 17.37900 1.000 50.32000 97 THR D C 1
ATOM 4625 O O . THR C 1 97 ? -58.29400 25.92400 17.19200 1.000 76.63000 97 THR D O 1
ATOM 4629 N N . GLY C 1 98 ? -56.36200 26.74100 16.39100 1.000 67.82000 98 GLY D N 1
ATOM 4630 C CA . GLY C 1 98 ? -56.78400 26.68800 15.00900 1.000 57.14000 98 GLY D CA 1
ATOM 4631 C C . GLY C 1 98 ? -56.66200 25.28400 14.45700 1.000 62.64000 98 GLY D C 1
ATOM 4632 O O . GLY C 1 98 ? -56.26300 24.34400 15.15000 1.000 65.58000 98 GLY D O 1
ATOM 4633 N N . GLY C 1 99 ? -56.98300 25.15700 13.16600 1.000 66.98000 99 GLY D N 1
ATOM 4634 C CA . GLY C 1 99 ? -57.11400 23.85500 12.53000 1.000 55.28000 99 GLY D CA 1
ATOM 4635 C C . GLY C 1 99 ? -58.26000 23.83600 11.53500 1.000 66.34000 99 GLY D C 1
ATOM 4636 O O . GLY C 1 99 ? -58.35600 24.72600 10.68000 1.000 75.27000 99 GLY D O 1
ATOM 4637 N N . ASP C 1 100 ? -59.10100 22.80000 11.60100 1.000 65.49000 100 ASP D N 1
ATOM 4638 C CA . ASP C 1 100 ? -60.28700 22.66900 10.76000 1.000 65.73000 100 ASP D CA 1
ATOM 4639 C C . ASP C 1 100 ? -61.55200 22.81500 11.61600 1.000 57.33000 100 ASP D C 1
ATOM 4640 O O . ASP C 1 100 ? -61.69800 22.12100 12.63100 1.000 69.73000 100 ASP D O 1
ATOM 4645 N N . GLN C 1 101 ? -62.47500 23.69900 11.20800 1.000 68.86000 101 GLN D N 1
ATOM 4646 C CA . GLN C 1 101 ? -63.71200 23.88700 11.97900 1.000 70.49000 101 GLN D CA 1
ATOM 4647 C C . GLN C 1 101 ? -64.49400 22.58100 12.09300 1.000 71.55000 101 GLN D C 1
ATOM 4648 O O . GLN C 1 101 ? -65.08200 22.27000 13.15300 1.000 65.40000 101 GLN D O 1
ATOM 4654 N N . LEU C 1 102 ? -64.50500 21.79000 11.00900 1.000 63.79000 102 LEU D N 1
ATOM 4655 C CA . LEU C 1 102 ? -65.29600 20.57200 11.02700 1.000 60.15000 102 LEU D CA 1
ATOM 4656 C C . LEU C 1 102 ? -64.67800 19.49400 11.88900 1.000 60.89000 102 LEU D C 1
ATOM 4657 O O . LEU C 1 102 ? -65.42600 18.64800 12.38200 1.000 73.25000 102 LEU D O 1
ATOM 4662 N N . ARG C 1 103 ? -63.37400 19.55600 12.19300 1.000 67.49000 103 ARG D N 1
ATOM 4663 C CA . ARG C 1 103 ? -62.88400 18.59800 13.17900 1.000 63.23000 103 ARG D CA 1
ATOM 4664 C C . ARG C 1 103 ? -63.46400 18.91200 14.53800 1.000 58.78000 103 ARG D C 1
ATOM 4665 O O . ARG C 1 103 ? -63.88400 17.99700 15.26200 1.000 69.06000 103 ARG D O 1
ATOM 4673 N N . ILE C 1 104 ? -63.57000 20.20300 14.87000 1.000 60.42000 104 ILE D N 1
ATOM 4674 C CA . ILE C 1 104 ? -64.10300 20.55100 16.18000 1.000 64.76000 104 ILE D CA 1
ATOM 4675 C C . ILE C 1 104 ? -65.53000 20.06800 16.30200 1.000 55.38000 104 ILE D C 1
ATOM 4676 O O . ILE C 1 104 ? -65.89000 19.40200 17.27900 1.000 62.49000 104 ILE D O 1
ATOM 4681 N N . THR C 1 105 ? -66.36700 20.37400 15.30400 1.000 59.94000 105 THR D N 1
ATOM 4682 C CA . THR C 1 105 ? -67.77500 20.02500 15.48300 1.000 46.48000 105 THR D CA 1
ATOM 4683 C C . THR C 1 105 ? -68.01800 18.52600 15.34700 1.000 59.01000 105 THR D C 1
ATOM 4684 O O . THR C 1 105 ? -68.80600 17.95300 16.11300 1.000 51.82000 105 THR D O 1
ATOM 4688 N N . SER C 1 106 ? -67.35700 17.86500 14.39200 1.000 54.91000 106 SER D N 1
ATOM 4689 C CA . SER C 1 106 ? -67.59400 16.44000 14.20000 1.000 54.47000 106 SER D CA 1
ATOM 4690 C C . SER C 1 106 ? -67.05500 15.59500 15.35300 1.000 59.96000 106 SER D C 1
ATOM 4691 O O . SER C 1 106 ? -67.62300 14.54000 15.65900 1.000 67.12000 106 SER D O 1
ATOM 4694 N N . ILE C 1 107 ? -66.00700 16.04100 16.04000 1.000 63.47000 107 ILE D N 1
ATOM 4695 C CA . ILE C 1 107 ? -65.50100 15.23500 17.14700 1.000 52.85000 107 ILE D CA 1
ATOM 4696 C C . ILE C 1 107 ? -66.15600 15.62400 18.46400 1.000 59.96000 107 ILE D C 1
ATOM 4697 O O . ILE C 1 107 ? -66.38200 14.76800 19.32100 1.000 74.24000 107 ILE D O 1
ATOM 4702 N N . LEU C 1 108 ? -66.46300 16.90900 18.66600 1.000 53.87000 108 LEU D N 1
ATOM 4703 C CA . LEU C 1 108 ? -66.98800 17.35400 19.94800 1.000 51.19000 108 LEU D CA 1
ATOM 4704 C C . LEU C 1 108 ? -68.50300 17.47600 19.99900 1.000 59.69000 108 LEU D C 1
ATOM 4705 O O . LEU C 1 108 ? -69.06400 17.40800 21.09600 1.000 65.29000 108 LEU D O 1
ATOM 4710 N N . GLY C 1 109 ? -69.17800 17.65700 18.86600 1.000 59.28000 109 GLY D N 1
ATOM 4711 C CA . GLY C 1 109 ? -70.62200 17.84200 18.90600 1.000 59.89000 109 GLY D CA 1
ATOM 4712 C C . GLY C 1 109 ? -71.31700 16.63500 19.51500 1.000 59.79000 109 GLY D C 1
ATOM 4713 O O . GLY C 1 109 ? -70.96700 15.48500 19.23400 1.000 59.74000 109 GLY D O 1
ATOM 4714 N N . GLY C 1 110 ? -72.27900 16.89500 20.39900 1.000 57.55000 110 GLY D N 1
ATOM 4715 C CA . GLY C 1 110 ? -73.00100 15.78800 21.00100 1.000 63.73000 110 GLY D CA 1
ATOM 4716 C C . GLY C 1 110 ? -72.26000 15.01500 22.07400 1.000 64.69000 110 GLY D C 1
ATOM 4717 O O . GLY C 1 110 ? -72.70400 13.92200 22.44100 1.000 78.91000 110 GLY D O 1
ATOM 4718 N N . THR C 1 111 ? -71.11400 15.50000 22.53300 1.000 68.17000 111 THR D N 1
ATOM 4719 C CA . THR C 1 111 ? -70.28700 14.81900 23.51900 1.000 52.66000 111 THR D CA 1
ATOM 4720 C C . THR C 1 111 ? -70.32000 15.54900 24.85500 1.000 62.32000 111 THR D C 1
ATOM 4721 O O . THR C 1 111 ? -70.88700 16.63800 24.99200 1.000 68.92000 111 THR D O 1
ATOM 4725 N N . LYS C 1 112 ? -69.71300 14.91000 25.85800 1.000 70.56000 112 LYS D N 1
ATOM 4726 C CA . LYS C 1 112 ? -69.62900 15.51100 27.18600 1.000 76.46000 112 LYS D CA 1
ATOM 4727 C C . LYS C 1 112 ? -68.76200 16.76300 27.18700 1.000 69.55000 112 LYS D C 1
ATOM 4728 O O . LYS C 1 112 ? -69.05500 17.71600 27.91400 1.000 67.25000 112 LYS D O 1
ATOM 4734 N N . VAL C 1 113 ? -67.67700 16.76500 26.40800 1.000 62.03000 113 VAL D N 1
ATOM 4735 C CA . VAL C 1 113 ? -66.78100 17.92200 26.33300 1.000 70.80000 113 VAL D CA 1
ATOM 4736 C C . VAL C 1 113 ? -67.52300 19.15200 25.81100 1.000 67.02000 113 VAL D C 1
ATOM 4737 O O . VAL C 1 113 ? -67.27800 20.28300 26.24400 1.000 75.00000 113 VAL D O 1
ATOM 4741 N N . PHE C 1 114 ? -68.38400 18.95100 24.82200 1.000 64.31000 114 PHE D N 1
ATOM 4742 C CA . PHE C 1 114 ? -69.20700 20.02300 24.26800 1.000 63.90000 114 PHE D CA 1
ATOM 4743 C C . PHE C 1 114 ? -70.10400 20.63600 25.34400 1.000 61.08000 114 PHE D C 1
ATOM 4744 O O . PHE C 1 114 ? -70.22500 21.86800 25.46000 1.000 70.37000 114 PHE D O 1
ATOM 4752 N N . ASN C 1 115 ? -70.74500 19.78500 26.14100 1.000 70.32000 115 ASN D N 1
ATOM 4753 C CA . ASN C 1 115 ? -71.54700 20.26700 27.25900 1.000 59.81000 115 ASN D CA 1
ATOM 4754 C C . ASN C 1 115 ? -70.67300 20.92800 28.30400 1.000 61.56000 115 ASN D C 1
ATOM 4755 O O . ASN C 1 115 ? -71.11700 21.85600 28.98600 1.000 68.21000 115 ASN D O 1
ATOM 4760 N N . ALA C 1 116 ? -69.43900 20.44700 28.45800 1.000 64.07000 116 ALA D N 1
ATOM 4761 C CA . ALA C 1 116 ? -68.50600 21.07200 29.38600 1.000 70.84000 116 ALA D CA 1
ATOM 4762 C C . ALA C 1 116 ? -68.16000 22.48300 28.93600 1.000 72.96000 116 ALA D C 1
ATOM 4763 O O . ALA C 1 116 ? -68.11700 23.40900 29.75300 1.000 61.71000 116 ALA D O 1
ATOM 4765 N N . LEU C 1 117 ? -67.93700 22.66800 27.63400 1.000 65.42000 117 LEU D N 1
ATOM 4766 C CA . LEU C 1 117 ? -67.65300 24.00500 27.13100 1.000 53.69000 117 LEU D CA 1
ATOM 4767 C C . LEU C 1 117 ? -68.83900 24.91500 27.35700 1.000 53.48000 117 LEU D C 1
ATOM 4768 O O . LEU C 1 117 ? -68.67700 26.04000 27.83600 1.000 72.74000 117 LEU D O 1
ATOM 4773 N N . ILE C 1 118 ? -70.04800 24.42000 27.08300 1.000 68.76000 118 ILE D N 1
ATOM 4774 C CA . ILE C 1 118 ? -71.23700 25.25800 27.24500 1.000 62.87000 118 ILE D CA 1
ATOM 4775 C C . ILE C 1 118 ? -71.46300 25.60400 28.71600 1.000 61.87000 118 ILE D C 1
ATOM 4776 O O . ILE C 1 118 ? -71.81000 26.74200 29.05500 1.000 68.24000 118 ILE D O 1
ATOM 4781 N N . GLU C 1 119 ? -71.23200 24.65400 29.61600 1.000 70.68000 119 GLU D N 1
ATOM 4782 C CA . GLU C 1 119 ? -71.47500 24.91500 31.03000 1.000 73.25000 119 GLU D CA 1
ATOM 4783 C C . GLU C 1 119 ? -70.40900 25.83800 31.61000 1.000 71.02000 119 GLU D C 1
ATOM 4784 O O . GLU C 1 119 ? -70.72900 26.77200 32.36200 1.000 76.73000 119 GLU D O 1
ATOM 4790 N N . ALA C 1 120 ? -69.14200 25.60900 31.25000 1.000 62.13000 120 ALA D N 1
ATOM 4791 C CA . ALA C 1 120 ? -68.08400 26.54500 31.60900 1.000 70.96000 120 ALA D CA 1
ATOM 4792 C C . ALA C 1 120 ? -68.42300 27.95500 31.14400 1.000 75.40000 120 ALA D C 1
ATOM 4793 O O . ALA C 1 120 ? -68.32900 28.91500 31.91700 1.000 81.06000 120 ALA D O 1
ATOM 4795 N N . TYR C 1 121 ? -68.85800 28.09000 29.88600 1.000 63.72000 121 TYR D N 1
ATOM 4796 C CA . TYR C 1 121 ? -69.20400 29.40400 29.35400 1.000 61.94000 121 TYR D CA 1
ATOM 4797 C C . TYR C 1 121 ? -70.33200 30.04100 30.15400 1.000 61.84000 121 TYR D C 1
ATOM 4798 O O . TYR C 1 121 ? -70.24600 31.21200 30.54400 1.000 71.67000 121 TYR D O 1
ATOM 4807 N N . LEU C 1 122 ? -71.39800 29.28500 30.42200 1.000 70.89000 122 LEU D N 1
ATOM 4808 C CA . LEU C 1 122 ? -72.51200 29.85800 31.17100 1.000 55.26000 122 LEU D CA 1
ATOM 4809 C C . LEU C 1 122 ? -72.12300 30.22400 32.59500 1.000 63.57000 122 LEU D C 1
ATOM 4810 O O . LEU C 1 122 ? -72.79400 31.06000 33.20400 1.000 70.72000 122 LEU D O 1
ATOM 4815 N N . LYS C 1 123 ? -71.07300 29.61000 33.15000 1.000 73.15000 123 LYS D N 1
ATOM 4816 C CA . LYS C 1 123 ? -70.61900 30.01400 34.47600 1.000 64.89000 123 LYS D CA 1
ATOM 4817 C C . LYS C 1 123 ? -69.71400 31.23900 34.45200 1.000 77.02000 123 LYS D C 1
ATOM 4818 O O . LYS C 1 123 ? -69.34000 31.72400 35.52400 1.000 81.82000 123 LYS D O 1
ATOM 4824 N N . GLY C 1 124 ? -69.34800 31.73800 33.27600 1.000 81.04000 124 GLY D N 1
ATOM 4825 C CA . GLY C 1 124 ? -68.44400 32.86100 33.15800 1.000 65.62000 124 GLY D CA 1
ATOM 4826 C C . GLY C 1 124 ? -66.99100 32.51000 32.92200 1.000 66.28000 124 GLY D C 1
ATOM 4827 O O . GLY C 1 124 ? -66.15000 33.41300 32.90900 1.000 78.80000 124 GLY D O 1
ATOM 4828 N N . VAL C 1 125 ? -66.66800 31.24200 32.69300 1.000 71.47000 125 VAL D N 1
ATOM 4829 C CA . VAL C 1 125 ? -65.29800 30.88000 32.36500 1.000 61.62000 125 VAL D CA 1
ATOM 4830 C C . VAL C 1 125 ? -64.98900 31.38500 30.96300 1.000 60.05000 125 VAL D C 1
ATOM 4831 O O . VAL C 1 125 ? -65.80200 31.24300 30.04100 1.000 69.28000 125 VAL D O 1
ATOM 4835 N N . VAL C 1 126 ? -63.84600 32.04400 30.80900 1.000 62.90000 126 VAL D N 1
ATOM 4836 C CA . VAL C 1 126 ? -63.49000 32.60400 29.51100 1.000 62.75000 126 VAL D CA 1
ATOM 4837 C C . VAL C 1 126 ? -63.20300 31.48400 28.51700 1.000 66.10000 126 VAL D C 1
ATOM 4838 O O . VAL C 1 126 ? -62.36700 30.59900 28.75800 1.000 68.23000 126 VAL D O 1
ATOM 4842 N N . ILE C 1 127 ? -63.88900 31.53000 27.37900 1.000 64.97000 127 ILE D N 1
ATOM 4843 C CA . ILE C 1 127 ? -63.61900 30.63900 26.26000 1.000 64.50000 127 ILE D CA 1
ATOM 4844 C C . ILE C 1 127 ? -63.01400 31.51500 25.18400 1.000 55.90000 127 ILE D C 1
ATOM 4845 O O . ILE C 1 127 ? -63.61000 32.52700 24.78900 1.000 60.00000 127 ILE D O 1
ATOM 4850 N N . ALA C 1 128 ? -61.82100 31.15900 24.74200 1.000 49.15000 128 ALA D N 1
ATOM 4851 C CA . ALA C 1 128 ? -61.13000 31.88000 23.69500 1.000 56.18000 128 ALA D CA 1
ATOM 4852 C C . ALA C 1 128 ? -60.81100 30.89400 22.58800 1.000 59.72000 128 ALA D C 1
ATOM 4853 O O . ALA C 1 128 ? -60.70700 29.69000 22.83200 1.000 58.18000 128 ALA D O 1
ATOM 4855 N N . GLY C 1 129 ? -60.67300 31.39600 21.36600 1.000 48.66000 129 GLY D N 1
ATOM 4856 C CA . GLY C 1 129 ? -60.26400 30.53600 20.27300 1.000 48.35000 129 GLY D CA 1
ATOM 4857 C C . GLY C 1 129 ? -59.80900 31.35100 19.08800 1.000 54.85000 129 GLY D C 1
ATOM 4858 O O . GLY C 1 129 ? -60.25100 32.48800 18.89000 1.000 55.85000 129 GLY D O 1
ATOM 4859 N N . THR C 1 130 ? -58.93400 30.75100 18.28300 1.000 51.40000 130 THR D N 1
ATOM 4860 C CA . THR C 1 130 ? -58.31400 31.43900 17.16000 1.000 53.01000 130 THR D CA 1
ATOM 4861 C C . THR C 1 130 ? -58.48100 30.64300 15.87900 1.000 62.45000 130 THR D C 1
ATOM 4862 O O . THR C 1 130 ? -58.45900 29.40900 15.89700 1.000 68.03000 130 THR D O 1
ATOM 4866 N N . SER C 1 131 ? -58.64600 31.36600 14.77000 1.000 58.05000 131 SER D N 1
ATOM 4867 C CA . SER C 1 131 ? -58.79300 30.76300 13.45200 1.000 58.96000 131 SER D CA 1
ATOM 4868 C C . SER C 1 131 ? -60.01400 29.84400 13.46200 1.000 68.81000 131 SER D C 1
ATOM 4869 O O . SER C 1 131 ? -61.14800 30.32800 13.58600 1.000 65.15000 131 SER D O 1
ATOM 4872 N N . ALA C 1 132 ? -59.81200 28.52900 13.32200 1.000 65.56000 132 ALA D N 1
ATOM 4873 C CA . ALA C 1 132 ? -60.94700 27.60400 13.36000 1.000 64.80000 132 ALA D CA 1
ATOM 4874 C C . ALA C 1 132 ? -61.67600 27.65100 14.70200 1.000 63.42000 132 ALA D C 1
ATOM 4875 O O . ALA C 1 132 ? -62.92400 27.64000 14.75300 1.000 61.18000 132 ALA D O 1
ATOM 4877 N N . GLY C 1 133 ? -60.91600 27.76300 15.79700 1.000 56.94000 133 GLY D N 1
ATOM 4878 C CA . GLY C 1 133 ? -61.50700 27.83000 17.12300 1.000 43.11000 133 GLY D CA 1
ATOM 4879 C C . GLY C 1 133 ? -62.32800 29.07600 17.34300 1.000 51.10000 133 GLY D C 1
ATOM 4880 O O . GLY C 1 133 ? -63.11600 29.13400 18.29500 1.000 59.26000 133 GLY D O 1
ATOM 4881 N N . ALA C 1 134 ? -62.16600 30.07600 16.47700 1.000 54.26000 134 ALA D N 1
ATOM 4882 C CA . ALA C 1 134 ? -63.00400 31.26100 16.52800 1.000 51.73000 134 ALA D CA 1
ATOM 4883 C C . ALA C 1 134 ? -64.25000 31.09100 15.67800 1.000 60.31000 134 ALA D C 1
ATOM 4884 O O . ALA C 1 134 ? -65.35600 31.42500 16.12600 1.000 59.17000 134 ALA D O 1
ATOM 4886 N N . SER C 1 135 ? -64.09600 30.53200 14.47500 1.000 55.87000 135 SER D N 1
ATOM 4887 C CA . SER C 1 135 ? -65.25400 30.32100 13.61400 1.000 55.89000 135 SER D CA 1
ATOM 4888 C C . SER C 1 135 ? -66.30900 29.48300 14.31800 1.000 56.69000 135 SER D C 1
ATOM 4889 O O . SER C 1 135 ? -67.51200 29.75400 14.19300 1.000 53.66000 135 SER D O 1
ATOM 4892 N N . VAL C 1 136 ? -65.88100 28.48400 15.09700 1.000 49.23000 136 VAL D N 1
ATOM 4893 C CA . VAL C 1 136 ? -66.86900 27.57000 15.66700 1.000 50.72000 136 VAL D CA 1
ATOM 4894 C C . VAL C 1 136 ? -67.70500 28.21700 16.75600 1.000 53.55000 136 VAL D C 1
ATOM 4895 O O . VAL C 1 136 ? -68.62600 27.58400 17.27700 1.000 68.24000 136 VAL D O 1
ATOM 4899 N N . MET C 1 137 ? -67.40600 29.45400 17.13600 1.000 56.17000 137 MET D N 1
ATOM 4900 C CA . MET C 1 137 ? -68.15600 29.99500 18.26200 1.000 56.72000 137 MET D CA 1
ATOM 4901 C C . MET C 1 137 ? -69.54600 30.46600 17.88200 1.000 55.91000 137 MET D C 1
ATOM 4902 O O . MET C 1 137 ? -70.39700 30.61900 18.77300 1.000 62.82000 137 MET D O 1
ATOM 4907 N N . SER C 1 138 ? -69.80100 30.69200 16.59700 1.000 51.61000 138 SER D N 1
ATOM 4908 C CA . SER C 1 138 ? -71.11200 31.15400 16.15700 1.000 55.07000 138 SER D CA 1
ATOM 4909 C C . SER C 1 138 ? -72.10200 29.98600 16.00100 1.000 56.08000 138 SER D C 1
ATOM 4910 O O . SER C 1 138 ? -71.71800 28.81700 15.94800 1.000 64.11000 138 SER D O 1
ATOM 4913 N N . ASN C 1 139 ? -73.40100 30.31200 15.94900 1.000 67.42000 139 ASN D N 1
ATOM 4914 C CA . ASN C 1 139 ? -74.40300 29.26100 15.75000 1.000 53.74000 139 ASN D CA 1
ATOM 4915 C C . ASN C 1 139 ? -74.24000 28.60300 14.40100 1.000 61.24000 139 ASN D C 1
ATOM 4916 O O . ASN C 1 139 ? -74.30800 27.37000 14.29000 1.000 59.76000 139 ASN D O 1
ATOM 4921 N N . THR C 1 140 ? -73.99300 29.40600 13.37400 1.000 55.52000 140 THR D N 1
ATOM 4922 C CA . THR C 1 140 ? -73.71600 28.91100 12.03700 1.000 61.95000 140 THR D CA 1
ATOM 4923 C C . THR C 1 140 ? -72.38300 29.51400 11.64200 1.000 58.29000 140 THR D C 1
ATOM 4924 O O . THR C 1 140 ? -72.17600 30.72200 11.78100 1.000 70.57000 140 THR D O 1
ATOM 4928 N N . MET C 1 141 ? -71.47500 28.67000 11.19400 1.000 55.42000 141 MET D N 1
ATOM 4929 C CA . MET C 1 141 ? -70.10700 29.04200 10.92200 1.000 52.27000 141 MET D CA 1
ATOM 4930 C C . MET C 1 141 ? -69.82200 28.84600 9.44400 1.000 62.39000 141 MET D C 1
ATOM 4931 O O . MET C 1 141 ? -70.53900 28.12000 8.74300 1.000 59.93000 141 MET D O 1
ATOM 4936 N N . ILE C 1 142 ? -68.80600 29.56400 8.97600 1.000 61.16000 142 ILE D N 1
ATOM 4937 C CA . ILE C 1 142 ? -68.31400 29.45600 7.61000 1.000 46.40000 142 ILE D CA 1
ATOM 4938 C C . ILE C 1 142 ? -67.23600 28.38600 7.55100 1.000 52.97000 142 ILE D C 1
ATOM 4939 O O . ILE C 1 142 ? -66.36600 28.31200 8.42800 1.000 72.06000 142 ILE D O 1
ATOM 4944 N N . VAL C 1 143 ? -67.31100 27.53000 6.54000 1.000 63.07000 143 VAL D N 1
ATOM 4945 C CA . VAL C 1 143 ? -66.35400 26.45500 6.34100 1.000 67.34000 143 VAL D CA 1
ATOM 4946 C C . VAL C 1 143 ? -65.43500 26.84100 5.18900 1.000 67.17000 143 VAL D C 1
ATOM 4947 O O . VAL C 1 143 ? -65.90300 27.33700 4.15500 1.000 73.56000 143 VAL D O 1
ATOM 4951 N N . ASP C 1 144 ? -64.13100 26.64400 5.37100 1.000 80.96000 144 ASP D N 1
ATOM 4952 C CA . ASP C 1 144 ? -63.14700 27.02400 4.35000 1.000 88.63000 144 ASP D CA 1
ATOM 4953 C C . ASP C 1 144 ? -63.02800 25.97100 3.25300 1.000 93.92000 144 ASP D C 1
ATOM 4954 O O . ASP C 1 144 ? -61.96800 25.38800 3.02500 1.000 105.71000 144 ASP D O 1
ATOM 4959 N N . GLY C 1 145 ? -64.12400 25.72900 2.54800 1.000 109.12000 145 GLY D N 1
ATOM 4960 C CA . GLY C 1 145 ? -64.14400 24.75600 1.46200 1.000 115.86000 145 GLY D CA 1
ATOM 4961 C C . GLY C 1 145 ? -63.47800 25.31700 0.20900 1.000 111.96000 145 GLY D C 1
ATOM 4962 O O . GLY C 1 145 ? -62.98000 24.53400 -0.61900 1.000 97.28000 145 GLY D O 1
ATOM 4963 N N . ASN C 1 148 ? -60.34500 29.65900 -2.01100 1.000 129.58000 148 ASN D N 1
ATOM 4964 C CA . ASN C 1 148 ? -61.10200 29.02900 -3.09400 1.000 132.59000 148 ASN D CA 1
ATOM 4965 C C . ASN C 1 148 ? -62.43900 29.74000 -3.32500 1.000 121.06000 148 ASN D C 1
ATOM 4966 O O . ASN C 1 148 ? -63.42600 29.11100 -3.71100 1.000 114.32000 148 ASN D O 1
ATOM 4971 N N . ASP C 1 149 ? -62.45600 31.05800 -3.09800 1.000 127.07000 149 ASP D N 1
ATOM 4972 C CA . ASP C 1 149 ? -63.66500 31.87600 -3.20600 1.000 127.32000 149 ASP D CA 1
ATOM 4973 C C . ASP C 1 149 ? -63.55700 32.82700 -4.39400 1.000 116.33000 149 ASP D C 1
ATOM 4974 O O . ASP C 1 149 ? -62.88900 33.86700 -4.28900 1.000 114.07000 149 ASP D O 1
ATOM 4979 N N . PRO C 1 150 ? -64.19800 32.53400 -5.53000 1.000 113.85000 150 PRO D N 1
ATOM 4980 C CA . PRO C 1 150 ? -64.15100 33.46600 -6.66900 1.000 101.88000 150 PRO D CA 1
ATOM 4981 C C . PRO C 1 150 ? -64.75200 34.82100 -6.30800 1.000 101.91000 150 PRO D C 1
ATOM 4982 O O . PRO C 1 150 ? -65.77500 34.90300 -5.62400 1.000 97.58000 150 PRO D O 1
ATOM 4986 N N . ALA C 1 151 ? -64.10400 35.88600 -6.78600 1.000 95.57000 151 ALA D N 1
ATOM 4987 C CA . ALA C 1 151 ? -64.50000 37.24900 -6.44000 1.000 95.56000 151 ALA D CA 1
ATOM 4988 C C . ALA C 1 151 ? -65.89100 37.56500 -6.98900 1.000 86.64000 151 ALA D C 1
ATOM 4989 O O . ALA C 1 151 ? -66.21300 37.18100 -8.11200 1.000 76.97000 151 ALA D O 1
ATOM 4991 N N . ARG C 1 152 ? -66.70100 38.28100 -6.19400 1.000 63.95000 152 ARG D N 1
ATOM 4992 C CA . ARG C 1 152 ? -68.06500 38.75200 -6.48800 1.000 73.55000 152 ARG D CA 1
ATOM 4993 C C . ARG C 1 152 ? -69.13200 37.66400 -6.55700 1.000 68.15000 152 ARG D C 1
ATOM 4994 O O . ARG C 1 152 ? -70.31200 37.99200 -6.77100 1.000 55.85000 152 ARG D O 1
ATOM 5002 N N . LYS C 1 153 ? -68.80200 36.41500 -6.25900 1.000 77.99000 153 LYS D N 1
ATOM 5003 C CA . LYS C 1 153 ? -69.76600 35.32900 -6.34600 1.000 72.40000 153 LYS D CA 1
ATOM 5004 C C . LYS C 1 153 ? -69.93100 34.67300 -4.98000 1.000 67.76000 153 LYS D C 1
ATOM 5005 O O . LYS C 1 153 ? -69.11300 34.86600 -4.07700 1.000 79.49000 153 LYS D O 1
ATOM 5011 N N . CYS C 1 154 ? -71.01200 33.90400 -4.81500 1.000 78.17000 154 CYS D N 1
ATOM 5012 C CA . CYS C 1 154 ? -71.25600 33.18200 -3.56600 1.000 78.22000 154 CYS D CA 1
ATOM 5013 C C . CYS C 1 154 ? -71.04100 31.69000 -3.78000 1.000 60.90000 154 CYS D C 1
ATOM 5014 O O . CYS C 1 154 ? -71.83700 31.02800 -4.45600 1.000 92.90000 154 CYS D O 1
ATOM 5017 N N . THR C 1 155 ? -69.96100 31.17600 -3.20900 1.000 67.60000 155 THR D N 1
ATOM 5018 C CA . THR C 1 155 ? -69.61900 29.75800 -3.19400 1.000 73.17000 155 THR D CA 1
ATOM 5019 C C . THR C 1 155 ? -69.46300 29.31000 -1.74700 1.000 77.37000 155 THR D C 1
ATOM 5020 O O . THR C 1 155 ? -68.52600 28.60400 -1.37400 1.000 89.31000 155 THR D O 1
ATOM 5024 N N . LEU C 1 156 ? -70.36100 29.81200 -0.91400 1.000 72.22000 156 LEU D N 1
ATOM 5025 C CA . LEU C 1 156 ? -70.29200 29.69300 0.53300 1.000 65.81000 156 LEU D CA 1
ATOM 5026 C C . LEU C 1 156 ? -70.82200 28.35400 1.04500 1.000 64.20000 156 LEU D C 1
ATOM 5027 O O . LEU C 1 156 ? -71.94400 27.95100 0.71500 1.000 70.09000 156 LEU D O 1
ATOM 5032 N N . LYS C 1 157 ? -70.05600 27.71400 1.92900 1.000 58.74000 157 LYS D N 1
ATOM 5033 C CA . LYS C 1 157 ? -70.52100 26.55300 2.68100 1.000 59.96000 157 LYS D CA 1
ATOM 5034 C C . LYS C 1 157 ? -70.57200 26.91500 4.15800 1.000 58.03000 157 LYS D C 1
ATOM 5035 O O . LYS C 1 157 ? -69.57600 27.38500 4.72100 1.000 64.29000 157 LYS D O 1
ATOM 5041 N N . MET C 1 158 ? -71.71200 26.63700 4.79600 1.000 57.43000 158 MET D N 1
ATOM 5042 C CA . MET C 1 158 ? -71.90300 26.93600 6.20700 1.000 55.65000 158 MET D CA 1
ATOM 5043 C C . MET C 1 158 ? -72.29800 25.66200 6.94400 1.000 55.21000 158 MET D C 1
ATOM 5044 O O . MET C 1 158 ? -72.70700 24.67500 6.32800 1.000 69.66000 158 MET D O 1
ATOM 5049 N N . ALA C 1 159 ? -72.13800 25.68300 8.27400 1.000 59.24000 159 ALA D N 1
ATOM 5050 C CA . ALA C 1 159 ? -72.43400 24.51500 9.10400 1.000 49.77000 159 ALA D CA 1
ATOM 5051 C C . ALA C 1 159 ? -72.76500 24.93500 10.53900 1.000 50.46000 159 ALA D C 1
ATOM 5052 O O . ALA C 1 159 ? -72.53100 26.07000 10.94400 1.000 62.49000 159 ALA D O 1
ATOM 5054 N N . SER C 1 160 ? -73.30000 23.99900 11.32600 1.000 64.52000 160 SER D N 1
ATOM 5055 C CA . SER C 1 160 ? -73.58800 24.28000 12.73300 1.000 60.02000 160 SER D CA 1
ATOM 5056 C C . SER C 1 160 ? -72.29700 24.40000 13.52300 1.000 52.31000 160 SER D C 1
ATOM 5057 O O . SER C 1 160 ? -71.36500 23.62100 13.32300 1.000 67.75000 160 SER D O 1
ATOM 5060 N N . GLY C 1 161 ? -72.24900 25.37300 14.43900 1.000 58.21000 161 GLY D N 1
ATOM 5061 C CA . GLY C 1 161 ? -71.12700 25.56200 15.33600 1.000 44.24000 161 GLY D CA 1
ATOM 5062 C C . GLY C 1 161 ? -71.48800 25.26400 16.77800 1.000 55.64000 161 GLY D C 1
ATOM 5063 O O . GLY C 1 161 ? -72.42400 24.50800 17.06900 1.000 77.76000 161 GLY D O 1
ATOM 5064 N N . LEU C 1 162 ? -70.71000 25.84400 17.70400 1.000 55.02000 162 LEU D N 1
ATOM 5065 C CA . LEU C 1 162 ? -71.02200 25.69300 19.12400 1.000 43.78000 162 LEU D CA 1
ATOM 5066 C C . LEU C 1 162 ? -72.12200 26.62500 19.57400 1.000 49.67000 162 LEU D C 1
ATOM 5067 O O . LEU C 1 162 ? -72.82400 26.32400 20.54800 1.000 60.74000 162 LEU D O 1
ATOM 5072 N N . GLY C 1 163 ? -72.24800 27.78200 18.93900 1.000 50.91000 163 GLY D N 1
ATOM 5073 C CA . GLY C 1 163 ? -73.32700 28.67300 19.31200 1.000 49.35000 163 GLY D CA 1
ATOM 5074 C C . GLY C 1 163 ? -73.11100 29.38900 20.62100 1.000 50.34000 163 GLY D C 1
ATOM 5075 O O . GLY C 1 163 ? -74.07500 29.62200 21.36400 1.000 69.46000 163 GLY D O 1
ATOM 5076 N N . LEU C 1 164 ? -71.86100 29.73000 20.94100 1.000 62.66000 164 LEU D N 1
ATOM 5077 C CA . LEU C 1 164 ? -71.60000 30.55600 22.11400 1.000 59.44000 164 LEU D CA 1
ATOM 5078 C C . LEU C 1 164 ? -71.94800 32.01600 21.85000 1.000 59.31000 164 LEU D C 1
ATOM 5079 O O . LEU C 1 164 ? -72.34900 32.74200 22.77100 1.000 62.42000 164 LEU D O 1
ATOM 5084 N N . LEU C 1 165 ? -71.82600 32.44100 20.60200 1.000 59.44000 165 LEU D N 1
ATOM 5085 C CA . LEU C 1 165 ? -72.17000 33.78200 20.14900 1.000 58.18000 165 LEU D CA 1
ATOM 5086 C C . LEU C 1 165 ? -73.39600 33.60500 19.25400 1.000 66.23000 165 LEU D C 1
ATOM 5087 O O . LEU C 1 165 ? -73.30400 33.03900 18.15900 1.000 67.29000 165 LEU D O 1
ATOM 5092 N N . GLU C 1 166 ? -74.56500 34.02000 19.74800 1.000 78.37000 166 GLU D N 1
ATOM 5093 C CA . GLU C 1 166 ? -75.78400 33.49300 19.14700 1.000 83.49000 166 GLU D CA 1
ATOM 5094 C C . GLU C 1 166 ? -76.13300 34.12700 17.80800 1.000 86.69000 166 GLU D C 1
ATOM 5095 O O . GLU C 1 166 ? -76.58500 33.41700 16.90100 1.000 107.15000 166 GLU D O 1
ATOM 5101 N N . GLU C 1 167 ? -75.95500 35.42900 17.63000 1.000 51.55000 167 GLU D N 1
ATOM 5102 C CA . GLU C 1 167 ? -76.56600 35.92800 16.39900 1.000 56.33000 167 GLU D CA 1
ATOM 5103 C C . GLU C 1 167 ? -75.55500 36.56100 15.46400 1.000 52.87000 167 GLU D C 1
ATOM 5104 O O . GLU C 1 167 ? -75.79500 37.64400 14.92500 1.000 60.77000 167 GLU D O 1
ATOM 5110 N N . ALA C 1 168 ? -74.44900 35.86800 15.22000 1.000 54.07000 168 ALA D N 1
ATOM 5111 C CA . ALA C 1 168 ? -73.37900 36.44300 14.42500 1.000 52.00000 168 ALA D CA 1
ATOM 5112 C C . ALA C 1 168 ? -72.70300 35.34500 13.62900 1.000 50.16000 168 ALA D C 1
ATOM 5113 O O . ALA C 1 168 ? -72.71700 34.17600 14.02000 1.000 67.05000 168 ALA D O 1
ATOM 5115 N N . ILE C 1 169 ? -72.11000 35.73200 12.50000 1.000 60.44000 169 ILE D N 1
ATOM 5116 C CA . ILE C 1 169 ? -71.24100 34.85400 11.71700 1.000 51.21000 169 ILE D CA 1
ATOM 5117 C C . ILE C 1 169 ? -69.83000 35.40300 11.84500 1.000 52.18000 169 ILE D C 1
ATOM 5118 O O . ILE C 1 169 ? -69.58100 36.56400 11.49500 1.000 60.25000 169 ILE D O 1
ATOM 5123 N N . ILE C 1 170 ? -68.90500 34.57600 12.30700 1.000 57.38000 170 ILE D N 1
ATOM 5124 C CA . ILE C 1 170 ? -67.51100 34.96200 12.48300 1.000 48.50000 170 ILE D CA 1
ATOM 5125 C C . ILE C 1 170 ? -66.69000 34.41800 11.32700 1.000 54.11000 170 ILE D C 1
ATOM 5126 O O . ILE C 1 170 ? -66.76700 33.22500 11.01100 1.000 71.72000 170 ILE D O 1
ATOM 5131 N N . ASP C 1 171 ? -65.91600 35.29400 10.68800 1.000 58.54000 171 ASP D N 1
ATOM 5132 C CA . ASP C 1 171 ? -64.91100 34.90700 9.70200 1.000 59.01000 171 ASP D CA 1
ATOM 5133 C C . ASP C 1 171 ? -63.55700 35.43300 10.16900 1.000 59.55000 171 ASP D C 1
ATOM 5134 O O . ASP C 1 171 ? -63.47900 36.48300 10.81000 1.000 64.82000 171 ASP D O 1
ATOM 5139 N N . GLN C 1 172 ? -62.49900 34.69200 9.89200 1.000 64.20000 172 GLN D N 1
ATOM 5140 C CA . GLN C 1 172 ? -61.18600 34.99200 10.43800 1.000 50.94000 172 GLN D CA 1
ATOM 5141 C C . GLN C 1 172 ? -60.21400 35.24400 9.28600 1.000 63.57000 172 GLN D C 1
ATOM 5142 O O . GLN C 1 172 ? -60.60800 35.23800 8.11500 1.000 59.29000 172 GLN D O 1
ATOM 5148 N N . HIS C 1 173 ? -58.93500 35.48200 9.62400 1.000 62.50000 173 HIS D N 1
ATOM 5149 C CA . HIS C 1 173 ? -57.91700 35.75400 8.60800 1.000 50.12000 173 HIS D CA 1
ATOM 5150 C C . HIS C 1 173 ? -58.46800 36.73600 7.57200 1.000 55.93000 173 HIS D C 1
ATOM 5151 O O . HIS C 1 173 ? -58.24800 36.58400 6.36800 1.000 64.19000 173 HIS D O 1
ATOM 5158 N N . PHE C 1 174 ? -59.18600 37.75300 8.03400 1.000 50.41000 174 PHE D N 1
ATOM 5159 C CA . PHE C 1 174 ? -60.09600 38.48900 7.16800 1.000 53.26000 174 PHE D CA 1
ATOM 5160 C C . PHE C 1 174 ? -59.40600 39.34900 6.11700 1.000 63.09000 174 PHE D C 1
ATOM 5161 O O . PHE C 1 174 ? -60.08300 39.81200 5.19600 1.000 61.61000 174 PHE D O 1
ATOM 5169 N N . ASP C 1 175 ? -58.10400 39.59600 6.22900 1.000 80.43000 175 ASP D N 1
ATOM 5170 C CA . ASP C 1 175 ? -57.37800 40.31000 5.18500 1.000 67.55000 175 ASP D CA 1
ATOM 5171 C C . ASP C 1 175 ? -56.91700 39.39100 4.06600 1.000 72.95000 175 ASP D C 1
ATOM 5172 O O . ASP C 1 175 ? -55.97300 39.74300 3.36100 1.000 95.01000 175 ASP D O 1
ATOM 5177 N N . GLN C 1 176 ? -57.59500 38.26700 3.84200 1.000 84.11000 176 GLN D N 1
ATOM 5178 C CA . GLN C 1 176 ? -57.25600 37.34600 2.76900 1.000 68.18000 176 GLN D CA 1
ATOM 5179 C C . GLN C 1 176 ? -58.29300 37.46800 1.67000 1.000 79.19000 176 GLN D C 1
ATOM 5180 O O . GLN C 1 176 ? -59.47500 37.73100 1.92300 1.000 82.74000 176 GLN D O 1
ATOM 5186 N N . ARG C 1 177 ? -57.82900 37.27700 0.44000 1.000 90.34000 177 ARG D N 1
ATOM 5187 C CA . ARG C 1 177 ? -58.65200 37.57700 -0.71900 1.000 87.76000 177 ARG D CA 1
ATOM 5188 C C . ARG C 1 177 ? -59.95000 36.78000 -0.67600 1.000 86.37000 177 ARG D C 1
ATOM 5189 O O . ARG C 1 177 ? -59.94000 35.56100 -0.49000 1.000 87.31000 177 ARG D O 1
ATOM 5197 N N . GLY C 1 178 ? -61.07400 37.48600 -0.80000 1.000 91.81000 178 GLY D N 1
ATOM 5198 C CA . GLY C 1 178 ? -62.36200 36.84400 -0.89400 1.000 76.21000 178 GLY D CA 1
ATOM 5199 C C . GLY C 1 178 ? -63.13600 36.71200 0.40100 1.000 82.92000 178 GLY D C 1
ATOM 5200 O O . GLY C 1 178 ? -64.32700 36.37400 0.34300 1.000 76.97000 178 GLY D O 1
ATOM 5201 N N . ARG C 1 179 ? -62.51300 36.96700 1.56700 1.000 83.48000 179 ARG D N 1
ATOM 5202 C CA . ARG C 1 179 ? -63.23300 36.78700 2.82900 1.000 60.97000 179 ARG D CA 1
ATOM 5203 C C . ARG C 1 179 ? -64.36700 37.80300 2.97200 1.000 57.14000 179 ARG D C 1
ATOM 5204 O O . ARG C 1 179 ? -65.47200 37.44900 3.40700 1.000 66.49000 179 ARG D O 1
ATOM 5212 N N . PHE C 1 180 ? -64.14100 39.05100 2.55500 1.000 58.06000 180 PHE D N 1
ATOM 5213 C CA . PHE C 1 180 ? -65.20000 40.04900 2.65200 1.000 52.50000 180 PHE D CA 1
ATOM 5214 C C . PHE C 1 180 ? -66.40100 39.64500 1.81000 1.000 59.98000 180 PHE D C 1
ATOM 5215 O O . PHE C 1 180 ? -67.55100 39.72600 2.25800 1.000 70.12000 180 PHE D O 1
ATOM 5223 N N . GLY C 1 181 ? -66.15400 39.21100 0.57800 1.000 57.85000 181 GLY D N 1
ATOM 5224 C CA . GLY C 1 181 ? -67.25600 38.82900 -0.28300 1.000 43.21000 181 GLY D CA 1
ATOM 5225 C C . GLY C 1 181 ? -68.05500 37.66200 0.27000 1.000 52.45000 181 GLY D C 1
ATOM 5226 O O . GLY C 1 181 ? -69.28600 37.64300 0.18700 1.000 52.60000 181 GLY D O 1
ATOM 5227 N N . ARG C 1 182 ? -67.37700 36.67800 0.86300 1.000 51.96000 182 ARG D N 1
ATOM 5228 C CA . ARG C 1 182 ? -68.15100 35.54300 1.33300 1.000 53.32000 182 ARG D CA 1
ATOM 5229 C C . ARG C 1 182 ? -68.91500 35.87400 2.60600 1.000 60.78000 182 ARG D C 1
ATOM 5230 O O . ARG C 1 182 ? -70.05700 35.42400 2.76000 1.000 69.43000 182 ARG D O 1
ATOM 5238 N N . LEU C 1 183 ? -68.34600 36.68900 3.50200 1.000 58.77000 183 LEU D N 1
ATOM 5239 C CA . LEU C 1 183 ? -69.12300 37.10000 4.66800 1.000 48.58000 183 LEU D CA 1
ATOM 5240 C C . LEU C 1 183 ? -70.31500 37.92600 4.23700 1.000 51.41000 183 LEU D C 1
ATOM 5241 O O . LEU C 1 183 ? -71.39300 37.85700 4.84100 1.000 54.32000 183 LEU D O 1
ATOM 5246 N N . LEU C 1 184 ? -70.14400 38.70200 3.17700 1.000 51.54000 184 LEU D N 1
ATOM 5247 C CA . LEU C 1 184 ? -71.25900 39.46500 2.65500 1.000 51.32000 184 LEU D CA 1
ATOM 5248 C C . LEU C 1 184 ? -72.33700 38.52900 2.13400 1.000 51.46000 184 LEU D C 1
ATOM 5249 O O . LEU C 1 184 ? -73.53500 38.77000 2.33900 1.000 63.11000 184 LEU D O 1
ATOM 5254 N N . CYS C 1 185 ? -71.92700 37.43700 1.48000 1.000 69.24000 185 CYS D N 1
ATOM 5255 C CA . CYS C 1 185 ? -72.88800 36.42800 1.03300 1.000 61.18000 185 CYS D CA 1
ATOM 5256 C C . CYS C 1 185 ? -73.65000 35.84400 2.20900 1.000 58.35000 185 CYS D C 1
ATOM 5257 O O . CYS C 1 185 ? -74.88500 35.75100 2.18600 1.000 57.33000 185 CYS D O 1
ATOM 5260 N N . GLY C 1 186 ? -72.92000 35.46400 3.26000 1.000 58.78000 186 GLY D N 1
ATOM 5261 C CA . GLY C 1 186 ? -73.56800 34.85200 4.41400 1.000 49.33000 186 GLY D CA 1
ATOM 5262 C C . GLY C 1 186 ? -74.56800 35.78300 5.05800 1.000 49.91000 186 GLY D C 1
ATOM 5263 O O . GLY C 1 186 ? -75.71200 35.40200 5.31200 1.000 60.69000 186 GLY D O 1
ATOM 5264 N N . VAL C 1 187 ? -74.18300 37.04500 5.23800 1.000 49.57000 187 VAL D N 1
ATOM 5265 C CA . VAL C 1 187 ? -75.10200 37.99900 5.84300 1.000 53.69000 187 VAL D CA 1
ATOM 5266 C C . VAL C 1 187 ? -76.31000 38.21100 4.94200 1.000 48.44000 187 VAL D C 1
ATOM 5267 O O . VAL C 1 187 ? -77.45100 38.26700 5.41800 1.000 51.37000 187 VAL D O 1
ATOM 5271 N N . ALA C 1 188 ? -76.09200 38.28900 3.62500 1.000 55.25000 188 ALA D N 1
ATOM 5272 C CA . ALA C 1 188 ? -77.21600 38.46100 2.70300 1.000 45.63000 188 ALA D CA 1
ATOM 5273 C C . ALA C 1 188 ? -78.20400 37.30500 2.81400 1.000 56.18000 188 ALA D C 1
ATOM 5274 O O . ALA C 1 188 ? -79.42300 37.51000 2.74500 1.000 56.54000 188 ALA D O 1
ATOM 5276 N N . GLU C 1 189 ? -77.69800 36.08200 3.01000 1.000 58.54000 189 GLU D N 1
ATOM 5277 C CA . GLU C 1 189 ? -78.58600 34.92300 3.10600 1.000 51.05000 189 GLU D CA 1
ATOM 5278 C C . GLU C 1 189 ? -79.56200 35.05200 4.27200 1.000 51.42000 189 GLU D C 1
ATOM 5279 O O . GLU C 1 189 ? -80.73300 34.66100 4.16000 1.000 57.57000 189 GLU D O 1
ATOM 5285 N N . ASN C 1 190 ? -79.10700 35.59600 5.39800 1.000 53.43000 190 ASN D N 1
ATOM 5286 C CA . ASN C 1 190 ? -79.96600 35.77800 6.56800 1.000 46.45000 190 ASN D CA 1
ATOM 5287 C C . ASN C 1 190 ? -79.49900 37.03000 7.28900 1.000 56.12000 190 ASN D C 1
ATOM 5288 O O . ASN C 1 190 ? -78.64900 36.97500 8.19000 1.000 54.63000 190 ASN D O 1
ATOM 5293 N N . PRO C 1 191 ? -80.01800 38.18100 6.90400 1.000 52.72000 191 PRO D N 1
ATOM 5294 C CA . PRO C 1 191 ? -79.59900 39.44400 7.52600 1.000 48.21000 191 PRO D CA 1
ATOM 5295 C C . PRO C 1 191 ? -79.85000 39.52000 9.01700 1.000 50.21000 191 PRO D C 1
ATOM 5296 O O . PRO C 1 191 ? -79.49400 40.51400 9.65000 1.000 59.20000 191 PRO D O 1
ATOM 5300 N N . HIS C 1 192 ? -80.48200 38.50500 9.59400 1.000 54.84000 192 HIS D N 1
ATOM 5301 C CA . HIS C 1 192 ? -80.62400 38.49800 11.04400 1.000 48.53000 192 HIS D CA 1
ATOM 5302 C C . HIS C 1 192 ? -79.26400 38.38800 11.71700 1.000 47.73000 192 HIS D C 1
ATOM 5303 O O . HIS C 1 192 ? -79.08400 38.85300 12.85300 1.000 49.96000 192 HIS D O 1
ATOM 5310 N N . MET C 1 193 ? -78.29600 37.77700 11.02900 1.000 47.94000 193 MET D N 1
ATOM 5311 C CA . MET C 1 193 ? -76.97800 37.51100 11.58500 1.000 45.01000 193 MET D CA 1
ATOM 5312 C C . MET C 1 193 ? -76.00800 38.66200 11.31300 1.000 52.63000 193 MET D C 1
ATOM 5313 O O . MET C 1 193 ? -75.88200 39.14900 10.18400 1.000 52.54000 193 MET D O 1
ATOM 5318 N N . LEU C 1 194 ? -75.26500 39.03800 12.34100 1.000 58.31000 194 LEU D N 1
ATOM 5319 C CA . LEU C 1 194 ? -74.24200 40.06200 12.21900 1.000 46.18000 194 LEU D CA 1
ATOM 5320 C C . LEU C 1 194 ? -72.97200 39.42700 11.67900 1.000 51.63000 194 LEU D C 1
ATOM 5321 O O . LEU C 1 194 ? -72.54100 38.37900 12.18200 1.000 50.74000 194 LEU D O 1
ATOM 5326 N N . GLY C 1 195 ? -72.37900 40.01800 10.65300 1.000 50.36000 195 GLY D N 1
ATOM 5327 C CA . GLY C 1 195 ? -71.12800 39.50200 10.12300 1.000 52.61000 195 GLY D CA 1
ATOM 5328 C C . GLY C 1 195 ? -69.96600 40.16200 10.83400 1.000 50.25000 195 GLY D C 1
ATOM 5329 O O . GLY C 1 195 ? -69.88100 41.39000 10.88600 1.000 55.10000 195 GLY D O 1
ATOM 5330 N N . ILE C 1 196 ? -69.06700 39.34400 11.37400 1.000 47.31000 196 ILE D N 1
ATOM 5331 C CA . ILE C 1 196 ? -67.88300 39.81600 12.08600 1.000 43.20000 196 ILE D CA 1
ATOM 5332 C C . ILE C 1 196 ? -66.65500 39.19300 11.44200 1.000 45.68000 196 ILE D C 1
ATOM 5333 O O . ILE C 1 196 ? -66.38900 37.99900 11.65700 1.000 54.92000 196 ILE D O 1
ATOM 5338 N N . GLY C 1 197 ? -65.90000 39.97500 10.69200 1.000 51.49000 197 GLY D N 1
ATOM 5339 C CA . GLY C 1 197 ? -64.66800 39.51100 10.08200 1.000 50.68000 197 GLY D CA 1
ATOM 5340 C C . GLY C 1 197 ? -63.46900 40.06300 10.82600 1.000 49.71000 197 GLY D C 1
ATOM 5341 O O . GLY C 1 197 ? -63.30800 41.27400 10.94100 1.000 57.56000 197 GLY D O 1
ATOM 5342 N N . ILE C 1 198 ? -62.61400 39.16800 11.29800 1.000 51.31000 198 ILE D N 1
ATOM 5343 C CA . ILE C 1 198 ? -61.52300 39.52000 12.19400 1.000 43.13000 198 ILE D CA 1
ATOM 5344 C C . ILE C 1 198 ? -60.20500 39.31400 11.47200 1.000 55.06000 198 ILE D C 1
ATOM 5345 O O . ILE C 1 198 ? -59.93900 38.22400 10.95500 1.000 59.62000 198 ILE D O 1
ATOM 5350 N N . ASP C 1 199 ? -59.37100 40.34700 11.46700 1.000 57.94000 199 ASP D N 1
ATOM 5351 C CA . ASP C 1 199 ? -58.06300 40.28000 10.84100 1.000 51.21000 199 ASP D CA 1
ATOM 5352 C C . ASP C 1 199 ? -57.13200 39.35300 11.61000 1.000 45.49000 199 ASP D C 1
ATOM 5353 O O . ASP C 1 199 ? -57.37600 38.99800 12.76500 1.000 55.39000 199 ASP D O 1
ATOM 5358 N N . GLU C 1 200 ? -56.02300 39.00000 10.96900 1.000 56.10000 200 GLU D N 1
ATOM 5359 C CA . GLU C 1 200 ? -54.98600 38.26900 11.68000 1.000 51.27000 200 GLU D CA 1
ATOM 5360 C C . GLU C 1 200 ? -54.42000 39.13700 12.79800 1.000 56.22000 200 GLU D C 1
ATOM 5361 O O . GLU C 1 200 ? -54.42000 40.36900 12.71600 1.000 59.01000 200 GLU D O 1
ATOM 5367 N N . ASP C 1 201 ? -53.96900 38.48300 13.86800 1.000 57.28000 201 ASP D N 1
ATOM 5368 C CA . ASP C 1 201 ? -53.42100 39.17300 15.04200 1.000 52.10000 201 ASP D CA 1
ATOM 5369 C C . ASP C 1 201 ? -54.37300 40.25700 15.52700 1.000 57.26000 201 ASP D C 1
ATOM 5370 O O . ASP C 1 201 ? -53.96200 41.34200 15.93700 1.000 65.47000 201 ASP D O 1
ATOM 5375 N N . THR C 1 202 ? -55.66600 39.95800 15.45900 1.000 61.95000 202 THR D N 1
ATOM 5376 C CA . THR C 1 202 ? -56.72500 40.83600 15.92700 1.000 51.24000 202 THR D CA 1
ATOM 5377 C C . THR C 1 202 ? -57.82100 39.97600 16.54000 1.000 55.50000 202 THR D C 1
ATOM 5378 O O . THR C 1 202 ? -57.96800 38.80100 16.19700 1.000 53.62000 202 THR D O 1
ATOM 5382 N N . ALA C 1 203 ? -58.57300 40.55700 17.46900 1.000 48.73000 203 ALA D N 1
ATOM 5383 C CA . ALA C 1 203 ? -59.52600 39.78700 18.24300 1.000 48.72000 203 ALA D CA 1
ATOM 5384 C C . ALA C 1 203 ? -60.66300 40.68700 18.69400 1.000 57.57000 203 ALA D C 1
ATOM 5385 O O . ALA C 1 203 ? -60.55000 41.91600 18.68900 1.000 58.59000 203 ALA D O 1
ATOM 5387 N N . ILE C 1 204 ? -61.76700 40.06100 19.09400 1.000 55.01000 204 ILE D N 1
ATOM 5388 C CA . ILE C 1 204 ? -62.80900 40.76100 19.83000 1.000 51.59000 204 ILE D CA 1
ATOM 5389 C C . ILE C 1 204 ? -62.93200 40.08600 21.18300 1.000 55.56000 204 ILE D C 1
ATOM 5390 O O . ILE C 1 204 ? -62.84600 38.85700 21.28800 1.000 58.96000 204 ILE D O 1
ATOM 5395 N N . ARG C 1 205 ? -63.07500 40.88900 22.22700 1.000 61.22000 205 ARG D N 1
ATOM 5396 C CA . ARG C 1 205 ? -63.33800 40.37200 23.55900 1.000 56.71000 205 ARG D CA 1
ATOM 5397 C C . ARG C 1 205 ? -64.79900 40.69600 23.81900 1.000 61.80000 205 ARG D C 1
ATOM 5398 O O . ARG C 1 205 ? -65.19100 41.87000 23.78200 1.000 62.50000 205 ARG D O 1
ATOM 5406 N N . VAL C 1 206 ? -65.60100 39.65200 24.01300 1.000 63.65000 206 VAL D N 1
ATOM 5407 C CA . VAL C 1 206 ? -67.04600 39.74700 24.16700 1.000 62.12000 206 VAL D CA 1
ATOM 5408 C C . VAL C 1 206 ? -67.35600 39.67800 25.65100 1.000 60.87000 206 VAL D C 1
ATOM 5409 O O . VAL C 1 206 ? -66.90100 38.75300 26.34800 1.000 62.16000 206 VAL D O 1
ATOM 5413 N N . TYR C 1 207 ? -68.13400 40.63900 26.12500 1.000 59.57000 207 TYR D N 1
ATOM 5414 C CA . TYR C 1 207 ? -68.56300 40.86000 27.48700 1.000 64.60000 207 TYR D CA 1
ATOM 5415 C C . TYR C 1 207 ? -69.97200 40.33000 27.68900 1.000 66.49000 207 TYR D C 1
ATOM 5416 O O . TYR C 1 207 ? -70.78000 40.32200 26.75500 1.000 63.97000 207 TYR D O 1
ATOM 5425 N N . PRO C 1 208 ? -70.29100 39.93600 28.92200 1.000 69.07000 208 PRO D N 1
ATOM 5426 C CA . PRO C 1 208 ? -71.63500 39.40700 29.20600 1.000 52.21000 208 PRO D CA 1
ATOM 5427 C C . PRO C 1 208 ? -72.78500 40.33600 28.82800 1.000 54.16000 208 PRO D C 1
ATOM 5428 O O . PRO C 1 208 ? -73.88500 39.83900 28.57100 1.000 64.08000 208 PRO D O 1
ATOM 5432 N N . ASP C 1 209 ? -72.57600 41.64700 28.72000 1.000 64.06000 209 ASP D N 1
ATOM 5433 C CA . ASP C 1 209 ? -73.67500 42.54100 28.36800 1.000 55.47000 209 ASP D CA 1
ATOM 5434 C C . ASP C 1 209 ? -73.83300 42.69400 26.86400 1.000 71.99000 209 ASP D C 1
ATOM 5435 O O . ASP C 1 209 ? -74.48900 43.64500 26.41400 1.000 78.02000 209 ASP D O 1
ATOM 5440 N N . ALA C 1 210 ? -73.23000 41.78100 26.08900 1.000 61.44000 210 ALA D N 1
ATOM 5441 C CA . ALA C 1 210 ? -73.39700 41.70500 24.63800 1.000 59.78000 210 ALA D CA 1
ATOM 5442 C C . ALA C 1 210 ? -72.78200 42.90700 23.92800 1.000 60.38000 210 ALA D C 1
ATOM 5443 O O . ALA C 1 210 ? -73.34200 43.42900 22.96500 1.000 74.30000 210 ALA D O 1
ATOM 5445 N N . HIS C 1 211 ? -71.62900 43.35700 24.40500 1.000 59.93000 211 HIS D N 1
ATOM 5446 C CA . HIS C 1 211 ? -70.81000 44.28400 23.64400 1.000 55.52000 211 HIS D CA 1
ATOM 5447 C C . HIS C 1 211 ? -69.42500 43.67200 23.57500 1.000 54.27000 211 HIS D C 1
ATOM 5448 O O . HIS C 1 211 ? -69.06200 42.82500 24.40200 1.000 61.68000 211 HIS D O 1
ATOM 5455 N N . PHE C 1 212 ? -68.67000 44.05000 22.54300 1.000 54.83000 212 PHE D N 1
ATOM 5456 C CA . PHE C 1 212 ? -67.29200 43.59000 22.43800 1.000 56.56000 212 PHE D CA 1
ATOM 5457 C C . PHE C 1 212 ? -66.35500 44.75100 22.12500 1.000 52.14000 212 PHE D C 1
ATOM 5458 O O . PHE C 1 212 ? -66.75500 45.78700 21.59900 1.000 59.37000 212 PHE D O 1
ATOM 5466 N N . GLU C 1 213 ? -65.09700 44.54900 22.49300 1.000 60.37000 213 GLU D N 1
ATOM 5467 C CA . GLU C 1 213 ? -64.00400 45.49200 22.28800 1.000 52.14000 213 GLU D CA 1
ATOM 5468 C C . GLU C 1 213 ? -62.98200 44.83900 21.37100 1.000 53.97000 213 GLU D C 1
ATOM 5469 O O . GLU C 1 213 ? -62.68700 43.64500 21.51800 1.000 58.19000 213 GLU D O 1
ATOM 5475 N N . VAL C 1 214 ? -62.40000 45.61900 20.47000 1.000 56.38000 214 VAL D N 1
ATOM 5476 C CA . VAL C 1 214 ? -61.37300 45.10000 19.57900 1.000 52.30000 214 VAL D CA 1
ATOM 5477 C C . VAL C 1 214 ? -60.02100 45.15500 20.27900 1.000 55.46000 214 VAL D C 1
ATOM 5478 O O . VAL C 1 214 ? -59.72200 46.11100 21.00700 1.000 65.81000 214 VAL D O 1
ATOM 5482 N N . VAL C 1 215 ? -59.24100 44.08400 20.13900 1.000 50.12000 215 VAL D N 1
ATOM 5483 C CA . VAL C 1 215 ? -57.91200 43.97600 20.72900 1.000 51.48000 215 VAL D CA 1
ATOM 5484 C C . VAL C 1 215 ? -56.94200 43.54200 19.63700 1.000 54.69000 215 VAL D C 1
ATOM 5485 O O . VAL C 1 215 ? -57.20900 42.57200 18.92600 1.000 63.15000 215 VAL D O 1
ATOM 5489 N N . GLY C 1 216 ? -55.82200 44.25200 19.48000 1.000 60.50000 216 GLY D N 1
ATOM 5490 C CA . GLY C 1 216 ? -54.83900 43.69100 18.56900 1.000 45.88000 216 GLY D CA 1
ATOM 5491 C C . GLY C 1 216 ? -54.37500 44.66600 17.50400 1.000 52.48000 216 GLY D C 1
ATOM 5492 O O . GLY C 1 216 ? -54.70600 45.85700 17.51600 1.000 53.99000 216 GLY D O 1
ATOM 5493 N N . SER C 1 217 ? -53.64600 44.12500 16.52300 1.000 53.81000 217 SER D N 1
ATOM 5494 C CA . SER C 1 217 ? -52.86200 44.92400 15.58400 1.000 49.14000 217 SER D CA 1
ATOM 5495 C C . SER C 1 217 ? -53.63300 45.53500 14.41700 1.000 56.47000 217 SER D C 1
ATOM 5496 O O . SER C 1 217 ? -53.16600 46.53900 13.86500 1.000 66.42000 217 SER D O 1
ATOM 5499 N N . TYR C 1 218 ? -54.77100 44.97600 13.99500 1.000 59.76000 218 TYR D N 1
ATOM 5500 C CA . TYR C 1 218 ? -55.41000 45.53500 12.80100 1.000 52.95000 218 TYR D CA 1
ATOM 5501 C C . TYR C 1 218 ? -56.85900 45.91100 13.04500 1.000 51.53000 218 TYR D C 1
ATOM 5502 O O . TYR C 1 218 ? -57.12200 46.77600 13.88500 1.000 65.28000 218 TYR D O 1
ATOM 5511 N N . ALA C 1 219 ? -57.80700 45.30200 12.33100 1.000 62.40000 219 ALA D N 1
ATOM 5512 C CA . ALA C 1 219 ? -59.18200 45.76400 12.45800 1.000 55.17000 219 ALA D CA 1
ATOM 5513 C C . ALA C 1 219 ? -60.17500 44.61400 12.35700 1.000 60.57000 219 ALA D C 1
ATOM 5514 O O . ALA C 1 219 ? -59.85300 43.50300 11.92700 1.000 63.79000 219 ALA D O 1
ATOM 5516 N N . VAL C 1 220 ? -61.38900 44.90900 12.80400 1.000 50.66000 220 VAL D N 1
ATOM 5517 C CA . VAL C 1 220 ? -62.55200 44.04400 12.69700 1.000 49.39000 220 VAL D CA 1
ATOM 5518 C C . VAL C 1 220 ? -63.54900 44.73200 11.77800 1.000 54.05000 220 VAL D C 1
ATOM 5519 O O . VAL C 1 220 ? -63.89700 45.89800 11.99700 1.000 54.12000 220 VAL D O 1
ATOM 5523 N N . THR C 1 221 ? -63.99200 44.03200 10.74000 1.000 55.83000 221 THR D N 1
ATOM 5524 C CA . THR C 1 221 ? -65.02400 44.54400 9.85000 1.000 43.77000 221 THR D CA 1
ATOM 5525 C C . THR C 1 221 ? -66.36500 43.97800 10.29600 1.000 56.42000 221 THR D C 1
ATOM 5526 O O . THR C 1 221 ? -66.48200 42.77800 10.56300 1.000 51.95000 221 THR D O 1
ATOM 5530 N N . ILE C 1 222 ? -67.35600 44.84200 10.43200 1.000 47.56000 222 ILE D N 1
ATOM 5531 C CA . ILE C 1 222 ? -68.68900 44.44300 10.85700 1.000 44.84000 222 ILE D CA 1
ATOM 5532 C C . ILE C 1 222 ? -69.66500 44.73800 9.73200 1.000 51.26000 222 ILE D C 1
ATOM 5533 O O . ILE C 1 222 ? -69.71800 45.86900 9.23200 1.000 49.72000 222 ILE D O 1
ATOM 5538 N N . ILE C 1 223 ? -70.42300 43.71700 9.33100 1.000 54.26000 223 ILE D N 1
ATOM 5539 C CA . ILE C 1 223 ? -71.43200 43.81100 8.28200 1.000 46.56000 223 ILE D CA 1
ATOM 5540 C C . ILE C 1 223 ? -72.79000 43.66200 8.95700 1.000 50.47000 223 ILE D C 1
ATOM 5541 O O . ILE C 1 223 ? -73.11300 42.60100 9.51300 1.000 57.22000 223 ILE D O 1
ATOM 5546 N N . ASP C 1 224 ? -73.56900 44.73300 8.95200 1.000 53.98000 224 ASP D N 1
ATOM 5547 C CA . ASP C 1 224 ? -74.91300 44.74000 9.51400 1.000 46.62000 224 ASP D CA 1
ATOM 5548 C C . ASP C 1 224 ? -75.88400 44.75000 8.34600 1.000 55.80000 224 ASP D C 1
ATOM 5549 O O . ASP C 1 224 ? -75.99200 45.75600 7.62400 1.000 60.51000 224 ASP D O 1
ATOM 5554 N N . GLY C 1 225 ? -76.59400 43.63800 8.17500 1.000 60.76000 225 GLY D N 1
ATOM 5555 C CA . GLY C 1 225 ? -77.52200 43.48900 7.08100 1.000 49.99000 225 GLY D CA 1
ATOM 5556 C C . GLY C 1 225 ? -78.91600 43.98900 7.35000 1.000 47.26000 225 GLY D C 1
ATOM 5557 O O . GLY C 1 225 ? -79.74100 43.99000 6.43100 1.000 54.98000 225 GLY D O 1
ATOM 5558 N N . LYS C 1 226 ? -79.22200 44.43800 8.56900 1.000 45.35000 226 LYS D N 1
ATOM 5559 C CA . LYS C 1 226 ? -80.59900 44.82800 8.84300 1.000 44.32000 226 LYS D CA 1
ATOM 5560 C C . LYS C 1 226 ? -81.03300 45.99600 7.97600 1.000 48.61000 226 LYS D C 1
ATOM 5561 O O . LYS C 1 226 ? -82.23000 46.15600 7.71600 1.000 66.18000 226 LYS D O 1
ATOM 5567 N N . SER C 1 227 ? -80.08600 46.79900 7.49200 1.000 53.18000 227 SER D N 1
ATOM 5568 C CA . SER C 1 227 ? -80.38600 47.92000 6.60100 1.000 49.76000 227 SER D CA 1
ATOM 5569 C C . SER C 1 227 ? -80.63200 47.51400 5.15800 1.000 44.27000 227 SER D C 1
ATOM 5570 O O . SER C 1 227 ? -81.07000 48.35800 4.36700 1.000 56.51000 227 SER D O 1
ATOM 5573 N N . ILE C 1 228 ? -80.39500 46.24700 4.80100 1.000 57.51000 228 ILE D N 1
ATOM 5574 C CA . ILE C 1 228 ? -80.44100 45.83900 3.39900 1.000 49.25000 228 ILE D CA 1
ATOM 5575 C C . ILE C 1 228 ? -81.82100 46.09000 2.81600 1.000 52.17000 228 ILE D C 1
ATOM 5576 O O . ILE C 1 228 ? -82.84900 45.75200 3.41600 1.000 56.53000 228 ILE D O 1
ATOM 5581 N N . VAL C 1 229 ? -81.84700 46.68500 1.63000 1.000 54.27000 229 VAL D N 1
ATOM 5582 C CA . VAL C 1 229 ? -83.10500 46.91400 0.93200 1.000 49.74000 229 VAL D CA 1
ATOM 5583 C C . VAL C 1 229 ? -83.45400 45.72500 0.04200 1.000 60.69000 229 VAL D C 1
ATOM 5584 O O . VAL C 1 229 ? -84.61600 45.32400 -0.03700 1.000 63.09000 229 VAL D O 1
ATOM 5588 N N . SER C 1 230 ? -82.47100 45.14400 -0.64500 1.000 59.47000 230 SER D N 1
ATOM 5589 C CA . SER C 1 230 ? -82.72100 43.98700 -1.49200 1.000 46.54000 230 SER D CA 1
ATOM 5590 C C . SER C 1 230 ? -81.39800 43.28500 -1.74300 1.000 47.26000 230 SER D C 1
ATOM 5591 O O . SER C 1 230 ? -80.33100 43.83100 -1.47600 1.000 63.17000 230 SER D O 1
ATOM 5594 N N . SER C 1 231 ? -81.48500 42.05700 -2.24500 1.000 53.90000 231 SER D N 1
ATOM 5595 C CA . SER C 1 231 ? -80.32700 41.33400 -2.76200 1.000 51.82000 231 SER D CA 1
ATOM 5596 C C . SER C 1 231 ? -80.85700 40.25700 -3.68800 1.000 50.70000 231 SER D C 1
ATOM 5597 O O . SER C 1 231 ? -82.04400 39.93900 -3.67200 1.000 64.85000 231 SER D O 1
ATOM 5600 N N . ASN C 1 232 ? -79.96200 39.68000 -4.48300 1.000 60.00000 232 ASN D N 1
ATOM 5601 C CA . ASN C 1 232 ? -80.34100 38.61100 -5.39200 1.000 50.23000 232 ASN D CA 1
ATOM 5602 C C . ASN C 1 232 ? -79.78900 37.26600 -4.93800 1.000 55.39000 232 ASN D C 1
ATOM 5603 O O . ASN C 1 232 ? -79.63300 36.34900 -5.75300 1.000 67.28000 232 ASN D O 1
ATOM 5608 N N . VAL C 1 233 ? -79.46500 37.13900 -3.65200 1.000 55.96000 233 VAL D N 1
ATOM 5609 C CA . VAL C 1 233 ? -78.79300 35.93200 -3.18300 1.000 64.34000 233 VAL D CA 1
ATOM 5610 C C . VAL C 1 233 ? -79.69600 34.70600 -3.28100 1.000 57.96000 233 VAL D C 1
ATOM 5611 O O . VAL C 1 233 ? -79.21000 33.59600 -3.51400 1.000 62.06000 233 VAL D O 1
ATOM 5615 N N . SER C 1 234 ? -81.01300 34.87200 -3.12900 1.000 69.12000 234 SER D N 1
ATOM 5616 C CA . SER C 1 234 ? -81.90600 33.71500 -3.10900 1.000 53.91000 234 SER D CA 1
ATOM 5617 C C . SER C 1 234 ? -82.08700 33.06900 -4.48100 1.000 72.71000 234 SER D C 1
ATOM 5618 O O . SER C 1 234 ? -82.39500 31.87500 -4.55600 1.000 91.64000 234 SER D O 1
ATOM 5621 N N . GLU C 1 235 ? -81.89400 33.82400 -5.55800 1.000 67.95000 235 GLU D N 1
ATOM 5622 C CA . GLU C 1 235 ? -82.05200 33.34500 -6.92400 1.000 56.85000 235 GLU D CA 1
ATOM 5623 C C . GLU C 1 235 ? -80.71300 33.22200 -7.64600 1.000 67.02000 235 GLU D C 1
ATOM 5624 O O . GLU C 1 235 ? -80.67200 33.10500 -8.87500 1.000 75.43000 235 GLU D O 1
ATOM 5630 N N . LEU C 1 236 ? -79.61800 33.24100 -6.91100 1.000 69.83000 236 LEU D N 1
ATOM 5631 C CA . LEU C 1 236 ? -78.30600 33.36400 -7.51400 1.000 67.08000 236 LEU D CA 1
ATOM 5632 C C . LEU C 1 236 ? -77.79400 31.99000 -7.92400 1.000 67.45000 236 LEU D C 1
ATOM 5633 O O . LEU C 1 236 ? -77.89700 31.02800 -7.16000 1.000 86.13000 236 LEU D O 1
ATOM 5638 N N . LYS C 1 237 ? -77.22800 31.89900 -9.12200 1.000 69.02000 237 LYS D N 1
ATOM 5639 C CA . LYS C 1 237 ? -76.58100 30.65900 -9.53100 1.000 66.63000 237 LYS D CA 1
ATOM 5640 C C . LYS C 1 237 ? -75.08400 30.74400 -9.25900 1.000 70.83000 237 LYS D C 1
ATOM 5641 O O . LYS C 1 237 ? -74.54700 31.83600 -9.05000 1.000 82.11000 237 LYS D O 1
ATOM 5647 N N . PRO C 1 238 ? -74.38500 29.60100 -9.21200 1.000 77.01000 238 PRO D N 1
ATOM 5648 C CA . PRO C 1 238 ? -72.98600 29.60000 -8.73100 1.000 73.79000 238 PRO D CA 1
ATOM 5649 C C . PRO C 1 238 ? -72.02800 30.52700 -9.47300 1.000 72.13000 238 PRO D C 1
ATOM 5650 O O . PRO C 1 238 ? -71.05600 31.00400 -8.87100 1.000 77.36000 238 PRO D O 1
ATOM 5654 N N . ASP C 1 239 ? -72.26200 30.80200 -10.75100 1.000 74.42000 239 ASP D N 1
ATOM 5655 C CA . ASP C 1 239 ? -71.38600 31.65300 -11.54300 1.000 66.99000 239 ASP D CA 1
ATOM 5656 C C . ASP C 1 239 ? -71.94100 33.06800 -11.69700 1.000 75.15000 239 ASP D C 1
ATOM 5657 O O . ASP C 1 239 ? -71.42100 33.84800 -12.50300 1.000 72.74000 239 ASP D O 1
ATOM 5662 N N . GLU C 1 240 ? -72.98900 33.41200 -10.95300 1.000 59.70000 240 GLU D N 1
ATOM 5663 C CA . GLU C 1 240 ? -73.64100 34.70400 -11.06700 1.000 52.06000 240 GLU D CA 1
ATOM 5664 C C . GLU C 1 240 ? -73.14900 35.65400 -9.97000 1.000 64.54000 240 GLU D C 1
ATOM 5665 O O . GLU C 1 240 ? -72.73400 35.22200 -8.88900 1.000 68.16000 240 GLU D O 1
ATOM 5671 N N . ILE C 1 241 ? -73.20500 36.96100 -10.27000 1.000 63.46000 241 ILE D N 1
ATOM 5672 C CA . ILE C 1 241 ? -72.64400 38.01300 -9.42700 1.000 57.75000 241 ILE D CA 1
ATOM 5673 C C . ILE C 1 241 ? -73.66500 38.42500 -8.37200 1.000 52.56000 241 ILE D C 1
ATOM 5674 O O . ILE C 1 241 ? -74.82500 38.71000 -8.69400 1.000 56.79000 241 ILE D O 1
ATOM 5679 N N . LEU C 1 242 ? -73.22200 38.50600 -7.11800 1.000 51.83000 242 LEU D N 1
ATOM 5680 C CA . LEU C 1 242 ? -74.09000 38.96200 -6.04000 1.000 48.96000 242 LEU D CA 1
ATOM 5681 C C . LEU C 1 242 ? -74.42400 40.43200 -6.23200 1.000 47.83000 242 LEU D C 1
ATOM 5682 O O . LEU C 1 242 ? -73.54500 41.23400 -6.55700 1.000 65.54000 242 LEU D O 1
ATOM 5687 N N . ALA C 1 243 ? -75.70300 40.77200 -6.08600 1.000 56.92000 243 ALA D N 1
ATOM 5688 C CA . ALA C 1 243 ? -76.19100 42.14500 -6.08000 1.000 47.95000 243 ALA D CA 1
ATOM 5689 C C . ALA C 1 243 ? -76.74100 42.43400 -4.70200 1.000 55.28000 243 ALA D C 1
ATOM 5690 O O . ALA C 1 243 ? -77.45500 41.60000 -4.13700 1.000 62.18000 243 ALA D O 1
ATOM 5692 N N . ILE C 1 244 ? -76.44600 43.61300 -4.16300 1.000 53.83000 244 ILE D N 1
ATOM 5693 C CA . ILE C 1 244 ? -76.91400 43.88900 -2.81400 1.000 44.80000 244 ILE D CA 1
ATOM 5694 C C . ILE C 1 244 ? -76.98200 45.39200 -2.60700 1.000 53.28000 244 ILE D C 1
ATOM 5695 O O . ILE C 1 244 ? -76.09600 46.13700 -3.03800 1.000 52.39000 244 ILE D O 1
ATOM 5700 N N . ALA C 1 245 ? -78.05100 45.83000 -1.93800 1.000 45.62000 245 ALA D N 1
ATOM 5701 C CA . ALA C 1 245 ? -78.34200 47.23600 -1.72100 1.000 48.47000 245 ALA D CA 1
ATOM 5702 C C . ALA C 1 245 ? -78.47800 47.54200 -0.22900 1.000 60.99000 245 ALA D C 1
ATOM 5703 O O . ALA C 1 245 ? -79.19300 46.83800 0.48900 1.000 59.42000 245 ALA D O 1
ATOM 5705 N N . ASN C 1 246 ? -77.78800 48.61300 0.21300 1.000 60.62000 246 ASN D N 1
ATOM 5706 C CA . ASN C 1 246 ? -77.88000 49.20800 1.56000 1.000 46.13000 246 ASN D CA 1
ATOM 5707 C C . ASN C 1 246 ? -77.38300 48.28900 2.67700 1.000 48.94000 246 ASN D C 1
ATOM 5708 O O . ASN C 1 246 ? -78.05100 48.09800 3.69800 1.000 56.28000 246 ASN D O 1
ATOM 5713 N N . VAL C 1 247 ? -76.16300 47.78500 2.51300 1.000 46.80000 247 VAL D N 1
ATOM 5714 C CA . VAL C 1 247 ? -75.46300 47.07700 3.58200 1.000 45.17000 247 VAL D CA 1
ATOM 5715 C C . VAL C 1 247 ? -74.80000 48.09900 4.49100 1.000 50.67000 247 VAL D C 1
ATOM 5716 O O . VAL C 1 247 ? -74.21000 49.07200 4.00600 1.000 52.87000 247 VAL D O 1
ATOM 5720 N N . THR C 1 248 ? -74.86200 47.90300 5.80700 1.000 63.11000 248 THR D N 1
ATOM 5721 C CA . THR C 1 248 ? -74.13500 48.80200 6.70200 1.000 49.84000 248 THR D CA 1
ATOM 5722 C C . THR C 1 248 ? -72.80100 48.16700 7.05800 1.000 52.46000 248 THR D C 1
ATOM 5723 O O . THR C 1 248 ? -72.75700 46.98600 7.39900 1.000 55.87000 248 THR D O 1
ATOM 5727 N N . VAL C 1 249 ? -71.71100 48.93300 6.94300 1.000 50.91000 249 VAL D N 1
ATOM 5728 C CA . VAL C 1 249 ? -70.36800 48.42300 7.19500 1.000 45.55000 249 VAL D CA 1
ATOM 5729 C C . VAL C 1 249 ? -69.64100 49.31200 8.19800 1.000 49.10000 249 VAL D C 1
ATOM 5730 O O . VAL C 1 249 ? -69.66700 50.54400 8.09400 1.000 51.79000 249 VAL D O 1
ATOM 5734 N N . HIS C 1 250 ? -68.98400 48.67700 9.16400 1.000 46.85000 250 HIS D N 1
ATOM 5735 C CA . HIS C 1 250 ? -68.13200 49.32900 10.14500 1.000 42.42000 250 HIS D CA 1
ATOM 5736 C C . HIS C 1 250 ? -66.75200 48.70800 10.07800 1.000 47.91000 250 HIS D C 1
ATOM 5737 O O . HIS C 1 250 ? -66.61900 47.51100 9.83800 1.000 61.62000 250 HIS D O 1
ATOM 5744 N N . VAL C 1 251 ? -65.72100 49.51100 10.30300 1.000 52.84000 251 VAL D N 1
ATOM 5745 C CA . VAL C 1 251 ? -64.36600 48.98700 10.42900 1.000 49.31000 251 VAL D CA 1
ATOM 5746 C C . VAL C 1 251 ? -63.77600 49.53700 11.71600 1.000 51.58000 251 VAL D C 1
ATOM 5747 O O . VAL C 1 251 ? -63.72000 50.75800 11.89100 1.000 55.37000 251 VAL D O 1
ATOM 5751 N N . LEU C 1 252 ? -63.38200 48.64600 12.62800 1.000 52.24000 252 LEU D N 1
ATOM 5752 C CA . LEU C 1 252 ? -63.00100 49.01100 13.99000 1.000 44.11000 252 LEU D CA 1
ATOM 5753 C C . LEU C 1 252 ? -61.59300 48.55900 14.33000 1.000 49.57000 252 LEU D C 1
ATOM 5754 O O . LEU C 1 252 ? -61.32500 47.34700 14.33600 1.000 53.63000 252 LEU D O 1
ATOM 5759 N N . PRO C 1 253 ? -60.67600 49.45800 14.63100 1.000 52.00000 253 PRO D N 1
ATOM 5760 C CA . PRO C 1 253 ? -59.37000 49.03200 15.14500 1.000 47.88000 253 PRO D CA 1
ATOM 5761 C C . PRO C 1 253 ? -59.38300 48.90900 16.66400 1.000 51.83000 253 PRO D C 1
ATOM 5762 O O . PRO C 1 253 ? -60.41200 49.14700 17.30400 1.000 51.79000 253 PRO D O 1
ATOM 5766 N N . GLU C 1 254 ? -58.25100 48.53000 17.25300 1.000 53.84000 254 GLU D N 1
ATOM 5767 C CA . GLU C 1 254 ? -58.14600 48.44500 18.70600 1.000 50.54000 254 GLU D CA 1
ATOM 5768 C C . GLU C 1 254 ? -58.58600 49.74100 19.37100 1.000 50.96000 254 GLU D C 1
ATOM 5769 O O . GLU C 1 254 ? -58.30100 50.83500 18.88100 1.000 61.60000 254 GLU D O 1
ATOM 5775 N N . GLY C 1 255 ? -59.32500 49.61900 20.47000 1.000 66.76000 255 GLY D N 1
ATOM 5776 C CA . GLY C 1 255 ? -59.82400 50.77300 21.18700 1.000 62.70000 255 GLY D CA 1
ATOM 5777 C C . GLY C 1 255 ? -61.26400 51.11200 20.88000 1.000 63.73000 255 GLY D C 1
ATOM 5778 O O . GLY C 1 255 ? -61.85600 51.95700 21.56200 1.000 76.05000 255 GLY D O 1
ATOM 5779 N N . TYR C 1 256 ? -61.83700 50.48100 19.87300 1.000 61.67000 256 TYR D N 1
ATOM 5780 C CA . TYR C 1 256 ? -63.23000 50.65200 19.52100 1.000 57.14000 256 TYR D CA 1
ATOM 5781 C C . TYR C 1 256 ? -63.96800 49.36800 19.85700 1.000 55.65000 256 TYR D C 1
ATOM 5782 O O . TYR C 1 256 ? -63.35700 48.30700 20.02800 1.000 53.54000 256 TYR D O 1
ATOM 5791 N N . GLY C 1 257 ? -65.28700 49.47400 19.97100 1.000 46.70000 257 GLY D N 1
ATOM 5792 C CA . GLY C 1 257 ? -66.09700 48.30400 20.26400 1.000 48.23000 257 GLY D CA 1
ATOM 5793 C C . GLY C 1 257 ? -67.47100 48.37700 19.62700 1.000 60.69000 257 GLY D C 1
ATOM 5794 O O . GLY C 1 257 ? -67.76300 49.29900 18.85100 1.000 53.83000 257 GLY D O 1
ATOM 5795 N N . PHE C 1 258 ? -68.35400 47.45600 20.00600 1.000 53.95000 258 PHE D N 1
ATOM 5796 C CA . PHE C 1 258 ? -69.64600 47.34900 19.34600 1.000 55.08000 258 PHE D CA 1
ATOM 5797 C C . PHE C 1 258 ? -70.67300 46.80500 20.33000 1.000 60.17000 258 PHE D C 1
ATOM 5798 O O . PHE C 1 258 ? -70.40900 45.84400 21.06200 1.000 60.16000 258 PHE D O 1
ATOM 5806 N N . ASP C 1 259 ? -71.82000 47.47200 20.37200 1.000 60.31000 259 ASP D N 1
ATOM 5807 C CA . ASP C 1 259 ? -72.98400 47.04800 21.13200 1.000 51.47000 259 ASP D CA 1
ATOM 5808 C C . ASP C 1 259 ? -73.85800 46.23400 20.18700 1.000 57.26000 259 ASP D C 1
ATOM 5809 O O . ASP C 1 259 ? -74.41200 46.78300 19.21700 1.000 58.74000 259 ASP D O 1
ATOM 5814 N N . MET C 1 260 ? -73.98600 44.93400 20.47800 1.000 48.55000 260 MET D N 1
ATOM 5815 C CA . MET C 1 260 ? -74.71600 43.99500 19.63600 1.000 59.39000 260 MET D CA 1
ATOM 5816 C C . MET C 1 260 ? -76.22000 44.03900 19.85800 1.000 57.14000 260 MET D C 1
ATOM 5817 O O . MET C 1 260 ? -76.96300 43.52600 19.01600 1.000 69.03000 260 MET D O 1
ATOM 5822 N N . LYS C 1 261 ? -76.69400 44.70600 20.91100 1.000 57.83000 261 LYS D N 1
ATOM 5823 C CA . LYS C 1 261 ? -78.13300 44.82000 21.11300 1.000 51.57000 261 LYS D CA 1
ATOM 5824 C C . LYS C 1 261 ? -78.71700 45.95900 20.30300 1.000 58.12000 261 LYS D C 1
ATOM 5825 O O . LYS C 1 261 ? -79.79900 45.82600 19.72600 1.000 78.65000 261 LYS D O 1
ATOM 5831 N N . ARG C 1 262 ? -78.00900 47.07600 20.24600 1.000 63.32000 262 ARG D N 1
ATOM 5832 C CA . ARG C 1 262 ? -78.43900 48.20000 19.44300 1.000 62.80000 262 ARG D CA 1
ATOM 5833 C C . ARG C 1 262 ? -77.68300 48.28000 18.12700 1.000 66.53000 262 ARG D C 1
ATOM 5834 O O . ARG C 1 262 ? -78.07200 49.06100 17.24600 1.000 66.52000 262 ARG D O 1
ATOM 5842 N N . ARG C 1 263 ? -76.63600 47.46400 17.97300 1.000 66.41000 263 ARG D N 1
ATOM 5843 C CA . ARG C 1 263 ? -75.77800 47.48600 16.79600 1.000 59.51000 263 ARG D CA 1
ATOM 5844 C C . ARG C 1 263 ? -75.19100 48.87900 16.59800 1.000 59.52000 263 ARG D C 1
ATOM 5845 O O . ARG C 1 263 ? -75.39800 49.52500 15.56900 1.000 59.88000 263 ARG D O 1
ATOM 5853 N N . GLU C 1 264 ? -74.55400 49.38600 17.65400 1.000 58.41000 264 GLU D N 1
ATOM 5854 C CA . GLU C 1 264 ? -73.92800 50.70200 17.63100 1.000 56.38000 264 GLU D CA 1
ATOM 5855 C C . GLU C 1 264 ? -72.42900 50.57700 17.86400 1.000 53.26000 264 GLU D C 1
ATOM 5856 O O . GLU C 1 264 ? -71.97100 49.71600 18.62200 1.000 56.07000 264 GLU D O 1
ATOM 5862 N N . VAL C 1 265 ? -71.65700 51.43800 17.20700 1.000 49.79000 265 VAL D N 1
ATOM 5863 C CA . VAL C 1 265 ? -70.21300 51.46900 17.42300 1.000 57.47000 265 VAL D CA 1
ATOM 5864 C C . VAL C 1 265 ? -69.91000 52.29300 18.66900 1.000 50.29000 265 VAL D C 1
ATOM 5865 O O . VAL C 1 265 ? -70.51900 53.34800 18.88600 1.000 47.14000 265 VAL D O 1
ATOM 5869 N N . LEU C 1 266 ? -68.98700 51.80300 19.50400 1.000 56.32000 266 LEU D N 1
ATOM 5870 C CA . LEU C 1 266 ? -68.54700 52.45000 20.73600 1.000 56.80000 266 LEU D CA 1
ATOM 5871 C C . LEU C 1 266 ? -67.05200 52.78300 20.71900 1.000 63.26000 266 LEU D C 1
ATOM 5872 O O . LEU C 1 266 ? -66.27100 52.17300 19.97900 1.000 62.96000 266 LEU D O 1
ATOM 5877 N N . ARG C 1 267 ? -66.63600 53.70000 21.60800 1.000 87.87000 267 ARG D N 1
ATOM 5878 C CA . ARG C 1 267 ? -65.22100 54.01000 21.83300 1.000 70.83000 267 ARG D CA 1
ATOM 5879 C C . ARG C 1 267 ? -64.81200 53.77400 23.28600 1.000 73.56000 267 ARG D C 1
ATOM 5880 O O . ARG C 1 267 ? -65.58000 54.06400 24.20700 1.000 98.38000 267 ARG D O 1
ATOM 5888 N N . LEU C 1 268 ? -63.58900 53.27100 23.48700 1.000 84.41000 268 LEU D N 1
ATOM 5889 C CA . LEU C 1 268 ? -62.99000 53.12500 24.83300 1.000 92.83000 268 LEU D CA 1
ATOM 5890 C C . LEU C 1 268 ? -62.89700 54.46100 25.57800 1.000 95.73000 268 LEU D C 1
ATOM 5891 O O . LEU C 1 268 ? -61.89600 55.18400 25.46500 1.000 96.47000 268 LEU D O 1
ATOM 5896 N N . GLY D 1 7 ? -74.63300 65.00000 -19.62800 1.000 78.29000 7 GLY C N 1
ATOM 5897 C CA . GLY D 1 7 ? -74.27800 63.60500 -19.39200 1.000 92.37000 7 GLY C CA 1
ATOM 5898 C C . GLY D 1 7 ? -73.65500 62.82900 -20.55200 1.000 85.47000 7 GLY C C 1
ATOM 5899 O O . GLY D 1 7 ? -73.06400 63.40000 -21.47500 1.000 99.64000 7 GLY C O 1
ATOM 5900 N N . ASN D 1 8 ? -73.80200 61.50600 -20.47000 1.000 83.65000 8 ASN C N 1
ATOM 5901 C CA . ASN D 1 8 ? -73.26200 60.49900 -21.38400 1.000 78.94000 8 ASN C CA 1
ATOM 5902 C C . ASN D 1 8 ? -71.78000 60.27100 -21.15600 1.000 61.62000 8 ASN C C 1
ATOM 5903 O O . ASN D 1 8 ? -70.91400 60.72100 -21.91800 1.000 65.57000 8 ASN C O 1
ATOM 5908 N N . LEU D 1 9 ? -71.50300 59.54400 -20.08400 1.000 63.86000 9 LEU C N 1
ATOM 5909 C CA . LEU D 1 9 ? -70.16000 59.12500 -19.73400 1.000 59.68000 9 LEU C CA 1
ATOM 5910 C C . LEU D 1 9 ? -70.14500 57.61200 -19.73100 1.000 52.58000 9 LEU C C 1
ATOM 5911 O O . LEU D 1 9 ? -71.12200 56.97900 -19.34500 1.000 71.61000 9 LEU C O 1
ATOM 5916 N N . VAL D 1 10 ? -69.02800 57.02500 -20.12900 1.000 56.81000 10 VAL C N 1
ATOM 5917 C CA . VAL D 1 10 ? -68.82600 55.60000 -19.93600 1.000 50.95000 10 VAL C CA 1
ATOM 5918 C C . VAL D 1 10 ? -67.50800 55.43500 -19.19900 1.000 57.12000 10 VAL C C 1
ATOM 5919 O O . VAL D 1 10 ? -66.43200 55.68300 -19.76300 1.000 66.56000 10 VAL C O 1
ATOM 5923 N N . ILE D 1 11 ? -67.58800 54.98700 -17.95300 1.000 54.56000 11 ILE C N 1
ATOM 5924 C CA . ILE D 1 11 ? -66.45200 54.94400 -17.04900 1.000 47.38000 11 ILE C CA 1
ATOM 5925 C C . ILE D 1 11 ? -66.11200 53.48300 -16.82600 1.000 51.19000 11 ILE C C 1
ATOM 5926 O O . ILE D 1 11 ? -66.90700 52.74400 -16.23000 1.000 62.06000 11 ILE C O 1
ATOM 5931 N N . ILE D 1 12 ? -64.93700 53.06600 -17.29400 1.000 45.84000 12 ILE C N 1
ATOM 5932 C CA . ILE D 1 12 ? -64.56200 51.66500 -17.41100 1.000 43.21000 12 ILE C CA 1
ATOM 5933 C C . ILE D 1 12 ? -63.46800 51.35600 -16.39800 1.000 45.87000 12 ILE C C 1
ATOM 5934 O O . ILE D 1 12 ? -62.48200 52.09100 -16.30000 1.000 60.40000 12 ILE C O 1
ATOM 5939 N N . GLY D 1 13 ? -63.62100 50.25700 -15.68100 1.000 49.73000 13 GLY C N 1
ATOM 5940 C CA . GLY D 1 13 ? -62.71800 49.89000 -14.60800 1.000 43.88000 13 GLY C CA 1
ATOM 5941 C C . GLY D 1 13 ? -61.38400 49.35200 -15.04000 1.000 46.15000 13 GLY C C 1
ATOM 5942 O O . GLY D 1 13 ? -60.62700 48.87000 -14.18900 1.000 49.73000 13 GLY C O 1
ATOM 5943 N N . GLY D 1 14 ? -61.10900 49.31400 -16.33700 1.000 53.49000 14 GLY C N 1
ATOM 5944 C CA . GLY D 1 14 ? -59.79700 48.89600 -16.78200 1.000 49.55000 14 GLY C CA 1
ATOM 5945 C C . GLY D 1 14 ? -59.75900 47.43800 -17.21100 1.000 61.01000 14 GLY C C 1
ATOM 5946 O O . GLY D 1 14 ? -60.58200 46.61300 -16.80900 1.000 64.46000 14 GLY C O 1
ATOM 5947 N N . ALA D 1 15 ? -58.74200 47.11600 -18.01100 1.000 73.74000 15 ALA C N 1
ATOM 5948 C CA . ALA D 1 15 ? -58.52700 45.76500 -18.52600 1.000 54.96000 15 ALA C CA 1
ATOM 5949 C C . ALA D 1 15 ? -59.78700 45.21500 -19.19100 1.000 56.44000 15 ALA C C 1
ATOM 5950 O O . ALA D 1 15 ? -60.09900 44.02600 -19.10100 1.000 62.74000 15 ALA C O 1
ATOM 5952 N N . GLU D 1 16 ? -60.48300 46.07800 -19.92400 1.000 60.17000 16 GLU C N 1
ATOM 5953 C CA . GLU D 1 16 ? -61.71500 45.67500 -20.58400 1.000 60.44000 16 GLU C CA 1
ATOM 5954 C C . GLU D 1 16 ? -61.40500 44.73600 -21.75100 1.000 74.65000 16 GLU C C 1
ATOM 5955 O O . GLU D 1 16 ? -60.28600 44.69700 -22.27600 1.000 75.29000 16 GLU C O 1
ATOM 5961 N N . ASP D 1 17 ? -62.42200 43.96000 -22.13400 1.000 81.18000 17 ASP C N 1
ATOM 5962 C CA . ASP D 1 17 ? -62.32600 42.93900 -23.17600 1.000 62.32000 17 ASP C CA 1
ATOM 5963 C C . ASP D 1 17 ? -62.07400 43.58100 -24.53700 1.000 75.94000 17 ASP C C 1
ATOM 5964 O O . ASP D 1 17 ? -62.88700 44.38800 -25.00700 1.000 65.81000 17 ASP C O 1
ATOM 5969 N N . LYS D 1 18 ? -60.94300 43.23100 -25.16300 1.000 78.85000 18 LYS C N 1
ATOM 5970 C CA . LYS D 1 18 ? -60.58800 43.72300 -26.49200 1.000 81.36000 18 LYS C CA 1
ATOM 5971 C C . LYS D 1 18 ? -60.55100 42.63100 -27.56500 1.000 90.28000 18 LYS C C 1
ATOM 5972 O O . LYS D 1 18 ? -60.38500 42.94300 -28.75200 1.000 86.24000 18 LYS C O 1
ATOM 5978 N N . LYS D 1 19 ? -60.74100 41.36900 -27.19100 1.000 88.66000 19 LYS C N 1
ATOM 5979 C CA . LYS D 1 19 ? -60.61500 40.25400 -28.11600 1.000 75.52000 19 LYS C CA 1
ATOM 5980 C C . LYS D 1 19 ? -61.91600 39.51800 -28.38400 1.000 85.99000 19 LYS C C 1
ATOM 5981 O O . LYS D 1 19 ? -62.12100 39.04700 -29.50300 1.000 87.15000 19 LYS C O 1
ATOM 5987 N N . GLY D 1 20 ? -62.79600 39.41200 -27.39600 1.000 81.47000 20 GLY C N 1
ATOM 5988 C CA . GLY D 1 20 ? -64.01600 38.64800 -27.55400 1.000 61.10000 20 GLY C CA 1
ATOM 5989 C C . GLY D 1 20 ? -65.22600 39.50700 -27.83300 1.000 75.73000 20 GLY C C 1
ATOM 5990 O O . GLY D 1 20 ? -65.21900 40.33500 -28.75400 1.000 80.78000 20 GLY C O 1
ATOM 5991 N N . GLU D 1 21 ? -66.27600 39.30400 -27.03300 1.000 65.10000 21 GLU C N 1
ATOM 5992 C CA . GLU D 1 21 ? -67.51000 40.05300 -27.22300 1.000 62.63000 21 GLU C CA 1
ATOM 5993 C C . GLU D 1 21 ? -67.27700 41.55800 -27.15900 1.000 75.06000 21 GLU C C 1
ATOM 5994 O O . GLU D 1 21 ? -67.89700 42.31500 -27.91900 1.000 73.57000 21 GLU C O 1
ATOM 6000 N N . SER D 1 22 ? -66.38200 42.00800 -26.26600 1.000 77.06000 22 SER C N 1
ATOM 6001 C CA . SER D 1 22 ? -66.08800 43.43200 -26.07800 1.000 66.76000 22 SER C CA 1
ATOM 6002 C C . SER D 1 22 ? -67.36900 44.20400 -25.80600 1.000 63.23000 22 SER C C 1
ATOM 6003 O O . SER D 1 22 ? -67.67100 45.21300 -26.45200 1.000 64.44000 22 SER C O 1
ATOM 6006 N N . LYS D 1 23 ? -68.12500 43.70500 -24.82800 1.000 70.58000 23 LYS C N 1
ATOM 6007 C CA . LYS D 1 23 ? -69.43500 44.27300 -24.53600 1.000 73.87000 23 LYS C CA 1
ATOM 6008 C C . LYS D 1 23 ? -69.33400 45.76400 -24.21900 1.000 66.44000 23 LYS C C 1
ATOM 6009 O O . LYS D 1 23 ? -70.10000 46.57600 -24.75600 1.000 70.11000 23 LYS C O 1
ATOM 6015 N N . ILE D 1 24 ? -68.34400 46.14900 -23.40800 1.000 71.63000 24 ILE C N 1
ATOM 6016 C CA . ILE D 1 24 ? -68.22100 47.53800 -22.96500 1.000 64.30000 24 ILE C CA 1
ATOM 6017 C C . ILE D 1 24 ? -67.83700 48.44100 -24.13000 1.000 73.00000 24 ILE C C 1
ATOM 6018 O O . ILE D 1 24 ? -68.48900 49.46900 -24.38500 1.000 64.76000 24 ILE C O 1
ATOM 6023 N N . LEU D 1 25 ? -66.79300 48.06000 -24.87700 1.000 59.33000 25 LEU C N 1
ATOM 6024 C CA . LEU D 1 25 ? -66.39000 48.89300 -26.00500 1.000 60.20000 25 LEU C CA 1
ATOM 6025 C C . LEU D 1 25 ? -67.47200 48.91900 -27.07700 1.000 68.71000 25 LEU C C 1
ATOM 6026 O O . LEU D 1 25 ? -67.69100 49.95500 -27.72100 1.000 69.97000 25 LEU C O 1
ATOM 6031 N N . LYS D 1 26 ? -68.21000 47.81500 -27.22200 1.000 77.79000 26 LYS C N 1
ATOM 6032 C CA . LYS D 1 26 ? -69.34400 47.80500 -28.13400 1.000 69.12000 26 LYS C CA 1
ATOM 6033 C C . LYS D 1 26 ? -70.39100 48.81700 -27.70400 1.000 66.42000 26 LYS C C 1
ATOM 6034 O O . LYS D 1 26 ? -70.98200 49.49800 -28.55000 1.000 67.36000 26 LYS C O 1
ATOM 6040 N N . LYS D 1 27 ? -70.63400 48.94000 -26.39300 1.000 68.01000 27 LYS C N 1
ATOM 6041 C CA . LYS D 1 27 ? -71.58200 49.95400 -25.92100 1.000 66.02000 27 LYS C CA 1
ATOM 6042 C C . LYS D 1 27 ? -71.07300 51.35800 -26.20500 1.000 72.09000 27 LYS C C 1
ATOM 6043 O O . LYS D 1 27 ? -71.85600 52.26100 -26.54800 1.000 70.16000 27 LYS C O 1
ATOM 6049 N N . VAL D 1 28 ? -69.75800 51.55600 -26.05900 1.000 70.98000 28 VAL C N 1
ATOM 6050 C CA . VAL D 1 28 ? -69.15800 52.86000 -26.34200 1.000 68.45000 28 VAL C CA 1
ATOM 6051 C C . VAL D 1 28 ? -69.39500 53.23500 -27.79800 1.000 66.37000 28 VAL C C 1
ATOM 6052 O O . VAL D 1 28 ? -69.82400 54.35100 -28.11400 1.000 67.03000 28 VAL C O 1
ATOM 6056 N N . ALA D 1 29 ? -69.12100 52.29500 -28.70600 1.000 70.26000 29 ALA C N 1
ATOM 6057 C CA . ALA D 1 29 ? -69.34900 52.53500 -30.12800 1.000 70.85000 29 ALA C CA 1
ATOM 6058 C C . ALA D 1 29 ? -70.82400 52.78900 -30.40400 1.000 75.58000 29 ALA C C 1
ATOM 6059 O O . ALA D 1 29 ? -71.18600 53.67500 -31.19100 1.000 74.25000 29 ALA C O 1
ATOM 6061 N N . GLU D 1 30 ? -71.68900 52.03600 -29.73200 1.000 74.01000 30 GLU C N 1
ATOM 6062 C CA . GLU D 1 30 ? -73.12000 52.16300 -29.94700 1.000 67.17000 30 GLU C CA 1
ATOM 6063 C C . GLU D 1 30 ? -73.58400 53.57500 -29.63000 1.000 68.55000 30 GLU C C 1
ATOM 6064 O O . GLU D 1 30 ? -74.31000 54.19200 -30.41600 1.000 82.81000 30 GLU C O 1
ATOM 6070 N N . ILE D 1 31 ? -73.14100 54.11600 -28.49100 1.000 82.16000 31 ILE C N 1
ATOM 6071 C CA . ILE D 1 31 ? -73.55600 55.46100 -28.09800 1.000 78.00000 31 ILE C CA 1
ATOM 6072 C C . ILE D 1 31 ? -72.98100 56.50500 -29.04900 1.000 72.77000 31 ILE C C 1
ATOM 6073 O O . ILE D 1 31 ? -73.63900 57.49800 -29.37600 1.000 68.01000 31 ILE C O 1
ATOM 6078 N N . ALA D 1 32 ? -71.74300 56.29600 -29.50600 1.000 78.39000 32 ALA C N 1
ATOM 6079 C CA . ALA D 1 32 ? -71.07000 57.25200 -30.38100 1.000 83.02000 32 ALA C CA 1
ATOM 6080 C C . ALA D 1 32 ? -71.66600 57.32500 -31.78800 1.000 89.25000 32 ALA C C 1
ATOM 6081 O O . ALA D 1 32 ? -71.38200 58.28700 -32.51000 1.000 94.78000 32 ALA C O 1
ATOM 6083 N N . GLY D 1 33 ? -72.47400 56.34900 -32.20400 1.000 90.82000 33 GLY C N 1
ATOM 6084 C CA . GLY D 1 33 ? -73.03900 56.36600 -33.54400 1.000 77.29000 33 GLY C CA 1
ATOM 6085 C C . GLY D 1 33 ? -72.19300 55.69300 -34.61000 1.000 100.41000 33 GLY C C 1
ATOM 6086 O O . GLY D 1 33 ? -72.45900 55.89300 -35.80300 1.000 115.22000 33 GLY C O 1
ATOM 6087 N N . PHE D 1 34 ? -71.18100 54.91000 -34.21100 1.000 97.91000 34 PHE C N 1
ATOM 6088 C CA . PHE D 1 34 ? -70.29900 54.09800 -35.07000 1.000 111.49000 34 PHE C CA 1
ATOM 6089 C C . PHE D 1 34 ? -69.49500 54.89500 -36.10200 1.000 114.50000 34 PHE C C 1
ATOM 6090 O O . PHE D 1 34 ? -69.00500 54.32100 -37.08700 1.000 112.79000 34 PHE C O 1
ATOM 6098 N N . GLY D 1 35 ? -69.26900 56.18800 -35.89100 1.000 114.92000 35 GLY C N 1
ATOM 6099 C CA . GLY D 1 35 ? -68.38000 56.93000 -36.76300 1.000 109.61000 35 GLY C CA 1
ATOM 6100 C C . GLY D 1 35 ? -69.04200 57.98600 -37.61500 1.000 118.68000 35 GLY C C 1
ATOM 6101 O O . GLY D 1 35 ? -68.34200 58.63400 -38.40400 1.000 122.86000 35 GLY C O 1
ATOM 6102 N N . ASP D 1 36 ? -70.36400 58.17200 -37.51000 1.000 111.77000 36 ASP C N 1
ATOM 6103 C CA . ASP D 1 36 ? -71.02600 59.17900 -38.33600 1.000 128.05000 36 ASP C CA 1
ATOM 6104 C C . ASP D 1 36 ? -70.35600 60.54100 -38.17800 1.000 127.30000 36 ASP C C 1
ATOM 6105 O O . ASP D 1 36 ? -70.22800 61.30200 -39.14500 1.000 133.56000 36 ASP C O 1
ATOM 6110 N N . MET D 1 37 ? -69.90700 60.85400 -36.96700 1.000 118.06000 37 MET C N 1
ATOM 6111 C CA . MET D 1 37 ? -68.92000 61.89400 -36.72900 1.000 99.76000 37 MET C CA 1
ATOM 6112 C C . MET D 1 37 ? -67.69100 61.23600 -36.11600 1.000 95.48000 37 MET C C 1
ATOM 6113 O O . MET D 1 37 ? -67.81000 60.22400 -35.41700 1.000 99.37000 37 MET C O 1
ATOM 6118 N N . GLU D 1 38 ? -66.50700 61.80000 -36.38900 1.000 95.05000 38 GLU C N 1
ATOM 6119 C CA . GLU D 1 38 ? -65.26000 61.11700 -36.05100 1.000 92.95000 38 GLU C CA 1
ATOM 6120 C C . GLU D 1 38 ? -65.19600 60.75200 -34.57300 1.000 78.74000 38 GLU C C 1
ATOM 6121 O O . GLU D 1 38 ? -65.56900 61.52900 -33.69200 1.000 79.45000 38 GLU C O 1
ATOM 6127 N N . PHE D 1 39 ? -64.72200 59.54700 -34.31900 1.000 68.14000 39 PHE C N 1
ATOM 6128 C CA . PHE D 1 39 ? -64.52600 59.03000 -32.97800 1.000 65.30000 39 PHE C CA 1
ATOM 6129 C C . PHE D 1 39 ? -63.05700 59.19300 -32.63100 1.000 76.46000 39 PHE C C 1
ATOM 6130 O O . PHE D 1 39 ? -62.19300 58.75300 -33.39500 1.000 78.83000 39 PHE C O 1
ATOM 6138 N N . ILE D 1 40 ? -62.76500 59.75500 -31.46200 1.000 81.29000 40 ILE C N 1
ATOM 6139 C CA . ILE D 1 40 ? -61.39600 60.11600 -31.12200 1.000 68.06000 40 ILE C CA 1
ATOM 6140 C C . ILE D 1 40 ? -60.90500 59.23800 -29.98600 1.000 69.45000 40 ILE C C 1
ATOM 6141 O O . ILE D 1 40 ? -61.56200 59.14600 -28.94400 1.000 72.38000 40 ILE C O 1
ATOM 6146 N N . VAL D 1 41 ? -59.73900 58.62000 -30.18400 1.000 63.07000 41 VAL C N 1
ATOM 6147 C CA . VAL D 1 41 ? -59.03200 57.87900 -29.14400 1.000 65.34000 41 VAL C CA 1
ATOM 6148 C C . VAL D 1 41 ? -57.87000 58.74900 -28.68400 1.000 69.71000 41 VAL C C 1
ATOM 6149 O O . VAL D 1 41 ? -56.96500 59.05300 -29.46900 1.000 73.72000 41 VAL C O 1
ATOM 6153 N N . LEU D 1 42 ? -57.86500 59.09900 -27.40000 1.000 62.89000 42 LEU C N 1
ATOM 6154 C CA . LEU D 1 42 ? -56.93500 60.06100 -26.82700 1.000 60.44000 42 LEU C CA 1
ATOM 6155 C C . LEU D 1 42 ? -55.96400 59.31900 -25.91900 1.000 63.10000 42 LEU C C 1
ATOM 6156 O O . LEU D 1 42 ? -56.37600 58.69900 -24.93100 1.000 67.06000 42 LEU C O 1
ATOM 6161 N N . THR D 1 43 ? -54.68300 59.36200 -26.27500 1.000 62.71000 43 THR C N 1
ATOM 6162 C CA . THR D 1 43 ? -53.65600 58.54700 -25.64500 1.000 71.18000 43 THR C CA 1
ATOM 6163 C C . THR D 1 43 ? -52.77800 59.32500 -24.67300 1.000 64.08000 43 THR C C 1
ATOM 6164 O O . THR D 1 43 ? -51.72600 58.81600 -24.26700 1.000 64.03000 43 THR C O 1
ATOM 6168 N N . THR D 1 44 ? -53.19900 60.53300 -24.28300 1.000 55.47000 44 THR C N 1
ATOM 6169 C CA . THR D 1 44 ? -52.40200 61.38100 -23.40200 1.000 57.23000 44 THR C CA 1
ATOM 6170 C C . THR D 1 44 ? -51.90900 60.62600 -22.17400 1.000 58.11000 44 THR C C 1
ATOM 6171 O O . THR D 1 44 ? -50.79100 60.84800 -21.70000 1.000 70.33000 44 THR C O 1
ATOM 6175 N N . ALA D 1 45 ? -52.73600 59.72400 -21.65200 1.000 64.93000 45 ALA C N 1
ATOM 6176 C CA . ALA D 1 45 ? -52.44200 59.08000 -20.37800 1.000 66.03000 45 ALA C CA 1
ATOM 6177 C C . ALA D 1 45 ? -51.20100 58.19900 -20.43500 1.000 55.09000 45 ALA C C 1
ATOM 6178 O O . ALA D 1 45 ? -50.56700 57.96700 -19.39700 1.000 65.55000 45 ALA C O 1
ATOM 6180 N N . THR D 1 46 ? -50.84100 57.68100 -21.61200 1.000 63.44000 46 THR C N 1
ATOM 6181 C CA . THR D 1 46 ? -49.83800 56.62600 -21.67900 1.000 66.25000 46 THR C CA 1
ATOM 6182 C C . THR D 1 46 ? -48.57200 57.09400 -22.38300 1.000 68.38000 46 THR C C 1
ATOM 6183 O O . THR D 1 46 ? -48.59500 57.97800 -23.24900 1.000 61.52000 46 THR C O 1
ATOM 6187 N N . GLU D 1 47 ? -47.46700 56.44100 -22.01600 1.000 72.06000 47 GLU C N 1
ATOM 6188 C CA . GLU D 1 47 ? -46.16700 56.61800 -22.65200 1.000 72.93000 47 GLU C CA 1
ATOM 6189 C C . GLU D 1 47 ? -45.96100 55.67300 -23.82300 1.000 82.86000 47 GLU C C 1
ATOM 6190 O O . GLU D 1 47 ? -44.87700 55.65900 -24.41300 1.000 97.33000 47 GLU C O 1
ATOM 6196 N N . HIS D 1 48 ? -46.97100 54.87800 -24.15600 1.000 88.26000 48 HIS C N 1
ATOM 6197 C CA . HIS D 1 48 ? -46.93700 53.96000 -25.29000 1.000 74.65000 48 HIS C CA 1
ATOM 6198 C C . HIS D 1 48 ? -48.11300 54.26200 -26.21300 1.000 71.75000 48 HIS C C 1
ATOM 6199 O O . HIS D 1 48 ? -48.92400 53.37700 -26.51000 1.000 74.19000 48 HIS C O 1
ATOM 6206 N N . PRO D 1 49 ? -48.22500 55.50100 -26.70500 1.000 67.45000 49 PRO C N 1
ATOM 6207 C CA . PRO D 1 49 ? -49.43600 55.88000 -27.44500 1.000 69.77000 49 PRO C CA 1
ATOM 6208 C C . PRO D 1 49 ? -49.59500 55.15900 -28.76400 1.000 79.59000 49 PRO C C 1
ATOM 6209 O O . PRO D 1 49 ? -50.71500 55.11800 -29.29400 1.000 95.04000 49 PRO C O 1
ATOM 6213 N N . VAL D 1 50 ? -48.52100 54.62100 -29.33300 1.000 85.28000 50 VAL C N 1
ATOM 6214 C CA . VAL D 1 50 ? -48.63400 53.97400 -30.63500 1.000 85.44000 50 VAL C CA 1
ATOM 6215 C C . VAL D 1 50 ? -49.20300 52.56500 -30.50000 1.000 75.36000 50 VAL C C 1
ATOM 6216 O O . VAL D 1 50 ? -50.20100 52.22400 -31.14600 1.000 75.86000 50 VAL C O 1
ATOM 6220 N N . GLU D 1 51 ? -48.59100 51.73100 -29.65200 1.000 68.79000 51 GLU C N 1
ATOM 6221 C CA . GLU D 1 51 ? -49.14100 50.40600 -29.36300 1.000 78.02000 51 GLU C CA 1
ATOM 6222 C C . GLU D 1 51 ? -50.60100 50.49000 -28.91800 1.000 85.65000 51 GLU C C 1
ATOM 6223 O O . GLU D 1 51 ? -51.47800 49.81900 -29.48200 1.000 90.02000 51 GLU C O 1
ATOM 6229 N N . VAL D 1 52 ? -50.87800 51.33300 -27.91700 1.000 79.92000 52 VAL C N 1
ATOM 6230 C CA . VAL D 1 52 ? -52.21500 51.43800 -27.33800 1.000 70.33000 52 VAL C CA 1
ATOM 6231 C C . VAL D 1 52 ? -53.19700 52.02800 -28.34900 1.000 67.42000 52 VAL C C 1
ATOM 6232 O O . VAL D 1 52 ? -54.34300 51.56400 -28.48100 1.000 74.31000 52 VAL C O 1
ATOM 6236 N N . GLY D 1 53 ? -52.77800 53.07100 -29.06200 1.000 72.57000 53 GLY C N 1
ATOM 6237 C CA . GLY D 1 53 ? -53.63600 53.63100 -30.08900 1.000 79.71000 53 GLY C CA 1
ATOM 6238 C C . GLY D 1 53 ? -53.95800 52.61800 -31.16800 1.000 83.29000 53 GLY C C 1
ATOM 6239 O O . GLY D 1 53 ? -55.09300 52.54400 -31.64500 1.000 87.69000 53 GLY C O 1
ATOM 6240 N N . ASN D 1 54 ? -52.96900 51.79800 -31.54600 1.000 79.83000 54 ASN C N 1
ATOM 6241 C CA . ASN D 1 54 ? -53.21400 50.80100 -32.58300 1.000 91.10000 54 ASN C CA 1
ATOM 6242 C C . ASN D 1 54 ? -54.18200 49.73300 -32.10100 1.000 82.17000 54 ASN C C 1
ATOM 6243 O O . ASN D 1 54 ? -55.09000 49.32800 -32.84100 1.000 83.75000 54 ASN C O 1
ATOM 6248 N N . GLU D 1 55 ? -54.02700 49.29700 -30.84800 1.000 72.11000 55 GLU C N 1
ATOM 6249 C CA . GLU D 1 55 ? -54.92500 48.28900 -30.30000 1.000 71.02000 55 GLU C CA 1
ATOM 6250 C C . GLU D 1 55 ? -56.36500 48.79300 -30.26400 1.000 76.20000 55 GLU C C 1
ATOM 6251 O O . GLU D 1 55 ? -57.29200 48.08500 -30.68600 1.000 80.42000 55 GLU C O 1
ATOM 6257 N N . TYR D 1 56 ? -56.56800 50.03700 -29.82100 1.000 68.48000 56 TYR C N 1
ATOM 6258 C CA . TYR D 1 56 ? -57.92600 50.56500 -29.81800 1.000 65.82000 56 TYR C CA 1
ATOM 6259 C C . TYR D 1 56 ? -58.43600 50.79500 -31.23100 1.000 71.47000 56 TYR C C 1
ATOM 6260 O O . TYR D 1 56 ? -59.64000 50.65800 -31.48000 1.000 83.68000 56 TYR C O 1
ATOM 6269 N N . LEU D 1 57 ? -57.54100 51.10900 -32.17000 1.000 79.01000 57 LEU C N 1
ATOM 6270 C CA . LEU D 1 57 ? -57.95500 51.27700 -33.55800 1.000 83.47000 57 LEU C CA 1
ATOM 6271 C C . LEU D 1 57 ? -58.50700 49.97700 -34.11800 1.000 85.94000 57 LEU C C 1
ATOM 6272 O O . LEU D 1 57 ? -59.59700 49.94800 -34.70500 1.000 83.01000 57 LEU C O 1
ATOM 6277 N N . ASN D 1 58 ? -57.78600 48.87800 -33.88700 1.000 82.71000 58 ASN C N 1
ATOM 6278 C CA . ASN D 1 58 ? -58.23400 47.58500 -34.38900 1.000 82.58000 58 ASN C CA 1
ATOM 6279 C C . ASN D 1 58 ? -59.54000 47.16500 -33.73800 1.000 87.72000 58 ASN C C 1
ATOM 6280 O O . ASN D 1 58 ? -60.46200 46.71700 -34.42800 1.000 101.19000 58 ASN C O 1
ATOM 6285 N N . VAL D 1 59 ? -59.67000 47.36400 -32.42400 1.000 90.62000 59 VAL C N 1
ATOM 6286 C CA . VAL D 1 59 ? -60.88600 46.91600 -31.75000 1.000 71.21000 59 VAL C CA 1
ATOM 6287 C C . VAL D 1 59 ? -62.09500 47.73500 -32.19500 1.000 70.52000 59 VAL C C 1
ATOM 6288 O O . VAL D 1 59 ? -63.14900 47.17900 -32.52800 1.000 81.05000 59 VAL C O 1
ATOM 6292 N N . PHE D 1 60 ? -61.96800 49.06000 -32.22500 1.000 66.21000 60 PHE C N 1
ATOM 6293 C CA . PHE D 1 60 ? -63.12300 49.86900 -32.60700 1.000 73.95000 60 PHE C CA 1
ATOM 6294 C C . PHE D 1 60 ? -63.47200 49.72100 -34.08100 1.000 87.83000 60 PHE C C 1
ATOM 6295 O O . PHE D 1 60 ? -64.62700 49.96200 -34.46100 1.000 77.50000 60 PHE C O 1
ATOM 6303 N N . GLN D 1 61 ? -62.49100 49.41700 -34.94100 1.000 100.70000 61 GLN C N 1
ATOM 6304 C CA . GLN D 1 61 ? -62.82800 49.09700 -36.32400 1.000 97.65000 61 GLN C CA 1
ATOM 6305 C C . GLN D 1 61 ? -63.57000 47.76900 -36.40000 1.000 94.59000 61 GLN C C 1
ATOM 6306 O O . GLN D 1 61 ? -64.63400 47.67900 -37.03200 1.000 82.47000 61 GLN C O 1
ATOM 6312 N N . ARG D 1 62 ? -63.07700 46.76000 -35.67100 1.000 73.81000 62 ARG C N 1
ATOM 6313 C CA . ARG D 1 62 ? -63.74400 45.46600 -35.60400 1.000 71.36000 62 ARG C CA 1
ATOM 6314 C C . ARG D 1 62 ? -65.18600 45.59900 -35.12900 1.000 84.01000 62 ARG C C 1
ATOM 6315 O O . ARG D 1 62 ? -66.04700 44.81000 -35.53600 1.000 93.04000 62 ARG C O 1
ATOM 6323 N N . LEU D 1 63 ? -65.46500 46.56300 -34.25600 1.000 80.70000 63 LEU C N 1
ATOM 6324 C CA . LEU D 1 63 ? -66.81400 46.78300 -33.75500 1.000 60.14000 63 LEU C CA 1
ATOM 6325 C C . LEU D 1 63 ? -67.63900 47.69800 -34.65200 1.000 74.14000 63 LEU C C 1
ATOM 6326 O O . LEU D 1 63 ? -68.77100 48.04700 -34.29000 1.000 72.10000 63 LEU C O 1
ATOM 6331 N N . GLY D 1 64 ? -67.09300 48.15900 -35.77000 1.000 73.48000 64 GLY C N 1
ATOM 6332 C CA . GLY D 1 64 ? -67.88700 48.92400 -36.70600 1.000 88.50000 64 GLY C CA 1
ATOM 6333 C C . GLY D 1 64 ? -67.66300 50.42400 -36.75700 1.000 99.30000 64 GLY C C 1
ATOM 6334 O O . GLY D 1 64 ? -68.47100 51.12700 -37.38200 1.000 87.32000 64 GLY C O 1
ATOM 6335 N N . ILE D 1 65 ? -66.63200 50.94900 -36.10400 1.000 106.61000 65 ILE C N 1
ATOM 6336 C CA . ILE D 1 65 ? -66.29300 52.35700 -36.25500 1.000 95.23000 65 ILE C CA 1
ATOM 6337 C C . ILE D 1 65 ? -65.24200 52.44000 -37.34400 1.000 107.35000 65 ILE C C 1
ATOM 6338 O O . ILE D 1 65 ? -64.14500 51.88400 -37.20400 1.000 113.85000 65 ILE C O 1
ATOM 6343 N N . ASN D 1 66 ? -65.58100 53.10200 -38.44300 1.000 93.03000 66 ASN C N 1
ATOM 6344 C CA . ASN D 1 66 ? -64.62500 53.27200 -39.52300 1.000 108.27000 66 ASN C CA 1
ATOM 6345 C C . ASN D 1 66 ? -63.97400 54.63900 -39.48500 1.000 94.72000 66 ASN C C 1
ATOM 6346 O O . ASN D 1 66 ? -62.78000 54.75600 -39.78100 1.000 87.97000 66 ASN C O 1
ATOM 6351 N N . ASN D 1 67 ? -64.72700 55.64200 -39.02600 1.000 94.50000 67 ASN C N 1
ATOM 6352 C CA . ASN D 1 67 ? -64.29600 57.03400 -38.96900 1.000 85.43000 67 ASN C CA 1
ATOM 6353 C C . ASN D 1 67 ? -63.73100 57.28600 -37.57000 1.000 80.98000 67 ASN C C 1
ATOM 6354 O O . ASN D 1 67 ? -64.37400 57.85400 -36.68600 1.000 83.28000 67 ASN C O 1
ATOM 6359 N N . ILE D 1 68 ? -62.49000 56.85300 -37.37000 1.000 82.34000 68 ILE C N 1
ATOM 6360 C CA . ILE D 1 68 ? -61.84900 56.90800 -36.06200 1.000 75.89000 68 ILE C CA 1
ATOM 6361 C C . ILE D 1 68 ? -60.43500 57.47500 -36.20100 1.000 88.68000 68 ILE C C 1
ATOM 6362 O O . ILE D 1 68 ? -59.67500 57.07000 -37.09100 1.000 78.41000 68 ILE C O 1
ATOM 6367 N N . GLU D 1 69 ? -60.06900 58.38900 -35.29300 1.000 96.82000 69 GLU C N 1
ATOM 6368 C CA . GLU D 1 69 ? -58.73600 58.98100 -35.26500 1.000 85.25000 69 GLU C CA 1
ATOM 6369 C C . GLU D 1 69 ? -58.10800 58.93000 -33.87500 1.000 68.22000 69 GLU C C 1
ATOM 6370 O O . GLU D 1 69 ? -58.75700 59.24500 -32.87100 1.000 86.66000 69 GLU C O 1
ATOM 6376 N N . VAL D 1 70 ? -56.82500 58.59000 -33.82600 1.000 70.48000 70 VAL C N 1
ATOM 6377 C CA . VAL D 1 70 ? -56.06900 58.55300 -32.57800 1.000 72.53000 70 VAL C CA 1
ATOM 6378 C C . VAL D 1 70 ? -55.25000 59.83100 -32.46200 1.000 68.66000 70 VAL C C 1
ATOM 6379 O O . VAL D 1 70 ? -54.33900 60.05900 -33.26500 1.000 79.51000 70 VAL C O 1
ATOM 6383 N N . LEU D 1 71 ? -55.50000 60.61000 -31.40000 1.000 74.08000 71 LEU C N 1
ATOM 6384 C CA . LEU D 1 71 ? -54.78900 61.86000 -31.13500 1.000 60.83000 71 LEU C CA 1
ATOM 6385 C C . LEU D 1 71 ? -53.71500 61.60100 -30.09500 1.000 65.49000 71 LEU C C 1
ATOM 6386 O O . LEU D 1 71 ? -54.02300 61.28300 -28.94000 1.000 68.52000 71 LEU C O 1
ATOM 6391 N N . ASP D 1 72 ? -52.45500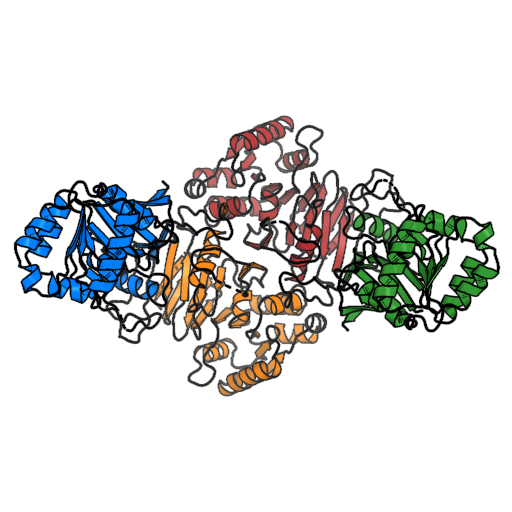 61.68700 -30.52600 1.000 72.33000 72 ASP C N 1
ATOM 6392 C CA . ASP D 1 72 ? -51.31000 61.58000 -29.62900 1.000 78.50000 72 ASP C CA 1
ATOM 6393 C C . ASP D 1 72 ? -50.97000 62.97500 -29.11300 1.000 82.69000 72 ASP C C 1
ATOM 6394 O O . ASP D 1 72 ? -50.03400 63.63100 -29.57500 1.000 96.30000 72 ASP C O 1
ATOM 6399 N N . ILE D 1 73 ? -51.73900 63.42900 -28.12400 1.000 75.64000 73 ILE C N 1
ATOM 6400 C CA . ILE D 1 73 ? -51.50000 64.72500 -27.49000 1.000 69.95000 73 ILE C CA 1
ATOM 6401 C C . ILE D 1 73 ? -50.63500 64.47200 -26.25900 1.000 69.34000 73 ILE C C 1
ATOM 6402 O O . ILE D 1 73 ? -51.12900 64.10600 -25.19400 1.000 77.40000 73 ILE C O 1
ATOM 6407 N N . SER D 1 74 ? -49.33300 64.69100 -26.41400 1.000 70.08000 74 SER C N 1
ATOM 6408 C CA . SER D 1 74 ? -48.33100 64.34600 -25.42000 1.000 57.96000 74 SER C CA 1
ATOM 6409 C C . SER D 1 74 ? -47.61100 65.55300 -24.82500 1.000 70.09000 74 SER C C 1
ATOM 6410 O O . SER D 1 74 ? -46.84100 65.38500 -23.87100 1.000 71.92000 74 SER C O 1
ATOM 6413 N N . THR D 1 75 ? -47.82200 66.75300 -25.36600 1.000 57.48000 75 THR C N 1
ATOM 6414 C CA . THR D 1 75 ? -47.23900 67.98100 -24.85400 1.000 61.94000 75 THR C CA 1
ATOM 6415 C C . THR D 1 75 ? -48.35600 68.99200 -24.67100 1.000 63.91000 75 THR C C 1
ATOM 6416 O O . THR D 1 75 ? -49.40900 68.90100 -25.31000 1.000 63.92000 75 THR C O 1
ATOM 6420 N N . ARG D 1 76 ? -48.09000 69.99900 -23.83800 1.000 60.59000 76 ARG C N 1
ATOM 6421 C CA . ARG D 1 76 ? -49.08700 71.04600 -23.63500 1.000 58.24000 76 ARG C CA 1
ATOM 6422 C C . ARG D 1 76 ? -49.24400 71.90500 -24.88300 1.000 60.45000 76 ARG C C 1
ATOM 6423 O O . ARG D 1 76 ? -50.31100 72.50400 -25.11000 1.000 66.35000 76 ARG C O 1
ATOM 6431 N N . GLU D 1 77 ? -48.19300 71.97800 -25.70300 1.000 72.61000 77 GLU C N 1
ATOM 6432 C CA . GLU D 1 77 ? -48.29700 72.69900 -26.96400 1.000 68.32000 77 GLU C CA 1
ATOM 6433 C C . GLU D 1 77 ? -49.32900 72.04500 -27.86000 1.000 73.94000 77 GLU C C 1
ATOM 6434 O O . GLU D 1 77 ? -50.22400 72.71900 -28.39000 1.000 69.34000 77 GLU C O 1
ATOM 6440 N N . ASP D 1 78 ? -49.25000 70.71000 -27.99200 1.000 74.55000 78 ASP C N 1
ATOM 6441 C CA . ASP D 1 78 ? -50.25800 69.99000 -28.76400 1.000 72.86000 78 ASP C CA 1
ATOM 6442 C C . ASP D 1 78 ? -51.63900 70.24800 -28.19100 1.000 75.99000 78 ASP C C 1
ATOM 6443 O O . ASP D 1 78 ? -52.58900 70.52400 -28.93500 1.000 71.83000 78 ASP C O 1
ATOM 6448 N N . ALA D 1 79 ? -51.74400 70.24900 -26.85600 1.000 75.60000 79 ALA C N 1
ATOM 6449 C CA . ALA D 1 79 ? -53.03300 70.43500 -26.20300 1.000 64.78000 79 ALA C CA 1
ATOM 6450 C C . ALA D 1 79 ? -53.59400 71.81300 -26.44000 1.000 55.22000 79 ALA C C 1
ATOM 6451 O O . ALA D 1 79 ? -54.79000 72.02900 -26.21200 1.000 65.12000 79 ALA C O 1
ATOM 6453 N N . ASN D 1 80 ? -52.76200 72.75500 -26.87700 1.000 73.62000 80 ASN C N 1
ATOM 6454 C CA . ASN D 1 80 ? -53.23800 74.09500 -27.19200 1.000 67.75000 80 ASN C CA 1
ATOM 6455 C C . ASN D 1 80 ? -53.34100 74.36200 -28.68800 1.000 74.32000 80 ASN C C 1
ATOM 6456 O O . ASN D 1 80 ? -53.59300 75.50600 -29.08700 1.000 80.16000 80 ASN C O 1
ATOM 6461 N N . ASN D 1 81 ? -53.22900 73.32500 -29.51500 1.000 66.57000 81 ASN C N 1
ATOM 6462 C CA . ASN D 1 81 ? -53.38200 73.45600 -30.95800 1.000 56.01000 81 ASN C CA 1
ATOM 6463 C C . ASN D 1 81 ? -54.86200 73.46400 -31.32400 1.000 68.77000 81 ASN C C 1
ATOM 6464 O O . ASN D 1 81 ? -55.56800 72.47800 -31.07100 1.000 81.23000 81 ASN C O 1
ATOM 6469 N N . GLU D 1 82 ? -55.33200 74.56200 -31.93900 1.000 71.46000 82 GLU C N 1
ATOM 6470 C CA . GLU D 1 82 ? -56.76400 74.68400 -32.21900 1.000 75.97000 82 GLU C CA 1
ATOM 6471 C C . GLU D 1 82 ? -57.28500 73.58600 -33.11900 1.000 78.84000 82 GLU C C 1
ATOM 6472 O O . GLU D 1 82 ? -58.48800 73.28900 -33.08400 1.000 85.65000 82 GLU C O 1
ATOM 6478 N N . GLU D 1 83 ? -56.40700 72.97300 -33.90200 1.000 77.61000 83 GLU C N 1
ATOM 6479 C CA . GLU D 1 83 ? -56.82700 71.84700 -34.71800 1.000 84.75000 83 GLU C CA 1
ATOM 6480 C C . GLU D 1 83 ? -57.42600 70.75500 -33.84200 1.000 85.29000 83 GLU C C 1
ATOM 6481 O O . GLU D 1 83 ? -58.56300 70.31700 -34.07300 1.000 87.26000 83 GLU C O 1
ATOM 6487 N N . ASN D 1 84 ? -56.75500 70.44500 -32.73000 1.000 76.38000 84 ASN C N 1
ATOM 6488 C CA . ASN D 1 84 ? -57.22200 69.38800 -31.85000 1.000 66.62000 84 ASN C CA 1
ATOM 6489 C C . ASN D 1 84 ? -58.46400 69.81900 -31.08000 1.000 62.57000 84 ASN C C 1
ATOM 6490 O O . ASN D 1 84 ? -59.37000 69.00500 -30.83800 1.000 80.82000 84 ASN C O 1
ATOM 6495 N N . TYR D 1 85 ? -58.55900 71.10300 -30.74900 1.000 60.54000 85 TYR C N 1
ATOM 6496 C CA . TYR D 1 85 ? -59.79700 71.60500 -30.17300 1.000 61.12000 85 TYR C CA 1
ATOM 6497 C C . TYR D 1 85 ? -60.96600 71.26800 -31.08200 1.000 71.76000 85 TYR C C 1
ATOM 6498 O O . TYR D 1 85 ? -61.95100 70.65600 -30.64800 1.000 79.17000 85 TYR C O 1
ATOM 6507 N N . TYR D 1 86 ? -60.84800 71.61100 -32.36800 1.000 86.35000 86 TYR C N 1
ATOM 6508 C CA . TYR D 1 86 ? -61.97300 71.39000 -33.27400 1.000 79.70000 86 TYR C CA 1
ATOM 6509 C C . TYR D 1 86 ? -62.20600 69.90900 -33.52200 1.000 78.08000 86 TYR C C 1
ATOM 6510 O O . TYR D 1 86 ? -63.35900 69.48100 -33.67000 1.000 80.15000 86 TYR C O 1
ATOM 6519 N N . LYS D 1 87 ? -61.13500 69.10600 -33.57200 1.000 63.65000 87 LYS C N 1
ATOM 6520 C CA . LYS D 1 87 ? -61.34400 67.67100 -33.72200 1.000 62.96000 87 LYS C CA 1
ATOM 6521 C C . LYS D 1 87 ? -62.19700 67.12400 -32.59100 1.000 73.68000 87 LYS C C 1
ATOM 6522 O O . LYS D 1 87 ? -63.10400 66.32100 -32.82700 1.000 84.83000 87 LYS C O 1
ATOM 6528 N N . ILE D 1 88 ? -61.97000 67.59100 -31.36700 1.000 85.05000 88 ILE C N 1
ATOM 6529 C CA . ILE D 1 88 ? -62.72700 67.04900 -30.24100 1.000 66.30000 88 ILE C CA 1
ATOM 6530 C C . ILE D 1 88 ? -64.15500 67.59400 -30.20500 1.000 68.59000 88 ILE C C 1
ATOM 6531 O O . ILE D 1 88 ? -65.11500 66.82400 -30.08400 1.000 87.95000 88 ILE C O 1
ATOM 6536 N N . VAL D 1 89 ? -64.33800 68.91300 -30.32600 1.000 73.07000 89 VAL C N 1
ATOM 6537 C CA . VAL D 1 89 ? -65.69700 69.45200 -30.18700 1.000 74.22000 89 VAL C CA 1
ATOM 6538 C C . VAL D 1 89 ? -66.63700 68.99200 -31.29600 1.000 77.57000 89 VAL C C 1
ATOM 6539 O O . VAL D 1 89 ? -67.86400 69.05000 -31.13200 1.000 79.81000 89 VAL C O 1
ATOM 6543 N N . ASN D 1 90 ? -66.10000 68.57400 -32.43800 1.000 83.11000 90 ASN C N 1
ATOM 6544 C CA . ASN D 1 90 ? -66.91300 68.10300 -33.54600 1.000 79.41000 90 ASN C CA 1
ATOM 6545 C C . ASN D 1 90 ? -66.95800 66.58700 -33.63300 1.000 80.26000 90 ASN C C 1
ATOM 6546 O O . ASN D 1 90 ? -67.44600 66.04800 -34.63000 1.000 90.35000 90 ASN C O 1
ATOM 6551 N N . SER D 1 91 ? -66.47100 65.88900 -32.61300 1.000 89.02000 91 SER C N 1
ATOM 6552 C CA . SER D 1 91 ? -66.45800 64.43500 -32.64400 1.000 70.37000 91 SER C CA 1
ATOM 6553 C C . SER D 1 91 ? -67.82600 63.87600 -32.25900 1.000 75.42000 91 SER C C 1
ATOM 6554 O O . SER D 1 91 ? -68.71800 64.58100 -31.76200 1.000 73.74000 91 SER C O 1
ATOM 6557 N N . GLY D 1 92 ? -67.98800 62.58500 -32.51700 1.000 71.86000 92 GLY C N 1
ATOM 6558 C CA . GLY D 1 92 ? -69.13200 61.84900 -32.04000 1.000 84.96000 92 GLY C CA 1
ATOM 6559 C C . GLY D 1 92 ? -68.87600 61.12900 -30.74100 1.000 74.40000 92 GLY C C 1
ATOM 6560 O O . GLY D 1 92 ? -69.80200 60.53700 -30.17700 1.000 81.66000 92 GLY C O 1
ATOM 6561 N N . GLY D 1 93 ? -67.65900 61.21500 -30.21400 1.000 74.81000 93 GLY C N 1
ATOM 6562 C CA . GLY D 1 93 ? -67.30200 60.53500 -28.98800 1.000 71.86000 93 GLY C CA 1
ATOM 6563 C C . GLY D 1 93 ? -65.81000 60.53200 -28.74100 1.000 70.92000 93 GLY C C 1
ATOM 6564 O O . GLY D 1 93 ? -65.01000 60.47700 -29.68500 1.000 73.45000 93 GLY C O 1
ATOM 6565 N N . VAL D 1 94 ? -65.42200 60.57000 -27.46800 1.000 63.92000 94 VAL C N 1
ATOM 6566 C CA . VAL D 1 94 ? -64.01300 60.62200 -27.09400 1.000 62.86000 94 VAL C CA 1
ATOM 6567 C C . VAL D 1 94 ? -63.74100 59.47700 -26.13800 1.000 64.07000 94 VAL C C 1
ATOM 6568 O O . VAL D 1 94 ? -64.52600 59.24300 -25.21700 1.000 66.23000 94 VAL C O 1
ATOM 6572 N N . PHE D 1 95 ? -62.65200 58.75500 -26.36400 1.000 54.7200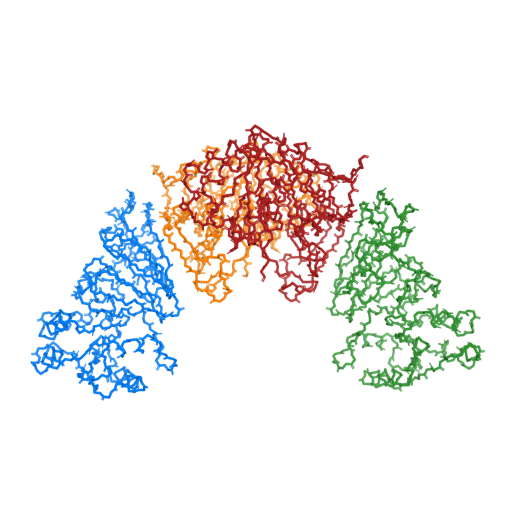0 95 PHE C N 1
ATOM 6573 C CA . PHE D 1 95 ? -62.24200 57.64800 -25.51300 1.000 51.06000 95 PHE C CA 1
ATOM 6574 C C . PHE D 1 95 ? -60.84000 57.90700 -24.99000 1.000 59.20000 95 PHE C C 1
ATOM 6575 O O . PHE D 1 95 ? -59.88600 57.92000 -25.77000 1.000 65.81000 95 PHE C O 1
ATOM 6583 N N . MET D 1 96 ? -60.70000 58.02700 -23.67400 1.000 58.98000 96 MET C N 1
ATOM 6584 C CA . MET D 1 96 ? -59.40200 58.25900 -23.05300 1.000 47.78000 96 MET C CA 1
ATOM 6585 C C . MET D 1 96 ? -58.80500 56.94800 -22.57500 1.000 53.50000 96 MET C C 1
ATOM 6586 O O . MET D 1 96 ? -59.37800 56.28100 -21.70800 1.000 68.23000 96 MET C O 1
ATOM 6591 N N . THR D 1 97 ? -57.61900 56.61900 -23.06600 1.000 55.33000 97 THR C N 1
ATOM 6592 C CA . THR D 1 97 ? -57.04800 55.33100 -22.71700 1.000 52.60000 97 THR C CA 1
ATOM 6593 C C . THR D 1 97 ? -56.46700 55.35600 -21.30200 1.000 52.51000 97 THR C C 1
ATOM 6594 O O . THR D 1 97 ? -56.39100 56.39200 -20.64500 1.000 60.99000 97 THR C O 1
ATOM 6598 N N . GLY D 1 98 ? -56.02200 54.19100 -20.85100 1.000 58.13000 98 GLY C N 1
ATOM 6599 C CA . GLY D 1 98 ? -55.36900 54.08000 -19.56800 1.000 53.33000 98 GLY C CA 1
ATOM 6600 C C . GLY D 1 98 ? -53.96400 54.64300 -19.64100 1.000 66.33000 98 GLY C C 1
ATOM 6601 O O . GLY D 1 98 ? -53.52700 55.17700 -20.66200 1.000 61.91000 98 GLY C O 1
ATOM 6602 N N . GLY D 1 99 ? -53.24900 54.52900 -18.51900 1.000 65.07000 99 GLY C N 1
ATOM 6603 C CA . GLY D 1 99 ? -51.96900 55.20000 -18.36500 1.000 56.00000 99 GLY C CA 1
ATOM 6604 C C . GLY D 1 99 ? -51.78700 55.75900 -16.96500 1.000 63.09000 99 GLY C C 1
ATOM 6605 O O . GLY D 1 99 ? -51.98200 55.03700 -15.98300 1.000 70.60000 99 GLY C O 1
ATOM 6606 N N . ASP D 1 100 ? -51.32900 57.01000 -16.85900 1.000 70.23000 100 ASP C N 1
ATOM 6607 C CA . ASP D 1 100 ? -51.21000 57.70800 -15.58200 1.000 56.71000 100 ASP C CA 1
ATOM 6608 C C . ASP D 1 100 ? -52.19600 58.87200 -15.54100 1.000 56.39000 100 ASP C C 1
ATOM 6609 O O . ASP D 1 100 ? -52.22700 59.69300 -16.46500 1.000 62.31000 100 ASP C O 1
ATOM 6614 N N . GLN D 1 101 ? -52.99000 58.96300 -14.46800 1.000 60.84000 101 GLN C N 1
ATOM 6615 C CA . GLN D 1 101 ? -53.96300 60.05400 -14.36400 1.000 57.15000 101 GLN C CA 1
ATOM 6616 C C . GLN D 1 101 ? -53.26700 61.41200 -14.41100 1.000 65.35000 101 GLN C C 1
ATOM 6617 O O . GLN D 1 101 ? -53.79000 62.38100 -14.99900 1.000 57.61000 101 GLN C O 1
ATOM 6623 N N . LEU D 1 102 ? -52.07500 61.51200 -13.79100 1.000 60.83000 102 LEU C N 1
ATOM 6624 C CA . LEU D 1 102 ? -51.43700 62.81800 -13.74900 1.000 63.51000 102 LEU C CA 1
ATOM 6625 C C . LEU D 1 102 ? -50.85300 63.23400 -15.08400 1.000 58.48000 102 LEU C C 1
ATOM 6626 O O . LEU D 1 102 ? -50.73100 64.44000 -15.30400 1.000 63.26000 102 LEU C O 1
ATOM 6631 N N . ARG D 1 103 ? -50.59000 62.31300 -16.02400 1.000 59.42000 103 ARG C N 1
ATOM 6632 C CA . ARG D 1 103 ? -50.23000 62.81300 -17.34900 1.000 50.83000 103 ARG C CA 1
ATOM 6633 C C . ARG D 1 103 ? -51.42200 63.50700 -17.97100 1.000 50.14000 103 ARG C C 1
ATOM 6634 O O . ARG D 1 103 ? -51.28100 64.59100 -18.55300 1.000 69.20000 103 ARG C O 1
ATOM 6642 N N . ILE D 1 104 ? -52.62000 62.94900 -17.77600 1.000 51.99000 104 ILE C N 1
ATOM 6643 C CA . ILE D 1 104 ? -53.79500 63.58400 -18.35200 1.000 49.87000 104 ILE C CA 1
ATOM 6644 C C . ILE D 1 104 ? -53.97400 64.97200 -17.77400 1.000 56.25000 104 ILE C C 1
ATOM 6645 O O . ILE D 1 104 ? -54.15800 65.95000 -18.51200 1.000 63.61000 104 ILE C O 1
ATOM 6650 N N . THR D 1 105 ? -53.91700 65.09100 -16.44500 1.000 54.88000 105 THR C N 1
ATOM 6651 C CA . THR D 1 105 ? -54.22800 66.40000 -15.87000 1.000 54.02000 105 THR C CA 1
ATOM 6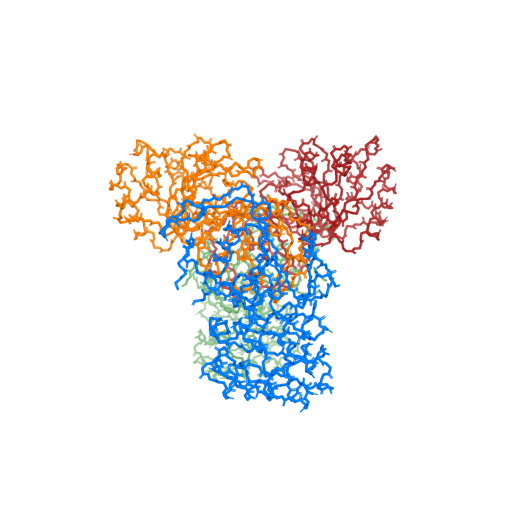652 C C . THR D 1 105 ? -53.11000 67.40500 -16.11200 1.000 61.41000 105 THR C C 1
ATOM 6653 O O . THR D 1 105 ? -53.37500 68.57200 -16.44300 1.000 55.10000 105 THR C O 1
ATOM 6657 N N . SER D 1 106 ? -51.85600 66.97600 -15.97200 1.000 55.54000 106 SER C N 1
ATOM 6658 C CA . SER D 1 106 ? -50.74600 67.90100 -16.11900 1.000 45.00000 106 SER C CA 1
ATOM 6659 C C . SER D 1 106 ? -50.57900 68.35800 -17.55500 1.000 51.69000 106 SER C C 1
ATOM 6660 O O . SER D 1 106 ? -50.17100 69.49900 -17.78700 1.000 68.74000 106 SER C O 1
ATOM 6663 N N . ILE D 1 107 ? -50.95600 67.53000 -18.53100 1.000 59.60000 107 ILE C N 1
ATOM 6664 C CA . ILE D 1 107 ? -50.79100 67.92800 -19.92500 1.000 55.15000 107 ILE C CA 1
ATOM 6665 C C . ILE D 1 107 ? -52.02400 68.63800 -20.46400 1.000 49.26000 107 ILE C C 1
ATOM 6666 O O . ILE D 1 107 ? -51.90100 69.56700 -21.26700 1.000 63.51000 107 ILE C O 1
ATOM 6671 N N . LEU D 1 108 ? -53.22800 68.23400 -20.05000 1.000 53.43000 108 LEU C N 1
ATOM 6672 C CA . LEU D 1 108 ? -54.45000 68.82200 -20.59300 1.000 48.89000 108 LEU C CA 1
ATOM 6673 C C . LEU D 1 108 ? -55.05500 69.91200 -19.72700 1.000 54.64000 108 LEU C C 1
ATOM 6674 O O . LEU D 1 108 ? -55.82400 70.72900 -20.25000 1.000 58.35000 108 LEU C O 1
ATOM 6679 N N . GLY D 1 109 ? -54.75700 69.94200 -18.43100 1.000 53.08000 109 GLY C N 1
ATOM 6680 C CA . GLY D 1 109 ? -55.37900 70.94200 -17.58100 1.000 55.87000 109 GLY C CA 1
ATOM 6681 C C . GLY D 1 109 ? -55.03400 72.33800 -18.06200 1.000 59.26000 109 GLY C C 1
ATOM 6682 O O . GLY D 1 109 ? -53.88700 72.63300 -18.40600 1.000 67.34000 109 GLY C O 1
ATOM 6683 N N . GLY D 1 110 ? -56.04600 73.19600 -18.13000 1.000 56.68000 110 GLY C N 1
ATOM 6684 C CA . GLY D 1 110 ? -55.76600 74.55200 -18.55700 1.000 68.11000 110 GLY C CA 1
ATOM 6685 C C . GLY D 1 110 ? -55.52200 74.73800 -20.04000 1.000 73.33000 110 GLY C C 1
ATOM 6686 O O . GLY D 1 110 ? -55.02900 75.79900 -20.43100 1.000 83.69000 110 GLY C O 1
ATOM 6687 N N . THR D 1 111 ? -55.77800 73.72600 -20.86900 1.000 75.26000 111 THR C N 1
ATOM 6688 C CA . THR D 1 111 ? -55.51700 73.80400 -22.30100 1.000 65.14000 111 THR C CA 1
ATOM 6689 C C . THR D 1 111 ? -56.81400 73.87800 -23.09800 1.000 71.07000 111 THR C C 1
ATOM 6690 O O . THR D 1 111 ? -57.92500 73.77500 -22.56400 1.000 71.10000 111 THR C O 1
ATOM 6694 N N . LYS D 1 112 ? -56.64700 74.09500 -24.40400 1.000 70.44000 112 LYS C N 1
ATOM 6695 C CA . LYS D 1 112 ? -57.79600 74.12800 -25.30300 1.000 73.42000 112 LYS C CA 1
ATOM 6696 C C . LYS D 1 112 ? -58.47700 72.76700 -25.38200 1.000 67.42000 112 LYS C C 1
ATOM 6697 O O . LYS D 1 112 ? -59.70400 72.68600 -25.46400 1.000 69.68000 112 LYS C O 1
ATOM 6703 N N . VAL D 1 113 ? -57.69400 71.68700 -25.36900 1.000 63.24000 113 VAL C N 1
ATOM 6704 C CA . VAL D 1 113 ? -58.26200 70.34300 -25.44200 1.000 62.28000 113 VAL C CA 1
ATOM 6705 C C . VAL D 1 113 ? -59.18900 70.08300 -24.26400 1.000 68.89000 113 VAL C C 1
ATOM 6706 O O . VAL D 1 113 ? -60.25200 69.47200 -24.40900 1.000 76.02000 113 VAL C O 1
ATOM 6710 N N . PHE D 1 114 ? -58.78300 70.51800 -23.07700 1.000 67.54000 114 PHE C N 1
ATOM 6711 C CA . PHE D 1 114 ? -59.60200 70.37300 -21.87900 1.000 67.02000 114 PHE C CA 1
ATOM 6712 C C . PHE D 1 114 ? -60.96300 71.03300 -22.06400 1.000 65.97000 114 PHE C C 1
ATOM 6713 O O . PHE D 1 114 ? -62.01900 70.43500 -21.79500 1.000 74.70000 114 PHE C O 1
ATOM 6721 N N . ASN D 1 115 ? -60.95200 72.26800 -22.55900 1.000 71.37000 115 ASN C N 1
ATOM 6722 C CA . ASN D 1 115 ? -62.19400 72.97500 -22.83300 1.000 65.50000 115 ASN C CA 1
ATOM 6723 C C . ASN D 1 115 ? -62.98600 72.28700 -23.93000 1.000 66.01000 115 ASN C C 1
ATOM 6724 O O . ASN D 1 115 ? -64.21800 72.30500 -23.91200 1.000 77.83000 115 ASN C O 1
ATOM 6729 N N . ALA D 1 116 ? -62.29600 71.68200 -24.89700 1.000 71.51000 116 ALA C N 1
ATOM 6730 C CA . ALA D 1 116 ? -62.98900 70.95400 -25.94800 1.000 69.45000 116 ALA C CA 1
ATOM 6731 C C . ALA D 1 116 ? -63.69500 69.73700 -25.37900 1.000 77.74000 116 ALA C C 1
ATOM 6732 O O . ALA D 1 116 ? -64.82200 69.43000 -25.77500 1.000 81.64000 116 ALA C O 1
ATOM 6734 N N . LEU D 1 117 ? -63.04700 69.03200 -24.45000 1.000 73.56000 117 LEU C N 1
ATOM 6735 C CA . LEU D 1 117 ? -63.69600 67.87800 -23.83400 1.000 66.92000 117 LEU C CA 1
ATOM 6736 C C . LEU D 1 117 ? -64.93300 68.31000 -23.07100 1.000 65.71000 117 LEU C C 1
ATOM 6737 O O . LEU D 1 117 ? -65.99900 67.69600 -23.19700 1.000 78.62000 117 LEU C O 1
ATOM 6742 N N . ILE D 1 118 ? -64.82800 69.40500 -22.32100 1.000 72.75000 118 ILE C N 1
ATOM 6743 C CA . ILE D 1 118 ? -65.98100 69.84900 -21.54600 1.000 62.00000 118 ILE C CA 1
ATOM 6744 C C . ILE D 1 118 ? -67.10400 70.32400 -22.45900 1.000 64.28000 118 ILE C C 1
ATOM 6745 O O . ILE D 1 118 ? -68.28300 70.02600 -22.22300 1.000 82.48000 118 ILE C O 1
ATOM 6750 N N . GLU D 1 119 ? -66.76000 71.04300 -23.52900 1.000 76.67000 119 GLU C N 1
ATOM 6751 C CA . GLU D 1 119 ? -67.76700 71.54000 -24.45800 1.000 78.15000 119 GLU C CA 1
ATOM 6752 C C . GLU D 1 119 ? -68.45600 70.39300 -25.19000 1.000 81.51000 119 GLU C C 1
ATOM 6753 O O . GLU D 1 119 ? -69.68700 70.37100 -25.30500 1.000 78.54000 119 GLU C O 1
ATOM 6759 N N . ALA D 1 120 ? -67.67700 69.42400 -25.67400 1.000 73.84000 120 ALA C N 1
ATOM 6760 C CA . ALA D 1 120 ? -68.24500 68.22700 -26.28000 1.000 68.66000 120 ALA C CA 1
ATOM 6761 C C . ALA D 1 120 ? -69.18500 67.51600 -25.31900 1.000 75.78000 120 ALA C C 1
ATOM 6762 O O . ALA D 1 120 ? -70.28800 67.11100 -25.70200 1.000 85.53000 120 ALA C O 1
ATOM 6764 N N . TYR D 1 121 ? -68.76800 67.36500 -24.06100 1.000 72.63000 121 TYR C N 1
ATOM 6765 C CA . TYR D 1 121 ? -69.60700 66.69400 -23.07700 1.000 69.57000 121 TYR C CA 1
ATOM 6766 C C . TYR D 1 121 ? -70.94600 67.39400 -22.94500 1.000 70.00000 121 TYR C C 1
ATOM 6767 O O . TYR D 1 121 ? -72.00400 66.75600 -23.01000 1.000 87.28000 121 TYR C O 1
ATOM 6776 N N . LEU D 1 122 ? -70.91900 68.72000 -22.80300 1.000 71.37000 122 LEU C N 1
ATOM 6777 C CA . LEU D 1 122 ? -72.15200 69.48900 -22.64000 1.000 74.27000 122 LEU C CA 1
ATOM 6778 C C . LEU D 1 122 ? -73.03200 69.47900 -23.89200 1.000 83.14000 122 LEU C C 1
ATOM 6779 O O . LEU D 1 122 ? -74.22500 69.78600 -23.80200 1.000 89.67000 122 LEU C O 1
ATOM 6784 N N . LYS D 1 123 ? -72.46200 69.19000 -25.06100 1.000 86.52000 123 LYS C N 1
ATOM 6785 C CA . LYS D 1 123 ? -73.22600 69.06100 -26.29600 1.000 79.45000 123 LYS C CA 1
ATOM 6786 C C . LYS D 1 123 ? -73.88600 67.69600 -26.43300 1.000 75.33000 123 LYS C C 1
ATOM 6787 O O . LYS D 1 123 ? -74.66000 67.48500 -27.37400 1.000 84.74000 123 LYS C O 1
ATOM 6793 N N . GLY D 1 124 ? -73.61400 66.77900 -25.51300 1.000 71.48000 124 GLY C N 1
ATOM 6794 C CA . GLY D 1 124 ? -74.11500 65.42900 -25.59300 1.000 65.26000 124 GLY C CA 1
ATOM 6795 C C . GLY D 1 124 ? -73.14800 64.44000 -26.19400 1.000 68.89000 124 GLY C C 1
ATOM 6796 O O . GLY D 1 124 ? -73.52900 63.28500 -26.40600 1.000 78.96000 124 GLY C O 1
ATOM 6797 N N . VAL D 1 125 ? -71.90100 64.84200 -26.44500 1.000 70.76000 125 VAL C N 1
ATOM 6798 C CA . VAL D 1 125 ? -70.91900 63.90400 -26.97000 1.000 74.89000 125 VAL C CA 1
ATOM 6799 C C . VAL D 1 125 ? -70.53300 62.93200 -25.86600 1.000 75.64000 125 VAL C C 1
ATOM 6800 O O . VAL D 1 125 ? -70.27100 63.33500 -24.72500 1.000 76.62000 125 VAL C O 1
ATOM 6804 N N . VAL D 1 126 ? -70.55100 61.63800 -26.18400 1.000 72.10000 126 VAL C N 1
ATOM 6805 C CA . VAL D 1 126 ? -70.18900 60.65000 -25.18400 1.000 66.75000 126 VAL C CA 1
ATOM 6806 C C . VAL D 1 126 ? -68.70700 60.79100 -24.86600 1.000 67.86000 126 VAL C C 1
ATOM 6807 O O . VAL D 1 126 ? -67.85600 60.86600 -25.76800 1.000 69.68000 126 VAL C O 1
ATOM 6811 N N . ILE D 1 127 ? -68.39400 60.87800 -23.57400 1.000 67.70000 127 ILE C N 1
ATOM 6812 C CA . ILE D 1 127 ? -67.01100 60.84300 -23.10300 1.000 60.00000 127 ILE C CA 1
ATOM 6813 C C . ILE D 1 127 ? -66.82400 59.51900 -22.37800 1.000 57.73000 127 ILE C C 1
ATOM 6814 O O . ILE D 1 127 ? -67.57200 59.19900 -21.44400 1.000 64.25000 127 ILE C O 1
ATOM 6819 N N . ALA D 1 128 ? -65.84900 58.73700 -22.81300 1.000 45.32000 128 ALA C N 1
ATOM 6820 C CA . ALA D 1 128 ? -65.55900 57.45500 -22.20700 1.000 54.54000 128 ALA C CA 1
ATOM 6821 C C . ALA D 1 128 ? -64.09900 57.43500 -21.80400 1.000 56.97000 128 ALA C C 1
ATOM 6822 O O . ALA D 1 128 ? -63.26900 58.12900 -22.39100 1.000 61.40000 128 ALA C O 1
ATOM 6824 N N . GLY D 1 129 ? -63.78900 56.60200 -20.81700 1.000 55.62000 129 GLY C N 1
ATOM 6825 C CA . GLY D 1 129 ? -62.40100 56.41200 -20.43800 1.000 49.35000 129 GLY C CA 1
ATOM 6826 C C . GLY D 1 129 ? -62.25900 55.16000 -19.60600 1.000 50.96000 129 GLY C C 1
ATOM 6827 O O . GLY D 1 129 ? -63.22300 54.70100 -18.98600 1.000 62.17000 129 GLY C O 1
ATOM 6828 N N . THR D 1 130 ? -61.05000 54.58000 -19.63000 1.000 44.60000 130 THR C N 1
ATOM 6829 C CA . THR D 1 130 ? -60.77700 53.33900 -18.91800 1.000 51.98000 130 THR C CA 1
ATOM 6830 C C . THR D 1 130 ? -59.51000 53.51500 -18.09500 1.000 54.27000 130 THR C C 1
ATOM 6831 O O . THR D 1 130 ? -58.58700 54.22200 -18.50300 1.000 57.28000 130 THR C O 1
ATOM 6835 N N . SER D 1 131 ? -59.49500 52.89300 -16.92000 1.000 54.41000 131 SER C N 1
ATOM 6836 C CA . SER D 1 131 ? -58.37100 52.91400 -15.98200 1.000 56.50000 131 SER C CA 1
ATOM 6837 C C . SER D 1 131 ? -58.08400 54.36200 -15.59600 1.000 64.32000 131 SER C C 1
ATOM 6838 O O . SER D 1 131 ? -58.99700 55.02100 -15.06500 1.000 69.71000 131 SER C O 1
ATOM 6841 N N . ALA D 1 132 ? -56.89300 54.90800 -15.88200 1.000 58.69000 132 ALA C N 1
ATOM 6842 C CA . ALA D 1 132 ? -56.60000 56.30300 -15.54700 1.000 57.64000 132 ALA C CA 1
ATOM 6843 C C . ALA D 1 132 ? -57.58100 57.25100 -16.21700 1.000 55.20000 132 ALA C C 1
ATOM 6844 O O . ALA D 1 132 ? -58.00800 58.25600 -15.61200 1.000 62.33000 132 ALA C O 1
ATOM 6846 N N . GLY D 1 133 ? -57.99900 56.91300 -17.43600 1.000 50.72000 133 GLY C N 1
ATOM 6847 C CA . GLY D 1 133 ? -58.97700 57.71700 -18.13400 1.000 49.57000 133 GLY C CA 1
ATOM 6848 C C . GLY D 1 133 ? -60.33400 57.71000 -17.48100 1.000 56.78000 133 GLY C C 1
ATOM 6849 O O . GLY D 1 133 ? -61.17200 58.55700 -17.81100 1.000 57.57000 133 GLY C O 1
ATOM 6850 N N . ALA D 1 134 ? -60.57000 56.76700 -16.57200 1.000 60.75000 134 ALA C N 1
ATOM 6851 C CA . ALA D 1 134 ? -61.79600 56.76500 -15.79200 1.000 51.07000 134 ALA C CA 1
ATOM 6852 C C . ALA D 1 134 ? -61.62700 57.59000 -14.52900 1.000 48.91000 134 ALA C C 1
ATOM 6853 O O . ALA D 1 134 ? -62.47900 58.43100 -14.21800 1.000 55.64000 134 ALA C O 1
ATOM 6855 N N . SER D 1 135 ? -60.48800 57.41600 -13.85200 1.000 49.87000 135 SER C N 1
ATOM 6856 C CA . SER D 1 135 ? -60.21900 58.15800 -12.62800 1.000 50.71000 135 SER C CA 1
ATOM 6857 C C . SER D 1 135 ? -60.30800 59.65500 -12.84900 1.000 54.74000 135 SER C C 1
ATOM 6858 O O . SER D 1 135 ? -60.87400 60.37100 -12.01200 1.000 54.74000 135 SER C O 1
ATOM 6861 N N . VAL D 1 136 ? -59.80200 60.14700 -13.98800 1.000 51.96000 136 VAL C N 1
ATOM 6862 C CA . VAL D 1 136 ? -59.77400 61.60000 -14.16700 1.000 53.17000 136 VAL C CA 1
ATOM 6863 C C . VAL D 1 136 ? -61.14800 62.20900 -14.35400 1.000 51.08000 136 VAL C C 1
ATOM 6864 O O . VAL D 1 136 ? -61.25000 63.43600 -14.46100 1.000 74.16000 136 VAL C O 1
ATOM 6868 N N . MET D 1 137 ? -62.20800 61.41700 -14.43500 1.000 49.36000 137 MET C N 1
ATOM 6869 C CA . MET D 1 137 ? -63.49200 62.04500 -14.70600 1.000 50.17000 137 MET C CA 1
ATOM 6870 C C . MET D 1 137 ? -64.10100 62.70900 -13.48500 1.000 54.55000 137 MET C C 1
ATOM 6871 O O . MET D 1 137 ? -65.01300 63.53600 -13.63500 1.000 60.31000 137 MET C O 1
ATOM 6876 N N . SER D 1 138 ? -63.63600 62.37000 -12.29000 1.000 49.48000 138 SER C N 1
ATOM 6877 C CA . SER D 1 138 ? -64.17000 62.99500 -11.09200 1.000 57.99000 138 SER C CA 1
ATOM 6878 C C . SER D 1 138 ? -63.51600 64.36700 -10.82800 1.000 59.93000 138 SER C C 1
ATOM 6879 O O . SER D 1 138 ? -62.48500 64.71500 -11.41400 1.000 58.91000 138 SER C O 1
ATOM 6882 N N . ASN D 1 139 ? -64.16400 65.18100 -9.97500 1.000 70.17000 139 ASN C N 1
ATOM 6883 C CA . ASN D 1 139 ? -63.56300 66.46000 -9.58000 1.000 56.50000 139 ASN C CA 1
ATOM 6884 C C . ASN D 1 139 ? -62.28100 66.23800 -8.80700 1.000 63.96000 139 ASN C C 1
ATOM 6885 O O . ASN D 1 139 ? -61.29100 66.95300 -9.00700 1.000 62.29000 139 ASN C O 1
ATOM 6890 N N . THR D 1 140 ? -62.28200 65.25100 -7.92200 1.000 57.57000 140 THR C N 1
ATOM 6891 C CA . THR D 1 140 ? -61.09300 64.89600 -7.17100 1.000 54.51000 140 THR C CA 1
ATOM 6892 C C . THR D 1 140 ? -60.86400 63.41800 -7.38600 1.000 52.52000 140 THR C C 1
ATOM 6893 O O . THR D 1 140 ? -61.75100 62.60700 -7.11200 1.000 66.77000 140 THR C O 1
ATOM 6897 N N . MET D 1 141 ? -59.66900 63.07500 -7.83500 1.000 59.60000 141 MET C N 1
ATOM 6898 C CA . MET D 1 141 ? -59.35700 61.74200 -8.30000 1.000 57.49000 141 MET C CA 1
ATOM 6899 C C . MET D 1 141 ? -58.27300 61.13500 -7.43100 1.000 53.30000 141 MET C C 1
ATOM 6900 O O . MET D 1 141 ? -57.50800 61.84600 -6.77700 1.000 69.66000 141 MET C O 1
ATOM 6905 N N . ILE D 1 142 ? -58.23400 59.82500 -7.42000 1.000 59.55000 142 ILE C N 1
ATOM 6906 C CA . ILE D 1 142 ? -57.21100 59.07000 -6.71700 1.000 55.43000 142 ILE C CA 1
ATOM 6907 C C . ILE D 1 142 ? -56.02500 58.90300 -7.65000 1.000 59.46000 142 ILE C C 1
ATOM 6908 O O . ILE D 1 142 ? -56.19900 58.69700 -8.85800 1.000 65.39000 142 ILE C O 1
ATOM 6913 N N . VAL D 1 143 ? -54.81700 59.07700 -7.11800 1.000 61.19000 143 VAL C N 1
ATOM 6914 C CA . VAL D 1 143 ? -53.59100 58.90800 -7.88300 1.000 60.14000 143 VAL C CA 1
ATOM 6915 C C . VAL D 1 143 ? -52.93300 57.59600 -7.47300 1.000 59.22000 143 VAL C C 1
ATOM 6916 O O . VAL D 1 143 ? -52.81900 57.29800 -6.27600 1.000 60.92000 143 VAL C O 1
ATOM 6920 N N . ASP D 1 144 ? -52.51800 56.80100 -8.46400 1.000 68.15000 144 ASP C N 1
ATOM 6921 C CA . ASP D 1 144 ? -51.90600 55.49400 -8.20800 1.000 76.18000 144 ASP C CA 1
ATOM 6922 C C . ASP D 1 144 ? -50.41200 55.59000 -7.91600 1.000 90.84000 144 ASP C C 1
ATOM 6923 O O . ASP D 1 144 ? -49.84000 56.67500 -8.01600 1.000 107.17000 144 ASP C O 1
ATOM 6928 N N . GLY D 1 145 ? -49.72600 54.52500 -7.48000 1.000 112.42000 145 GLY C N 1
ATOM 6929 C CA . GLY D 1 145 ? -48.27000 54.54100 -7.42600 1.000 95.77000 145 GLY C CA 1
ATOM 6930 C C . GLY D 1 145 ? -47.77500 54.77500 -6.00300 1.000 109.58000 145 GLY C C 1
ATOM 6931 O O . GLY D 1 145 ? -46.48400 54.78400 -5.84400 1.000 104.28000 145 GLY C O 1
ATOM 6932 N N . ASN D 1 148 ? -47.81600 49.97900 -1.37200 1.000 101.48000 148 ASN C N 1
ATOM 6933 C CA . ASN D 1 148 ? -48.22100 51.36600 -1.61400 1.000 121.01000 148 ASN C CA 1
ATOM 6934 C C . ASN D 1 148 ? -49.63300 51.60400 -1.10500 1.000 120.64000 148 ASN C C 1
ATOM 6935 O O . ASN D 1 148 ? -50.05600 52.75100 -0.90700 1.000 110.24000 148 ASN C O 1
ATOM 6940 N N . ASP D 1 149 ? -50.36000 50.50600 -0.90600 1.000 108.22000 149 ASP C N 1
ATOM 6941 C CA . ASP D 1 149 ? -51.71100 50.52900 -0.35300 1.000 106.02000 149 ASP C CA 1
ATOM 6942 C C . ASP D 1 149 ? -51.79300 49.47600 0.74700 1.000 108.50000 149 ASP C C 1
ATOM 6943 O O . ASP D 1 149 ? -52.45700 48.44200 0.59200 1.000 102.20000 149 ASP C O 1
ATOM 6948 N N . PRO D 1 150 ? -51.11300 49.70800 1.87500 1.000 105.70000 150 PRO C N 1
ATOM 6949 C CA . PRO D 1 150 ? -51.13900 48.72500 2.96600 1.000 100.05000 150 PRO C CA 1
ATOM 6950 C C . PRO D 1 150 ? -52.54600 48.58400 3.52000 1.000 100.86000 150 PRO C C 1
ATOM 6951 O O . PRO D 1 150 ? -53.28100 49.56600 3.64400 1.000 95.84000 150 PRO C O 1
ATOM 6955 N N . ALA D 1 151 ? -52.91200 47.35100 3.86300 1.000 98.10000 151 ALA C N 1
ATOM 6956 C CA . ALA D 1 151 ? -54.28500 47.07500 4.25900 1.000 96.54000 151 ALA C CA 1
ATOM 6957 C C . ALA D 1 151 ? -54.66200 47.81700 5.54000 1.000 90.15000 151 ALA C C 1
ATOM 6958 O O . ALA D 1 151 ? -53.87900 47.88900 6.49500 1.000 81.38000 151 ALA C O 1
ATOM 6960 N N . ARG D 1 152 ? -55.88600 48.36200 5.54200 1.000 73.15000 152 ARG C N 1
ATOM 6961 C CA . ARG D 1 152 ? -56.56900 48.97800 6.68000 1.000 64.76000 152 ARG C CA 1
ATOM 6962 C C . ARG D 1 152 ? -55.99500 50.31700 7.11900 1.000 61.78000 152 ARG C C 1
ATOM 6963 O O . ARG D 1 152 ? -56.42200 50.85900 8.15700 1.000 58.03000 152 ARG C O 1
ATOM 6971 N N . LYS D 1 153 ? -55.08500 50.88700 6.33900 1.000 69.30000 153 LYS C N 1
ATOM 6972 C CA . LYS D 1 153 ? -54.46200 52.17300 6.59800 1.000 54.55000 153 LYS C CA 1
ATOM 6973 C C . LYS D 1 153 ? -54.79800 53.11900 5.45100 1.000 61.78000 153 LYS C C 1
ATOM 6974 O O . LYS D 1 153 ? -55.27000 52.69400 4.39300 1.000 74.76000 153 LYS C O 1
ATOM 6980 N N . CYS D 1 154 ? -54.59400 54.41400 5.66500 1.000 61.15000 154 CYS C N 1
ATOM 6981 C CA . CYS D 1 154 ? -54.81000 55.41000 4.61400 1.000 66.58000 154 CYS C CA 1
ATOM 6982 C C . CYS D 1 154 ? -53.47600 55.96600 4.14300 1.000 63.30000 154 CYS C C 1
ATOM 6983 O O . CYS D 1 154 ? -52.77000 56.63600 4.90700 1.000 87.81000 154 CYS C O 1
ATOM 6986 N N . THR D 1 155 ? -53.10500 55.63400 2.91200 1.000 71.96000 155 THR C N 1
ATOM 6987 C CA . THR D 1 155 ? -51.93400 56.18300 2.24000 1.000 61.56000 155 THR C CA 1
ATOM 6988 C C . THR D 1 155 ? -52.39900 56.83700 0.95400 1.000 61.78000 155 THR C C 1
ATOM 6989 O O . THR D 1 155 ? -51.79400 56.69100 -0.10900 1.000 77.76000 155 THR C O 1
ATOM 6993 N N . LEU D 1 156 ? -53.54400 57.50200 1.04700 1.000 65.34000 156 LEU C N 1
ATOM 6994 C CA . LEU D 1 156 ? -54.25400 57.99500 -0.11700 1.000 66.93000 156 LEU C CA 1
ATOM 6995 C C . LEU D 1 156 ? -53.64500 59.30200 -0.61100 1.000 68.85000 156 LEU C C 1
ATOM 6996 O O . LEU D 1 156 ? -53.43100 60.23500 0.17000 1.000 72.12000 156 LEU C O 1
ATOM 7001 N N . LYS D 1 157 ? -53.39400 59.37700 -1.91400 1.000 62.53000 157 LYS C N 1
ATOM 7002 C CA . LYS D 1 157 ? -53.03000 60.61700 -2.58500 1.000 53.29000 157 LYS C CA 1
ATOM 7003 C C . LYS D 1 157 ? -54.11100 60.95700 -3.59600 1.000 51.13000 157 LYS C C 1
ATOM 7004 O O . LYS D 1 157 ? -54.44900 60.13200 -4.44800 1.000 65.06000 157 LYS C O 1
ATOM 7010 N N . MET D 1 158 ? -54.60300 62.18900 -3.54400 1.000 57.23000 158 MET C N 1
ATOM 7011 C CA . MET D 1 158 ? -55.65000 62.64300 -4.44100 1.000 55.00000 158 MET C CA 1
ATOM 7012 C C . MET D 1 158 ? -55.19200 63.89800 -5.16700 1.000 54.18000 158 MET C C 1
ATOM 7013 O O . MET D 1 158 ? -54.17600 64.50900 -4.82900 1.000 60.77000 158 MET C O 1
ATOM 7018 N N . ALA D 1 159 ? -55.92400 64.23100 -6.22300 1.000 53.59000 159 ALA C N 1
ATOM 7019 C CA . ALA D 1 159 ? -55.54500 65.35000 -7.06400 1.000 50.23000 159 ALA C CA 1
ATOM 7020 C C . ALA D 1 159 ? -56.77600 65.88100 -7.79100 1.000 44.98000 159 ALA C C 1
ATOM 7021 O O . ALA D 1 159 ? -57.84900 65.28500 -7.75700 1.000 61.81000 159 ALA C O 1
ATOM 7023 N N . SER D 1 160 ? -56.62600 67.02500 -8.43500 1.000 53.91000 160 SER C N 1
ATOM 7024 C CA . SER D 1 160 ? -57.72000 67.57100 -9.22300 1.000 53.78000 160 SER C CA 1
ATOM 7025 C C . SER D 1 160 ? -57.93100 66.72700 -10.46600 1.000 55.21000 160 SER C C 1
ATOM 7026 O O . SER D 1 160 ? -56.97000 66.33500 -11.12800 1.000 62.40000 160 SER C O 1
ATOM 7029 N N . GLY D 1 161 ? -59.19200 66.48800 -10.82000 1.000 55.60000 161 GLY C N 1
ATOM 7030 C CA . GLY D 1 161 ? -59.52000 65.80900 -12.04400 1.000 50.06000 161 GLY C CA 1
ATOM 7031 C C . GLY D 1 161 ? -60.18900 66.72700 -13.04800 1.000 56.26000 161 GLY C C 1
ATOM 7032 O O . GLY D 1 161 ? -60.16300 67.96100 -12.92500 1.000 63.41000 161 GLY C O 1
ATOM 7033 N N . LEU D 1 162 ? -60.84700 66.11200 -14.03700 1.000 59.61000 162 LEU C N 1
ATOM 7034 C CA . LEU D 1 162 ? -61.54500 66.87500 -15.06600 1.000 51.36000 162 LEU C CA 1
ATOM 7035 C C . LEU D 1 162 ? -62.89700 67.36500 -14.59000 1.000 55.21000 162 LEU C C 1
ATOM 7036 O O . LEU D 1 162 ? -63.41400 68.35100 -15.12200 1.000 63.66000 162 LEU C O 1
ATOM 7041 N N . GLY D 1 163 ? -63.51200 66.66100 -13.64600 1.000 54.90000 163 GLY C N 1
ATOM 7042 C CA . GLY D 1 163 ? -64.77600 67.12700 -13.11500 1.000 63.74000 163 GLY C CA 1
ATOM 7043 C C . GLY D 1 163 ? -65.95900 66.92200 -14.02900 1.000 62.05000 163 GLY C C 1
ATOM 7044 O O . GLY D 1 163 ? -66.90000 67.72800 -14.01400 1.000 61.29000 163 GLY C O 1
ATOM 7045 N N . LEU D 1 164 ? -65.95400 65.85300 -14.82100 1.000 56.48000 164 LEU C N 1
ATOM 7046 C CA . LEU D 1 164 ? -67.13200 65.54800 -15.61400 1.000 59.75000 164 LEU C CA 1
ATOM 7047 C C . LEU D 1 164 ? -68.22700 64.93900 -14.75400 1.000 55.23000 164 LEU C C 1
ATOM 7048 O O . LEU D 1 164 ? -69.41200 65.12700 -15.04500 1.000 63.99000 164 LEU C O 1
ATOM 7053 N N . LEU D 1 165 ? -67.84600 64.23300 -13.68500 1.000 65.22000 165 LEU C N 1
ATOM 7054 C CA . LEU D 1 165 ? -68.76500 63.64000 -12.71400 1.000 60.13000 165 LEU C CA 1
ATOM 7055 C C . LEU D 1 165 ? -68.57700 64.39800 -11.39700 1.000 62.68000 165 LEU C C 1
ATOM 7056 O O . LEU D 1 165 ? -67.53200 64.27400 -10.74700 1.000 62.32000 165 LEU C O 1
ATOM 7061 N N . GLU D 1 166 ? -69.57000 65.21200 -11.00900 1.000 70.52000 166 GLU C N 1
ATOM 7062 C CA . GLU D 1 166 ? -69.27300 66.26400 -10.03700 1.000 83.35000 166 GLU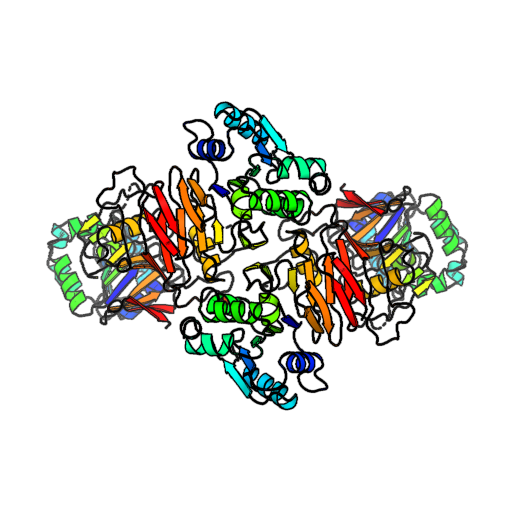 C CA 1
ATOM 7063 C C . GLU D 1 166 ? -69.08100 65.75200 -8.60800 1.000 81.48000 166 GLU C C 1
ATOM 7064 O O . GLU D 1 166 ? -68.21200 66.26300 -7.88900 1.000 101.08000 166 GLU C O 1
ATOM 7070 N N . GLU D 1 167 ? -69.87400 64.79300 -8.14100 1.000 57.76000 167 GLU C N 1
ATOM 7071 C CA . GLU D 1 167 ? -69.75000 64.55000 -6.69900 1.000 54.95000 167 GLU C CA 1
ATOM 7072 C C . GLU D 1 167 ? -69.37300 63.11500 -6.39000 1.000 57.85000 167 GLU C C 1
ATOM 7073 O O . GLU D 1 167 ? -69.96400 62.48000 -5.51100 1.000 67.89000 167 GLU C O 1
ATOM 7079 N N . ALA D 1 168 ? -68.34200 62.62000 -7.05900 1.000 59.11000 168 ALA C N 1
ATOM 7080 C CA . ALA D 1 168 ? -67.99500 61.22100 -6.92600 1.000 47.03000 168 ALA C CA 1
ATOM 7081 C C . ALA D 1 168 ? -66.49200 61.04800 -7.00700 1.000 52.55000 168 ALA C C 1
ATOM 7082 O O . ALA D 1 168 ? -65.80800 61.79400 -7.70400 1.000 64.21000 168 ALA C O 1
ATOM 7084 N N . ILE D 1 169 ? -65.99900 60.01500 -6.33300 1.000 49.08000 169 ILE C N 1
ATOM 7085 C CA . ILE D 1 169 ? -64.62000 59.56400 -6.45000 1.000 50.30000 169 ILE C CA 1
ATOM 7086 C C . ILE D 1 169 ? -64.65800 58.22000 -7.15400 1.000 52.98000 169 ILE C C 1
ATOM 7087 O O . ILE D 1 169 ? -65.30800 57.28500 -6.67200 1.000 57.50000 169 ILE C O 1
ATOM 7092 N N . ILE D 1 170 ? -63.94000 58.10500 -8.26300 1.000 52.84000 170 ILE C N 1
ATOM 7093 C CA . ILE D 1 170 ? -63.90500 56.88500 -9.05500 1.000 51.68000 170 ILE C CA 1
ATOM 7094 C C . ILE D 1 170 ? -62.62000 56.13100 -8.77500 1.000 48.06000 170 ILE C C 1
ATOM 7095 O O . ILE D 1 170 ? -61.53000 56.70700 -8.84600 1.000 68.03000 170 ILE C O 1
ATOM 7100 N N . ASP D 1 171 ? -62.74500 54.84400 -8.44300 1.000 54.67000 171 ASP C N 1
ATOM 7101 C CA . ASP D 1 171 ? -61.59400 53.95800 -8.37000 1.000 55.40000 171 ASP C CA 1
ATOM 7102 C C . ASP D 1 171 ? -61.83900 52.80000 -9.32900 1.000 61.96000 171 ASP C C 1
ATOM 7103 O O . ASP D 1 171 ? -62.98700 52.45100 -9.62500 1.000 57.68000 171 ASP C O 1
ATOM 7108 N N . GLN D 1 172 ? -60.76100 52.29300 -9.90500 1.000 57.99000 172 GLN C N 1
ATOM 7109 C CA . GLN D 1 172 ? -60.81900 51.27600 -10.94300 1.000 50.14000 172 GLN C CA 1
ATOM 7110 C C . GLN D 1 172 ? -60.01900 50.05400 -10.49700 1.000 47.23000 172 GLN C C 1
ATOM 7111 O O . GLN D 1 172 ? -59.46300 50.02200 -9.39600 1.000 54.50000 172 GLN C O 1
ATOM 7117 N N . HIS D 1 173 ? -59.95900 49.05100 -11.38500 1.000 51.58000 173 HIS C N 1
ATOM 7118 C CA . HIS D 1 173 ? -59.29300 47.77600 -11.11100 1.000 49.55000 173 HIS C CA 1
ATOM 7119 C C . HIS D 1 173 ? -59.68400 47.30000 -9.72000 1.000 50.47000 173 HIS C C 1
ATOM 7120 O O . HIS D 1 173 ? -58.85000 46.77900 -8.97600 1.000 57.45000 173 HIS C O 1
ATOM 7127 N N . PHE D 1 174 ? -60.96800 47.44900 -9.37900 1.000 51.67000 174 PHE C N 1
ATOM 7128 C CA . PHE D 1 174 ? -61.37900 47.46700 -7.97700 1.000 50.40000 174 PHE C CA 1
ATOM 7129 C C . PHE D 1 174 ? -61.25600 46.12300 -7.27800 1.000 49.65000 174 PHE C C 1
ATOM 7130 O O . PHE D 1 174 ? -61.30400 46.08000 -6.04400 1.000 59.06000 174 PHE C O 1
ATOM 7138 N N . ASP D 1 175 ? -61.09900 45.03600 -8.01700 1.000 67.83000 175 ASP C N 1
ATOM 7139 C CA . ASP D 1 175 ? -60.83500 43.73300 -7.43600 1.000 63.55000 175 ASP C CA 1
ATOM 7140 C C . ASP D 1 175 ? -59.35000 43.50300 -7.15900 1.000 68.85000 175 ASP C C 1
ATOM 7141 O O . ASP D 1 175 ? -58.91100 42.35300 -7.12800 1.000 91.97000 175 ASP C O 1
ATOM 7146 N N . GLN D 1 176 ? -58.58700 44.56800 -6.89700 1.000 86.71000 176 GLN C N 1
ATOM 7147 C CA . GLN D 1 176 ? -57.17300 44.48800 -6.55300 1.000 74.71000 176 GLN C CA 1
ATOM 7148 C C . GLN D 1 176 ? -57.01100 44.81600 -5.08000 1.000 70.18000 176 GLN C C 1
ATOM 7149 O O . GLN D 1 176 ? -57.77400 45.60900 -4.52200 1.000 84.97000 176 GLN C O 1
ATOM 7155 N N . ARG D 1 177 ? -56.01100 44.20000 -4.45000 1.000 91.13000 177 ARG C N 1
ATOM 7156 C CA . ARG D 1 177 ? -55.86700 44.33600 -3.00500 1.000 107.96000 177 ARG C CA 1
ATOM 7157 C C . ARG D 1 177 ? -55.69900 45.80500 -2.63500 1.000 105.56000 177 ARG C C 1
ATOM 7158 O O . ARG D 1 177 ? -54.92600 46.53800 -3.26500 1.000 88.44000 177 ARG C O 1
ATOM 7166 N N . GLY D 1 178 ? -56.46300 46.24300 -1.63400 1.000 98.30000 178 GLY C N 1
ATOM 7167 C CA . GLY D 1 178 ? -56.34600 47.58300 -1.11200 1.000 87.20000 178 GLY C CA 1
ATOM 7168 C C . GLY D 1 178 ? -57.24500 48.62100 -1.74700 1.000 74.47000 178 GLY C C 1
ATOM 7169 O O . GLY D 1 178 ? -57.36800 49.71700 -1.18400 1.000 78.28000 178 GLY C O 1
ATOM 7170 N N . ARG D 1 179 ? -57.89100 48.31700 -2.88300 1.000 72.48000 179 ARG C N 1
ATOM 7171 C CA . ARG D 1 179 ? -58.72000 49.32400 -3.54300 1.000 63.52000 179 ARG C CA 1
ATOM 7172 C C . ARG D 1 179 ? -59.91700 49.68600 -2.68300 1.000 60.23000 179 ARG C C 1
ATOM 7173 O O . ARG D 1 179 ? -60.28000 50.86700 -2.56800 1.000 67.85000 179 ARG C O 1
ATOM 7181 N N . PHE D 1 180 ? -60.52400 48.69300 -2.04100 1.000 60.47000 180 PHE C N 1
ATOM 7182 C CA . PHE D 1 180 ? -61.65700 48.99500 -1.18300 1.000 61.13000 180 PHE C CA 1
ATOM 7183 C C . PHE D 1 180 ? -61.22400 49.86700 -0.01300 1.000 60.50000 180 PHE C C 1
ATOM 7184 O O . PHE D 1 180 ? -61.88700 50.85600 0.32100 1.000 65.19000 180 PHE C O 1
ATOM 7192 N N . GLY D 1 181 ? -60.09900 49.52200 0.61500 1.000 59.80000 181 GLY C N 1
ATOM 7193 C CA . GLY D 1 181 ? -59.64200 50.30500 1.74900 1.000 54.59000 181 GLY C CA 1
ATOM 7194 C C . GLY D 1 181 ? -59.34600 51.74800 1.38000 1.000 54.05000 181 GLY C C 1
ATOM 7195 O O . GLY D 1 181 ? -59.72100 52.67900 2.09900 1.000 57.92000 181 GLY C O 1
ATOM 7196 N N . ARG D 1 182 ? -58.73000 51.96600 0.22500 1.000 54.62000 182 ARG C N 1
ATOM 7197 C CA . ARG D 1 182 ? -58.40300 53.34800 -0.07400 1.000 54.78000 182 ARG C CA 1
ATOM 7198 C C . ARG D 1 182 ? -59.62900 54.13000 -0.52200 1.000 49.29000 182 ARG C C 1
ATOM 7199 O O . ARG D 1 182 ? -59.76300 55.30800 -0.16700 1.000 62.33000 182 ARG C O 1
ATOM 7207 N N . LEU D 1 183 ? -60.55500 53.50800 -1.26700 1.000 52.36000 183 LEU C N 1
ATOM 7208 C CA . LEU D 1 183 ? -61.77100 54.24500 -1.62100 1.000 51.35000 183 LEU C CA 1
ATOM 7209 C C . LEU D 1 183 ? -62.56500 54.57600 -0.37000 1.000 52.99000 183 LEU C C 1
ATOM 7210 O O . LEU D 1 183 ? -63.21600 55.63100 -0.27800 1.000 51.05000 183 LEU C O 1
ATOM 7215 N N . LEU D 1 184 ? -62.49600 53.69000 0.61700 1.000 52.27000 184 LEU C N 1
ATOM 7216 C CA . LEU D 1 184 ? -63.12600 53.95600 1.89600 1.000 53.83000 184 LEU C CA 1
ATOM 7217 C C . LEU D 1 184 ? -62.47800 55.15000 2.59300 1.000 51.61000 184 LEU C C 1
ATOM 7218 O O . LEU D 1 184 ? -63.18200 56.02700 3.12000 1.000 59.25000 184 LEU C O 1
ATOM 7223 N N . CYS D 1 185 ? -61.13900 55.22900 2.55500 1.000 57.14000 185 CYS C N 1
ATOM 7224 C CA . CYS D 1 185 ? -60.43100 56.38800 3.11100 1.000 50.21000 185 CYS C CA 1
ATOM 7225 C C . CYS D 1 185 ? -60.89200 57.67300 2.44500 1.000 50.56000 185 CYS C C 1
ATOM 7226 O O . CYS D 1 185 ? -61.15000 58.68300 3.11300 1.000 56.69000 185 CYS C O 1
ATOM 7229 N N . GLY D 1 186 ? -60.99000 57.65000 1.12100 1.000 45.84000 186 GLY C N 1
ATOM 7230 C CA . GLY D 1 186 ? -61.38800 58.84700 0.39600 1.000 43.69000 186 GLY C CA 1
ATOM 7231 C C . GLY D 1 186 ? -62.78600 59.30200 0.74000 1.000 47.38000 186 GLY C C 1
ATOM 7232 O O . GLY D 1 186 ? -63.04900 60.50100 0.85200 1.000 63.47000 186 GLY C O 1
ATOM 7233 N N . VAL D 1 187 ? -63.72100 58.36000 0.84900 1.000 57.55000 187 VAL C N 1
ATOM 7234 C CA . VAL D 1 187 ? -65.07400 58.77800 1.20600 1.000 55.06000 187 VAL C CA 1
ATOM 7235 C C . VAL D 1 187 ? -65.08500 59.32400 2.62700 1.000 45.66000 187 VAL C C 1
ATOM 7236 O O . VAL D 1 187 ? -65.78600 60.29700 2.93400 1.000 56.47000 187 VAL C O 1
ATOM 7240 N N . ALA D 1 188 ? -64.31200 58.71000 3.51800 1.000 46.75000 188 ALA C N 1
ATOM 7241 C CA . ALA D 1 188 ? -64.23500 59.21000 4.88400 1.000 52.16000 188 ALA C CA 1
ATOM 7242 C C . ALA D 1 188 ? -63.71500 60.64800 4.92500 1.000 60.05000 188 ALA C C 1
ATOM 7243 O O . ALA D 1 188 ? -64.22500 61.47900 5.68900 1.000 55.35000 188 ALA C O 1
ATOM 7245 N N . GLU D 1 189 ? -62.71800 60.97400 4.09400 1.000 59.23000 189 GLU C N 1
ATOM 7246 C CA . GLU D 1 189 ? -62.15900 62.32300 4.13700 1.000 42.58000 189 GLU C CA 1
ATOM 7247 C C . GLU D 1 189 ? -63.20800 63.36100 3.80000 1.000 42.38000 189 GLU C C 1
ATOM 7248 O O . GLU D 1 189 ? -63.17400 64.48400 4.31700 1.000 58.75000 189 GLU C O 1
ATOM 7254 N N . ASN D 1 190 ? -64.11600 63.04200 2.88500 1.000 51.27000 190 ASN C N 1
ATOM 7255 C CA . ASN D 1 190 ? -65.19400 63.96800 2.55400 1.000 44.13000 190 ASN C CA 1
ATOM 7256 C C . ASN D 1 190 ? -66.39400 63.15000 2.14200 1.000 55.64000 190 ASN C C 1
ATOM 7257 O O . ASN D 1 190 ? -66.59700 62.86300 0.95400 1.000 57.01000 190 ASN C O 1
ATOM 7262 N N . PRO D 1 191 ? -67.22900 62.75600 3.10400 1.000 56.07000 191 PRO C N 1
ATOM 7263 C CA . PRO D 1 191 ? -68.42800 61.96700 2.77400 1.000 52.83000 191 PRO C CA 1
ATOM 7264 C C . PRO D 1 191 ? -69.36900 62.63900 1.80600 1.000 53.88000 191 PRO C C 1
ATOM 7265 O O . PRO D 1 191 ? -70.37100 62.02600 1.41700 1.000 54.49000 191 PRO C O 1
ATOM 7269 N N . HIS D 1 192 ? -69.10900 63.87800 1.40200 1.000 54.78000 192 HIS C N 1
ATOM 7270 C CA . HIS D 1 192 ? -69.97700 64.45500 0.38700 1.000 56.12000 192 HIS C CA 1
ATOM 7271 C C . HIS D 1 192 ? -69.87100 63.67300 -0.91300 1.000 48.70000 192 HIS C C 1
ATOM 7272 O O . HIS D 1 192 ? -70.82500 63.63200 -1.70000 1.000 59.85000 192 HIS C O 1
ATOM 7279 N N . MET D 1 193 ? -68.72800 63.03000 -1.13000 1.000 51.08000 193 MET C N 1
ATOM 7280 C CA . MET D 1 193 ? -68.40800 62.34700 -2.37300 1.000 54.11000 193 MET C CA 1
ATOM 7281 C C . MET D 1 193 ? -68.87000 60.90000 -2.35500 1.000 59.34000 193 MET C C 1
ATOM 7282 O O . MET D 1 193 ? -68.60900 60.16300 -1.39800 1.000 52.84000 193 MET C O 1
ATOM 7287 N N . LEU D 1 194 ? -69.46100 60.47100 -3.46700 1.000 57.32000 194 LEU C N 1
ATOM 7288 C CA . LEU D 1 194 ? -69.86600 59.08600 -3.62100 1.000 48.12000 194 LEU C CA 1
ATOM 7289 C C . LEU D 1 194 ? -68.65800 58.28000 -4.06200 1.000 46.95000 194 LEU C C 1
ATOM 7290 O O . LEU D 1 194 ? -67.97600 58.66700 -5.01900 1.000 57.79000 194 LEU C O 1
ATOM 7295 N N . GLY D 1 195 ? -68.37300 57.17800 -3.38600 1.000 46.81000 195 GLY C N 1
ATOM 7296 C CA . GLY D 1 195 ? -67.27900 56.31900 -3.79400 1.000 45.48000 195 GLY C CA 1
ATOM 7297 C C . GLY D 1 195 ? -67.80600 55.32700 -4.81200 1.000 57.73000 195 GLY C C 1
ATOM 7298 O O . GLY D 1 195 ? -68.83200 54.68600 -4.58600 1.000 49.86000 195 GLY C O 1
ATOM 7299 N N . ILE D 1 196 ? -67.14100 55.25300 -5.95900 1.000 60.22000 196 ILE C N 1
ATOM 7300 C CA . ILE D 1 196 ? -67.51500 54.33100 -7.02200 1.000 50.65000 196 ILE C CA 1
ATOM 7301 C C . ILE D 1 196 ? -66.28600 53.53100 -7.39200 1.000 50.44000 196 ILE C C 1
ATOM 7302 O O . ILE D 1 196 ? -65.36500 54.06600 -8.02300 1.000 56.92000 196 ILE C O 1
ATOM 7307 N N . GLY D 1 197 ? -66.25900 52.25400 -6.99900 1.000 47.43000 197 GLY C N 1
ATOM 7308 C CA . GLY D 1 197 ? -65.18200 51.35700 -7.35100 1.000 52.94000 197 GLY C CA 1
ATOM 7309 C C . GLY D 1 197 ? -65.63200 50.41600 -8.42800 1.000 55.74000 197 GLY C C 1
ATOM 7310 O O . GLY D 1 197 ? -66.61400 49.68500 -8.27200 1.000 58.70000 197 GLY C O 1
ATOM 7311 N N . ILE D 1 198 ? -64.91400 50.40000 -9.55100 1.000 52.36000 198 ILE C N 1
ATOM 7312 C CA . ILE D 1 198 ? -65.32900 49.67000 -10.73700 1.000 50.00000 198 ILE C CA 1
ATOM 7313 C C . ILE D 1 198 ? -64.35200 48.52400 -10.95900 1.000 54.88000 198 ILE C C 1
ATOM 7314 O O . ILE D 1 198 ? -63.13400 48.73300 -10.98100 1.000 52.46000 198 ILE C O 1
ATOM 7319 N N . ASP D 1 199 ? -64.87700 47.30500 -11.05900 1.000 59.91000 199 ASP C N 1
ATOM 7320 C CA . ASP D 1 199 ? -64.04700 46.12400 -11.27600 1.000 53.77000 199 ASP C CA 1
ATOM 7321 C C . ASP D 1 199 ? -63.48600 46.13600 -12.69000 1.000 55.68000 199 ASP C C 1
ATOM 7322 O O . ASP D 1 199 ? -63.98300 46.85400 -13.57200 1.000 55.93000 199 ASP C O 1
ATOM 7327 N N . GLU D 1 200 ? -62.47800 45.29100 -12.92400 1.000 51.74000 200 GLU C N 1
ATOM 7328 C CA . GLU D 1 200 ? -61.95800 45.15800 -14.27900 1.000 53.18000 200 GLU C CA 1
ATOM 7329 C C . GLU D 1 200 ? -63.04700 44.62900 -15.20400 1.000 70.26000 200 GLU C C 1
ATOM 7330 O O . GLU D 1 200 ? -63.97900 43.93100 -14.77800 1.000 64.11000 200 GLU C O 1
ATOM 7336 N N . ASP D 1 201 ? -62.95600 45.02700 -16.47300 1.000 59.88000 201 ASP C N 1
ATOM 7337 C CA . ASP D 1 201 ? -63.92300 44.62200 -17.49100 1.000 66.16000 201 ASP C CA 1
ATOM 7338 C C . ASP D 1 201 ? -65.34700 44.89000 -17.01800 1.000 58.74000 201 ASP C C 1
ATOM 7339 O O . ASP D 1 201 ? -66.26900 44.11300 -17.25500 1.000 77.34000 201 ASP C O 1
ATOM 7344 N N . THR D 1 202 ? -65.52200 46.00900 -16.33600 1.000 60.79000 202 THR C N 1
ATOM 7345 C CA . THR D 1 202 ? -66.82500 46.43800 -15.85900 1.000 47.88000 202 THR C CA 1
ATOM 7346 C C . THR D 1 202 ? -66.86200 47.94500 -16.02000 1.000 48.10000 202 THR C C 1
ATOM 7347 O O . THR D 1 202 ? -65.81900 48.60200 -16.02400 1.000 52.94000 202 THR C O 1
ATOM 7351 N N . ALA D 1 203 ? -68.06400 48.49200 -16.16000 1.000 49.55000 203 ALA C N 1
ATOM 7352 C CA . ALA D 1 203 ? -68.20900 49.89500 -16.48100 1.000 44.13000 203 ALA C CA 1
ATOM 7353 C C . ALA D 1 203 ? -69.51500 50.40100 -15.91500 1.000 49.94000 203 ALA C C 1
ATOM 7354 O O . ALA D 1 203 ? -70.39600 49.62200 -15.54900 1.000 61.32000 203 ALA C O 1
ATOM 7356 N N . ILE D 1 204 ? -69.62800 51.72000 -15.83200 1.000 50.93000 204 ILE C N 1
ATOM 7357 C CA . ILE D 1 204 ? -70.92000 52.35700 -15.63200 1.000 52.74000 204 ILE C CA 1
ATOM 7358 C C . ILE D 1 204 ? -71.16500 53.30100 -16.79300 1.000 55.14000 204 ILE C C 1
ATOM 7359 O O . ILE D 1 204 ? -70.24700 53.98300 -17.26700 1.000 61.96000 204 ILE C O 1
ATOM 7364 N N . ARG D 1 205 ? -72.40900 53.33300 -17.24300 1.000 57.19000 205 ARG C N 1
ATOM 7365 C CA . ARG D 1 205 ? -72.88600 54.31000 -18.20300 1.000 52.87000 205 ARG C CA 1
ATOM 7366 C C . ARG D 1 205 ? -73.67500 55.35000 -17.43300 1.000 51.07000 205 ARG C C 1
ATOM 7367 O O . ARG D 1 205 ? -74.67500 55.01500 -16.79700 1.000 64.02000 205 ARG C O 1
ATOM 7375 N N . VAL D 1 206 ? -73.21400 56.59300 -17.47700 1.000 58.75000 206 VAL C N 1
ATOM 7376 C CA . VAL D 1 206 ? -73.81800 57.69900 -16.75400 1.000 62.67000 206 VAL C CA 1
ATOM 7377 C C . VAL D 1 206 ? -74.64100 58.49200 -17.75100 1.000 60.19000 206 VAL C C 1
ATOM 7378 O O . VAL D 1 206 ? -74.13000 58.86200 -18.81700 1.000 70.66000 206 VAL C O 1
ATOM 7382 N N . TYR D 1 207 ? -75.94700 58.74800 -17.40600 1.000 62.57000 207 TYR C N 1
ATOM 7383 C CA . TYR D 1 207 ? -76.98500 59.43200 -18.17400 1.000 62.27000 207 TYR C CA 1
ATOM 7384 C C . TYR D 1 207 ? -77.18600 60.87100 -17.70600 1.000 68.34000 207 TYR C C 1
ATOM 7385 O O . TYR D 1 207 ? -76.93500 61.20300 -16.54200 1.000 68.14000 207 TYR C O 1
ATOM 7394 N N . PRO D 1 208 ? -77.67300 61.72400 -18.61100 1.000 67.06000 208 PRO C N 1
ATOM 7395 C CA . PRO D 1 208 ? -77.91100 63.13200 -18.25400 1.000 68.52000 208 PRO C CA 1
ATOM 7396 C C . PRO D 1 208 ? -78.83400 63.34300 -17.06800 1.000 71.87000 208 PRO C C 1
ATOM 7397 O O . PRO D 1 208 ? -78.80000 64.42500 -16.47700 1.000 84.57000 208 PRO C O 1
ATOM 7401 N N . ASP D 1 209 ? -79.66500 62.37300 -16.70000 1.000 85.27000 209 ASP C N 1
ATOM 7402 C CA . ASP D 1 209 ? -80.56700 62.54400 -15.56700 1.000 76.88000 209 ASP C CA 1
ATOM 7403 C C . ASP D 1 209 ? -79.93400 62.11400 -14.24600 1.000 68.77000 209 ASP C C 1
ATOM 7404 O O . ASP D 1 209 ? -80.65000 61.93800 -13.25700 1.000 95.58000 209 ASP C O 1
ATOM 7409 N N . ALA D 1 210 ? -78.60800 61.95200 -14.22300 1.000 70.00000 210 ALA C N 1
ATOM 7410 C CA . ALA D 1 210 ? -77.81700 61.66300 -13.02100 1.000 65.54000 210 ALA C CA 1
ATOM 7411 C C . ALA D 1 210 ? -78.09900 60.27300 -12.44600 1.000 69.96000 210 ALA C C 1
ATOM 7412 O O . ALA D 1 210 ? -78.02600 60.06300 -11.23400 1.000 70.33000 210 ALA C O 1
ATOM 7414 N N . HIS D 1 211 ? -78.33200 59.29900 -13.31500 1.000 64.10000 211 HIS C N 1
ATOM 7415 C CA . HIS D 1 211 ? -78.36000 57.90800 -12.90000 1.000 63.91000 211 HIS C CA 1
ATOM 7416 C C . HIS D 1 211 ? -77.38700 57.15200 -13.78600 1.000 66.23000 211 HIS C C 1
ATOM 7417 O O . HIS D 1 211 ? -77.10300 57.56400 -14.91500 1.000 68.86000 211 HIS C O 1
ATOM 7424 N N . PHE D 1 212 ? -76.85600 56.05200 -13.27100 1.000 53.81000 212 PHE C N 1
ATOM 7425 C CA . PHE D 1 212 ? -75.96000 55.25200 -14.08700 1.000 61.25000 212 PHE C CA 1
ATOM 7426 C C . PHE D 1 212 ? -76.35100 53.78500 -14.02900 1.000 64.39000 212 PHE C C 1
ATOM 7427 O O . PHE D 1 212 ? -76.99200 53.32300 -13.08600 1.000 67.36000 212 PHE C O 1
ATOM 7435 N N . GLU D 1 213 ? -75.95200 53.06800 -15.07300 1.000 59.95000 213 GLU C N 1
ATOM 7436 C CA . GLU D 1 213 ? -76.22100 51.65400 -15.25500 1.000 58.25000 213 GLU C CA 1
ATOM 7437 C C . GLU D 1 213 ? -74.90200 50.90400 -15.30300 1.000 52.63000 213 GLU C C 1
ATOM 7438 O O . GLU D 1 213 ? -73.95400 51.36400 -15.93700 1.000 61.19000 213 GLU C O 1
ATOM 7444 N N . VAL D 1 214 ? -74.84700 49.72800 -14.68900 1.000 46.82000 214 VAL C N 1
ATOM 7445 C CA . VAL D 1 214 ? -73.65400 48.88400 -14.73500 1.000 45.90000 214 VAL C CA 1
ATOM 7446 C C . VAL D 1 214 ? -73.67300 48.05200 -16.01300 1.000 64.07000 214 VAL C C 1
ATOM 7447 O O . VAL D 1 214 ? -74.72400 47.53600 -16.41900 1.000 66.68000 214 VAL C O 1
ATOM 7451 N N . VAL D 1 215 ? -72.52400 47.97400 -16.67700 1.000 59.40000 215 VAL C N 1
ATOM 7452 C CA . VAL D 1 215 ? -72.34600 47.22600 -17.91500 1.000 53.03000 215 VAL C CA 1
ATOM 7453 C C . VAL D 1 215 ? -71.11800 46.34400 -17.75100 1.000 48.27000 215 VAL C C 1
ATOM 7454 O O . VAL D 1 215 ? -70.05600 46.84100 -17.37100 1.000 64.17000 215 VAL C O 1
ATOM 7458 N N . GLY D 1 216 ? -71.22900 45.05000 -18.03800 1.000 59.75000 216 GLY C N 1
ATOM 7459 C CA . GLY D 1 216 ? -69.96500 44.34300 -18.07400 1.000 46.07000 216 GLY C CA 1
ATOM 7460 C C . GLY D 1 216 ? -69.92400 43.10500 -17.20600 1.000 53.59000 216 GLY C C 1
ATOM 7461 O O . GLY D 1 216 ? -70.92000 42.69400 -16.60400 1.000 62.07000 216 GLY C O 1
ATOM 7462 N N . SER D 1 217 ? -68.71300 42.56100 -17.07100 1.000 47.50000 217 SER C N 1
ATOM 7463 C CA . SER D 1 217 ? -68.50200 41.20900 -16.57300 1.000 53.09000 217 SER C CA 1
ATOM 7464 C C . SER D 1 217 ? -68.55900 41.07100 -15.05400 1.000 64.24000 217 SER C C 1
ATOM 7465 O O . SER D 1 217 ? -68.75900 39.95100 -14.56800 1.000 73.90000 217 SER C O 1
ATOM 7468 N N . TYR D 1 218 ? -68.29600 42.13200 -14.28500 1.000 60.45000 218 TYR C N 1
ATOM 7469 C CA . TYR D 1 218 ? -68.31700 41.94900 -12.83700 1.000 52.80000 218 TYR C CA 1
ATOM 7470 C C . TYR D 1 218 ? -69.18700 42.98100 -12.12600 1.000 54.45000 218 TYR C C 1
ATOM 7471 O O . TYR D 1 218 ? -70.35900 43.11900 -12.47300 1.000 70.43000 218 TYR C O 1
ATOM 7480 N N . ALA D 1 219 ? -68.67300 43.73900 -11.16300 1.000 65.33000 219 ALA C N 1
ATOM 7481 C CA . ALA D 1 219 ? -69.60800 44.57200 -10.41600 1.000 67.45000 219 ALA C CA 1
ATOM 7482 C C . ALA D 1 219 ? -68.95600 45.89600 -10.04100 1.000 69.14000 219 ALA C C 1
ATOM 7483 O O . ALA D 1 219 ? -67.73300 46.05100 -10.09700 1.000 65.48000 219 ALA C O 1
ATOM 7485 N N . VAL D 1 220 ? -69.81500 46.85000 -9.67100 1.000 60.14000 220 VAL C N 1
ATOM 7486 C CA . VAL D 1 220 ? -69.43600 48.16900 -9.17100 1.000 51.73000 220 VAL C CA 1
ATOM 7487 C C . VAL D 1 220 ? -69.79800 48.22200 -7.70100 1.000 55.85000 220 VAL C C 1
ATOM 7488 O O . VAL D 1 220 ? -70.95600 47.98600 -7.33600 1.000 53.30000 220 VAL C O 1
ATOM 7492 N N . THR D 1 221 ? -68.82800 48.57600 -6.86900 1.000 55.55000 221 THR C N 1
ATOM 7493 C CA . THR D 1 221 ? -69.06000 48.81400 -5.45300 1.000 49.33000 221 THR C CA 1
ATOM 7494 C C . THR D 1 221 ? -69.30000 50.29900 -5.24300 1.000 49.81000 221 THR C C 1
ATOM 7495 O O . THR D 1 221 ? -68.49200 51.11800 -5.67500 1.000 57.21000 221 THR C O 1
ATOM 7499 N N . ILE D 1 222 ? -70.38500 50.64600 -4.56200 1.000 47.95000 222 ILE C N 1
ATOM 7500 C CA . ILE D 1 222 ? -70.74800 52.03400 -4.29300 1.000 46.22000 222 ILE C CA 1
ATOM 7501 C C . ILE D 1 222 ? -70.66300 52.26000 -2.79600 1.000 56.76000 222 ILE C C 1
ATOM 7502 O O . ILE D 1 222 ? -71.26300 51.51300 -2.02000 1.000 53.73000 222 ILE C O 1
ATOM 7507 N N . ILE D 1 223 ? -69.91000 53.27700 -2.39000 1.000 56.73000 223 ILE C N 1
ATOM 7508 C CA . ILE D 1 223 ? -69.72500 53.62900 -0.98700 1.000 45.54000 223 ILE C CA 1
ATOM 7509 C C . ILE D 1 223 ? -70.41400 54.96300 -0.76000 1.000 54.22000 223 ILE C C 1
ATOM 7510 O O . ILE D 1 223 ? -69.98800 55.99300 -1.29400 1.000 58.52000 223 ILE C O 1
ATOM 7515 N N . ASP D 1 224 ? -71.49900 54.94100 0.01200 1.000 51.93000 224 ASP C N 1
ATOM 7516 C CA . ASP D 1 224 ? -72.25600 56.13600 0.35200 1.000 51.88000 224 ASP C CA 1
ATOM 7517 C C . ASP D 1 224 ? -71.90900 56.47700 1.79300 1.000 54.65000 224 ASP C C 1
ATOM 7518 O O . ASP D 1 224 ? -72.22500 55.71000 2.71600 1.000 50.91000 224 ASP C O 1
ATOM 7523 N N . GLY D 1 225 ? -71.20400 57.59100 1.97000 1.000 54.78000 225 GLY C N 1
ATOM 7524 C CA . GLY D 1 225 ? -70.73400 58.04700 3.25500 1.000 48.07000 225 GLY C CA 1
ATOM 7525 C C . GLY D 1 225 ? -71.68800 58.92900 4.01100 1.000 47.68000 225 GLY C C 1
ATOM 7526 O O . GLY D 1 225 ? -71.40100 59.26600 5.16300 1.000 56.51000 225 GLY C O 1
ATOM 7527 N N . LYS D 1 226 ? -72.82100 59.30800 3.41300 1.000 42.48000 226 LYS C N 1
ATOM 7528 C CA . LYS D 1 226 ? -73.75100 60.20800 4.08500 1.000 48.29000 226 LYS C CA 1
ATOM 7529 C C . LYS D 1 226 ? -74.33500 59.60500 5.35500 1.000 51.59000 226 LYS C C 1
ATOM 7530 O O . LYS D 1 226 ? -74.88700 60.34300 6.17900 1.000 60.18000 226 LYS C O 1
ATOM 7536 N N . SER D 1 227 ? -74.32000 58.28100 5.48400 1.000 57.45000 227 SER C N 1
ATOM 7537 C CA . SER D 1 227 ? -74.75200 57.60900 6.70100 1.000 51.49000 227 SER C CA 1
ATOM 7538 C C . SER D 1 227 ? -73.69200 57.59300 7.79700 1.000 55.53000 227 SER C C 1
ATOM 7539 O O . SER D 1 227 ? -74.00400 57.18300 8.92100 1.000 59.69000 227 SER C O 1
ATOM 7542 N N . ILE D 1 228 ? -72.45600 58.01800 7.50900 1.000 54.56000 228 ILE C N 1
ATOM 7543 C CA . ILE D 1 228 ? -71.36400 57.80900 8.46000 1.000 48.14000 228 ILE C CA 1
ATOM 7544 C C . ILE D 1 228 ? -71.64600 58.53300 9.76200 1.000 60.85000 228 ILE C C 1
ATOM 7545 O O . ILE D 1 228 ? -72.05200 59.70500 9.77900 1.000 57.18000 228 ILE C O 1
ATOM 7550 N N . VAL D 1 229 ? -71.42100 57.82700 10.86600 1.000 54.71000 229 VAL C N 1
ATOM 7551 C CA . VAL D 1 229 ? -71.58900 58.39800 12.19600 1.000 51.82000 229 VAL C CA 1
ATOM 7552 C C . VAL D 1 229 ? -70.29000 59.02700 12.68600 1.000 51.00000 229 VAL C C 1
ATOM 7553 O O . VAL D 1 229 ? -70.30800 60.10200 13.28400 1.000 59.44000 229 VAL C O 1
ATOM 7557 N N . SER D 1 230 ? -69.14600 58.38900 12.44000 1.000 51.58000 230 SER C N 1
ATOM 7558 C CA . SER D 1 230 ? -67.86500 58.94000 12.86000 1.000 53.00000 230 SER C CA 1
ATOM 7559 C C . SER D 1 230 ? -66.74000 58.27300 12.07900 1.000 47.13000 230 SER C C 1
ATOM 7560 O O . SER D 1 230 ? -66.94400 57.25100 11.43000 1.000 55.73000 230 SER C O 1
ATOM 7563 N N . SER D 1 231 ? -65.55000 58.87800 12.14600 1.000 57.40000 231 SER C N 1
ATOM 7564 C CA . SER D 1 231 ? -64.31200 58.25700 11.67600 1.000 55.01000 231 SER C CA 1
ATOM 7565 C C . SER D 1 231 ? -63.14500 58.94800 12.35500 1.000 48.34000 231 SER C C 1
ATOM 7566 O O . SER D 1 231 ? -63.28200 60.04900 12.89000 1.000 74.12000 231 SER C O 1
ATOM 7569 N N . ASN D 1 232 ? -61.98300 58.30000 12.29700 1.000 51.55000 232 ASN C N 1
ATOM 7570 C CA . ASN D 1 232 ? -60.76600 58.84800 12.87500 1.000 44.80000 232 ASN C CA 1
ATOM 7571 C C . ASN D 1 232 ? -59.80200 59.32300 11.79800 1.000 57.87000 232 ASN C C 1
ATOM 7572 O O . ASN D 1 232 ? -58.59400 59.42700 12.04600 1.000 63.25000 232 ASN C O 1
ATOM 7577 N N . VAL D 1 233 ? -60.31700 59.59500 10.59400 1.000 57.58000 233 VAL C N 1
ATOM 7578 C CA . VAL D 1 233 ? -59.43500 59.86100 9.46400 1.000 60.27000 233 VAL C CA 1
ATOM 7579 C C . VAL D 1 233 ? -58.70400 61.18900 9.63000 1.000 62.78000 233 VAL C C 1
ATOM 7580 O O . VAL D 1 233 ? -57.54600 61.31700 9.21200 1.000 61.32000 233 VAL C O 1
ATOM 7584 N N . SER D 1 234 ? -59.33700 62.18300 10.26200 1.000 59.61000 234 SER C N 1
ATOM 7585 C CA . SER D 1 234 ? -58.71300 63.49900 10.37100 1.000 58.73000 234 SER C CA 1
ATOM 7586 C C . SER D 1 234 ? -57.54800 63.50800 11.34900 1.000 65.93000 234 SER C C 1
ATOM 7587 O O . SER D 1 234 ? -56.68100 64.38100 11.25500 1.000 78.13000 234 SER C O 1
ATOM 7590 N N . GLU D 1 235 ? -57.51600 62.56700 12.28700 1.000 64.13000 235 GLU C N 1
ATOM 7591 C CA . GLU D 1 235 ? -56.44700 62.45700 13.26600 1.000 70.45000 235 GLU C CA 1
ATOM 7592 C C . GLU D 1 235 ? -55.54000 61.26800 12.98000 1.000 75.09000 235 GLU C C 1
ATOM 7593 O O . GLU D 1 235 ? -54.68100 60.91900 13.80300 1.000 74.23000 235 GLU C O 1
ATOM 7599 N N . LEU D 1 236 ? -55.70800 60.64400 11.83200 1.000 74.67000 236 LEU C N 1
ATOM 7600 C CA . LEU D 1 236 ? -55.02100 59.40200 11.55700 1.000 73.50000 236 LEU C CA 1
ATOM 7601 C C . LEU D 1 236 ? -53.58600 59.70300 11.16500 1.000 63.24000 236 LEU C C 1
ATOM 7602 O O . LEU D 1 236 ? -53.32300 60.59400 10.35500 1.000 78.45000 236 LEU C O 1
ATOM 7607 N N . LYS D 1 237 ? -52.66500 58.96600 11.74400 1.000 75.28000 237 LYS C N 1
ATOM 7608 C CA . LYS D 1 237 ? -51.25500 59.04800 11.40600 1.000 75.83000 237 LYS C CA 1
ATOM 7609 C C . LYS D 1 237 ? -50.91900 57.97600 10.37900 1.000 81.84000 237 LYS C C 1
ATOM 7610 O O . LYS D 1 237 ? -51.65700 56.99800 10.22900 1.000 89.36000 237 LYS C O 1
ATOM 7616 N N . PRO D 1 238 ? -49.80800 58.12600 9.65200 1.000 90.48000 238 PRO C N 1
ATOM 7617 C CA . PRO D 1 238 ? -49.56800 57.26400 8.47700 1.000 87.32000 238 PRO C CA 1
ATOM 7618 C C . PRO D 1 238 ? -49.58300 55.75900 8.73700 1.000 85.23000 238 PRO C C 1
ATOM 7619 O O . PRO D 1 238 ? -49.89900 54.98800 7.81600 1.000 78.00000 238 PRO C O 1
ATOM 7623 N N . ASP D 1 239 ? -49.23200 55.30100 9.93700 1.000 74.79000 239 ASP C N 1
ATOM 7624 C CA . ASP D 1 239 ? -49.19300 53.87100 10.22600 1.000 80.89000 239 ASP C CA 1
ATOM 7625 C C . ASP D 1 239 ? -50.39700 53.38600 11.03600 1.000 79.57000 239 ASP C C 1
ATOM 7626 O O . ASP D 1 239 ? -50.43200 52.21700 11.43500 1.000 80.57000 239 ASP C O 1
ATOM 7631 N N . GLU D 1 240 ? -51.40900 54.22700 11.23100 1.000 71.80000 240 GLU C N 1
ATOM 7632 C CA . GLU D 1 240 ? -52.51900 53.91800 12.11900 1.000 65.94000 240 GLU C CA 1
ATOM 7633 C C . GLU D 1 240 ? -53.71800 53.36800 11.34900 1.000 72.55000 240 GLU C C 1
ATOM 7634 O O . GLU D 1 240 ? -53.92900 53.68200 10.17200 1.000 64.97000 240 GLU C O 1
ATOM 7640 N N . ILE D 1 241 ? -54.52000 52.56100 12.04400 1.000 62.51000 241 ILE C N 1
ATOM 7641 C CA . ILE D 1 241 ? -55.61200 51.83500 11.40600 1.000 55.83000 241 ILE C CA 1
ATOM 7642 C C . ILE D 1 241 ? -56.84100 52.73400 11.33800 1.000 55.64000 241 ILE C C 1
ATOM 7643 O O . ILE D 1 241 ? -57.25200 53.34100 12.34200 1.000 52.76000 241 ILE C O 1
ATOM 7648 N N . LEU D 1 242 ? -57.45000 52.79500 10.15600 1.000 50.32000 242 LEU C N 1
ATOM 7649 C CA . LEU D 1 242 ? -58.65600 53.59100 9.94600 1.000 51.41000 242 LEU C CA 1
ATOM 7650 C C . LEU D 1 242 ? -59.83700 53.01700 10.71300 1.000 55.37000 242 LEU C C 1
ATOM 7651 O O . LEU D 1 242 ? -60.06200 51.80400 10.71200 1.000 62.88000 242 LEU C O 1
ATOM 7656 N N . ALA D 1 243 ? -60.58100 53.88600 11.38500 1.000 52.43000 243 ALA C N 1
ATOM 7657 C CA . ALA D 1 243 ? -61.82400 53.51200 12.04500 1.000 42.98000 243 ALA C CA 1
ATOM 7658 C C . ALA D 1 243 ? -62.97400 54.22400 11.36700 1.000 55.07000 243 ALA C C 1
ATOM 7659 O O . ALA D 1 243 ? -62.88600 55.42100 11.07800 1.000 57.56000 243 ALA C O 1
ATOM 7661 N N . ILE D 1 244 ? -64.07000 53.50900 11.14300 1.000 50.94000 244 ILE C N 1
ATOM 7662 C CA . ILE D 1 244 ? -65.17800 54.15700 10.46400 1.000 47.62000 244 ILE C CA 1
ATOM 7663 C C . ILE D 1 244 ? -66.45600 53.42300 10.82800 1.000 55.08000 244 ILE C C 1
ATOM 7664 O O . ILE D 1 244 ? -66.48400 52.19200 10.90500 1.000 59.62000 244 ILE C O 1
ATOM 7669 N N . ALA D 1 245 ? -67.51000 54.19100 11.08100 1.000 45.21000 245 ALA C N 1
ATOM 7670 C CA . ALA D 1 245 ? -68.76600 53.63900 11.56600 1.000 49.40000 245 ALA C CA 1
ATOM 7671 C C . ALA D 1 245 ? -69.93400 54.07300 10.69000 1.000 46.89000 245 ALA C C 1
ATOM 7672 O O . ALA D 1 245 ? -70.09500 55.26400 10.41100 1.000 57.28000 245 ALA C O 1
ATOM 7674 N N . ASN D 1 246 ? -70.78000 53.10800 10.32500 1.000 51.41000 246 ASN C N 1
ATOM 7675 C CA . ASN D 1 246 ? -72.05000 53.32600 9.63400 1.000 45.27000 246 ASN C CA 1
ATOM 7676 C C . ASN D 1 246 ? -71.84500 53.83400 8.20200 1.000 44.05000 246 ASN C C 1
ATOM 7677 O O . ASN D 1 246 ? -72.49200 54.78900 7.76200 1.000 56.68000 246 ASN C O 1
ATOM 7682 N N . VAL D 1 247 ? -70.98400 53.13000 7.45200 1.000 41.90000 247 VAL C N 1
ATOM 7683 C CA . VAL D 1 247 ? -70.80700 53.33600 6.01100 1.000 44.92000 247 VAL C CA 1
ATOM 7684 C C . VAL D 1 247 ? -71.86000 52.53200 5.26300 1.000 49.94000 247 VAL C C 1
ATOM 7685 O O . VAL D 1 247 ? -72.09200 51.36600 5.59400 1.000 56.53000 247 VAL C O 1
ATOM 7689 N N . THR D 1 248 ? -72.46900 53.11200 4.22900 1.000 53.07000 248 THR C N 1
ATOM 7690 C CA . THR D 1 248 ? -73.41500 52.36400 3.39900 1.000 45.76000 248 THR C CA 1
ATOM 7691 C C . THR D 1 248 ? -72.68400 51.83200 2.16500 1.000 60.75000 248 THR C C 1
ATOM 7692 O O . THR D 1 248 ? -71.91900 52.56900 1.53800 1.000 62.82000 248 THR C O 1
ATOM 7696 N N . VAL D 1 249 ? -72.86300 50.54200 1.85300 1.000 51.92000 249 VAL C N 1
ATOM 7697 C CA . VAL D 1 249 ? -72.16800 49.89100 0.74000 1.000 51.71000 249 VAL C CA 1
ATOM 7698 C C . VAL D 1 249 ? -73.18200 49.17200 -0.15100 1.000 54.79000 249 VAL C C 1
ATOM 7699 O O . VAL D 1 249 ? -74.05600 48.45700 0.34700 1.000 63.75000 249 VAL C O 1
ATOM 7703 N N . HIS D 1 250 ? -73.05200 49.34200 -1.46300 1.000 53.67000 250 HIS C N 1
ATOM 7704 C CA . HIS D 1 250 ? -73.85200 48.62900 -2.44900 1.000 41.33000 250 HIS C CA 1
ATOM 7705 C C . HIS D 1 250 ? -72.91900 47.87700 -3.38600 1.000 51.24000 250 HIS C C 1
ATOM 7706 O O . HIS D 1 250 ? -71.84200 48.35600 -3.72200 1.000 53.16000 250 HIS C O 1
ATOM 7713 N N . VAL D 1 251 ? -73.33900 46.70800 -3.84300 1.000 57.74000 251 VAL C N 1
ATOM 7714 C CA . VAL D 1 251 ? -72.59800 45.99200 -4.87200 1.000 47.55000 251 VAL C CA 1
ATOM 7715 C C . VAL D 1 251 ? -73.57600 45.73700 -6.00700 1.000 53.73000 251 VAL C C 1
ATOM 7716 O O . VAL D 1 251 ? -74.61900 45.11500 -5.79300 1.000 61.64000 251 VAL C O 1
ATOM 7720 N N . LEU D 1 252 ? -73.28900 46.28900 -7.18300 1.000 53.12000 252 LEU C N 1
ATOM 7721 C CA . LEU D 1 252 ? -74.23500 46.26400 -8.30000 1.000 50.39000 252 LEU C CA 1
ATOM 7722 C C . LEU D 1 252 ? -73.58200 45.58500 -9.49200 1.000 66.28000 252 LEU C C 1
ATOM 7723 O O . LEU D 1 252 ? -72.58000 46.10500 -10.02400 1.000 60.79000 252 LEU C O 1
ATOM 7728 N N . PRO D 1 253 ? -74.09800 44.43200 -9.93600 1.000 65.18000 253 PRO C N 1
ATOM 7729 C CA . PRO D 1 253 ? -73.59900 43.79300 -11.15600 1.000 51.65000 253 PRO C CA 1
ATOM 7730 C C . PRO D 1 253 ? -74.36700 44.29300 -12.35300 1.000 50.54000 253 PRO C C 1
ATOM 7731 O O . PRO D 1 253 ? -75.23600 45.16000 -12.20500 1.000 55.57000 253 PRO C O 1
ATOM 7735 N N . GLU D 1 254 ? -74.03600 43.78300 -13.53900 1.000 57.87000 254 GLU C N 1
ATOM 7736 C CA . GLU D 1 254 ? -74.75500 44.18000 -14.74300 1.000 57.93000 254 GLU C CA 1
ATOM 7737 C C . GLU D 1 254 ? -76.25500 43.96500 -14.56400 1.000 58.54000 254 GLU C C 1
ATOM 7738 O O . GLU D 1 254 ? -76.69500 42.96800 -13.98300 1.000 67.48000 254 GLU C O 1
ATOM 7744 N N . GLY D 1 255 ? -77.04500 44.91500 -15.03100 1.000 60.31000 255 GLY C N 1
ATOM 7745 C CA . GLY D 1 255 ? -78.47900 44.83700 -14.85200 1.000 59.79000 255 GLY C CA 1
ATOM 7746 C C . GLY D 1 255 ? -78.99400 45.70600 -13.73100 1.000 73.72000 255 GLY C C 1
ATOM 7747 O O . GLY D 1 255 ? -80.21800 45.84600 -13.56900 1.000 64.54000 255 GLY C O 1
ATOM 7748 N N . TYR D 1 256 ? -78.09800 46.27500 -12.94400 1.000 75.25000 256 TYR C N 1
ATOM 7749 C CA . TYR D 1 256 ? -78.45300 47.20200 -11.89100 1.000 62.75000 256 TYR C CA 1
ATOM 7750 C C . TYR D 1 256 ? -77.93000 48.59200 -12.22700 1.000 59.54000 256 TYR C C 1
ATOM 7751 O O . TYR D 1 256 ? -77.09800 48.77800 -13.12100 1.000 70.84000 256 TYR C O 1
ATOM 7760 N N . GLY D 1 257 ? -78.48000 49.57600 -11.53200 1.000 50.01000 257 GLY C N 1
ATOM 7761 C CA . GLY D 1 257 ? -78.09900 50.96100 -11.69200 1.000 54.67000 257 GLY C CA 1
ATOM 7762 C C . GLY D 1 257 ? -78.21400 51.72900 -10.38800 1.000 58.02000 257 GLY C C 1
ATOM 7763 O O . GLY D 1 257 ? -78.39200 51.12900 -9.32100 1.000 55.12000 257 GLY C O 1
ATOM 7764 N N . PHE D 1 258 ? -78.10200 53.05500 -10.46300 1.000 55.26000 258 PHE C N 1
ATOM 7765 C CA . PHE D 1 258 ? -78.04100 53.88600 -9.26600 1.000 43.35000 258 PHE C CA 1
ATOM 7766 C C . PHE D 1 258 ? -78.53100 55.28300 -9.60100 1.000 53.44000 258 PHE C C 1
ATOM 7767 O O . PHE D 1 258 ? -78.13700 55.84900 -10.62700 1.000 61.52000 258 PHE C O 1
ATOM 7775 N N . ASP D 1 259 ? -79.40100 55.82600 -8.75400 1.000 62.27000 259 ASP C N 1
ATOM 7776 C CA . ASP D 1 259 ? -79.85700 57.20700 -8.87500 1.000 52.89000 259 ASP C CA 1
ATOM 7777 C C . ASP D 1 259 ? -78.94700 58.05300 -8.00000 1.000 58.94000 259 ASP C C 1
ATOM 7778 O O . ASP D 1 259 ? -79.02200 57.97300 -6.76900 1.000 66.33000 259 ASP C O 1
ATOM 7783 N N . MET D 1 260 ? -78.13000 58.90500 -8.61600 1.000 60.15000 260 MET C N 1
ATOM 7784 C CA . MET D 1 260 ? -77.17100 59.65700 -7.82100 1.000 57.97000 260 MET C CA 1
ATOM 7785 C C . MET D 1 260 ? -77.79200 60.85600 -7.12200 1.000 64.44000 260 MET C C 1
ATOM 7786 O O . MET D 1 260 ? -77.19400 61.36300 -6.16700 1.000 73.22000 260 MET C O 1
ATOM 7791 N N . LYS D 1 261 ? -79.02100 61.24100 -7.47800 1.000 63.96000 261 LYS C N 1
ATOM 7792 C CA . LYS D 1 261 ? -79.65300 62.36700 -6.79800 1.000 53.50000 261 LYS C CA 1
ATOM 7793 C C . LYS D 1 261 ? -80.26800 61.94600 -5.47700 1.000 63.28000 261 LYS C C 1
ATOM 7794 O O . LYS D 1 261 ? -80.20500 62.68900 -4.49000 1.000 67.52000 261 LYS C O 1
ATOM 7800 N N . ARG D 1 262 ? -80.85600 60.75800 -5.44200 1.000 74.70000 262 ARG C N 1
ATOM 7801 C CA . ARG D 1 262 ? -81.47300 60.20900 -4.24700 1.000 64.47000 262 ARG C CA 1
ATOM 7802 C C . ARG D 1 262 ? -80.58800 59.18500 -3.55700 1.000 61.25000 262 ARG C C 1
ATOM 7803 O O . ARG D 1 262 ? -80.92400 58.74300 -2.45400 1.000 68.38000 262 ARG C O 1
ATOM 7811 N N . ARG D 1 263 ? -79.47100 58.81000 -4.18600 1.000 57.78000 263 ARG C N 1
ATOM 7812 C CA . ARG D 1 263 ? -78.56100 57.78100 -3.69100 1.000 55.49000 263 ARG C CA 1
ATOM 7813 C C . ARG D 1 263 ? -79.29300 56.44900 -3.51900 1.000 58.68000 263 ARG C C 1
ATOM 7814 O O . ARG D 1 263 ? -79.10000 55.74400 -2.52700 1.000 67.07000 263 ARG C O 1
ATOM 7822 N N . GLU D 1 264 ? -80.09700 56.06700 -4.51300 1.000 61.66000 264 GLU C N 1
ATOM 7823 C CA . GLU D 1 264 ? -80.88400 54.84100 -4.45000 1.000 61.11000 264 GLU C CA 1
ATOM 7824 C C . GLU D 1 264 ? -80.48800 53.86500 -5.54700 1.000 59.71000 264 GLU C C 1
ATOM 7825 O O . GLU D 1 264 ? -80.23000 54.26600 -6.68800 1.000 66.40000 264 GLU C O 1
ATOM 7831 N N . VAL D 1 265 ? -80.48600 52.56800 -5.19900 1.000 50.79000 265 VAL C N 1
ATOM 7832 C CA . VAL D 1 265 ? -80.16100 51.49900 -6.14000 1.000 49.46000 265 VAL C CA 1
ATOM 7833 C C . VAL D 1 265 ? -81.37600 51.18800 -6.99600 1.000 53.74000 265 VAL C C 1
ATOM 7834 O O . VAL D 1 265 ? -82.50400 51.16000 -6.50500 1.000 59.18000 265 VAL C O 1
ATOM 7838 N N . LEU D 1 266 ? -81.15000 50.97900 -8.28700 1.000 67.24000 266 LEU C N 1
ATOM 7839 C CA . LEU D 1 266 ? -82.21000 50.65700 -9.22800 1.000 53.71000 266 LEU C CA 1
ATOM 7840 C C . LEU D 1 266 ? -82.00900 49.24300 -9.75500 1.000 62.94000 266 LEU C C 1
ATOM 7841 O O . LEU D 1 266 ? -80.87600 48.78100 -9.90600 1.000 60.42000 266 LEU C O 1
ATOM 7846 N N . ARG D 1 267 ? -83.10500 48.55900 -10.05700 1.000 70.55000 267 ARG C N 1
ATOM 7847 C CA . ARG D 1 267 ? -83.02300 47.35700 -10.87000 1.000 69.97000 267 ARG C CA 1
ATOM 7848 C C . ARG D 1 267 ? -83.65400 47.63700 -12.22300 1.000 69.14000 267 ARG C C 1
ATOM 7849 O O . ARG D 1 267 ? -84.69900 48.28800 -12.30200 1.000 70.19000 267 ARG C O 1
ATOM 7857 N N . LEU D 1 268 ? -83.00200 47.16500 -13.28400 1.000 79.40000 268 LEU C N 1
ATOM 7858 C CA . LEU D 1 268 ? -83.41600 47.49600 -14.64500 1.000 74.59000 268 LEU C CA 1
ATOM 7859 C C . LEU D 1 268 ? -83.53300 46.25600 -15.53500 1.000 77.26000 268 LEU C C 1
ATOM 7860 O O . LEU D 1 268 ? -84.27200 46.25700 -16.52800 1.000 85.02000 268 LEU C O 1
#